Protein AF-0000000084992896 (afdb_homodimer)

Organism: Ammonifex degensii (strain DSM 10501 / KC4) (NCBI:txid429009)

Radius of gyration: 26.99 Å; Cα contacts (8 Å, |Δi|>4): 2122; chains: 2; bounding box: 61×87×61 Å

Structure (mmCIF, N/CA/C/O backbone):
data_AF-0000000084992896-model_v1
#
loop_
_entity.id
_entity.type
_entity.pdbx_description
1 polymer 'Ribulose bisphosphate carboxylase, type III'
#
loop_
_atom_site.group_PDB
_atom_site.id
_atom_site.type_symbol
_atom_site.label_atom_id
_atom_site.label_alt_id
_atom_site.label_comp_id
_atom_site.label_asym_id
_atom_site.label_entity_id
_atom_site.label_seq_id
_atom_site.pdbx_PDB_ins_code
_atom_site.Cartn_x
_atom_site.Cartn_y
_atom_site.Cartn_z
_atom_site.occupancy
_atom_site.B_iso_or_equiv
_atom_site.auth_seq_id
_atom_site.auth_comp_id
_atom_site.auth_asym_id
_atom_site.auth_atom_id
_atom_site.pdbx_PDB_model_num
ATOM 1 N N . MET A 1 1 ? -18.047 -20.438 -19.688 1 73.88 1 MET A N 1
ATOM 2 C CA . MET A 1 1 ? -18.422 -19.188 -19.047 1 73.88 1 MET A CA 1
ATOM 3 C C . MET A 1 1 ? -17.812 -18 -19.766 1 73.88 1 MET A C 1
ATOM 5 O O . MET A 1 1 ? -16.641 -18.031 -20.156 1 73.88 1 MET A O 1
ATOM 9 N N . ARG A 1 2 ? -18.766 -17.078 -20.188 1 84.38 2 ARG A N 1
ATOM 10 C CA . ARG A 1 2 ? -18.328 -15.828 -20.812 1 84.38 2 ARG A CA 1
ATOM 11 C C . ARG A 1 2 ? -18.344 -14.68 -19.797 1 84.38 2 ARG A C 1
ATOM 13 O O . ARG A 1 2 ? -19.156 -14.672 -18.891 1 84.38 2 ARG A O 1
ATOM 20 N N . TYR A 1 3 ? -17.453 -13.844 -19.953 1 90.38 3 TYR A N 1
ATOM 21 C CA . TYR A 1 3 ? -17.391 -12.703 -19.047 1 90.38 3 TYR A CA 1
ATOM 22 C C . TYR A 1 3 ? -18.719 -11.953 -19.031 1 90.38 3 TYR A C 1
ATOM 24 O O . TYR A 1 3 ? -19.156 -11.461 -17.984 1 90.38 3 TYR A O 1
ATOM 32 N N . SER A 1 4 ? -19.375 -11.891 -20.141 1 91.5 4 SER A N 1
ATOM 33 C CA . SER A 1 4 ? -20.641 -11.164 -20.25 1 91.5 4 SER A CA 1
ATOM 34 C C . SER A 1 4 ? -21.719 -11.797 -19.391 1 91.5 4 SER A C 1
ATOM 36 O O . SER A 1 4 ? -22.75 -11.18 -19.109 1 91.5 4 SER A O 1
ATOM 38 N N . ASP A 1 5 ? -21.516 -13.039 -18.984 1 93.25 5 ASP A N 1
ATOM 39 C CA . ASP A 1 5 ? -22.469 -13.719 -18.125 1 93.25 5 ASP A CA 1
ATOM 40 C C . ASP A 1 5 ? -22.531 -13.07 -16.75 1 93.25 5 ASP A C 1
ATOM 42 O O . ASP A 1 5 ? -23.484 -13.289 -15.984 1 93.25 5 ASP A O 1
ATOM 46 N N . PHE A 1 6 ? -21.594 -12.211 -16.453 1 96.94 6 PHE A N 1
ATOM 47 C CA . PHE A 1 6 ? -21.547 -11.523 -15.164 1 96.94 6 PHE A CA 1
ATOM 48 C C . PHE A 1 6 ? -22.359 -10.234 -15.211 1 96.94 6 PHE A C 1
ATOM 50 O O . PHE A 1 6 ? -22.547 -9.57 -14.188 1 96.94 6 PHE A O 1
ATOM 57 N N . VAL A 1 7 ? -22.812 -9.859 -16.391 1 98.06 7 VAL A N 1
ATOM 58 C CA . VAL A 1 7 ? -23.609 -8.648 -16.562 1 98.06 7 VAL A CA 1
ATOM 59 C C . VAL A 1 7 ? -25.094 -8.992 -16.375 1 98.06 7 VAL A C 1
ATOM 61 O O . VAL A 1 7 ? -25.656 -9.789 -17.125 1 98.06 7 VAL A O 1
ATOM 64 N N . GLU A 1 8 ? -25.641 -8.461 -15.367 1 98 8 GLU A N 1
ATOM 65 C CA . GLU A 1 8 ? -27.062 -8.617 -15.055 1 98 8 GLU A CA 1
ATOM 66 C C . GLU A 1 8 ? -27.703 -7.277 -14.695 1 98 8 GLU A C 1
ATOM 68 O O . GLU A 1 8 ? -27.938 -6.996 -13.523 1 98 8 GLU A O 1
ATOM 73 N N . LEU A 1 9 ? -28.125 -6.547 -15.688 1 97.75 9 LEU A N 1
ATOM 74 C CA . LEU A 1 9 ? -28.547 -5.16 -15.539 1 97.75 9 LEU A CA 1
ATOM 75 C C . LEU A 1 9 ? -29.906 -5.078 -14.828 1 97.75 9 LEU A C 1
ATOM 77 O O . LEU A 1 9 ? -30.297 -4.012 -14.344 1 97.75 9 LEU A O 1
ATOM 81 N N . ASN A 1 10 ? -30.625 -6.164 -14.719 1 96.88 10 ASN A N 1
ATOM 82 C CA . ASN A 1 10 ? -31.906 -6.18 -14.016 1 96.88 10 ASN A CA 1
ATOM 83 C C . ASN A 1 10 ? -31.75 -6.586 -12.555 1 96.88 10 ASN A C 1
ATOM 85 O O . ASN A 1 10 ? -32.719 -6.676 -11.82 1 96.88 10 ASN A O 1
ATOM 89 N N . TYR A 1 11 ? -30.5 -6.812 -12.172 1 97.69 11 TYR A N 1
ATOM 90 C CA . TYR A 1 11 ? -30.25 -7.18 -10.789 1 97.69 11 TYR A CA 1
ATOM 91 C C . TYR A 1 11 ? -30.438 -5.984 -9.859 1 97.69 11 TYR A C 1
ATOM 93 O O . TYR A 1 11 ? -29.922 -4.891 -10.141 1 97.69 11 TYR A O 1
ATOM 101 N N . THR A 1 12 ? -31.203 -6.168 -8.805 1 97.25 12 THR A N 1
ATOM 102 C CA . THR A 1 12 ? -31.312 -5.203 -7.715 1 97.25 12 THR A CA 1
ATOM 103 C C . THR A 1 12 ? -30.406 -5.59 -6.551 1 97.25 12 THR A C 1
ATOM 105 O O . THR A 1 12 ? -30.609 -6.621 -5.91 1 97.25 12 THR A O 1
ATOM 108 N N . PRO A 1 13 ? -29.438 -4.809 -6.273 1 96.94 13 PRO A N 1
ATOM 109 C CA . PRO A 1 13 ? -28.5 -5.164 -5.207 1 96.94 13 PRO A CA 1
ATOM 110 C C . PRO A 1 13 ? -29.188 -5.453 -3.879 1 96.94 13 PRO A C 1
ATOM 112 O O . PRO A 1 13 ? -30.125 -4.742 -3.498 1 96.94 13 PRO A O 1
ATOM 115 N N . SER A 1 14 ? -28.75 -6.461 -3.25 1 96.06 14 SER A N 1
ATOM 116 C CA . SER A 1 14 ? -29.219 -6.797 -1.906 1 96.06 14 SER A CA 1
ATOM 117 C C . SER A 1 14 ? -28.594 -5.867 -0.864 1 96.06 14 SER A C 1
ATOM 119 O O . SER A 1 14 ? -27.531 -5.305 -1.081 1 96.06 14 SER A O 1
ATOM 121 N N . PRO A 1 15 ? -29.281 -5.77 0.328 1 95.38 15 PRO A N 1
ATOM 122 C CA . PRO A 1 15 ? -28.703 -4.98 1.41 1 95.38 15 PRO A CA 1
ATOM 123 C C . PRO A 1 15 ? -27.375 -5.547 1.901 1 95.38 15 PRO A C 1
ATOM 125 O O . PRO A 1 15 ? -26.547 -4.812 2.467 1 95.38 15 PRO A O 1
ATOM 128 N N . SER A 1 16 ? -27.141 -6.77 1.593 1 96.31 16 SER A N 1
ATOM 129 C CA . SER A 1 16 ? -25.938 -7.422 2.08 1 96.31 16 SER A CA 1
ATOM 130 C C . SER A 1 16 ? -24.812 -7.359 1.044 1 96.31 16 SER A C 1
ATOM 132 O O . SER A 1 16 ? -23.688 -7.785 1.31 1 96.31 16 SER A O 1
ATOM 134 N N . ASP A 1 17 ? -25.109 -6.789 -0.1 1 98.12 17 ASP A N 1
ATOM 135 C CA . ASP A 1 17 ? -24.078 -6.684 -1.14 1 98.12 17 ASP A CA 1
ATOM 136 C C . ASP A 1 17 ? -23.109 -5.555 -0.833 1 98.12 17 ASP A C 1
ATOM 138 O O . ASP A 1 17 ? -23.5 -4.48 -0.379 1 98.12 17 ASP A O 1
ATOM 142 N N . CYS A 1 18 ? -21.844 -5.84 -0.994 1 98.56 18 CYS A N 1
ATOM 143 C CA . CYS A 1 18 ? -20.875 -4.77 -1.141 1 98.56 18 CYS A CA 1
ATOM 144 C C . CYS A 1 18 ? -20.906 -4.18 -2.545 1 98.56 18 CYS A C 1
ATOM 146 O O . CYS A 1 18 ? -20.859 -4.914 -3.533 1 98.56 18 CYS A O 1
ATOM 148 N N . LEU A 1 19 ? -21.047 -2.916 -2.664 1 98.62 19 LEU A N 1
ATOM 149 C CA . LEU A 1 19 ? -21.172 -2.293 -3.979 1 98.62 19 LEU A CA 1
ATOM 150 C C . LEU A 1 19 ? -19.906 -1.526 -4.336 1 98.62 19 LEU A C 1
ATOM 152 O O . LEU A 1 19 ? -19.297 -0.884 -3.477 1 98.62 19 LEU A O 1
ATOM 156 N N . ALA A 1 20 ? -19.484 -1.613 -5.547 1 98.75 20 ALA A N 1
ATOM 157 C CA . ALA A 1 20 ? -18.359 -0.84 -6.07 1 98.75 20 ALA A CA 1
ATOM 158 C C . ALA A 1 20 ? -18.734 -0.149 -7.379 1 98.75 20 ALA A C 1
ATOM 160 O O . ALA A 1 20 ? -19.531 -0.676 -8.164 1 98.75 20 ALA A O 1
ATOM 161 N N . CYS A 1 21 ? -18.25 1.008 -7.559 1 98.5 21 CYS A N 1
ATOM 162 C CA . CYS A 1 21 ? -18.375 1.776 -8.789 1 98.5 21 CYS A CA 1
ATOM 163 C C . CYS A 1 21 ? -17.031 1.968 -9.461 1 98.5 21 CYS A C 1
ATOM 165 O O . CYS A 1 21 ? -16.062 2.414 -8.828 1 98.5 21 CYS A O 1
ATOM 167 N N . PHE A 1 22 ? -17 1.659 -10.789 1 98.75 22 PHE A N 1
ATOM 168 C CA . PHE A 1 22 ? -15.758 1.74 -11.531 1 98.75 22 PHE A CA 1
ATOM 169 C C . PHE A 1 22 ? -15.914 2.643 -12.75 1 98.75 22 PHE A C 1
ATOM 171 O O . PHE A 1 22 ? -16.984 2.713 -13.344 1 98.75 22 PHE A O 1
ATOM 178 N N . TYR A 1 23 ? -14.836 3.391 -13.055 1 98.56 23 TYR A N 1
ATOM 179 C CA . TYR A 1 23 ? -14.609 3.836 -14.43 1 98.56 23 TYR A CA 1
ATOM 180 C C . TYR A 1 23 ? -13.898 2.76 -15.234 1 98.56 23 TYR A C 1
ATOM 182 O O . TYR A 1 23 ? -12.828 2.287 -14.852 1 98.56 23 TYR A O 1
ATOM 190 N N . VAL A 1 24 ? -14.477 2.346 -16.359 1 98.69 24 VAL A N 1
ATOM 191 C CA . VAL A 1 24 ? -13.914 1.267 -17.156 1 98.69 24 VAL A CA 1
ATOM 192 C C . VAL A 1 24 ? -13.672 1.76 -18.578 1 98.69 24 VAL A C 1
ATOM 194 O O . VAL A 1 24 ? -14.602 2.193 -19.266 1 98.69 24 VAL A O 1
ATOM 197 N N . GLU A 1 25 ? -12.43 1.74 -18.984 1 98.5 25 GLU A N 1
ATOM 198 C CA . GLU A 1 25 ? -12.047 1.921 -20.391 1 98.5 25 GLU A CA 1
ATOM 199 C C . GLU A 1 25 ? -11.617 0.6 -21.016 1 98.5 25 GLU A C 1
ATOM 201 O O . GLU A 1 25 ? -10.492 0.142 -20.797 1 98.5 25 GLU A O 1
ATOM 206 N N . PRO A 1 26 ? -12.484 0.046 -21.844 1 98.19 26 PRO A N 1
ATOM 207 C CA . PRO A 1 26 ? -12.148 -1.252 -22.422 1 98.19 26 PRO A CA 1
ATOM 208 C C . PRO A 1 26 ? -10.906 -1.194 -23.312 1 98.19 26 PRO A C 1
ATOM 210 O O . PRO A 1 26 ? -10.602 -0.143 -23.875 1 98.19 26 PRO A O 1
ATOM 213 N N . ALA A 1 27 ? -10.219 -2.299 -23.375 1 96.5 27 ALA A N 1
ATOM 214 C CA . ALA A 1 27 ? -9.133 -2.438 -24.344 1 96.5 27 ALA A CA 1
ATOM 215 C C . ALA A 1 27 ? -9.664 -2.35 -25.766 1 96.5 27 ALA A C 1
ATOM 217 O O . ALA A 1 27 ? -10.875 -2.451 -26 1 96.5 27 ALA A O 1
ATOM 218 N N . GLU A 1 28 ? -8.711 -2.098 -26.703 1 95.56 28 GLU A N 1
ATOM 219 C CA . GLU A 1 28 ? -9.109 -2.035 -28.109 1 95.56 28 GLU A CA 1
ATOM 220 C C . GLU A 1 28 ? -9.797 -3.324 -28.547 1 95.56 28 GLU A C 1
ATOM 222 O O . GLU A 1 28 ? -9.305 -4.422 -28.266 1 95.56 28 GLU A O 1
ATOM 227 N N . GLY A 1 29 ? -10.969 -3.244 -29.125 1 96 29 GLY A N 1
ATOM 228 C CA . GLY A 1 29 ? -11.688 -4.391 -29.641 1 96 29 GLY A CA 1
ATOM 229 C C . GLY A 1 29 ? -12.586 -5.055 -28.609 1 96 29 GLY A C 1
ATOM 230 O O . GLY A 1 29 ? -13.305 -6.004 -28.922 1 96 29 GLY A O 1
ATOM 231 N N . VAL A 1 30 ? -12.57 -4.594 -27.438 1 96.69 30 VAL A N 1
ATOM 232 C CA . VAL A 1 30 ? -13.383 -5.145 -26.359 1 96.69 30 VAL A CA 1
ATOM 233 C C . VAL A 1 30 ? -14.547 -4.195 -26.047 1 96.69 30 VAL A C 1
ATOM 235 O O . VAL A 1 30 ? -14.352 -2.98 -25.953 1 96.69 30 VAL A O 1
ATOM 238 N N . ASP A 1 31 ? -15.695 -4.688 -25.953 1 96.56 31 ASP A N 1
ATOM 239 C CA . ASP A 1 31 ? -16.797 -3.785 -25.641 1 96.56 31 ASP A CA 1
ATOM 240 C C . ASP A 1 31 ? -16.953 -3.627 -24.125 1 96.56 31 ASP A C 1
ATOM 242 O O . ASP A 1 31 ? -16.344 -4.375 -23.344 1 96.56 31 ASP A O 1
ATOM 246 N N . ILE A 1 32 ? -17.797 -2.711 -23.734 1 98.19 32 ILE A N 1
ATOM 247 C CA . ILE A 1 32 ? -17.922 -2.301 -22.344 1 98.19 32 ILE A CA 1
ATOM 248 C C . ILE A 1 32 ? -18.547 -3.432 -21.516 1 98.19 32 ILE A C 1
ATOM 250 O O . ILE A 1 32 ? -18.219 -3.598 -20.344 1 98.19 32 ILE A O 1
ATOM 254 N N . TYR A 1 33 ? -19.422 -4.254 -22.109 1 98 33 TYR A N 1
ATOM 255 C CA . TYR A 1 33 ? -20.078 -5.348 -21.391 1 98 33 TYR A CA 1
ATOM 256 C C . TYR A 1 33 ? -19.094 -6.465 -21.078 1 98 33 TYR A C 1
ATOM 258 O O . TYR A 1 33 ? -19.078 -6.992 -19.969 1 98 33 TYR A O 1
ATOM 266 N N . GLU A 1 34 ? -18.281 -6.723 -22 1 97.19 34 GLU A N 1
ATOM 267 C CA . GLU A 1 34 ? -17.25 -7.734 -21.812 1 97.19 34 GLU A CA 1
ATOM 268 C C . GLU A 1 34 ? -16.219 -7.281 -20.781 1 97.19 34 GLU A C 1
ATOM 270 O O . GLU A 1 34 ? -15.82 -8.062 -19.922 1 97.19 34 GLU A O 1
ATOM 275 N N . ALA A 1 35 ? -15.773 -6.055 -20.875 1 98.06 35 ALA A N 1
ATOM 276 C CA . ALA A 1 35 ? -14.789 -5.523 -19.938 1 98.06 35 ALA A CA 1
ATOM 277 C C . ALA A 1 35 ? -15.344 -5.496 -18.516 1 98.06 35 ALA A C 1
ATOM 279 O O . ALA A 1 35 ? -14.68 -5.918 -17.578 1 98.06 35 ALA A O 1
ATOM 280 N N . ALA A 1 36 ? -16.547 -5.035 -18.422 1 98.56 36 ALA A N 1
ATOM 281 C CA . ALA A 1 36 ? -17.203 -4.984 -17.125 1 98.56 36 ALA A CA 1
ATOM 282 C C . ALA A 1 36 ? -17.375 -6.383 -16.531 1 98.56 36 ALA A C 1
ATOM 284 O O . ALA A 1 36 ? -17.141 -6.594 -15.344 1 98.56 36 ALA A O 1
ATOM 285 N N . GLY A 1 37 ? -17.797 -7.27 -17.359 1 97.88 37 GLY A N 1
ATOM 286 C CA . GLY A 1 37 ? -17.922 -8.656 -16.938 1 97.88 37 GLY A CA 1
ATOM 287 C C . GLY A 1 37 ? -16.609 -9.266 -16.484 1 97.88 37 GLY A C 1
ATOM 288 O O . GLY A 1 37 ? -16.578 -10.031 -15.523 1 97.88 37 GLY A O 1
ATOM 289 N N . ALA A 1 38 ? -15.516 -8.93 -17.156 1 96.81 38 ALA A N 1
ATOM 290 C CA . ALA A 1 38 ? -14.188 -9.422 -16.797 1 96.81 38 ALA A CA 1
ATOM 291 C C . ALA A 1 38 ? -13.773 -8.898 -15.422 1 96.81 38 ALA A C 1
ATOM 293 O O . ALA A 1 38 ? -13.195 -9.633 -14.617 1 96.81 38 ALA A O 1
ATOM 294 N N . VAL A 1 39 ? -14.086 -7.625 -15.164 1 98.25 39 VAL A N 1
ATOM 295 C CA . VAL A 1 39 ? -13.773 -7.035 -13.867 1 98.25 39 VAL A CA 1
ATOM 296 C C . VAL A 1 39 ? -14.539 -7.762 -12.773 1 98.25 39 VAL A C 1
ATOM 298 O O . VAL A 1 39 ? -13.969 -8.148 -11.75 1 98.25 39 VAL A O 1
ATOM 301 N N . ALA A 1 40 ? -15.797 -8 -13.023 1 98.38 40 ALA A N 1
ATOM 302 C CA . ALA A 1 40 ? -16.641 -8.695 -12.055 1 98.38 40 ALA A CA 1
ATOM 303 C C . ALA A 1 40 ? -16.141 -10.125 -11.828 1 98.38 40 ALA A C 1
ATOM 305 O O . ALA A 1 40 ? -16.109 -10.602 -10.688 1 98.38 40 ALA A O 1
ATOM 306 N N . SER A 1 41 ? -15.789 -10.727 -12.844 1 96.5 41 SER A N 1
ATOM 307 C CA . SER A 1 41 ? -15.289 -12.094 -12.781 1 96.5 41 SER A CA 1
ATOM 308 C C . SER A 1 41 ? -14 -12.172 -11.969 1 96.5 41 SER A C 1
ATOM 310 O O . SER A 1 41 ? -13.938 -12.875 -10.961 1 96.5 41 SER A O 1
ATOM 312 N N . GLU A 1 42 ? -13.008 -11.391 -12.273 1 95.38 42 GLU A N 1
ATOM 313 C CA . GLU A 1 42 ? -11.68 -11.422 -11.656 1 95.38 42 GLU A CA 1
ATOM 314 C C . GLU A 1 42 ? -11.75 -11.016 -10.188 1 95.38 42 GLU A C 1
ATOM 316 O O . GLU A 1 42 ? -10.977 -11.516 -9.367 1 95.38 42 GLU A O 1
ATOM 321 N N . SER A 1 43 ? -12.664 -10.164 -9.797 1 97.88 43 SER A N 1
ATOM 322 C CA . SER A 1 43 ? -12.758 -9.664 -8.43 1 97.88 43 SER A CA 1
ATOM 323 C C . SER A 1 43 ? -13.703 -10.523 -7.59 1 97.88 43 SER A C 1
ATOM 325 O O . SER A 1 43 ? -14.047 -10.148 -6.465 1 97.88 43 SER A O 1
ATOM 327 N N . SER A 1 44 ? -14.18 -11.625 -8.141 1 97 44 SER A N 1
ATOM 328 C CA . SER A 1 44 ? -15.039 -12.531 -7.395 1 97 44 SER A CA 1
ATOM 329 C C . SER A 1 44 ? -14.602 -13.984 -7.574 1 97 44 SER A C 1
ATOM 331 O O . SER A 1 44 ? -13.586 -14.406 -7.012 1 97 44 SER A O 1
ATOM 333 N N . ILE A 1 45 ? -15.258 -14.766 -8.484 1 94.19 45 ILE A N 1
ATOM 334 C CA . ILE A 1 45 ? -15.047 -16.203 -8.5 1 94.19 45 ILE A CA 1
ATOM 335 C C . ILE A 1 45 ? -14.344 -16.609 -9.797 1 94.19 45 ILE A C 1
ATOM 337 O O . ILE A 1 45 ? -14.055 -17.781 -10.016 1 94.19 45 ILE A O 1
ATOM 341 N N . GLY A 1 46 ? -14.047 -15.703 -10.648 1 80.44 46 GLY A N 1
ATOM 342 C CA . GLY A 1 46 ? -13.82 -15.953 -12.062 1 80.44 46 GLY A CA 1
ATOM 343 C C . GLY A 1 46 ? -12.453 -16.547 -12.359 1 80.44 46 GLY A C 1
ATOM 344 O O . GLY A 1 46 ? -11.57 -16.531 -11.508 1 80.44 46 GLY A O 1
ATOM 345 N N . THR A 1 47 ? -12.43 -17.219 -13.508 1 75.88 47 THR A N 1
ATOM 346 C CA . THR A 1 47 ? -11.266 -17.719 -14.219 1 75.88 47 THR A CA 1
ATOM 347 C C . THR A 1 47 ? -11.398 -17.469 -15.719 1 75.88 47 THR A C 1
ATOM 349 O O . THR A 1 47 ? -12.508 -17.234 -16.219 1 75.88 47 THR A O 1
ATOM 352 N N . TRP A 1 48 ? -10.375 -17.469 -16.391 1 72.12 48 TRP A N 1
ATOM 353 C CA . TRP A 1 48 ? -10.375 -17.125 -17.812 1 72.12 48 TRP A CA 1
ATOM 354 C C . TRP A 1 48 ? -10.844 -18.297 -18.656 1 72.12 48 TRP A C 1
ATOM 356 O O . TRP A 1 48 ? -11.086 -18.141 -19.859 1 72.12 48 TRP A O 1
ATOM 366 N N . THR A 1 49 ? -10.93 -19.422 -18.031 1 76.12 49 THR A N 1
ATOM 367 C CA . THR A 1 49 ? -11.391 -20.625 -18.719 1 76.12 49 THR A CA 1
ATOM 368 C C . THR A 1 49 ? -12.344 -21.422 -17.844 1 76.12 49 THR A C 1
ATOM 370 O O . THR A 1 49 ? -12.352 -21.266 -16.625 1 76.12 49 THR A O 1
ATOM 373 N N . ASP A 1 50 ? -13.07 -22.266 -18.547 1 80.5 50 ASP A N 1
ATOM 374 C CA . ASP A 1 50 ? -13.984 -23.125 -17.797 1 80.5 50 ASP A CA 1
ATOM 375 C C . ASP A 1 50 ? -13.219 -24.141 -16.953 1 80.5 50 ASP A C 1
ATOM 377 O O . ASP A 1 50 ? -12.211 -24.688 -17.406 1 80.5 50 ASP A O 1
ATOM 381 N N . VAL A 1 51 ? -13.688 -24.297 -15.711 1 85.19 51 VAL A N 1
ATOM 382 C CA . VAL A 1 51 ? -13.055 -25.266 -14.828 1 85.19 51 VAL A CA 1
ATOM 383 C C . VAL A 1 51 ? -14.102 -26.234 -14.281 1 85.19 51 VAL A C 1
ATOM 385 O O . VAL A 1 51 ? -15.227 -25.828 -13.961 1 85.19 51 VAL A O 1
ATOM 388 N N . ALA A 1 52 ? -13.75 -27.484 -14.164 1 81.56 52 ALA A N 1
ATOM 389 C CA . ALA A 1 52 ? -14.672 -28.531 -13.734 1 81.56 52 ALA A CA 1
ATOM 390 C C . ALA A 1 52 ? -15.07 -28.344 -12.273 1 81.56 52 ALA A C 1
ATOM 392 O O . ALA A 1 52 ? -16.109 -28.844 -11.836 1 81.56 52 ALA A O 1
ATOM 393 N N . THR A 1 53 ? -14.344 -27.609 -11.578 1 86.69 53 THR A N 1
ATOM 394 C CA . THR A 1 53 ? -14.57 -27.453 -10.141 1 86.69 53 THR A CA 1
ATOM 395 C C . THR A 1 53 ? -15.578 -26.359 -9.867 1 86.69 53 THR A C 1
ATOM 397 O O . THR A 1 53 ? -16.016 -26.172 -8.734 1 86.69 53 THR A O 1
ATOM 400 N N . MET A 1 54 ? -16.031 -25.656 -10.867 1 90.12 54 MET A N 1
ATOM 401 C CA . MET A 1 54 ? -17.062 -24.641 -10.703 1 90.12 54 MET A CA 1
ATOM 402 C C . MET A 1 54 ? -18.438 -25.266 -10.508 1 90.12 54 MET A C 1
ATOM 404 O O . MET A 1 54 ? -19.016 -25.812 -11.453 1 90.12 54 MET A O 1
ATOM 408 N N . LYS A 1 55 ? -18.891 -25.172 -9.344 1 91.38 55 LYS A N 1
ATOM 409 C CA . LYS A 1 55 ? -20.203 -25.719 -9.031 1 91.38 55 LYS A CA 1
ATOM 410 C C . LYS A 1 55 ? -21.297 -24.688 -9.258 1 91.38 55 LYS A C 1
ATOM 412 O O . LYS A 1 55 ? -21.078 -23.484 -9.07 1 91.38 55 LYS A O 1
ATOM 417 N N . PRO A 1 56 ? -22.469 -25.203 -9.594 1 93 56 PRO A N 1
ATOM 418 C CA . PRO A 1 56 ? -23.578 -24.266 -9.82 1 93 56 PRO A CA 1
ATOM 419 C C . PRO A 1 56 ? -23.891 -23.406 -8.602 1 93 56 PRO A C 1
ATOM 421 O O . PRO A 1 56 ? -24.188 -22.219 -8.742 1 93 56 PRO A O 1
ATOM 424 N N . ARG A 1 57 ? -23.75 -23.953 -7.453 1 94 57 ARG A N 1
ATOM 425 C CA . ARG A 1 57 ? -24.062 -23.203 -6.242 1 94 57 ARG A CA 1
ATOM 426 C C . ARG A 1 57 ? -23.078 -22.047 -6.062 1 94 57 ARG A C 1
ATOM 428 O O . ARG A 1 57 ? -23.469 -20.969 -5.582 1 94 57 ARG A O 1
ATOM 435 N N . ILE A 1 58 ? -21.844 -22.266 -6.422 1 94.81 58 ILE A N 1
ATOM 436 C CA . ILE A 1 58 ? -20.828 -21.203 -6.32 1 94.81 58 ILE A CA 1
ATOM 437 C C . ILE A 1 58 ? -21.188 -20.062 -7.27 1 94.81 58 ILE A C 1
ATOM 439 O O . ILE A 1 58 ? -21.172 -18.891 -6.871 1 94.81 58 ILE A O 1
ATOM 443 N N . TRP A 1 59 ? -21.531 -20.406 -8.453 1 94 59 TRP A N 1
ATOM 444 C CA . TRP A 1 59 ? -21.922 -19.438 -9.469 1 94 59 TRP A CA 1
ATOM 445 C C . TRP A 1 59 ? -23.156 -18.641 -9.016 1 94 59 TRP A C 1
ATOM 447 O O . TRP A 1 59 ? -23.172 -17.406 -9.109 1 94 59 TRP A O 1
ATOM 457 N N . GLU A 1 60 ? -24.094 -19.297 -8.5 1 94.06 60 GLU A N 1
ATOM 458 C CA . GLU A 1 60 ? -25.359 -18.672 -8.148 1 94.06 60 GLU A CA 1
ATOM 459 C C . GLU A 1 60 ? -25.219 -17.797 -6.906 1 94.06 60 GLU A C 1
ATOM 461 O O . GLU A 1 60 ? -25.781 -16.703 -6.844 1 94.06 60 GLU A O 1
ATOM 466 N N . GLU A 1 61 ? -24.391 -18.203 -6.051 1 95 61 GLU A N 1
ATOM 467 C CA . GLU A 1 61 ? -24.391 -17.562 -4.738 1 95 61 GLU A CA 1
ATOM 468 C C . GLU A 1 61 ? -23.25 -16.547 -4.617 1 95 61 GLU A C 1
ATOM 470 O O . GLU A 1 61 ? -23.344 -15.594 -3.846 1 95 61 GLU A O 1
ATOM 475 N N . LEU A 1 62 ? -22.172 -16.719 -5.41 1 97 62 LEU A N 1
ATOM 476 C CA . LEU A 1 62 ? -20.969 -15.977 -5.047 1 97 62 LEU A CA 1
ATOM 477 C C . LEU A 1 62 ? -20.5 -15.109 -6.211 1 97 62 LEU A C 1
ATOM 479 O O . LEU A 1 62 ? -19.656 -14.227 -6.031 1 97 62 LEU A O 1
ATOM 483 N N . ARG A 1 63 ? -21.031 -15.281 -7.383 1 96.56 63 ARG A N 1
ATOM 484 C CA . ARG A 1 63 ? -20.562 -14.461 -8.492 1 96.56 63 ARG A CA 1
ATOM 485 C C . ARG A 1 63 ? -20.922 -12.992 -8.281 1 96.56 63 ARG A C 1
ATOM 487 O O . ARG A 1 63 ? -22 -12.68 -7.781 1 96.56 63 ARG A O 1
ATOM 494 N N . ALA A 1 64 ? -20 -12.109 -8.625 1 98.25 64 ALA A N 1
ATOM 495 C CA . ALA A 1 64 ? -20.328 -10.688 -8.688 1 98.25 64 ALA A CA 1
ATOM 496 C C . ALA A 1 64 ? -21.234 -10.391 -9.867 1 98.25 64 ALA A C 1
ATOM 498 O O . ALA A 1 64 ? -21.234 -11.117 -10.859 1 98.25 64 ALA A O 1
ATOM 499 N N . ARG A 1 65 ? -22 -9.305 -9.758 1 98.31 65 ARG A N 1
ATOM 500 C CA . ARG A 1 65 ? -22.969 -8.969 -10.797 1 98.31 65 ARG A CA 1
ATOM 501 C C . ARG A 1 65 ? -22.828 -7.504 -11.203 1 98.31 65 ARG A C 1
ATOM 503 O O . ARG A 1 65 ? -22.984 -6.605 -10.375 1 98.31 65 ARG A O 1
ATOM 510 N N . VAL A 1 66 ? -22.578 -7.301 -12.445 1 98.81 66 VAL A N 1
ATOM 511 C CA . VAL A 1 66 ? -22.656 -5.953 -12.992 1 98.81 66 VAL A CA 1
ATOM 512 C C . VAL A 1 66 ? -24.125 -5.539 -13.125 1 98.81 66 VAL A C 1
ATOM 514 O O . VAL A 1 66 ? -24.859 -6.074 -13.961 1 98.81 66 VAL A O 1
ATOM 517 N N . TYR A 1 67 ? -24.531 -4.492 -12.367 1 98.5 67 TYR A N 1
ATOM 518 C CA . TYR A 1 67 ? -25.969 -4.227 -12.344 1 98.5 67 TYR A CA 1
ATOM 519 C C . TYR A 1 67 ? -26.281 -2.879 -12.977 1 98.5 67 TYR A C 1
ATOM 521 O O . TYR A 1 67 ? -27.453 -2.508 -13.109 1 98.5 67 TYR A O 1
ATOM 529 N N . ALA A 1 68 ? -25.25 -2.117 -13.383 1 98.19 68 ALA A N 1
ATOM 530 C CA . ALA A 1 68 ? -25.469 -0.854 -14.086 1 98.19 68 ALA A CA 1
ATOM 531 C C . ALA A 1 68 ? -24.25 -0.477 -14.93 1 98.19 68 ALA A C 1
ATOM 533 O O . ALA A 1 68 ? -23.109 -0.664 -14.5 1 98.19 68 ALA A O 1
ATOM 534 N N . ILE A 1 69 ? -24.484 -0.028 -16.125 1 98.06 69 ILE A N 1
ATOM 535 C CA . ILE A 1 69 ? -23.469 0.537 -17.016 1 98.06 69 ILE A CA 1
ATOM 536 C C . ILE A 1 69 ? -23.984 1.849 -17.609 1 98.06 69 ILE A C 1
ATOM 538 O O . ILE A 1 69 ? -24.984 1.863 -18.328 1 98.06 69 ILE A O 1
ATOM 542 N N . GLU A 1 70 ? -23.422 2.902 -17.281 1 96.94 70 GLU A N 1
ATOM 543 C CA . GLU A 1 70 ? -23.688 4.23 -17.828 1 96.94 70 GLU A CA 1
ATOM 544 C C . GLU A 1 70 ? -22.422 4.84 -18.453 1 96.94 70 GLU A C 1
ATOM 546 O O . GLU A 1 70 ? -21.656 5.52 -17.766 1 96.94 70 GLU A O 1
ATOM 551 N N . GLY A 1 71 ? -22.359 4.727 -19.781 1 96.69 71 GLY A N 1
ATOM 552 C CA . GLY A 1 71 ? -21.094 5.07 -20.406 1 96.69 71 GLY A CA 1
ATOM 553 C C . GLY A 1 71 ? -19.938 4.203 -19.938 1 96.69 71 GLY A C 1
ATOM 554 O O . GLY A 1 71 ? -19.984 2.979 -20.062 1 96.69 71 GLY A O 1
ATOM 555 N N . ASN A 1 72 ? -18.938 4.891 -19.328 1 98 72 ASN A N 1
ATOM 556 C CA . ASN A 1 72 ? -17.766 4.164 -18.828 1 98 72 ASN A CA 1
ATOM 557 C C . ASN A 1 72 ? -17.891 3.887 -17.328 1 98 72 ASN A C 1
ATOM 559 O O . ASN A 1 72 ? -16.969 3.324 -16.734 1 98 72 ASN A O 1
ATOM 563 N N . VAL A 1 73 ? -18.984 4.273 -16.766 1 98.06 73 VAL A N 1
ATOM 564 C CA . VAL A 1 73 ? -19.203 4.047 -15.344 1 98.06 73 VAL A CA 1
ATOM 565 C C . VAL A 1 73 ? -19.938 2.729 -15.133 1 98.06 73 VAL A C 1
ATOM 567 O O . VAL A 1 73 ? -21.047 2.543 -15.648 1 98.06 73 VAL A O 1
ATOM 570 N N . VAL A 1 74 ? -19.359 1.833 -14.391 1 98.62 74 VAL A N 1
ATOM 571 C CA . VAL A 1 74 ? -19.859 0.481 -14.164 1 98.62 74 VAL A CA 1
ATOM 572 C C . VAL A 1 74 ? -20.078 0.243 -12.672 1 98.62 74 VAL A C 1
ATOM 574 O O . VAL A 1 74 ? -19.188 0.535 -11.867 1 98.62 74 VAL A O 1
ATOM 577 N N . LYS A 1 75 ? -21.234 -0.268 -12.32 1 98.69 75 LYS A N 1
ATOM 578 C CA . LYS A 1 75 ? -21.516 -0.625 -10.93 1 98.69 75 LYS A CA 1
ATOM 579 C C . LYS A 1 75 ? -21.594 -2.141 -10.766 1 98.69 75 LYS A C 1
ATOM 581 O O . LYS A 1 75 ? -22.25 -2.824 -11.555 1 98.69 75 LYS A O 1
ATOM 586 N N . ILE A 1 76 ? -20.906 -2.662 -9.789 1 98.81 76 ILE A N 1
ATOM 587 C CA . ILE A 1 76 ? -20.812 -4.098 -9.547 1 98.81 76 ILE A CA 1
ATOM 588 C C . ILE A 1 76 ? -21.234 -4.406 -8.109 1 98.81 76 ILE A C 1
ATOM 590 O O . ILE A 1 76 ? -20.828 -3.711 -7.18 1 98.81 76 ILE A O 1
ATOM 594 N N . ALA A 1 77 ? -22.047 -5.41 -7.941 1 98.75 77 ALA A N 1
ATOM 595 C CA . ALA A 1 77 ? -22.469 -5.914 -6.637 1 98.75 77 ALA A CA 1
ATOM 596 C C . ALA A 1 77 ? -21.75 -7.215 -6.289 1 98.75 77 ALA A C 1
ATOM 598 O O . ALA A 1 77 ? -21.672 -8.125 -7.117 1 98.75 77 ALA A O 1
ATOM 599 N N . TYR A 1 78 ? -21.234 -7.258 -5.082 1 98.75 78 TYR A N 1
ATOM 600 C CA . TYR A 1 78 ? -20.516 -8.422 -4.57 1 98.75 78 TYR A CA 1
ATOM 601 C C . TYR A 1 78 ? -21.234 -9.016 -3.363 1 98.75 78 TYR A C 1
ATOM 603 O O . TYR A 1 78 ? -21.438 -8.328 -2.355 1 98.75 78 TYR A O 1
ATOM 611 N N . PRO A 1 79 ? -21.547 -10.289 -3.373 1 98.12 79 PRO A N 1
ATOM 612 C CA . PRO A 1 79 ? -22.078 -10.906 -2.152 1 98.12 79 PRO A CA 1
ATOM 613 C C . PRO A 1 79 ? -21.109 -10.781 -0.969 1 98.12 79 PRO A C 1
ATOM 615 O O . PRO A 1 79 ? -19.906 -10.969 -1.125 1 98.12 79 PRO A O 1
ATOM 618 N N . ALA A 1 80 ? -21.641 -10.555 0.222 1 97.81 80 ALA A N 1
ATOM 619 C CA . ALA A 1 80 ? -20.828 -10.32 1.421 1 97.81 80 ALA A CA 1
ATOM 620 C C . ALA A 1 80 ? -19.969 -11.539 1.753 1 97.81 80 ALA A C 1
ATOM 622 O O . ALA A 1 80 ? -18.891 -11.398 2.316 1 97.81 80 ALA A O 1
ATOM 623 N N . ALA A 1 81 ? -20.438 -12.688 1.337 1 97.81 81 ALA A N 1
ATOM 624 C CA . ALA A 1 81 ? -19.766 -13.938 1.674 1 97.81 81 ALA A CA 1
ATOM 625 C C . ALA A 1 81 ? -18.391 -14.023 1.013 1 97.81 81 ALA A C 1
ATOM 627 O O . ALA A 1 81 ? -17.562 -14.852 1.387 1 97.81 81 ALA A O 1
ATOM 628 N N . LEU A 1 82 ? -18.125 -13.133 0.042 1 98.38 82 LEU A N 1
ATOM 629 C CA . LEU A 1 82 ? -16.844 -13.117 -0.657 1 98.38 82 LEU A CA 1
ATOM 630 C C . LEU A 1 82 ? -15.75 -12.547 0.237 1 98.38 82 LEU A C 1
ATOM 632 O O . LEU A 1 82 ? -14.57 -12.672 -0.074 1 98.38 82 LEU A O 1
ATOM 636 N N . PHE A 1 83 ? -16.172 -11.984 1.374 1 98.56 83 PHE A N 1
ATOM 637 C CA . PHE A 1 83 ? -15.219 -11.195 2.145 1 98.56 83 PHE A CA 1
ATOM 638 C C . PHE A 1 83 ? -15.078 -11.75 3.559 1 98.56 83 PHE A C 1
ATOM 640 O O . PHE A 1 83 ? -15.992 -12.391 4.07 1 98.56 83 PHE A O 1
ATOM 647 N N . GLU A 1 84 ? -13.891 -11.594 4.109 1 98.62 84 GLU A N 1
ATOM 648 C CA . GLU A 1 84 ? -13.648 -11.797 5.535 1 98.62 84 GLU A CA 1
ATOM 649 C C . GLU A 1 84 ? -13.844 -10.5 6.312 1 98.62 84 GLU A C 1
ATOM 651 O O . GLU A 1 84 ? -13.047 -9.57 6.203 1 98.62 84 GLU A O 1
ATOM 656 N N . PRO A 1 85 ? -14.906 -10.422 7.141 1 98.19 85 PRO A N 1
ATOM 657 C CA . PRO A 1 85 ? -15.195 -9.164 7.836 1 98.19 85 PRO A CA 1
ATOM 658 C C . PRO A 1 85 ? -14 -8.633 8.625 1 98.19 85 PRO A C 1
ATOM 660 O O . PRO A 1 85 ? -13.375 -9.383 9.383 1 98.19 85 PRO A O 1
ATOM 663 N N . GLY A 1 86 ? -13.672 -7.363 8.383 1 98.06 86 GLY A N 1
ATOM 664 C CA . GLY A 1 86 ? -12.609 -6.699 9.117 1 98.06 86 GLY A CA 1
ATOM 665 C C . GLY A 1 86 ? -11.25 -6.82 8.438 1 98.06 86 GLY A C 1
ATOM 666 O O . GLY A 1 86 ? -10.281 -6.18 8.859 1 98.06 86 GLY A O 1
ATOM 667 N N . ASN A 1 87 ? -11.172 -7.668 7.43 1 98.75 87 ASN A N 1
ATOM 668 C CA . ASN A 1 87 ? -9.906 -7.891 6.734 1 98.75 87 ASN A CA 1
ATOM 669 C C . ASN A 1 87 ? -9.766 -6.965 5.531 1 98.75 87 ASN A C 1
ATOM 671 O O . ASN A 1 87 ? -9.867 -7.41 4.383 1 98.75 87 ASN A O 1
ATOM 675 N N . ILE A 1 88 ? -9.359 -5.77 5.75 1 98.88 88 ILE A N 1
ATOM 676 C CA . ILE A 1 88 ? -9.297 -4.723 4.738 1 98.88 88 ILE A CA 1
ATOM 677 C C . ILE A 1 88 ? -8.305 -5.121 3.646 1 98.88 88 ILE A C 1
ATOM 679 O O . ILE A 1 88 ? -8.594 -4.965 2.457 1 98.88 88 ILE A O 1
ATOM 683 N N . PRO A 1 89 ? -7.082 -5.695 3.986 1 98.88 89 PRO A N 1
ATOM 684 C CA . PRO A 1 89 ? -6.211 -6.176 2.912 1 98.88 89 PRO A CA 1
ATOM 685 C C . PRO A 1 89 ? -6.922 -7.133 1.959 1 98.88 89 PRO A C 1
ATOM 687 O O . PRO A 1 89 ? -6.738 -7.051 0.743 1 98.88 89 PRO A O 1
ATOM 690 N N . GLN A 1 90 ? -7.75 -7.992 2.471 1 98.88 90 GLN A N 1
ATOM 691 C CA . GLN A 1 90 ? -8.445 -8.961 1.623 1 98.88 90 GLN A CA 1
ATOM 692 C C . GLN A 1 90 ? -9.516 -8.281 0.78 1 98.88 90 GLN A C 1
ATOM 694 O O . GLN A 1 90 ? -9.75 -8.672 -0.367 1 98.88 90 GLN A O 1
ATOM 699 N N . TYR A 1 91 ? -10.242 -7.246 1.345 1 98.81 91 TYR A N 1
ATOM 700 C CA . TYR A 1 91 ? -11.164 -6.473 0.519 1 98.81 91 TYR A CA 1
ATOM 701 C C . TYR A 1 91 ? -10.477 -5.969 -0.743 1 98.81 91 TYR A C 1
ATOM 703 O O . TYR A 1 91 ? -11.008 -6.109 -1.847 1 98.81 91 TYR A O 1
ATOM 711 N N . LEU A 1 92 ? -9.289 -5.465 -0.511 1 98.88 92 LEU A N 1
ATOM 712 C CA . LEU A 1 92 ? -8.523 -4.867 -1.602 1 98.88 92 LEU A CA 1
ATOM 713 C C . LEU A 1 92 ? -8.023 -5.934 -2.568 1 98.88 92 LEU A C 1
ATOM 715 O O . LEU A 1 92 ? -8.031 -5.727 -3.785 1 98.88 92 LEU A O 1
ATOM 719 N N . SER A 1 93 ? -7.598 -7.055 -2.078 1 98.56 93 SER A N 1
ATOM 720 C CA . SER A 1 93 ? -7.129 -8.133 -2.941 1 98.56 93 SER A CA 1
ATOM 721 C C . SER A 1 93 ? -8.234 -8.617 -3.877 1 98.56 93 SER A C 1
ATOM 723 O O . SER A 1 93 ? -7.953 -9.109 -4.973 1 98.56 93 SER A O 1
ATOM 725 N N . SER A 1 94 ? -9.469 -8.445 -3.414 1 98.06 94 SER A N 1
ATOM 726 C CA . SER A 1 94 ? -10.617 -8.859 -4.207 1 98.06 94 SER A CA 1
ATOM 727 C C . SER A 1 94 ? -11.086 -7.738 -5.133 1 98.06 94 SER A C 1
ATOM 729 O O . SER A 1 94 ? -10.773 -7.742 -6.324 1 98.06 94 SER A O 1
ATOM 731 N N . ILE A 1 95 ? -11.531 -6.641 -4.605 1 98.5 95 ILE A N 1
ATOM 732 C CA . ILE A 1 95 ? -12.211 -5.59 -5.355 1 98.5 95 ILE A CA 1
ATOM 733 C C . ILE A 1 95 ? -11.188 -4.766 -6.133 1 98.5 95 ILE A C 1
ATOM 735 O O . ILE A 1 95 ? -11.484 -4.262 -7.219 1 98.5 95 ILE A O 1
ATOM 739 N N . ALA A 1 96 ? -9.984 -4.688 -5.574 1 98.38 96 ALA A N 1
ATOM 740 C CA . ALA A 1 96 ? -8.953 -3.838 -6.16 1 98.38 96 ALA A CA 1
ATOM 741 C C . ALA A 1 96 ? -7.672 -4.629 -6.426 1 98.38 96 ALA A C 1
ATOM 743 O O . ALA A 1 96 ? -6.57 -4.078 -6.379 1 98.38 96 ALA A O 1
ATOM 744 N N . GLY A 1 97 ? -7.801 -5.879 -6.641 1 97.56 97 GLY A N 1
ATOM 745 C CA . GLY A 1 97 ? -6.645 -6.75 -6.793 1 97.56 97 GLY A CA 1
ATOM 746 C C . GLY A 1 97 ? -6.105 -6.781 -8.211 1 97.56 97 GLY A C 1
ATOM 747 O O . GLY A 1 97 ? -5.707 -5.746 -8.75 1 97.56 97 GLY A O 1
ATOM 748 N N . ASN A 1 98 ? -6.227 -7.883 -8.844 1 95.44 98 ASN A N 1
ATOM 749 C CA . ASN A 1 98 ? -5.605 -8.148 -10.141 1 95.44 98 ASN A CA 1
ATOM 750 C C . ASN A 1 98 ? -6.359 -7.469 -11.273 1 95.44 98 ASN A C 1
ATOM 752 O O . ASN A 1 98 ? -5.895 -7.453 -12.414 1 95.44 98 ASN A O 1
ATOM 756 N N . ILE A 1 99 ? -7.418 -6.801 -11 1 97.19 99 ILE A N 1
ATOM 757 C CA . ILE A 1 99 ? -8.312 -6.262 -12.016 1 97.19 99 ILE A CA 1
ATOM 758 C C . ILE A 1 99 ? -7.609 -5.148 -12.789 1 97.19 99 ILE A C 1
ATOM 760 O O . ILE A 1 99 ? -7.891 -4.93 -13.969 1 97.19 99 ILE A O 1
ATOM 764 N N . PHE A 1 100 ? -6.695 -4.488 -12.211 1 97.44 100 PHE A N 1
ATOM 765 C CA . PHE A 1 100 ? -6.059 -3.332 -12.828 1 97.44 100 PHE A CA 1
ATOM 766 C C . PHE A 1 100 ? -5.105 -3.766 -13.93 1 97.44 100 PHE A C 1
ATOM 768 O O . PHE A 1 100 ? -4.734 -2.959 -14.789 1 97.44 100 PHE A O 1
ATOM 775 N N . GLY A 1 101 ? -4.699 -5.008 -13.867 1 93.38 101 GLY A N 1
ATOM 776 C CA . GLY A 1 101 ? -3.73 -5.492 -14.836 1 93.38 101 GLY A CA 1
ATOM 777 C C . GLY A 1 101 ? -4.348 -6.375 -15.906 1 93.38 101 GLY A C 1
ATOM 778 O O . GLY A 1 101 ? -3.635 -6.988 -16.703 1 93.38 101 GLY A O 1
ATOM 779 N N . MET A 1 102 ? -5.621 -6.422 -16.016 1 92.56 102 MET A N 1
ATOM 780 C CA . MET A 1 102 ? -6.297 -7.32 -16.953 1 92.56 102 MET A CA 1
ATOM 781 C C . MET A 1 102 ? -6.152 -6.828 -18.391 1 92.56 102 MET A C 1
ATOM 783 O O . MET A 1 102 ? -6.18 -5.621 -18.641 1 92.56 102 MET A O 1
ATOM 787 N N . LYS A 1 103 ? -6.176 -7.738 -19.312 1 89.75 103 LYS A N 1
ATOM 788 C CA . LYS A 1 103 ? -6.062 -7.422 -20.734 1 89.75 103 LYS A CA 1
ATOM 789 C C . LYS A 1 103 ? -7.344 -6.781 -21.266 1 89.75 103 LYS A C 1
ATOM 791 O O . LYS A 1 103 ? -7.305 -5.988 -22.203 1 89.75 103 LYS A O 1
ATOM 796 N N . ALA A 1 104 ? -8.43 -7.055 -20.641 1 93.88 104 ALA A N 1
ATOM 797 C CA . ALA A 1 104 ? -9.742 -6.621 -21.109 1 93.88 104 ALA A CA 1
ATOM 798 C C . ALA A 1 104 ? -9.93 -5.117 -20.922 1 93.88 104 ALA A C 1
ATOM 800 O O . ALA A 1 104 ? -10.828 -4.52 -21.516 1 93.88 104 ALA A O 1
ATOM 801 N N . VAL A 1 105 ? -9.039 -4.504 -20.156 1 96.69 105 VAL A N 1
ATOM 802 C CA . VAL A 1 105 ? -9.219 -3.082 -19.875 1 96.69 105 VAL A CA 1
ATOM 803 C C . VAL A 1 105 ? -7.961 -2.311 -20.281 1 96.69 105 VAL A C 1
ATOM 805 O O . VAL A 1 105 ? -6.844 -2.807 -20.125 1 96.69 105 VAL A O 1
ATOM 808 N N . LYS A 1 106 ? -8.164 -1.145 -20.828 1 96.81 106 LYS A N 1
ATOM 809 C CA . LYS A 1 106 ? -7.082 -0.202 -21.078 1 96.81 106 LYS A CA 1
ATOM 810 C C . LYS A 1 106 ? -6.77 0.631 -19.844 1 96.81 106 LYS A C 1
ATOM 812 O O . LYS A 1 106 ? -5.605 0.803 -19.484 1 96.81 106 LYS A O 1
ATOM 817 N N . ASN A 1 107 ? -7.738 1.178 -19.234 1 97.94 107 ASN A N 1
ATOM 818 C CA . ASN A 1 107 ? -7.699 1.869 -17.953 1 97.94 107 ASN A CA 1
ATOM 819 C C . ASN A 1 107 ? -8.859 1.448 -17.062 1 97.94 107 ASN A C 1
ATOM 821 O O . ASN A 1 107 ? -9.914 1.048 -17.547 1 97.94 107 ASN A O 1
ATOM 825 N N . LEU A 1 108 ? -8.68 1.438 -15.859 1 98.81 108 LEU A N 1
ATOM 826 C CA . LEU A 1 108 ? -9.664 1.06 -14.852 1 98.81 108 LEU A CA 1
ATOM 827 C C . LEU A 1 108 ? -9.445 1.844 -13.562 1 98.81 108 LEU A C 1
ATOM 829 O O . LEU A 1 108 ? -8.32 1.93 -13.062 1 98.81 108 LEU A O 1
ATOM 833 N N . ARG A 1 109 ? -10.508 2.424 -13.039 1 98.69 109 ARG A N 1
ATOM 834 C CA . ARG A 1 109 ? -10.398 3.182 -11.797 1 98.69 109 ARG A CA 1
ATOM 835 C C . ARG A 1 109 ? -11.531 2.832 -10.836 1 98.69 109 ARG A C 1
ATOM 837 O O . ARG A 1 109 ? -12.703 2.857 -11.219 1 98.69 109 ARG A O 1
ATOM 844 N N . LEU A 1 110 ? -11.195 2.408 -9.641 1 98.75 110 LEU A N 1
ATOM 845 C CA . LEU A 1 110 ? -12.172 2.258 -8.57 1 98.75 110 LEU A CA 1
ATOM 846 C C . LEU A 1 110 ? -12.57 3.615 -8 1 98.75 110 LEU A C 1
ATOM 848 O O . LEU A 1 110 ? -11.766 4.273 -7.336 1 98.75 110 LEU A O 1
ATOM 852 N N . LEU A 1 111 ? -13.805 3.99 -8.227 1 97.5 111 LEU A N 1
ATOM 853 C CA . LEU A 1 111 ? -14.273 5.34 -7.91 1 97.5 111 LEU A CA 1
ATOM 854 C C . LEU A 1 111 ? -14.836 5.406 -6.496 1 97.5 111 LEU A C 1
ATOM 856 O O . LEU A 1 111 ? -14.688 6.418 -5.809 1 97.5 111 LEU A O 1
ATOM 860 N N . ASP A 1 112 ? -15.523 4.336 -6.141 1 97.12 112 ASP A N 1
ATOM 861 C CA . ASP A 1 112 ? -16.234 4.332 -4.863 1 97.12 112 ASP A CA 1
ATOM 862 C C . ASP A 1 112 ? -16.562 2.908 -4.426 1 97.12 112 ASP A C 1
ATOM 864 O O . ASP A 1 112 ? -16.547 1.983 -5.238 1 97.12 112 ASP A O 1
ATOM 868 N N . ILE A 1 113 ? -16.797 2.75 -3.121 1 98.25 113 ILE A N 1
ATOM 869 C CA . ILE A 1 113 ? -17.234 1.492 -2.533 1 98.25 113 ILE A CA 1
ATOM 870 C C . ILE A 1 113 ? -18.281 1.771 -1.452 1 98.25 113 ILE A C 1
ATOM 872 O O . ILE A 1 113 ? -18.188 2.766 -0.731 1 98.25 113 ILE A O 1
ATOM 876 N N . SER A 1 114 ? -19.25 0.943 -1.342 1 97.62 114 SER A N 1
ATOM 877 C CA . SER A 1 114 ? -20.234 0.956 -0.254 1 97.62 114 SER A CA 1
ATOM 878 C C . SER A 1 114 ? -20.281 -0.395 0.451 1 97.62 114 SER A C 1
ATOM 880 O O . SER A 1 114 ? -20.688 -1.397 -0.147 1 97.62 114 SER A O 1
ATOM 882 N N . PHE A 1 115 ? -19.953 -0.377 1.696 1 98.12 115 PHE A N 1
ATOM 883 C CA . PHE A 1 115 ? -19.859 -1.604 2.48 1 98.12 115 PHE A CA 1
ATOM 884 C C . PHE A 1 115 ? -21.188 -1.919 3.152 1 98.12 115 PHE A C 1
ATOM 886 O O . PHE A 1 115 ? -21.844 -1.023 3.684 1 98.12 115 PHE A O 1
ATOM 893 N N . PRO A 1 116 ? -21.562 -3.16 3.15 1 97.81 116 PRO A N 1
ATOM 894 C CA . PRO A 1 116 ? -22.766 -3.559 3.881 1 97.81 116 PRO A CA 1
ATOM 895 C C . PRO A 1 116 ? -22.547 -3.635 5.391 1 97.81 116 PRO A C 1
ATOM 897 O O . PRO A 1 116 ? -21.406 -3.633 5.852 1 97.81 116 PRO A O 1
ATOM 900 N N . PRO A 1 117 ? -23.594 -3.758 6.191 1 97.06 117 PRO A N 1
ATOM 901 C CA . PRO A 1 117 ? -23.484 -3.77 7.652 1 97.06 117 PRO A CA 1
ATOM 902 C C . PRO A 1 117 ? -22.578 -4.879 8.172 1 97.06 117 PRO A C 1
ATOM 904 O O . PRO A 1 117 ? -21.859 -4.684 9.156 1 97.06 117 PRO A O 1
ATOM 907 N N . GLU A 1 118 ? -22.609 -5.98 7.504 1 96.31 118 GLU A N 1
ATOM 908 C CA . GLU A 1 118 ? -21.812 -7.125 7.938 1 96.31 118 GLU A CA 1
ATOM 909 C C . GLU A 1 118 ? -20.312 -6.805 7.898 1 96.31 118 GLU A C 1
ATOM 911 O O . GLU A 1 118 ? -19.562 -7.195 8.797 1 96.31 118 GLU A O 1
ATOM 916 N N . LEU A 1 119 ? -19.891 -6.137 6.906 1 97.69 119 LEU A N 1
ATOM 917 C CA . LEU A 1 119 ? -18.484 -5.789 6.777 1 97.69 119 LEU A CA 1
ATOM 918 C C . LEU A 1 119 ? -18.125 -4.598 7.66 1 97.69 119 LEU A C 1
ATOM 920 O O . LEU A 1 119 ? -17.031 -4.527 8.203 1 97.69 119 LEU A O 1
ATOM 924 N N . VAL A 1 120 ? -19.047 -3.662 7.848 1 98.06 120 VAL A N 1
ATOM 925 C CA . VAL A 1 120 ? -18.844 -2.498 8.703 1 98.06 120 VAL A CA 1
ATOM 926 C C . VAL A 1 120 ? -18.688 -2.947 10.156 1 98.06 120 VAL A C 1
ATOM 928 O O . VAL A 1 120 ? -17.797 -2.486 10.859 1 98.06 120 VAL A O 1
ATOM 931 N N . SER A 1 121 ? -19.516 -3.934 10.586 1 96.81 121 SER A N 1
ATOM 932 C CA . SER A 1 121 ? -19.516 -4.387 11.969 1 96.81 121 SER A CA 1
ATOM 933 C C . SER A 1 121 ? -18.25 -5.188 12.281 1 96.81 121 SER A C 1
ATOM 935 O O . SER A 1 121 ? -17.891 -5.355 13.453 1 96.81 121 SER A O 1
ATOM 937 N N . GLY A 1 122 ? -17.578 -5.652 11.242 1 95.75 122 GLY A N 1
ATOM 938 C CA . GLY A 1 122 ? -16.328 -6.387 11.422 1 95.75 122 GLY A CA 1
ATOM 939 C C . GLY A 1 122 ? -15.133 -5.484 11.656 1 95.75 122 GLY A C 1
ATOM 940 O O . GLY A 1 122 ? -14.055 -5.961 12.008 1 95.75 122 GLY A O 1
ATOM 941 N N . SER A 1 123 ? -15.312 -4.18 11.562 1 97 123 SER A N 1
ATOM 942 C CA . SER A 1 123 ? -14.227 -3.211 11.688 1 97 123 SER A CA 1
ATOM 943 C C . SER A 1 123 ? -14.297 -2.471 13.016 1 97 123 SER A C 1
ATOM 945 O O . SER A 1 123 ? -15.383 -2.215 13.531 1 97 123 SER A O 1
ATOM 947 N N . LEU A 1 124 ? -13.172 -2.1 13.562 1 97.56 124 LEU A N 1
ATOM 948 C CA . LEU A 1 124 ? -13.117 -1.449 14.867 1 97.56 124 LEU A CA 1
ATOM 949 C C . LEU A 1 124 ? -13.484 0.026 14.758 1 97.56 124 LEU A C 1
ATOM 951 O O . LEU A 1 124 ? -14.125 0.579 15.648 1 97.56 124 LEU A O 1
ATOM 955 N N . GLY A 1 125 ? -13.102 0.648 13.578 1 98.62 125 GLY A N 1
ATOM 956 C CA . GLY A 1 125 ? -13.305 2.08 13.445 1 98.62 125 GLY A CA 1
ATOM 957 C C . GLY A 1 125 ? -12.453 2.9 14.391 1 98.62 125 GLY A C 1
ATOM 958 O O . GLY A 1 125 ? -11.664 2.348 15.156 1 98.62 125 GLY A O 1
ATOM 959 N N . PRO A 1 126 ? -12.602 4.219 14.383 1 98.81 126 PRO A N 1
ATOM 960 C CA . PRO A 1 126 ? -11.812 5.102 15.25 1 98.81 126 PRO A CA 1
ATOM 961 C C . PRO A 1 126 ? -12.102 4.891 16.734 1 98.81 126 PRO A C 1
ATOM 963 O O . PRO A 1 126 ? -13.258 4.688 17.109 1 98.81 126 PRO A O 1
ATOM 966 N N . ALA A 1 127 ? -11.047 4.93 17.578 1 98.75 127 ALA A N 1
ATOM 967 C CA . ALA A 1 127 ? -11.234 4.797 19.016 1 98.75 127 ALA A CA 1
ATOM 968 C C . ALA A 1 127 ? -11.781 6.086 19.625 1 98.75 127 ALA A C 1
ATOM 970 O O . ALA A 1 127 ? -12.547 6.051 20.578 1 98.75 127 ALA A O 1
ATOM 971 N N . PHE A 1 128 ? -11.438 7.27 19.047 1 98.69 128 PHE A N 1
ATOM 972 C CA . PHE A 1 128 ? -11.836 8.555 19.609 1 98.69 128 PHE A CA 1
ATOM 973 C C . PHE A 1 128 ? -12.867 9.242 18.719 1 98.69 128 PHE A C 1
ATOM 975 O O . PHE A 1 128 ? -13.898 9.711 19.203 1 98.69 128 PHE A O 1
ATOM 982 N N . GLY A 1 129 ? -12.609 9.219 17.375 1 98.25 129 GLY A N 1
ATOM 983 C CA . GLY A 1 129 ? -13.453 9.984 16.469 1 98.25 129 GLY A CA 1
ATOM 984 C C . GLY A 1 129 ? -13.375 11.477 16.703 1 98.25 129 GLY A C 1
ATOM 985 O O . GLY A 1 129 ? -12.492 11.961 17.406 1 98.25 129 GLY A O 1
ATOM 986 N N . VAL A 1 130 ? -14.297 12.156 16.125 1 98.25 130 VAL A N 1
ATOM 987 C CA . VAL A 1 130 ? -14.312 13.617 16.203 1 98.25 130 VAL A CA 1
ATOM 988 C C . VAL A 1 130 ? -14.578 14.062 17.641 1 98.25 130 VAL A C 1
ATOM 990 O O . VAL A 1 130 ? -13.828 14.875 18.188 1 98.25 130 VAL A O 1
ATOM 993 N N . GLN A 1 131 ? -15.547 13.5 18.25 1 97.94 131 GLN A N 1
ATOM 994 C CA . GLN A 1 131 ? -15.93 13.898 19.594 1 97.94 131 GLN A CA 1
ATOM 995 C C . GLN A 1 131 ? -14.82 13.578 20.594 1 97.94 131 GLN A C 1
ATOM 997 O O . GLN A 1 131 ? -14.5 14.398 21.453 1 97.94 131 GLN A O 1
ATOM 1002 N N . GLY A 1 132 ? -14.258 12.383 20.469 1 98.44 132 GLY A N 1
ATOM 1003 C CA . GLY A 1 132 ? -13.172 12.008 21.359 1 98.44 132 GLY A CA 1
ATOM 1004 C C . GLY A 1 132 ? -11.961 12.922 21.25 1 98.44 132 GLY A C 1
ATOM 1005 O O . GLY A 1 132 ? -11.328 13.234 22.25 1 98.44 132 GLY A O 1
ATOM 1006 N N . VAL A 1 133 ? -11.633 13.328 20.062 1 98.62 133 VAL A N 1
ATOM 1007 C CA . VAL A 1 133 ? -10.523 14.25 19.844 1 98.62 133 VAL A CA 1
ATOM 1008 C C . VAL A 1 133 ? -10.82 15.586 20.516 1 98.62 133 VAL A C 1
ATOM 1010 O O . VAL A 1 133 ? -9.969 16.141 21.203 1 98.62 133 VAL A O 1
ATOM 1013 N N . ARG A 1 134 ? -12.016 16.094 20.312 1 98.06 134 ARG A N 1
ATOM 1014 C CA . ARG A 1 134 ? -12.414 17.375 20.891 1 98.06 134 ARG A CA 1
ATOM 1015 C C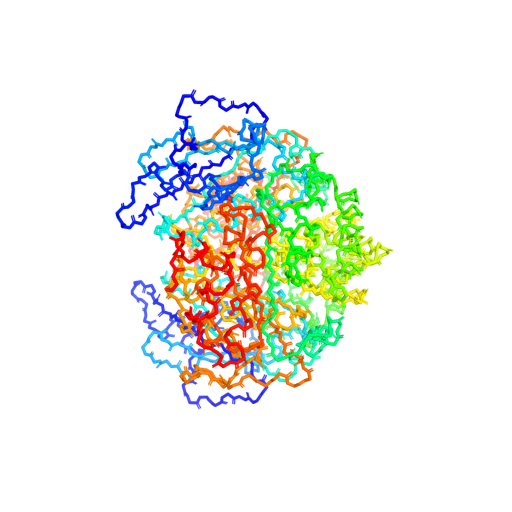 . ARG A 1 134 ? -12.383 17.312 22.422 1 98.06 134 ARG A C 1
ATOM 1017 O O . ARG A 1 134 ? -11.914 18.25 23.078 1 98.06 134 ARG A O 1
ATOM 1024 N N . GLU A 1 135 ? -12.859 16.234 22.953 1 98.25 135 GLU A N 1
ATOM 1025 C CA . GLU A 1 135 ? -12.852 16.062 24.406 1 98.25 135 GLU A CA 1
ATOM 1026 C C . GLU A 1 135 ? -11.43 15.992 24.953 1 98.25 135 GLU A C 1
ATOM 1028 O O . GLU A 1 135 ? -11.125 16.578 25.984 1 98.25 135 GLU A O 1
ATOM 1033 N N . THR A 1 136 ? -10.586 15.344 24.25 1 97.94 136 THR A N 1
ATOM 1034 C CA . THR A 1 136 ? -9.195 15.188 24.672 1 97.94 136 THR A CA 1
ATOM 1035 C C . THR A 1 136 ? -8.492 16.547 24.719 1 97.94 136 THR A C 1
ATOM 1037 O O . THR A 1 136 ? -7.695 16.797 25.625 1 97.94 136 THR A O 1
ATOM 1040 N N . LEU A 1 137 ? -8.82 17.422 23.734 1 97.94 137 LEU A N 1
ATOM 1041 C CA . LEU A 1 137 ? -8.109 18.688 23.625 1 97.94 137 LEU A CA 1
ATOM 1042 C C . LEU A 1 137 ? -8.875 19.797 24.328 1 97.94 137 LEU A C 1
ATOM 1044 O O . LEU A 1 137 ? -8.312 20.875 24.609 1 97.94 137 LEU A O 1
ATOM 1048 N N . GLY A 1 138 ? -10.18 19.578 24.562 1 97.75 138 GLY A N 1
ATOM 1049 C CA . GLY A 1 138 ? -11.008 20.609 25.156 1 97.75 138 GLY A CA 1
ATOM 1050 C C . GLY A 1 138 ? -11.258 21.781 24.234 1 97.75 138 GLY A C 1
ATOM 1051 O O . GLY A 1 138 ? -11.367 22.922 24.688 1 97.75 138 GLY A O 1
ATOM 1052 N N . ILE A 1 139 ? -11.211 21.547 23 1 97 139 ILE A N 1
ATOM 1053 C CA . ILE A 1 139 ? -11.375 22.594 22.016 1 97 139 ILE A CA 1
ATOM 1054 C C . ILE A 1 139 ? -12.656 22.375 21.219 1 97 139 ILE A C 1
ATOM 1056 O O . ILE A 1 139 ? -12.82 21.344 20.562 1 97 139 ILE A O 1
ATOM 1060 N N . TYR A 1 140 ? -13.562 23.344 21.219 1 95.38 140 TYR A N 1
ATOM 1061 C CA . TYR A 1 140 ? -14.859 23.266 20.562 1 95.38 140 TYR A CA 1
ATOM 1062 C C . TYR A 1 140 ? -15.148 24.516 19.75 1 95.38 140 TYR A C 1
ATOM 1064 O O . TYR A 1 140 ? -14.578 25.578 20.016 1 95.38 140 TYR A O 1
ATOM 1072 N N . GLY A 1 141 ? -15.875 24.438 18.672 1 93.56 141 GLY A N 1
ATOM 1073 C CA . GLY A 1 141 ? -16.438 25.578 17.969 1 93.56 141 GLY A CA 1
ATOM 1074 C C . GLY A 1 141 ? -15.453 26.203 17 1 93.56 141 GLY A C 1
ATOM 1075 O O . GLY A 1 141 ? -15.719 27.281 16.453 1 93.56 141 GLY A O 1
ATOM 1076 N N . ARG A 1 142 ? -14.344 25.641 16.781 1 96.25 142 ARG A N 1
ATOM 1077 C CA . ARG A 1 142 ? -13.383 26.094 15.789 1 96.25 142 ARG A CA 1
ATOM 1078 C C . ARG A 1 142 ? -12.555 24.938 15.258 1 96.25 142 ARG A C 1
ATOM 1080 O O . ARG A 1 142 ? -12.492 23.875 15.875 1 96.25 142 ARG A O 1
ATOM 1087 N N . PRO A 1 143 ? -11.891 25.172 14.094 1 97.56 143 PRO A N 1
ATOM 1088 C CA . PRO A 1 143 ? -10.953 24.141 13.641 1 97.56 143 PRO A CA 1
ATOM 1089 C C . PRO A 1 143 ? -9.75 23.984 14.57 1 97.56 143 PRO A C 1
ATOM 1091 O O . PRO A 1 143 ? -9.398 24.922 15.289 1 97.56 143 PRO A O 1
ATOM 1094 N N . LEU A 1 144 ? -9.242 22.812 14.602 1 98.5 144 LEU A N 1
ATOM 1095 C CA . LEU A 1 144 ? -7.91 22.656 15.18 1 98.5 144 LEU A CA 1
ATOM 1096 C C . LEU A 1 144 ? -6.836 23.172 14.227 1 98.5 144 LEU A C 1
ATOM 1098 O O . LEU A 1 144 ? -6.953 23 13.008 1 98.5 144 LEU A O 1
ATOM 1102 N N . VAL A 1 145 ? -5.855 23.812 14.734 1 98.62 145 VAL A N 1
ATOM 1103 C CA . VAL A 1 145 ? -4.805 24.344 13.875 1 98.62 145 VAL A CA 1
ATOM 1104 C C . VAL A 1 145 ? -3.447 23.812 14.32 1 98.62 145 VAL A C 1
ATOM 1106 O O . VAL A 1 145 ? -3.195 23.641 15.516 1 98.62 145 VAL A O 1
ATOM 1109 N N . GLY A 1 146 ? -2.684 23.422 13.352 1 98.31 146 GLY A N 1
ATOM 1110 C CA . GLY A 1 146 ? -1.378 22.859 13.648 1 98.31 146 GLY A CA 1
ATOM 1111 C C . GLY A 1 146 ? -0.358 23.109 12.555 1 98.31 146 GLY A C 1
ATOM 1112 O O . GLY A 1 146 ? -0.633 23.844 11.594 1 98.31 146 GLY A O 1
ATOM 1113 N N . THR A 1 147 ? 0.87 22.609 12.797 1 97.81 147 THR A N 1
ATOM 1114 C CA . THR A 1 147 ? 1.951 22.719 11.828 1 97.81 147 THR A CA 1
ATOM 1115 C C . THR A 1 147 ? 2.77 21.438 11.773 1 97.81 147 THR A C 1
ATOM 1117 O O . THR A 1 147 ? 2.525 20.5 12.539 1 97.81 147 THR A O 1
ATOM 1120 N N . ILE A 1 148 ? 3.566 21.328 10.773 1 97.12 148 ILE A N 1
ATOM 1121 C CA . ILE A 1 148 ? 4.59 20.312 10.594 1 97.12 148 ILE A CA 1
ATOM 1122 C C . ILE A 1 148 ? 5.969 20.906 10.883 1 97.12 148 ILE A C 1
ATOM 1124 O O . ILE A 1 148 ? 6.301 21.984 10.383 1 97.12 148 ILE A O 1
ATOM 1128 N N . VAL A 1 149 ? 6.711 20.25 11.648 1 96.5 149 VAL A N 1
ATOM 1129 C CA . VAL A 1 149 ? 8.062 20.734 11.906 1 96.5 149 VAL A CA 1
ATOM 1130 C C . VAL A 1 149 ? 8.82 20.875 10.586 1 96.5 149 VAL A C 1
ATOM 1132 O O . VAL A 1 149 ? 8.766 19.984 9.734 1 96.5 149 VAL A O 1
ATOM 1135 N N . LYS A 1 150 ? 9.43 22.016 10.438 1 92.88 150 LYS A N 1
ATOM 1136 C CA . LYS A 1 150 ? 10.312 22.281 9.305 1 92.88 150 LYS A CA 1
ATOM 1137 C C . LYS A 1 150 ? 11.695 22.719 9.766 1 92.88 150 LYS A C 1
ATOM 1139 O O . LYS A 1 150 ? 11.828 23.375 10.797 1 92.88 150 LYS A O 1
ATOM 1144 N N . PRO A 1 151 ? 12.781 22.484 8.953 1 92.81 151 PRO A N 1
ATOM 1145 C CA . PRO A 1 151 ? 12.727 21.672 7.73 1 92.81 151 PRO A CA 1
ATOM 1146 C C . PRO A 1 151 ? 12.25 20.25 7.988 1 92.81 151 PRO A C 1
ATOM 1148 O O . PRO A 1 151 ? 12.141 19.828 9.141 1 92.81 151 PRO A O 1
ATOM 1151 N N . LYS A 1 152 ? 11.992 19.531 6.941 1 92.62 152 LYS A N 1
ATOM 1152 C CA . LYS A 1 152 ? 11.438 18.172 7.047 1 92.62 152 LYS A CA 1
ATOM 1153 C C . LYS A 1 152 ? 12.352 17.266 7.859 1 92.62 152 LYS A C 1
ATOM 1155 O O . LYS A 1 152 ? 11.883 16.391 8.594 1 92.62 152 LYS A O 1
ATOM 1160 N N . LEU A 1 153 ? 13.617 17.406 7.578 1 96 153 LEU A N 1
ATOM 1161 C CA . LEU A 1 153 ? 14.633 16.562 8.188 1 96 153 LEU A CA 1
ATOM 1162 C C . LEU A 1 153 ? 15.867 17.375 8.57 1 96 153 LEU A C 1
ATOM 1164 O O . LEU A 1 153 ? 16.094 18.453 8.008 1 96 153 LEU A O 1
ATOM 1168 N N . GLY A 1 154 ? 16.562 16.859 9.602 1 96.31 154 GLY A N 1
ATOM 1169 C CA . GLY A 1 154 ? 17.891 17.375 9.836 1 96.31 154 GLY A CA 1
ATOM 1170 C C . GLY A 1 154 ? 18.062 18 11.203 1 96.31 154 GLY A C 1
ATOM 1171 O O . GLY A 1 154 ? 19.188 18.172 11.68 1 96.31 154 GLY A O 1
ATOM 1172 N N . LEU A 1 155 ? 16.969 18.406 11.805 1 97.56 155 LEU A N 1
ATOM 1173 C CA . LEU A 1 155 ? 17.078 18.984 13.148 1 97.56 155 LEU A CA 1
ATOM 1174 C C . LEU A 1 155 ? 17.438 17.906 14.164 1 97.56 155 LEU A C 1
ATOM 1176 O O . LEU A 1 155 ? 16.953 16.781 14.094 1 97.56 155 LEU A O 1
ATOM 1180 N N . SER A 1 156 ? 18.312 18.281 15.07 1 97.62 156 SER A N 1
ATOM 1181 C CA . SER A 1 156 ? 18.547 17.422 16.219 1 97.62 156 SER A CA 1
ATOM 1182 C C . SER A 1 156 ? 17.312 17.359 17.125 1 97.62 156 SER A C 1
ATOM 1184 O O . SER A 1 156 ? 16.422 18.188 17.016 1 97.62 156 SER A O 1
ATOM 1186 N N . PRO A 1 157 ? 17.297 16.391 18.031 1 98.56 157 PRO A N 1
ATOM 1187 C CA . PRO A 1 157 ? 16.172 16.297 18.969 1 98.56 157 PRO A CA 1
ATOM 1188 C C . PRO A 1 157 ? 15.961 17.594 19.75 1 98.56 157 PRO A C 1
ATOM 1190 O O . PRO A 1 157 ? 14.82 18.031 19.953 1 98.56 157 PRO A O 1
ATOM 1193 N N . ARG A 1 158 ? 17.031 18.234 20.172 1 98.25 158 ARG A N 1
ATOM 1194 C CA . ARG A 1 158 ? 16.953 19.484 20.922 1 98.25 158 ARG A CA 1
ATOM 1195 C C . ARG A 1 158 ? 16.375 20.609 20.047 1 98.25 158 ARG A C 1
ATOM 1197 O O . ARG A 1 158 ? 15.523 21.375 20.484 1 98.25 158 ARG A O 1
ATOM 1204 N N . GLU A 1 159 ? 16.906 20.703 18.875 1 97.75 159 GLU A N 1
ATOM 1205 C CA . GLU A 1 159 ? 16.438 21.734 17.938 1 97.75 159 GLU A CA 1
ATOM 1206 C C . GLU A 1 159 ? 14.969 21.531 17.609 1 97.75 159 GLU A C 1
ATOM 1208 O O . GLU A 1 159 ? 14.211 22.5 17.516 1 97.75 159 GLU A O 1
ATOM 1213 N N . GLN A 1 160 ? 14.555 20.344 17.391 1 97.81 160 GLN A N 1
ATOM 1214 C CA . GLN A 1 160 ? 13.156 20.047 17.094 1 97.81 160 GLN A CA 1
ATOM 1215 C C . GLN A 1 160 ? 12.25 20.438 18.25 1 97.81 160 GLN A C 1
ATOM 1217 O O . GLN A 1 160 ? 11.18 21.016 18.047 1 97.81 160 GLN A O 1
ATOM 1222 N N . ALA A 1 161 ? 12.656 20.047 19.406 1 98.69 161 ALA A N 1
ATOM 1223 C CA . ALA A 1 161 ? 11.875 20.391 20.594 1 98.69 161 ALA A CA 1
ATOM 1224 C C . ALA A 1 161 ? 11.648 21.891 20.703 1 98.69 161 ALA A C 1
ATOM 1226 O O . ALA A 1 161 ? 10.586 22.344 21.125 1 98.69 161 ALA A O 1
ATOM 1227 N N . GLU A 1 162 ? 12.648 22.656 20.297 1 98.25 162 GLU A N 1
ATOM 1228 C CA . GLU A 1 162 ? 12.516 24.109 20.297 1 98.25 162 GLU A CA 1
ATOM 1229 C C . GLU A 1 162 ? 11.453 24.578 19.312 1 98.25 162 GLU A C 1
ATOM 1231 O O . GLU A 1 162 ? 10.68 25.5 19.594 1 98.25 162 GLU A O 1
ATOM 1236 N N . VAL A 1 163 ? 11.469 24 18.141 1 98.06 163 VAL A N 1
ATOM 1237 C CA . VAL A 1 163 ? 10.477 24.344 17.141 1 98.06 163 VAL A CA 1
ATOM 1238 C C . VAL A 1 163 ? 9.078 23.984 17.641 1 98.06 163 VAL A C 1
ATOM 1240 O O . VAL A 1 163 ? 8.133 24.75 17.453 1 98.06 163 VAL A O 1
ATOM 1243 N N . VAL A 1 164 ? 8.945 22.828 18.297 1 98.75 164 VAL A N 1
ATOM 1244 C CA . VAL A 1 164 ? 7.68 22.375 18.859 1 98.75 164 VAL A CA 1
ATOM 1245 C C . VAL A 1 164 ? 7.184 23.391 19.891 1 98.75 164 VAL A C 1
ATOM 1247 O O . VAL A 1 164 ? 6.027 23.812 19.844 1 98.75 164 VAL A O 1
ATOM 1250 N N . TYR A 1 165 ? 8.07 23.797 20.75 1 98.75 165 TYR A N 1
ATOM 1251 C CA . TYR A 1 165 ? 7.723 24.75 21.797 1 98.75 165 TYR A CA 1
ATOM 1252 C C . TYR A 1 165 ? 7.246 26.062 21.203 1 98.75 165 TYR A C 1
ATOM 1254 O O . TYR A 1 165 ? 6.191 26.578 21.578 1 98.75 165 TYR A O 1
ATOM 1262 N N . GLU A 1 166 ? 8.008 26.609 20.266 1 98.44 166 GLU A N 1
ATOM 1263 C CA . GLU A 1 166 ? 7.719 27.906 19.672 1 98.44 166 GLU A CA 1
ATOM 1264 C C . GLU A 1 166 ? 6.375 27.906 18.953 1 98.44 166 GLU A C 1
ATOM 1266 O O . GLU A 1 166 ? 5.613 28.875 19.047 1 98.44 166 GLU A O 1
ATOM 1271 N N . ALA A 1 167 ? 6.059 26.844 18.25 1 98.56 167 ALA A N 1
ATOM 1272 C CA . ALA A 1 167 ? 4.805 26.75 17.516 1 98.56 167 ALA A CA 1
ATOM 1273 C C . ALA A 1 167 ? 3.613 26.672 18.469 1 98.56 167 ALA A C 1
ATOM 1275 O O . ALA A 1 167 ? 2.602 27.344 18.25 1 98.56 167 ALA A O 1
ATOM 1276 N N . LEU A 1 168 ? 3.787 25.859 19.531 1 98.81 168 LEU A N 1
ATOM 1277 C CA . LEU A 1 168 ? 2.672 25.609 20.438 1 98.81 168 LEU A CA 1
ATOM 1278 C C . LEU A 1 168 ? 2.426 26.828 21.344 1 98.81 168 LEU A C 1
ATOM 1280 O O . LEU A 1 168 ? 1.276 27.203 21.578 1 98.81 168 LEU A O 1
ATOM 1284 N N . VAL A 1 169 ? 3.506 27.453 21.812 1 98.38 169 VAL A N 1
ATOM 1285 C CA . VAL A 1 169 ? 3.332 28.609 22.672 1 98.38 169 VAL A CA 1
ATOM 1286 C C . VAL A 1 169 ? 2.801 29.781 21.859 1 98.38 169 VAL A C 1
ATOM 1288 O O . VAL A 1 169 ? 2.131 30.672 22.406 1 98.38 169 VAL A O 1
ATOM 1291 N N . GLY A 1 170 ? 3.049 29.75 20.547 1 98.06 170 GLY A N 1
ATOM 1292 C CA . GLY A 1 170 ? 2.535 30.766 19.641 1 98.06 170 GLY A CA 1
ATOM 1293 C C . GLY A 1 170 ? 1.039 30.672 19.422 1 98.06 170 GLY A C 1
ATOM 1294 O O . GLY A 1 170 ? 0.425 31.594 18.875 1 98.06 170 GLY A O 1
ATOM 1295 N N . GLY A 1 171 ? 0.476 29.547 19.75 1 98.12 171 GLY A N 1
ATOM 1296 C CA . GLY A 1 171 ? -0.978 29.5 19.734 1 98.12 171 GLY A CA 1
ATOM 1297 C C . GLY A 1 171 ? -1.529 28.281 19.016 1 98.12 171 GLY A C 1
ATOM 1298 O O . GLY A 1 171 ? -2.732 28.016 19.062 1 98.12 171 GLY A O 1
ATOM 1299 N N . LEU A 1 172 ? -0.698 27.5 18.359 1 98.75 172 LEU A N 1
ATOM 1300 C CA . LEU A 1 172 ? -1.191 26.328 17.656 1 98.75 172 LEU A CA 1
ATOM 1301 C C . LEU A 1 172 ? -1.607 25.234 18.641 1 98.75 172 LEU A C 1
ATOM 1303 O O . LEU A 1 172 ? -1.164 25.234 19.797 1 98.75 172 LEU A O 1
ATOM 1307 N N . ASP A 1 173 ? -2.482 24.359 18.188 1 98.75 173 ASP A N 1
ATOM 1308 C CA . ASP A 1 173 ? -2.975 23.266 19.016 1 98.75 173 ASP A CA 1
ATOM 1309 C C . ASP A 1 173 ? -2.078 22.031 18.875 1 98.75 173 ASP A C 1
ATOM 1311 O O . ASP A 1 173 ? -1.888 21.297 19.844 1 98.75 173 ASP A O 1
ATOM 1315 N N . LEU A 1 174 ? -1.545 21.781 17.656 1 98.5 174 LEU A N 1
ATOM 1316 C CA . LEU A 1 174 ? -0.847 20.531 17.375 1 98.5 174 LEU A CA 1
ATOM 1317 C C . LEU A 1 174 ? 0.411 20.781 16.547 1 98.5 174 LEU A C 1
ATOM 1319 O O . LEU A 1 174 ? 0.436 21.688 15.711 1 98.5 174 LEU A O 1
ATOM 1323 N N . VAL A 1 175 ? 1.432 20.016 16.797 1 98.75 175 VAL A N 1
ATOM 1324 C CA . VAL A 1 175 ? 2.633 19.953 15.977 1 98.75 175 VAL A CA 1
ATOM 1325 C C . VAL A 1 175 ? 2.938 18.484 15.625 1 98.75 175 VAL A C 1
ATOM 1327 O O . VAL A 1 175 ? 2.963 17.625 16.5 1 98.75 175 VAL A O 1
ATOM 1330 N N . LYS A 1 176 ? 3.096 18.203 14.359 1 98.5 176 LYS A N 1
ATOM 1331 C CA . LYS A 1 176 ? 3.406 16.828 13.977 1 98.5 176 LYS A CA 1
ATOM 1332 C C . LYS A 1 176 ? 4.797 16.734 13.359 1 98.5 176 LYS A C 1
ATOM 1334 O O . LYS A 1 176 ? 5.332 17.719 12.859 1 98.5 176 LYS A O 1
ATOM 1339 N N . ASP A 1 177 ? 5.402 15.531 13.406 1 98.44 177 ASP A N 1
ATOM 1340 C CA . ASP A 1 177 ? 6.574 15.203 12.602 1 98.44 177 ASP A CA 1
ATOM 1341 C C . ASP A 1 177 ? 6.254 15.273 11.109 1 98.44 177 ASP A C 1
ATOM 1343 O O . ASP A 1 177 ? 5.098 15.133 10.711 1 98.44 177 ASP A O 1
ATOM 1347 N N . ASP A 1 178 ? 7.273 15.578 10.297 1 97.38 178 ASP A N 1
ATOM 1348 C CA . ASP A 1 178 ? 7.125 15.352 8.867 1 97.38 178 ASP A CA 1
ATOM 1349 C C . ASP A 1 178 ? 7.004 13.859 8.555 1 97.38 178 ASP A C 1
ATOM 1351 O O . ASP A 1 178 ? 7.555 13.023 9.273 1 97.38 178 ASP A O 1
ATOM 1355 N N . GLU A 1 179 ? 6.281 13.484 7.508 1 97.56 179 GLU A N 1
ATOM 1356 C CA . GLU A 1 179 ? 6.035 12.086 7.172 1 97.56 179 GLU A CA 1
ATOM 1357 C C . GLU A 1 179 ? 7.336 11.367 6.816 1 97.56 179 GLU A C 1
ATOM 1359 O O . GLU A 1 179 ? 7.398 10.133 6.855 1 97.56 179 GLU A O 1
ATOM 1364 N N . ASN A 1 180 ? 8.398 12.102 6.477 1 98.12 180 ASN A N 1
ATOM 1365 C CA . ASN A 1 180 ? 9.688 11.492 6.145 1 98.12 180 ASN A CA 1
ATOM 1366 C C . ASN A 1 180 ? 10.492 11.156 7.398 1 98.12 180 ASN A C 1
ATOM 1368 O O . ASN A 1 180 ? 11.469 10.414 7.332 1 98.12 180 ASN A O 1
ATOM 1372 N N . LEU A 1 181 ? 10.125 11.719 8.555 1 98.69 181 LEU A N 1
ATOM 1373 C CA . LEU A 1 181 ? 10.93 11.609 9.766 1 98.69 181 LEU A CA 1
ATOM 1374 C C . LEU A 1 181 ? 10.461 10.438 10.625 1 98.69 181 LEU A C 1
ATOM 1376 O O . LEU A 1 181 ? 9.328 10.43 11.102 1 98.69 181 LEU A O 1
ATOM 1380 N N . THR A 1 182 ? 11.344 9.453 10.836 1 98.62 182 THR A N 1
ATOM 1381 C CA . THR A 1 182 ? 11.094 8.352 11.758 1 98.62 182 THR A CA 1
ATOM 1382 C C . THR A 1 182 ? 12.211 8.258 12.797 1 98.62 182 THR A C 1
ATOM 1384 O O . THR A 1 182 ? 12.297 9.094 13.703 1 98.62 182 THR A O 1
ATOM 1387 N N . SER A 1 183 ? 13.148 7.312 12.711 1 98.75 183 SER A N 1
ATOM 1388 C CA . SER A 1 183 ? 14.273 7.23 13.633 1 98.75 183 SER A CA 1
ATOM 1389 C C . SER A 1 183 ? 15.602 7.277 12.898 1 98.75 183 SER A C 1
ATOM 1391 O O . SER A 1 183 ? 16.359 6.309 12.914 1 98.75 183 SER A O 1
ATOM 1393 N N . GLN A 1 184 ? 15.969 8.406 12.344 1 98.06 184 GLN A N 1
ATOM 1394 C CA . GLN A 1 184 ? 17.219 8.609 11.625 1 98.06 184 GLN A CA 1
ATOM 1395 C C . GLN A 1 184 ? 18.375 8.836 12.594 1 98.06 184 GLN A C 1
ATOM 1397 O O . GLN A 1 184 ? 18.172 9.18 13.758 1 98.06 184 GLN A O 1
ATOM 1402 N N . PRO A 1 185 ? 19.578 8.695 12.078 1 96.12 185 PRO A N 1
ATOM 1403 C CA . PRO A 1 185 ? 20.75 8.836 12.953 1 96.12 185 PRO A CA 1
ATOM 1404 C C . PRO A 1 185 ? 20.844 10.227 13.586 1 96.12 185 PRO A C 1
ATOM 1406 O O . PRO A 1 185 ? 21.25 10.359 14.742 1 96.12 185 PRO A O 1
ATOM 1409 N N . PHE A 1 186 ? 20.469 11.281 12.922 1 97.19 186 PHE A N 1
ATOM 1410 C CA . PHE A 1 186 ? 20.609 12.641 13.43 1 97.19 186 PHE A CA 1
ATOM 1411 C C . PHE A 1 186 ? 19.469 12.984 14.383 1 97.19 186 PHE A C 1
ATOM 1413 O O . PHE A 1 186 ? 19.531 13.992 15.094 1 97.19 186 PHE A O 1
ATOM 1420 N N . SER A 1 187 ? 18.453 12.164 14.453 1 98.19 187 SER A N 1
ATOM 1421 C CA . SER A 1 187 ? 17.266 12.414 15.266 1 98.19 187 SER A CA 1
ATOM 1422 C C . SER A 1 187 ? 16.641 11.109 15.734 1 98.19 187 SER A C 1
ATOM 1424 O O . SER A 1 187 ? 15.523 10.758 15.328 1 98.19 187 SER A O 1
ATOM 1426 N N . PRO A 1 188 ? 17.297 10.438 16.703 1 98.62 188 PRO A N 1
ATOM 1427 C CA . PRO A 1 188 ? 16.75 9.172 17.188 1 98.62 188 PRO A CA 1
ATOM 1428 C C . PRO A 1 188 ? 15.375 9.32 17.828 1 98.62 188 PRO A C 1
ATOM 1430 O O . PRO A 1 188 ? 15.148 10.258 18.594 1 98.62 188 PRO A O 1
ATOM 1433 N N . PHE A 1 189 ? 14.516 8.406 17.594 1 98.88 189 PHE A N 1
ATOM 1434 C CA . PHE A 1 189 ? 13.102 8.5 17.922 1 98.88 189 PHE A CA 1
ATOM 1435 C C . PHE A 1 189 ? 12.914 8.727 19.422 1 98.88 189 PHE A C 1
ATOM 1437 O O . PHE A 1 189 ? 12.18 9.625 19.828 1 98.88 189 PHE A O 1
ATOM 1444 N N . GLU A 1 190 ? 13.523 7.918 20.219 1 98.81 190 GLU A N 1
ATOM 1445 C CA . GLU A 1 190 ? 13.305 7.938 21.672 1 98.81 190 GLU A CA 1
ATOM 1446 C C . GLU A 1 190 ? 13.664 9.305 22.266 1 98.81 190 GLU A C 1
ATOM 1448 O O . GLU A 1 190 ? 12.875 9.883 23.016 1 98.81 190 GLU A O 1
ATOM 1453 N N . GLU A 1 191 ? 14.805 9.805 21.891 1 98.81 191 GLU A N 1
ATOM 1454 C CA . GLU A 1 191 ? 15.242 11.094 22.406 1 98.81 191 GLU A CA 1
ATOM 1455 C C . GLU A 1 191 ? 14.383 12.227 21.875 1 98.81 191 GLU A C 1
ATOM 1457 O O . GLU A 1 191 ? 13.992 13.125 22.641 1 98.81 191 GLU A O 1
ATOM 1462 N N . ARG A 1 192 ? 14.102 12.195 20.594 1 98.81 192 ARG A N 1
ATOM 1463 C CA . ARG A 1 192 ? 13.305 13.242 19.953 1 98.81 192 ARG A CA 1
ATOM 1464 C C . ARG A 1 192 ? 11.922 13.344 20.594 1 98.81 192 ARG A C 1
ATOM 1466 O O . ARG A 1 192 ? 11.461 14.445 20.906 1 98.81 192 ARG A O 1
ATOM 1473 N N . VAL A 1 193 ? 11.289 12.219 20.812 1 98.88 193 VAL A N 1
ATOM 1474 C CA . VAL A 1 193 ? 9.93 12.188 21.328 1 98.88 193 VAL A CA 1
ATOM 1475 C C . VAL A 1 193 ? 9.922 12.688 22.781 1 98.88 193 VAL A C 1
ATOM 1477 O O . VAL A 1 193 ? 9.07 13.484 23.156 1 98.88 193 VAL A O 1
ATOM 1480 N N . LYS A 1 194 ? 10.852 12.227 23.531 1 98.81 194 LYS A N 1
ATOM 1481 C CA . LYS A 1 194 ? 10.938 12.672 24.922 1 98.81 194 LYS A CA 1
ATOM 1482 C C . LYS A 1 194 ? 11.102 14.188 25.016 1 98.81 194 LYS A C 1
ATOM 1484 O O . LYS A 1 194 ? 10.344 14.859 25.719 1 98.81 194 LYS A O 1
ATOM 1489 N N . ARG A 1 195 ? 12.031 14.766 24.266 1 98.88 195 ARG A N 1
ATOM 1490 C CA . ARG A 1 195 ? 12.312 16.203 24.312 1 98.88 195 ARG A CA 1
ATOM 1491 C C . ARG A 1 195 ? 11.141 17 23.766 1 98.88 195 ARG A C 1
ATOM 1493 O O . ARG A 1 195 ? 10.82 18.078 24.297 1 98.88 195 ARG A O 1
ATOM 1500 N N . SER A 1 196 ? 10.555 16.516 22.719 1 98.88 196 SER A N 1
ATOM 1501 C CA . SER A 1 196 ? 9.445 17.234 22.109 1 98.88 196 SER A CA 1
ATOM 1502 C C . SER A 1 196 ? 8.211 17.219 23 1 98.88 196 SER A C 1
ATOM 1504 O O . SER A 1 196 ? 7.484 18.219 23.078 1 98.88 196 SER A O 1
ATOM 1506 N N . LEU A 1 197 ? 7.953 16.094 23.688 1 98.88 197 LEU A N 1
ATOM 1507 C CA . LEU A 1 197 ? 6.812 16.031 24.594 1 98.88 197 LEU A CA 1
ATOM 1508 C C . LEU A 1 197 ? 7.043 16.891 25.828 1 98.88 197 LEU A C 1
ATOM 1510 O O . LEU A 1 197 ? 6.102 17.469 26.375 1 98.88 197 LEU A O 1
ATOM 1514 N N . GLU A 1 198 ? 8.289 16.984 26.297 1 98.75 198 GLU A N 1
ATOM 1515 C CA . GLU A 1 198 ? 8.617 17.906 27.375 1 98.75 198 GLU A CA 1
ATOM 1516 C C . GLU A 1 198 ? 8.359 19.359 26.953 1 98.75 198 GLU A C 1
ATOM 1518 O O . GLU A 1 198 ? 7.816 20.141 27.719 1 98.75 198 GLU A O 1
ATOM 1523 N N . ALA A 1 199 ? 8.781 19.703 25.75 1 98.81 199 ALA A N 1
ATOM 1524 C CA . ALA A 1 199 ? 8.523 21.031 25.203 1 98.81 199 ALA A CA 1
ATOM 1525 C C . ALA A 1 199 ? 7.027 21.297 25.094 1 98.81 199 ALA A C 1
ATOM 1527 O O . ALA A 1 199 ? 6.566 22.406 25.359 1 98.81 199 ALA A O 1
ATOM 1528 N N . CYS A 1 200 ? 6.305 20.312 24.703 1 98.62 200 CYS A N 1
ATOM 1529 C CA . CYS A 1 200 ? 4.855 20.391 24.594 1 98.62 200 CYS A CA 1
ATOM 1530 C C . CYS A 1 200 ? 4.223 20.688 25.953 1 98.62 200 CYS A C 1
ATOM 1532 O O . CYS A 1 200 ? 3.359 21.562 26.047 1 98.62 200 CYS A O 1
ATOM 1534 N N . ALA A 1 201 ? 4.645 20 26.938 1 98.5 201 ALA A N 1
ATOM 1535 C CA . ALA A 1 201 ? 4.129 20.188 28.281 1 98.5 201 ALA A CA 1
ATOM 1536 C C . ALA A 1 201 ? 4.414 21.609 28.781 1 98.5 201 ALA A C 1
ATOM 1538 O O . ALA A 1 201 ? 3.576 22.219 29.453 1 98.5 201 ALA A O 1
ATOM 1539 N N . ARG A 1 202 ? 5.602 22.094 28.516 1 98.56 202 ARG A N 1
ATOM 1540 C CA . ARG A 1 202 ? 5.957 23.453 28.891 1 98.56 202 ARG A CA 1
ATOM 1541 C C . ARG A 1 202 ? 5.051 24.469 28.203 1 98.56 202 ARG A C 1
ATOM 1543 O O . ARG A 1 202 ? 4.574 25.406 28.844 1 98.56 202 ARG A O 1
ATOM 1550 N N . ALA A 1 203 ? 4.879 24.266 26.922 1 98.75 203 ALA A N 1
ATOM 1551 C CA . ALA A 1 203 ? 4.012 25.172 26.172 1 98.75 203 ALA A CA 1
ATOM 1552 C C . ALA A 1 203 ? 2.58 25.125 26.703 1 98.75 203 ALA A C 1
ATOM 1554 O O . ALA A 1 203 ? 1.91 26.156 26.781 1 98.75 203 ALA A O 1
ATOM 1555 N N . GLU A 1 204 ? 2.088 23.938 26.984 1 98.12 204 GLU A N 1
ATOM 1556 C CA . GLU A 1 204 ? 0.75 23.766 27.547 1 98.12 204 GLU A CA 1
ATOM 1557 C C . GLU A 1 204 ? 0.59 24.516 28.859 1 98.12 204 GLU A C 1
ATOM 1559 O O . GLU A 1 204 ? -0.413 25.203 29.062 1 98.12 204 GLU A O 1
ATOM 1564 N N . ALA A 1 205 ? 1.537 24.406 29.719 1 98.19 205 ALA A N 1
ATOM 1565 C CA . ALA A 1 205 ? 1.506 25.078 31.016 1 98.19 205 ALA A CA 1
ATOM 1566 C C . ALA A 1 205 ? 1.489 26.594 30.859 1 98.19 205 ALA A C 1
ATOM 1568 O O . ALA A 1 205 ? 0.781 27.297 31.578 1 98.19 205 ALA A O 1
ATOM 1569 N N . GLU A 1 206 ? 2.254 27.062 29.984 1 98.25 206 GLU A N 1
ATOM 1570 C CA . GLU A 1 206 ? 2.373 28.5 29.766 1 98.25 206 GLU A CA 1
ATOM 1571 C C . GLU A 1 206 ? 1.123 29.062 29.094 1 98.25 206 GLU A C 1
ATOM 1573 O O . GLU A 1 206 ? 0.654 30.156 29.453 1 98.25 206 GLU A O 1
ATOM 1578 N N . ALA A 1 207 ? 0.605 28.359 28.109 1 96.88 207 ALA A N 1
ATOM 1579 C CA . ALA A 1 207 ? -0.53 28.828 27.328 1 96.88 207 ALA A CA 1
ATOM 1580 C C . ALA A 1 207 ? -1.844 28.609 28.062 1 96.88 207 ALA A C 1
ATOM 1582 O O . ALA A 1 207 ? -2.834 29.297 27.797 1 96.88 207 ALA A O 1
ATOM 1583 N N . GLY A 1 208 ? -1.9 27.578 28.938 1 96.94 208 GLY A N 1
ATOM 1584 C CA . GLY A 1 208 ? -3.119 27.234 29.656 1 96.94 208 GLY A CA 1
ATOM 1585 C C . GLY A 1 208 ? -4.121 26.5 28.797 1 96.94 208 GLY A C 1
ATOM 1586 O O . GLY A 1 208 ? -5.32 26.484 29.094 1 96.94 208 GLY A O 1
ATOM 1587 N N . GLU A 1 209 ? -3.736 26.047 27.672 1 96.75 209 GLU A N 1
ATOM 1588 C CA . GLU A 1 209 ? -4.52 25.25 26.734 1 96.75 209 GLU A CA 1
ATOM 1589 C C . GLU A 1 209 ? -3.834 23.906 26.438 1 96.75 209 GLU A C 1
ATOM 1591 O O . GLU A 1 209 ? -2.604 23.828 26.438 1 96.75 209 GLU A O 1
ATOM 1596 N N . LYS A 1 210 ? -4.609 22.891 26.188 1 97.88 210 LYS A N 1
ATOM 1597 C CA . LYS A 1 210 ? -4.023 21.609 25.812 1 97.88 210 LYS A CA 1
ATOM 1598 C C . LYS A 1 210 ? -3.256 21.719 24.5 1 97.88 210 LYS A C 1
ATOM 1600 O O . LYS A 1 210 ? -3.688 22.406 23.578 1 97.88 210 LYS A O 1
ATOM 1605 N N . LYS A 1 211 ? -2.117 21.172 24.5 1 98.62 211 LYS A N 1
ATOM 1606 C CA . LYS A 1 211 ? -1.245 21.078 23.328 1 98.62 211 LYS A CA 1
ATOM 1607 C C . LYS A 1 211 ? -0.837 19.641 23.062 1 98.62 211 LYS A C 1
ATOM 1609 O O . LYS A 1 211 ? -0.748 18.828 23.984 1 98.62 211 LYS A O 1
ATOM 1614 N N . VAL A 1 212 ? -0.602 19.328 21.734 1 98.81 212 VAL A N 1
ATOM 1615 C CA . VAL A 1 212 ? -0.241 17.938 21.453 1 98.81 212 VAL A CA 1
ATOM 1616 C C . VAL A 1 212 ? 0.862 17.891 20.406 1 98.81 212 VAL A C 1
ATOM 1618 O O . VAL A 1 212 ? 0.908 18.75 19.516 1 98.81 212 VAL A O 1
ATOM 1621 N N . TYR A 1 213 ? 1.761 16.969 20.594 1 98.81 213 TYR A N 1
ATOM 1622 C CA . TYR A 1 213 ? 2.803 16.578 19.656 1 98.81 213 TYR A CA 1
ATOM 1623 C C . TYR A 1 213 ? 2.512 15.211 19.062 1 98.81 213 TYR A C 1
ATOM 1625 O O . TYR A 1 213 ? 2.15 14.281 19.781 1 98.81 213 TYR A O 1
ATOM 1633 N N . LEU A 1 214 ? 2.562 15.125 17.656 1 98.88 214 LEU A N 1
ATOM 1634 C CA . LEU A 1 214 ? 2.227 13.906 16.938 1 98.88 214 LEU A CA 1
ATOM 1635 C C . LEU A 1 214 ? 3.477 13.258 16.344 1 98.88 214 LEU A C 1
ATOM 1637 O O . LEU A 1 214 ? 3.832 13.516 15.195 1 98.88 214 LEU A O 1
ATOM 1641 N N . PRO A 1 215 ? 4.168 12.398 17.125 1 98.94 215 PRO A N 1
ATOM 1642 C CA . PRO A 1 215 ? 5.344 11.719 16.578 1 98.94 215 PRO A CA 1
ATOM 1643 C C . PRO A 1 215 ? 4.988 10.68 15.516 1 98.94 215 PRO A C 1
ATOM 1645 O O . PRO A 1 215 ? 3.979 9.984 15.641 1 98.94 215 PRO A O 1
ATOM 1648 N N . ASN A 1 216 ? 5.797 10.562 14.461 1 98.94 216 ASN A N 1
ATOM 1649 C CA . ASN A 1 216 ? 5.641 9.555 13.414 1 98.94 216 ASN A CA 1
ATOM 1650 C C . ASN A 1 216 ? 6.184 8.203 13.859 1 98.94 216 ASN A C 1
ATOM 1652 O O . ASN A 1 216 ? 7.391 8.039 14.031 1 98.94 216 ASN A O 1
ATOM 1656 N N . VAL A 1 217 ? 5.297 7.234 13.914 1 98.94 217 VAL A N 1
ATOM 1657 C CA . VAL A 1 217 ? 5.715 5.941 14.445 1 98.94 217 VAL A CA 1
ATOM 1658 C C . VAL A 1 217 ? 5.879 4.941 13.297 1 98.94 217 VAL A C 1
ATOM 1660 O O . VAL A 1 217 ? 6.137 3.76 13.523 1 98.94 217 VAL A O 1
ATOM 1663 N N . THR A 1 218 ? 5.812 5.309 12.031 1 98.94 218 THR A N 1
ATOM 1664 C CA . THR A 1 218 ? 5.805 4.449 10.852 1 98.94 218 THR A CA 1
ATOM 1665 C C . THR A 1 218 ? 7.051 3.57 10.82 1 98.94 218 THR A C 1
ATOM 1667 O O . THR A 1 218 ? 8.172 4.074 10.867 1 98.94 218 THR A O 1
ATOM 1670 N N . ALA A 1 219 ? 6.906 2.342 10.789 1 98.88 219 ALA A N 1
ATOM 1671 C CA . ALA A 1 219 ? 7.953 1.322 10.789 1 98.88 219 ALA A CA 1
ATOM 1672 C C . ALA A 1 219 ? 7.359 -0.073 10.617 1 98.88 219 ALA A C 1
ATOM 1674 O O . ALA A 1 219 ? 6.23 -0.221 10.133 1 98.88 219 ALA A O 1
ATOM 1675 N N . GLU A 1 220 ? 8.195 -1.095 10.836 1 98.81 220 GLU A N 1
ATOM 1676 C CA . GLU A 1 220 ? 7.703 -2.451 11.07 1 98.81 220 GLU A CA 1
ATOM 1677 C C . GLU A 1 220 ? 6.66 -2.479 12.18 1 98.81 220 GLU A C 1
ATOM 1679 O O . GLU A 1 220 ? 6.75 -1.714 13.148 1 98.81 220 GLU A O 1
ATOM 1684 N N . THR A 1 221 ? 5.629 -3.381 12.094 1 98.94 221 THR A N 1
ATOM 1685 C CA . THR A 1 221 ? 4.418 -3.301 12.898 1 98.94 221 THR A CA 1
ATOM 1686 C C . THR A 1 221 ? 4.754 -3.387 14.391 1 98.94 221 THR A C 1
ATOM 1688 O O . THR A 1 221 ? 4.242 -2.602 15.188 1 98.94 221 THR A O 1
ATOM 1691 N N . GLU A 1 222 ? 5.539 -4.316 14.82 1 98.62 222 GLU A N 1
ATOM 1692 C CA . GLU A 1 222 ? 5.891 -4.43 16.234 1 98.62 222 GLU A CA 1
ATOM 1693 C C . GLU A 1 222 ? 6.652 -3.195 16.703 1 98.62 222 GLU A C 1
ATOM 1695 O O . GLU A 1 222 ? 6.477 -2.754 17.844 1 98.62 222 GLU A O 1
ATOM 1700 N N . GLU A 1 223 ? 7.469 -2.674 15.859 1 98.81 223 GLU A N 1
ATOM 1701 C CA . GLU A 1 223 ? 8.18 -1.439 16.172 1 98.81 223 GLU A CA 1
ATOM 1702 C C . GLU A 1 223 ? 7.223 -0.26 16.297 1 98.81 223 GLU A C 1
ATOM 1704 O O . GLU A 1 223 ? 7.395 0.606 17.156 1 98.81 223 GLU A O 1
ATOM 1709 N N . MET A 1 224 ? 6.219 -0.183 15.414 1 98.94 224 MET A N 1
ATOM 1710 C CA . MET A 1 224 ? 5.211 0.868 15.516 1 98.94 224 MET A CA 1
ATOM 1711 C C . MET A 1 224 ? 4.52 0.824 16.875 1 98.94 224 MET A C 1
ATOM 1713 O O . MET A 1 224 ? 4.305 1.863 17.5 1 98.94 224 MET A O 1
ATOM 1717 N N . ILE A 1 225 ? 4.172 -0.394 17.281 1 98.94 225 ILE A N 1
ATOM 1718 C CA . ILE A 1 225 ? 3.48 -0.574 18.547 1 98.94 225 ILE A CA 1
ATOM 1719 C C . ILE A 1 225 ? 4.406 -0.186 19.703 1 98.94 225 ILE A C 1
ATOM 1721 O O . ILE A 1 225 ? 3.998 0.522 20.625 1 98.94 225 ILE A O 1
ATOM 1725 N N . ARG A 1 226 ? 5.668 -0.596 19.641 1 98.88 226 ARG A N 1
ATOM 1726 C CA . ARG A 1 226 ? 6.641 -0.24 20.672 1 98.88 226 ARG A CA 1
ATOM 1727 C C . ARG A 1 226 ? 6.801 1.273 20.781 1 98.88 226 ARG A C 1
ATOM 1729 O O . ARG A 1 226 ? 6.844 1.824 21.875 1 98.88 226 ARG A O 1
ATOM 1736 N N . ARG A 1 227 ? 6.914 1.936 19.656 1 98.94 227 ARG A N 1
ATOM 1737 C CA . ARG A 1 227 ? 7.035 3.391 19.625 1 98.94 227 ARG A CA 1
ATOM 1738 C C . ARG A 1 227 ? 5.797 4.059 20.219 1 98.94 227 ARG A C 1
ATOM 1740 O O . ARG A 1 227 ? 5.91 5.027 20.969 1 98.94 227 ARG A O 1
ATOM 1747 N N . ALA A 1 228 ? 4.668 3.547 19.875 1 98.94 228 ALA A N 1
ATOM 1748 C CA . ALA A 1 228 ? 3.422 4.09 20.406 1 98.94 228 ALA A CA 1
ATOM 1749 C C . ALA A 1 228 ? 3.357 3.93 21.922 1 98.94 228 ALA A C 1
ATOM 1751 O O . ALA A 1 228 ? 2.904 4.832 22.625 1 98.94 228 ALA A O 1
ATOM 1752 N N . GLU A 1 229 ? 3.764 2.795 22.391 1 98.94 229 GLU A N 1
ATOM 1753 C CA . GLU A 1 229 ? 3.818 2.576 23.828 1 98.94 229 GLU A CA 1
ATOM 1754 C C . GLU A 1 229 ? 4.742 3.584 24.516 1 98.94 229 GLU A C 1
ATOM 1756 O O . GLU A 1 229 ? 4.445 4.074 25.594 1 98.94 229 GLU A O 1
ATOM 1761 N N . LEU A 1 230 ? 5.848 3.85 23.875 1 98.88 230 LEU A N 1
ATOM 1762 C CA . LEU A 1 230 ? 6.773 4.848 24.406 1 98.88 230 LEU A CA 1
ATOM 1763 C C . LEU A 1 230 ? 6.117 6.223 24.453 1 98.88 230 LEU A C 1
ATOM 1765 O O . LEU A 1 230 ? 6.266 6.953 25.438 1 98.88 230 LEU A O 1
ATOM 1769 N N . VAL A 1 231 ? 5.414 6.582 23.391 1 98.94 231 VAL A N 1
ATOM 1770 C CA . VAL A 1 231 ? 4.723 7.863 23.328 1 98.94 231 VAL A CA 1
ATOM 1771 C C . VAL A 1 231 ? 3.752 7.984 24.516 1 98.94 231 VAL A C 1
ATOM 1773 O O . VAL A 1 231 ? 3.705 9.016 25.188 1 98.94 231 VAL A O 1
ATOM 1776 N N . LYS A 1 232 ? 3.006 6.941 24.75 1 98.75 232 LYS A N 1
ATOM 1777 C CA . LYS A 1 232 ? 2.055 6.918 25.859 1 98.75 232 LYS A CA 1
ATOM 1778 C C . LYS A 1 232 ? 2.766 7.09 27.203 1 98.75 232 LYS A C 1
ATOM 1780 O O . LYS A 1 232 ? 2.336 7.879 28.047 1 98.75 232 LYS A O 1
ATOM 1785 N N . ARG A 1 233 ? 3.814 6.359 27.375 1 98.56 233 ARG A N 1
ATOM 1786 C CA . ARG A 1 233 ? 4.57 6.395 28.625 1 98.56 233 ARG A CA 1
ATOM 1787 C C . ARG A 1 233 ? 5.121 7.793 28.891 1 98.56 233 ARG A C 1
ATOM 1789 O O . ARG A 1 233 ? 5.195 8.227 30.047 1 98.56 233 ARG A O 1
ATOM 1796 N N . GLU A 1 234 ? 5.488 8.5 27.797 1 98.44 234 GLU A N 1
ATOM 1797 C CA . GLU A 1 234 ? 6.086 9.828 27.922 1 98.44 234 GLU A CA 1
ATOM 1798 C C . GLU A 1 234 ? 5.016 10.914 28.016 1 98.44 234 GLU A C 1
ATOM 1800 O O . GLU A 1 234 ? 5.328 12.102 28.016 1 98.44 234 GLU A O 1
ATOM 1805 N N . GLY A 1 235 ? 3.781 10.531 28 1 97.88 235 GLY A N 1
ATOM 1806 C CA . GLY A 1 235 ? 2.697 11.477 28.234 1 97.88 235 GLY A CA 1
ATOM 1807 C C . GLY A 1 235 ? 2.066 11.984 26.953 1 97.88 235 GLY A C 1
ATOM 1808 O O . GLY A 1 235 ? 1.274 12.93 26.969 1 97.88 235 GLY A O 1
ATOM 1809 N N . GLY A 1 236 ? 2.404 11.352 25.844 1 98.69 236 GLY A N 1
ATOM 1810 C CA . GLY A 1 236 ? 1.814 11.742 24.578 1 98.69 236 GLY A CA 1
ATOM 1811 C C . GLY A 1 236 ? 0.369 11.305 24.438 1 98.69 236 GLY A C 1
ATOM 1812 O O . GLY A 1 236 ? -0.093 10.414 25.141 1 98.69 236 GLY A O 1
ATOM 1813 N N . ARG A 1 237 ? -0.343 11.938 23.5 1 98.56 237 ARG A N 1
ATOM 1814 C CA . ARG A 1 237 ? -1.761 11.656 23.297 1 98.56 237 ARG A CA 1
ATOM 1815 C C . ARG A 1 237 ? -2.029 11.25 21.844 1 98.56 237 ARG A C 1
ATOM 1817 O O . ARG A 1 237 ? -3.109 10.75 21.531 1 98.56 237 ARG A O 1
ATOM 1824 N N . TYR A 1 238 ? -0.995 11.406 20.969 1 98.81 238 TYR A N 1
ATOM 1825 C CA . TYR A 1 238 ? -1.141 11.203 19.531 1 98.81 238 TYR A CA 1
ATOM 1826 C C . TYR A 1 238 ? -0.019 10.328 19 1 98.81 238 TYR A C 1
ATOM 1828 O O . TYR A 1 238 ? 1.085 10.305 19.547 1 98.81 238 TYR A O 1
ATOM 1836 N N . VAL A 1 239 ? -0.321 9.672 17.953 1 98.94 239 VAL A N 1
ATOM 1837 C CA . VAL A 1 239 ? 0.704 9.164 17.047 1 98.94 239 VAL A CA 1
ATOM 1838 C C . VAL A 1 239 ? 0.314 9.469 15.609 1 98.94 239 VAL A C 1
ATOM 1840 O O . VAL A 1 239 ? -0.869 9.633 15.297 1 98.94 239 VAL A O 1
ATOM 1843 N N . MET A 1 240 ? 1.268 9.562 14.789 1 98.88 240 MET A N 1
ATOM 1844 C CA . MET A 1 240 ? 1.06 9.711 13.352 1 98.88 240 MET A CA 1
ATOM 1845 C C . MET A 1 240 ? 1.601 8.5 12.594 1 98.88 240 MET A C 1
ATOM 1847 O O . MET A 1 240 ? 2.65 7.961 12.953 1 98.88 240 MET A O 1
ATOM 1851 N N . VAL A 1 241 ? 0.903 8.109 11.555 1 98.88 241 VAL A N 1
ATOM 1852 C CA . VAL A 1 241 ? 1.328 6.984 10.727 1 98.88 241 VAL A CA 1
ATOM 1853 C C . VAL A 1 241 ? 1.114 7.312 9.25 1 98.88 241 VAL A C 1
ATOM 1855 O O . VAL A 1 241 ? 0.099 7.91 8.883 1 98.88 241 VAL A O 1
ATOM 1858 N N . ASP A 1 242 ? 2.139 6.988 8.445 1 98.88 242 ASP A N 1
ATOM 1859 C CA . ASP A 1 242 ? 1.956 6.953 6.996 1 98.88 242 ASP A CA 1
ATOM 1860 C C . ASP A 1 242 ? 1.223 5.688 6.566 1 98.88 242 ASP A C 1
ATOM 1862 O O . ASP A 1 242 ? 1.849 4.652 6.328 1 98.88 242 ASP A O 1
ATOM 1866 N N . ILE A 1 243 ? -0.034 5.789 6.293 1 98.88 243 ILE A N 1
ATOM 1867 C CA . ILE A 1 243 ? -0.865 4.59 6.293 1 98.88 243 ILE A CA 1
ATOM 1868 C C . ILE A 1 243 ? -0.739 3.873 4.953 1 98.88 243 ILE A C 1
ATOM 1870 O O . ILE A 1 243 ? -0.925 2.656 4.871 1 98.88 243 ILE A O 1
ATOM 1874 N N . VAL A 1 244 ? -0.378 4.621 3.877 1 98.81 244 VAL A N 1
ATOM 1875 C CA . VAL A 1 244 ? -0.258 3.99 2.568 1 98.81 244 VAL A CA 1
ATOM 1876 C C . VAL A 1 244 ? 1.056 3.217 2.486 1 98.81 244 VAL A C 1
ATOM 1878 O O . VAL A 1 244 ? 1.077 2.059 2.061 1 98.81 244 VAL A O 1
ATOM 1881 N N . THR A 1 245 ? 2.148 3.787 2.994 1 98.81 245 THR A N 1
ATOM 1882 C CA . THR A 1 245 ? 3.455 3.146 2.898 1 98.81 245 THR A CA 1
ATOM 1883 C C . THR A 1 245 ? 3.6 2.049 3.949 1 98.81 245 THR A C 1
ATOM 1885 O O . THR A 1 245 ? 4.258 1.036 3.709 1 98.81 245 THR A O 1
ATOM 1888 N N . ALA A 1 246 ? 2.971 2.242 5.105 1 98.88 246 ALA A N 1
ATOM 1889 C CA . ALA A 1 246 ? 2.949 1.183 6.109 1 98.88 246 ALA A CA 1
ATOM 1890 C C . ALA A 1 246 ? 2.082 0.012 5.656 1 98.88 246 ALA A C 1
ATOM 1892 O O . ALA A 1 246 ? 2.504 -1.145 5.727 1 98.88 246 ALA A O 1
ATOM 1893 N N . GLY A 1 247 ? 0.891 0.364 5.234 1 98.81 247 GLY A N 1
ATOM 1894 C CA . GLY A 1 247 ? -0.079 -0.639 4.824 1 98.81 247 GLY A CA 1
ATOM 1895 C C . GLY A 1 247 ? -1.167 -0.874 5.852 1 98.81 247 GLY A C 1
ATOM 1896 O O . GLY A 1 247 ? -1.004 -0.531 7.023 1 98.81 247 GLY A O 1
ATOM 1897 N N . PHE A 1 248 ? -2.213 -1.537 5.43 1 98.88 248 PHE A N 1
ATOM 1898 C CA . PHE A 1 248 ? -3.404 -1.675 6.262 1 98.88 248 PHE A CA 1
ATOM 1899 C C . PHE A 1 248 ? -3.195 -2.736 7.336 1 98.88 248 PHE A C 1
ATOM 1901 O O . PHE A 1 248 ? -3.748 -2.633 8.43 1 98.88 248 PHE A O 1
ATOM 1908 N N . SER A 1 249 ? -2.389 -3.807 7.062 1 98.94 249 SER A N 1
ATOM 1909 C CA . SER A 1 249 ? -2.17 -4.824 8.086 1 98.94 249 SER A CA 1
ATOM 1910 C C . SER A 1 249 ? -1.57 -4.215 9.352 1 98.94 249 SER A C 1
ATOM 1912 O O . SER A 1 249 ? -2.045 -4.48 10.461 1 98.94 249 SER A O 1
ATOM 1914 N N . GLY A 1 250 ? -0.533 -3.371 9.133 1 98.94 250 GLY A N 1
ATOM 1915 C CA . GLY A 1 250 ? 0.089 -2.711 10.273 1 98.94 250 GLY A CA 1
ATOM 1916 C C . GLY A 1 250 ? -0.828 -1.717 10.961 1 98.94 250 GLY A C 1
ATOM 1917 O O . GLY A 1 250 ? -0.85 -1.633 12.188 1 98.94 250 GLY A O 1
ATOM 1918 N N . LEU A 1 251 ? -1.594 -0.961 10.195 1 98.94 251 LEU A N 1
ATOM 1919 C CA . LEU A 1 251 ? -2.52 0.024 10.742 1 98.94 251 LEU A CA 1
ATOM 1920 C C . LEU A 1 251 ? -3.576 -0.647 11.617 1 98.94 251 LEU A C 1
ATOM 1922 O O . LEU A 1 251 ? -3.889 -0.159 12.703 1 98.94 251 LEU A O 1
ATOM 1926 N N . LEU A 1 252 ? -4.137 -1.775 11.102 1 98.94 252 LEU A N 1
ATOM 1927 C CA . LEU A 1 252 ? -5.152 -2.508 11.852 1 98.94 252 LEU A CA 1
ATOM 1928 C C . LEU A 1 252 ? -4.598 -2.986 13.188 1 98.94 252 LEU A C 1
ATOM 1930 O O . LEU A 1 252 ? -5.289 -2.932 14.211 1 98.94 252 LEU A O 1
ATOM 1934 N N . SER A 1 253 ? -3.373 -3.406 13.211 1 98.94 253 SER A N 1
ATOM 1935 C CA . SER A 1 253 ? -2.76 -3.871 14.445 1 98.94 253 SER A CA 1
ATOM 1936 C C . SER A 1 253 ? -2.539 -2.717 15.422 1 98.94 253 SER A C 1
ATOM 1938 O O . SER A 1 253 ? -2.732 -2.871 16.625 1 98.94 253 SER A O 1
ATOM 1940 N N . LEU A 1 254 ? -2.049 -1.599 14.883 1 98.94 254 LEU A N 1
ATOM 1941 C CA . LEU A 1 254 ? -1.854 -0.429 15.734 1 98.94 254 LEU A CA 1
ATOM 1942 C C . LEU A 1 254 ? -3.168 -0.005 16.391 1 98.94 254 LEU A C 1
ATOM 1944 O O . LEU A 1 254 ? -3.209 0.279 17.578 1 98.94 254 LEU A O 1
ATOM 1948 N N . ARG A 1 255 ? -4.262 0.027 15.633 1 98.88 255 ARG A N 1
ATOM 1949 C CA . ARG A 1 255 ? -5.582 0.369 16.141 1 98.88 255 ARG A CA 1
ATOM 1950 C C . ARG A 1 255 ? -6.059 -0.666 17.156 1 98.88 255 ARG A C 1
ATOM 1952 O O . ARG A 1 255 ? -6.672 -0.316 18.172 1 98.88 255 ARG A O 1
ATOM 1959 N N . LYS A 1 256 ? -5.855 -1.896 16.875 1 98.69 256 LYS A N 1
ATOM 1960 C CA . LYS A 1 256 ? -6.281 -2.996 17.734 1 98.69 256 LYS A CA 1
ATOM 1961 C C . LYS A 1 256 ? -5.574 -2.945 19.078 1 98.69 256 LYS A C 1
ATOM 1963 O O . LYS A 1 256 ? -6.16 -3.295 20.109 1 98.69 256 LYS A O 1
ATOM 1968 N N . ALA A 1 257 ? -4.312 -2.477 19.062 1 98.56 257 ALA A N 1
ATOM 1969 C CA . ALA A 1 257 ? -3.561 -2.373 20.312 1 98.56 257 ALA A CA 1
ATOM 1970 C C . ALA A 1 257 ? -4.258 -1.44 21.297 1 98.56 257 ALA A C 1
ATOM 1972 O O . ALA A 1 257 ? -4.074 -1.563 22.516 1 98.56 257 ALA A O 1
ATOM 1973 N N . ASN A 1 258 ? -5.059 -0.462 20.828 1 98.12 258 ASN A N 1
ATOM 1974 C CA . ASN A 1 258 ? -5.918 0.411 21.625 1 98.12 258 ASN A CA 1
ATOM 1975 C C . ASN A 1 258 ? -5.16 1.006 22.812 1 98.12 258 ASN A C 1
ATOM 1977 O O . ASN A 1 258 ? -5.586 0.857 23.969 1 98.12 258 ASN A O 1
ATOM 1981 N N . LEU A 1 259 ? -4.102 1.75 22.531 1 98.5 259 LEU A N 1
ATOM 1982 C CA . LEU A 1 259 ? -3.164 2.232 23.531 1 98.5 259 LEU A CA 1
ATOM 1983 C C . LEU A 1 259 ? -3.629 3.562 24.125 1 98.5 259 LEU A C 1
ATOM 1985 O O . LEU A 1 259 ? -2.896 4.207 24.875 1 98.5 259 LEU A O 1
ATOM 1989 N N . GLY A 1 260 ? -4.855 3.967 23.75 1 98.5 260 GLY A N 1
ATOM 1990 C CA . GLY A 1 260 ? -5.367 5.234 24.234 1 98.5 260 GLY A CA 1
ATOM 1991 C C . GLY A 1 260 ? -4.723 6.438 23.578 1 98.5 260 GLY A C 1
ATOM 1992 O O . GLY A 1 260 ? -4.527 7.473 24.219 1 98.5 260 GLY A O 1
ATOM 1993 N N . LEU A 1 261 ? -4.281 6.27 22.391 1 98.88 261 LEU A N 1
ATOM 1994 C CA . LEU A 1 261 ? -3.668 7.332 21.609 1 98.88 261 LEU A CA 1
ATOM 1995 C C . LEU A 1 261 ? -4.508 7.648 20.375 1 98.88 261 LEU A C 1
ATOM 1997 O O . LEU A 1 261 ? -5.055 6.738 19.75 1 98.88 261 LEU A O 1
ATOM 2001 N N . ILE A 1 262 ? -4.676 8.898 20.062 1 98.94 262 ILE A N 1
ATOM 2002 C CA . ILE A 1 262 ? -5.328 9.328 18.828 1 98.94 262 ILE A CA 1
ATOM 2003 C C . ILE A 1 262 ? -4.43 9.023 17.641 1 98.94 262 ILE A C 1
ATOM 2005 O O . ILE A 1 262 ? -3.232 9.312 17.656 1 98.94 262 ILE A O 1
ATOM 2009 N N . ILE A 1 263 ? -4.977 8.445 16.547 1 98.94 263 ILE A N 1
ATOM 2010 C CA . ILE A 1 263 ? -4.188 8.078 15.383 1 98.94 263 ILE A CA 1
ATOM 2011 C C . ILE A 1 263 ? -4.395 9.102 14.273 1 98.94 263 ILE A C 1
ATOM 2013 O O . ILE A 1 263 ? -5.496 9.227 13.734 1 98.94 263 ILE A O 1
ATOM 2017 N N . HIS A 1 264 ? -3.363 9.844 13.938 1 98.94 264 HIS A N 1
ATOM 2018 C CA . HIS A 1 264 ? -3.312 10.773 12.812 1 98.94 264 HIS A CA 1
ATOM 2019 C C . HIS A 1 264 ? -2.729 10.102 11.57 1 98.94 264 HIS A C 1
ATOM 2021 O O . HIS A 1 264 ? -1.577 9.664 11.586 1 98.94 264 HIS A O 1
ATOM 2027 N N . ALA A 1 265 ? -3.49 10.086 10.492 1 98.88 265 ALA A N 1
ATOM 2028 C CA . ALA A 1 265 ? -3.086 9.344 9.297 1 98.88 265 ALA A CA 1
ATOM 2029 C C . ALA A 1 265 ? -2.59 10.289 8.211 1 98.88 265 ALA A C 1
ATOM 2031 O O . ALA A 1 265 ? -3.311 11.203 7.797 1 98.88 265 ALA A O 1
ATOM 2032 N N . HIS A 1 266 ? -1.382 10.055 7.82 1 98.5 266 HIS A N 1
ATOM 2033 C CA . HIS A 1 266 ? -0.833 10.695 6.629 1 98.5 266 HIS A CA 1
ATOM 2034 C C . HIS A 1 266 ? -0.877 9.75 5.43 1 98.5 266 HIS A C 1
ATOM 2036 O O . HIS A 1 266 ? -0.726 8.539 5.586 1 98.5 266 HIS A O 1
ATOM 2042 N N . ARG A 1 267 ? -1.054 10.32 4.23 1 98 267 ARG A N 1
ATOM 2043 C CA . ARG A 1 267 ? -1.302 9.484 3.064 1 98 267 ARG A CA 1
ATOM 2044 C C . ARG A 1 267 ? -0.142 9.555 2.076 1 98 267 ARG A C 1
ATOM 2046 O O . ARG A 1 267 ? -0.351 9.531 0.862 1 98 267 ARG A O 1
ATOM 2053 N N . ALA A 1 268 ? 1.081 9.727 2.559 1 97.38 268 ALA A N 1
ATOM 2054 C CA . ALA A 1 268 ? 2.236 9.727 1.666 1 97.38 268 ALA A CA 1
ATOM 2055 C C . ALA A 1 268 ? 2.164 8.57 0.673 1 97.38 268 ALA A C 1
ATOM 2057 O O . ALA A 1 268 ? 1.848 7.441 1.05 1 97.38 268 ALA A O 1
ATOM 2058 N N . MET A 1 269 ? 2.426 8.883 -0.678 1 98.5 269 MET A N 1
ATOM 2059 C CA . MET A 1 269 ? 2.531 7.902 -1.758 1 98.5 269 MET A CA 1
ATOM 2060 C C . MET A 1 269 ? 1.179 7.684 -2.428 1 98.5 269 MET A C 1
ATOM 2062 O O . MET A 1 269 ? 1.1 7.055 -3.484 1 98.5 269 MET A O 1
ATOM 2066 N N . TYR A 1 270 ? 0.027 8.203 -1.89 1 97.75 270 TYR A N 1
ATOM 2067 C CA . TYR A 1 270 ? -1.3 7.871 -2.398 1 97.75 270 TYR A CA 1
ATOM 2068 C C . TYR A 1 270 ? -1.46 8.328 -3.844 1 97.75 270 TYR A C 1
ATOM 2070 O O . TYR A 1 270 ? -2.145 7.68 -4.637 1 97.75 270 TYR A O 1
ATOM 2078 N N . ALA A 1 271 ? -0.795 9.453 -4.199 1 97.25 271 ALA A N 1
ATOM 2079 C CA . ALA A 1 271 ? -0.989 10.039 -5.523 1 97.25 271 ALA A CA 1
ATOM 2080 C C . ALA A 1 271 ? -0.358 9.172 -6.605 1 97.25 271 ALA A C 1
ATOM 2082 O O . ALA A 1 271 ? -0.606 9.375 -7.797 1 97.25 271 ALA A O 1
ATOM 2083 N N . SER A 1 272 ? 0.432 8.195 -6.211 1 98.38 272 SER A N 1
ATOM 2084 C CA . SER A 1 272 ? 0.976 7.254 -7.184 1 98.38 272 SER A CA 1
ATOM 2085 C C . SER A 1 272 ? -0.135 6.477 -7.883 1 98.38 272 SER A C 1
ATOM 2087 O O . SER A 1 272 ? 0.013 6.074 -9.039 1 98.38 272 SER A O 1
ATOM 2089 N N . PHE A 1 273 ? -1.265 6.285 -7.141 1 98.19 273 PHE A N 1
ATOM 2090 C CA . PHE A 1 273 ? -2.338 5.516 -7.758 1 98.19 273 PHE A CA 1
ATOM 2091 C C . PHE A 1 273 ? -3.607 6.355 -7.871 1 98.19 273 PHE A C 1
ATOM 2093 O O . PHE A 1 273 ? -4.586 5.926 -8.484 1 98.19 273 PHE A O 1
ATOM 2100 N N . ALA A 1 274 ? -3.578 7.566 -7.387 1 96.25 274 ALA A N 1
ATOM 2101 C CA . ALA A 1 274 ? -4.844 8.281 -7.27 1 96.25 274 ALA A CA 1
ATOM 2102 C C . ALA A 1 274 ? -4.859 9.516 -8.172 1 96.25 274 ALA A C 1
ATOM 2104 O O . ALA A 1 274 ? -5.918 10.102 -8.414 1 96.25 274 ALA A O 1
ATOM 2105 N N . ARG A 1 275 ? -3.73 9.914 -8.68 1 93.75 275 ARG A N 1
ATOM 2106 C CA . ARG A 1 275 ? -3.662 11.156 -9.43 1 93.75 275 ARG A CA 1
ATOM 2107 C C . ARG A 1 275 ? -4.336 11.008 -10.789 1 93.75 275 ARG A C 1
ATOM 2109 O O . ARG A 1 275 ? -5.047 11.914 -11.242 1 93.75 275 ARG A O 1
ATOM 2116 N N . ASN A 1 276 ? -4.066 9.906 -11.492 1 94.31 276 ASN A N 1
ATOM 2117 C CA . ASN A 1 276 ? -4.664 9.648 -12.805 1 94.31 276 ASN A CA 1
ATOM 2118 C C . ASN A 1 276 ? -6.168 9.43 -12.695 1 94.31 276 ASN A C 1
ATOM 2120 O O . ASN A 1 276 ? -6.617 8.484 -12.039 1 94.31 276 ASN A O 1
ATOM 2124 N N . ARG A 1 277 ? -6.914 10.203 -13.336 1 93.56 277 ARG A N 1
ATOM 2125 C CA . ARG A 1 277 ? -8.367 10.164 -13.203 1 93.56 277 ARG A CA 1
ATOM 2126 C C . ARG A 1 277 ? -8.953 8.984 -13.977 1 93.56 277 ARG A C 1
ATOM 2128 O O . ARG A 1 277 ? -10.133 8.656 -13.812 1 93.56 277 ARG A O 1
ATOM 2135 N N . ARG A 1 278 ? -8.18 8.328 -14.711 1 96.88 278 ARG A N 1
ATOM 2136 C CA . ARG A 1 278 ? -8.695 7.242 -15.539 1 96.88 278 ARG A CA 1
ATOM 2137 C C . ARG A 1 278 ? -8.227 5.891 -15.016 1 96.88 278 ARG A C 1
ATOM 2139 O O . ARG A 1 278 ? -8.688 4.844 -15.477 1 96.88 278 ARG A O 1
ATOM 2146 N N . HIS A 1 279 ? -7.336 5.914 -14.078 1 98.19 279 HIS A N 1
ATOM 2147 C CA . HIS A 1 279 ? -6.766 4.648 -13.641 1 98.19 279 HIS A CA 1
ATOM 2148 C C . HIS A 1 279 ? -6.379 4.703 -12.164 1 98.19 279 HIS A C 1
ATOM 2150 O O . HIS A 1 279 ? -5.949 5.746 -11.672 1 98.19 279 HIS A O 1
ATOM 2156 N N . GLY A 1 280 ? -6.52 3.594 -11.531 1 98.44 280 GLY A N 1
ATOM 2157 C CA . GLY A 1 280 ? -6.102 3.49 -10.141 1 98.44 280 GLY A CA 1
ATOM 2158 C C . GLY A 1 280 ? -7.266 3.492 -9.164 1 98.44 280 GLY A C 1
ATOM 2159 O O . GLY A 1 280 ? -8.289 2.855 -9.414 1 98.44 280 GLY A O 1
ATOM 2160 N N . ILE A 1 281 ? -7.074 4.078 -7.98 1 98.62 281 ILE A N 1
ATOM 2161 C CA . ILE A 1 281 ? -8.039 4.07 -6.891 1 98.62 281 ILE A CA 1
ATOM 2162 C C . ILE A 1 281 ? -8.273 5.496 -6.395 1 98.62 281 ILE A C 1
ATOM 2164 O O . ILE A 1 281 ? -7.324 6.23 -6.121 1 98.62 281 ILE A O 1
ATOM 2168 N N . SER A 1 282 ? -9.484 5.871 -6.242 1 96.94 282 SER A N 1
ATOM 2169 C CA . SER A 1 282 ? -9.805 7.234 -5.82 1 96.94 282 SER A CA 1
ATOM 2170 C C . SER A 1 282 ? -9.453 7.453 -4.352 1 96.94 282 SER A C 1
ATOM 2172 O O . SER A 1 282 ? -9.453 6.512 -3.561 1 96.94 282 SER A O 1
ATOM 2174 N N . MET A 1 283 ? -9.195 8.688 -3.994 1 96.5 283 MET A N 1
ATOM 2175 C CA . MET A 1 283 ? -8.961 9.055 -2.602 1 96.5 283 MET A CA 1
ATOM 2176 C C . MET A 1 283 ? -10.195 8.773 -1.749 1 96.5 283 MET A C 1
ATOM 2178 O O . MET A 1 283 ? -10.078 8.477 -0.558 1 96.5 283 MET A O 1
ATOM 2182 N N . LEU A 1 284 ? -11.383 8.836 -2.303 1 96.12 284 LEU A N 1
ATOM 2183 C CA . LEU A 1 284 ? -12.617 8.555 -1.588 1 96.12 284 LEU A CA 1
ATOM 2184 C C . LEU A 1 284 ? -12.609 7.133 -1.034 1 96.12 284 LEU A C 1
ATOM 2186 O O . LEU A 1 284 ? -12.984 6.906 0.119 1 96.12 284 LEU A O 1
ATOM 2190 N N . VAL A 1 285 ? -12.188 6.207 -1.847 1 98 285 VAL A N 1
ATOM 2191 C CA . VAL A 1 285 ? -12.102 4.816 -1.419 1 98 285 VAL A CA 1
ATOM 2192 C C . VAL A 1 285 ? -11.102 4.688 -0.266 1 98 285 VAL A C 1
ATOM 2194 O O . VAL A 1 285 ? -11.391 4.035 0.74 1 98 285 VAL A O 1
ATOM 2197 N N . LEU A 1 286 ? -9.969 5.324 -0.415 1 98.38 286 LEU A N 1
ATOM 2198 C CA . LEU A 1 286 ? -8.961 5.297 0.644 1 98.38 286 LEU A CA 1
ATOM 2199 C C . LEU A 1 286 ? -9.516 5.891 1.934 1 98.38 286 LEU A C 1
ATOM 2201 O O . LEU A 1 286 ? -9.258 5.375 3.023 1 98.38 286 LEU A O 1
ATOM 2205 N N . ALA A 1 287 ? -10.25 6.973 1.816 1 98.19 287 ALA A N 1
ATOM 2206 C CA . ALA A 1 287 ? -10.828 7.625 2.988 1 98.19 287 ALA A CA 1
ATOM 2207 C C . ALA A 1 287 ? -11.781 6.688 3.729 1 98.19 287 ALA A C 1
ATOM 2209 O O . ALA A 1 287 ? -11.727 6.582 4.957 1 98.19 287 ALA A O 1
ATOM 2210 N N . LYS A 1 288 ? -12.602 6.016 3.004 1 98.31 288 LYS A N 1
ATOM 2211 C CA . LYS A 1 288 ? -13.562 5.102 3.621 1 98.31 288 LYS A CA 1
ATOM 2212 C C . LYS A 1 288 ? -12.844 3.928 4.285 1 98.31 288 LYS A C 1
ATOM 2214 O O . LYS A 1 288 ? -13.219 3.508 5.383 1 98.31 288 LYS A O 1
ATOM 2219 N N . LEU A 1 289 ? -11.844 3.402 3.645 1 98.88 289 LEU A N 1
ATOM 2220 C CA . LEU A 1 289 ? -11.086 2.291 4.207 1 98.88 289 LEU A CA 1
ATOM 2221 C C . LEU A 1 289 ? -10.344 2.721 5.469 1 98.88 289 LEU A C 1
ATOM 2223 O O . LEU A 1 289 ? -10.281 1.969 6.441 1 98.88 289 LEU A O 1
ATOM 2227 N N . ALA A 1 290 ? -9.773 3.922 5.434 1 98.88 290 ALA A N 1
ATOM 2228 C CA . ALA A 1 290 ? -9.062 4.445 6.602 1 98.88 290 ALA A CA 1
ATOM 2229 C C . ALA A 1 290 ? -10.016 4.613 7.785 1 98.88 290 ALA A C 1
ATOM 2231 O O . ALA A 1 290 ? -9.648 4.336 8.93 1 98.88 290 ALA A O 1
ATOM 2232 N N . ARG A 1 291 ? -11.203 5.094 7.535 1 98.88 291 ARG A N 1
ATOM 2233 C CA . ARG A 1 291 ? -12.203 5.223 8.586 1 98.88 291 ARG A CA 1
ATOM 2234 C C . ARG A 1 291 ? -12.57 3.863 9.164 1 98.88 291 ARG A C 1
ATOM 2236 O O . ARG A 1 291 ? -12.617 3.693 10.383 1 98.88 291 ARG A O 1
ATOM 2243 N N . LEU A 1 292 ? -12.766 2.844 8.312 1 98.81 292 LEU A N 1
ATOM 2244 C CA . LEU A 1 292 ? -13.039 1.49 8.781 1 98.81 292 LEU A CA 1
ATOM 2245 C C . LEU A 1 292 ? -11.883 0.957 9.617 1 98.81 292 LEU A C 1
ATOM 2247 O O . LEU A 1 292 ? -12.102 0.29 10.633 1 98.81 292 LEU A O 1
ATOM 2251 N N . ALA A 1 293 ? -10.664 1.258 9.164 1 98.81 293 ALA A N 1
ATOM 2252 C CA . ALA A 1 293 ? -9.469 0.754 9.836 1 98.81 293 ALA A CA 1
ATOM 2253 C C . ALA A 1 293 ? -9.336 1.347 11.234 1 98.81 293 ALA A C 1
ATOM 2255 O O . ALA A 1 293 ? -8.766 0.72 12.133 1 98.81 293 ALA A O 1
ATOM 2256 N N . GLY A 1 294 ? -9.766 2.668 11.344 1 98.88 294 GLY A N 1
ATOM 2257 C CA . GLY A 1 294 ? -9.883 3.186 12.703 1 98.88 294 GLY A CA 1
ATOM 2258 C C . GLY A 1 294 ? -8.953 4.355 12.977 1 98.88 294 GLY A C 1
ATOM 2259 O O . GLY A 1 294 ? -8.508 4.543 14.109 1 98.88 294 GLY A O 1
ATOM 2260 N N . VAL A 1 295 ? -8.57 5.156 11.992 1 98.94 295 VAL A N 1
ATOM 2261 C CA . VAL A 1 295 ? -7.824 6.383 12.242 1 98.94 295 VAL A CA 1
ATOM 2262 C C . VAL A 1 295 ? -8.766 7.453 12.797 1 98.94 295 VAL A C 1
ATOM 2264 O O . VAL A 1 295 ? -9.977 7.398 12.578 1 98.94 295 VAL A O 1
ATOM 2267 N N . ASP A 1 296 ? -8.234 8.438 13.469 1 98.88 296 ASP A N 1
ATOM 2268 C CA . ASP A 1 296 ? -9.039 9.5 14.062 1 98.88 296 ASP A CA 1
ATOM 2269 C C . ASP A 1 296 ? -8.953 10.781 13.234 1 98.88 296 ASP A C 1
ATOM 2271 O O . ASP A 1 296 ? -9.844 11.625 13.297 1 98.88 296 ASP A O 1
ATOM 2275 N N . GLN A 1 297 ? -7.883 10.922 12.547 1 98.88 297 GLN A N 1
ATOM 2276 C CA . GLN A 1 297 ? -7.629 12.039 11.641 1 98.88 297 GLN A CA 1
ATOM 2277 C C . GLN A 1 297 ? -7.031 11.562 10.328 1 98.88 297 GLN A C 1
ATOM 2279 O O . GLN A 1 297 ? -6.211 10.641 10.305 1 98.88 297 GLN A O 1
ATOM 2284 N N . LEU A 1 298 ? -7.5 12.164 9.234 1 98.69 298 LEU A N 1
ATOM 2285 C CA . LEU A 1 298 ? -6.984 11.766 7.93 1 98.69 298 LEU A CA 1
ATOM 2286 C C . LEU A 1 298 ? -6.746 12.984 7.039 1 98.69 298 LEU A C 1
ATOM 2288 O O . LEU A 1 298 ? -7.648 13.805 6.852 1 98.69 298 LEU A O 1
ATOM 2292 N N . HIS A 1 299 ? -5.523 13.062 6.523 1 97.25 299 HIS A N 1
ATOM 2293 C CA . HIS A 1 299 ? -5.215 14.07 5.516 1 97.25 299 HIS A CA 1
ATOM 2294 C C . HIS A 1 299 ? -5.961 13.797 4.215 1 97.25 299 HIS A C 1
ATOM 2296 O O . HIS A 1 299 ? -5.746 12.766 3.576 1 97.25 299 HIS A O 1
ATOM 2302 N N . ILE A 1 300 ? -6.805 14.758 3.771 1 95.25 300 ILE A N 1
ATOM 2303 C CA . ILE A 1 300 ? -7.609 14.484 2.588 1 95.25 300 ILE A CA 1
ATOM 2304 C C . ILE A 1 300 ? -7.316 15.523 1.509 1 95.25 300 ILE A C 1
ATOM 2306 O O . ILE A 1 300 ? -8 15.57 0.482 1 95.25 300 ILE A O 1
ATOM 2310 N N . GLY A 1 301 ? -6.359 16.344 1.737 1 89.81 301 GLY A N 1
ATOM 2311 C CA . GLY A 1 301 ? -5.996 17.359 0.763 1 89.81 301 GLY A CA 1
ATOM 2312 C C . GLY A 1 301 ? -6.5 18.734 1.125 1 89.81 301 GLY A C 1
ATOM 2313 O O . GLY A 1 301 ? -6.84 19 2.281 1 89.81 301 GLY A O 1
ATOM 2314 N N . THR A 1 302 ? -6.305 19.641 0.136 1 81.81 302 THR A N 1
ATOM 2315 C CA . THR A 1 302 ? -6.773 21.016 0.331 1 81.81 302 THR A CA 1
ATOM 2316 C C . THR A 1 302 ? -7.457 21.531 -0.93 1 81.81 302 THR A C 1
ATOM 2318 O O . THR A 1 302 ? -7.422 20.891 -1.977 1 81.81 302 THR A O 1
ATOM 2321 N N . VAL A 1 303 ? -8.273 22.562 -0.773 1 79.5 303 VAL A N 1
ATOM 2322 C CA . VAL A 1 303 ? -9.055 23.125 -1.873 1 79.5 303 VAL A CA 1
ATOM 2323 C C . VAL A 1 303 ? -8.484 24.484 -2.271 1 79.5 303 VAL A C 1
ATOM 2325 O O . VAL A 1 303 ? -8.836 25.016 -3.324 1 79.5 303 VAL A O 1
ATOM 2328 N N . VAL A 1 304 ? -7.695 24.969 -1.44 1 74.12 304 VAL A N 1
ATOM 2329 C CA . VAL A 1 304 ? -7.129 26.281 -1.722 1 74.12 304 VAL A CA 1
ATOM 2330 C C . VAL A 1 304 ? -5.605 26.172 -1.798 1 74.12 304 VAL A C 1
ATOM 2332 O O . VAL A 1 304 ? -5.027 25.141 -1.447 1 74.12 304 VAL A O 1
ATOM 2335 N N . GLY A 1 305 ? -5.078 26.984 -2.445 1 59.84 305 GLY A N 1
ATOM 2336 C CA . GLY A 1 305 ? -3.623 27 -2.477 1 59.84 305 GLY A CA 1
ATOM 2337 C C . GLY A 1 305 ? -3.047 26.203 -3.629 1 59.84 305 GLY A C 1
ATOM 2338 O O . GLY A 1 305 ? -3.629 26.156 -4.715 1 59.84 305 GLY A O 1
ATOM 2339 N N . LYS A 1 306 ? -1.953 25.625 -3.414 1 51.16 306 LYS A N 1
ATOM 2340 C CA . LYS A 1 306 ? -1.14 24.922 -4.41 1 51.16 306 LYS A CA 1
ATOM 2341 C C . LYS A 1 306 ? -1.896 23.734 -5.008 1 51.16 306 LYS A C 1
ATOM 2343 O O . LYS A 1 306 ? -1.632 23.344 -6.145 1 51.16 306 LYS A O 1
ATOM 2348 N N . MET A 1 307 ? -2.936 23.219 -4.289 1 48.56 307 MET A N 1
ATOM 2349 C CA . MET A 1 307 ? -3.457 21.922 -4.719 1 48.56 307 MET A CA 1
ATOM 2350 C C . MET A 1 307 ? -4.926 22.031 -5.113 1 48.56 307 MET A C 1
ATOM 2352 O O . MET A 1 307 ? -5.73 21.156 -4.785 1 48.56 307 MET A O 1
ATOM 2356 N N . GLU A 1 308 ? -5.441 23.141 -5.914 1 47.56 308 GLU A N 1
ATOM 2357 C CA . GLU A 1 308 ? -6.844 23.438 -6.184 1 47.56 308 GLU A CA 1
ATOM 2358 C C . GLU A 1 308 ? -7.543 22.25 -6.855 1 47.56 308 GLU A C 1
ATOM 2360 O O . GLU A 1 308 ? -8.773 22.188 -6.891 1 47.56 308 GLU A O 1
ATOM 2365 N N . GLY A 1 309 ? -6.938 21.344 -7.59 1 51.69 309 GLY A N 1
ATOM 2366 C CA . GLY A 1 309 ? -7.617 20.609 -8.641 1 51.69 309 GLY A CA 1
ATOM 2367 C C . GLY A 1 309 ? -8.695 19.672 -8.109 1 51.69 309 GLY A C 1
ATOM 2368 O O . GLY A 1 309 ? -9.445 19.078 -8.891 1 51.69 309 GLY A O 1
ATOM 2369 N N . ASP A 1 310 ? -9.086 19.594 -6.773 1 76.06 310 ASP A N 1
ATOM 2370 C CA . ASP A 1 310 ? -10.023 18.484 -6.566 1 76.06 310 ASP A CA 1
ATOM 2371 C C . ASP A 1 310 ? -10.984 18.781 -5.418 1 76.06 310 ASP A C 1
ATOM 2373 O O . ASP A 1 310 ? -11.273 17.906 -4.598 1 76.06 310 ASP A O 1
ATOM 2377 N N . LYS A 1 311 ? -11.617 20.094 -5.578 1 83.56 311 LYS A N 1
ATOM 2378 C CA . LYS A 1 311 ? -12.516 20.484 -4.496 1 83.56 311 LYS A CA 1
ATOM 2379 C C . LYS A 1 311 ? -13.609 19.453 -4.273 1 83.56 311 LYS A C 1
ATOM 2381 O O . LYS A 1 311 ? -13.867 19.047 -3.137 1 83.56 311 LYS A O 1
ATOM 2386 N N . GLU A 1 312 ? -14.211 19.062 -5.352 1 86.19 312 GLU A N 1
ATOM 2387 C CA . GLU A 1 312 ? -15.289 18.078 -5.242 1 86.19 312 GLU A CA 1
ATOM 2388 C C . GLU A 1 312 ? -14.805 16.781 -4.598 1 86.19 312 GLU A C 1
ATOM 2390 O O . GLU A 1 312 ? -15.492 16.219 -3.748 1 86.19 312 GLU A O 1
ATOM 2395 N N . ASP A 1 313 ? -13.672 16.375 -4.984 1 89.5 313 ASP A N 1
ATOM 2396 C CA . ASP A 1 313 ? -13.109 15.141 -4.426 1 89.5 313 ASP A CA 1
ATOM 2397 C C . ASP A 1 313 ? -12.836 15.297 -2.93 1 89.5 313 ASP A C 1
ATOM 2399 O O . ASP A 1 313 ? -13.117 14.383 -2.146 1 89.5 313 ASP A O 1
ATOM 2403 N N . VAL A 1 314 ? -12.297 16.422 -2.598 1 92.5 314 VAL A N 1
ATOM 2404 C CA . VAL A 1 314 ? -11.977 16.688 -1.199 1 92.5 314 VAL A CA 1
ATOM 2405 C C . VAL A 1 314 ? -13.258 16.734 -0.373 1 92.5 314 VAL A C 1
ATOM 2407 O O . VAL A 1 314 ? -13.32 16.172 0.725 1 92.5 314 VAL A O 1
ATOM 2410 N N . LEU A 1 315 ? -14.273 17.344 -0.899 1 91.75 315 LEU A N 1
ATOM 2411 C CA . LEU A 1 315 ? -15.531 17.484 -0.174 1 91.75 315 LEU A CA 1
ATOM 2412 C C . LEU A 1 315 ? -16.219 16.125 -0.043 1 91.75 315 LEU A C 1
ATOM 2414 O O . LEU A 1 315 ? -16.891 15.859 0.961 1 91.75 315 LEU A O 1
ATOM 2418 N N . ARG A 1 316 ? -16.109 15.305 -1.051 1 93.12 316 ARG A N 1
ATOM 2419 C CA . ARG A 1 316 ? -16.656 13.961 -0.959 1 93.12 316 ARG A CA 1
ATOM 2420 C C . ARG A 1 316 ? -15.969 13.164 0.146 1 93.12 316 ARG A C 1
ATOM 2422 O O . ARG A 1 316 ? -16.625 12.422 0.881 1 93.12 316 ARG A O 1
ATOM 2429 N N . CYS A 1 317 ? -14.68 13.312 0.214 1 95.75 317 CYS A N 1
ATOM 2430 C CA . CYS A 1 317 ? -13.945 12.664 1.291 1 95.75 317 CYS A CA 1
ATOM 2431 C C . CYS A 1 317 ? -14.367 13.211 2.648 1 95.75 317 CYS A C 1
ATOM 2433 O O . CYS A 1 317 ? -14.555 12.445 3.6 1 95.75 317 CYS A O 1
ATOM 2435 N N . HIS A 1 318 ? -14.508 14.531 2.686 1 96.12 318 HIS A N 1
ATOM 2436 C CA . HIS A 1 318 ? -14.93 15.203 3.908 1 96.12 318 HIS A CA 1
ATOM 2437 C C . HIS A 1 318 ? -16.266 14.656 4.402 1 96.12 318 HIS A C 1
ATOM 2439 O O . HIS A 1 318 ? -16.438 14.398 5.598 1 96.12 318 HIS A O 1
ATOM 2445 N N . ALA A 1 319 ? -17.188 14.484 3.516 1 95.19 319 ALA A N 1
ATOM 2446 C CA . ALA A 1 319 ? -18.5 13.938 3.842 1 95.19 319 ALA A CA 1
ATOM 2447 C C . ALA A 1 319 ? -18.391 12.469 4.246 1 95.19 319 ALA A C 1
ATOM 2449 O O . ALA A 1 319 ? -19.047 12.031 5.199 1 95.19 319 ALA A O 1
ATOM 2450 N N . ALA A 1 320 ? -17.578 11.719 3.553 1 95.88 320 ALA A N 1
ATOM 2451 C CA . ALA A 1 320 ? -17.422 10.297 3.826 1 95.88 320 ALA A CA 1
ATOM 2452 C C . ALA A 1 320 ? -16.828 10.07 5.215 1 95.88 320 ALA A C 1
ATOM 2454 O O . ALA A 1 320 ? -17.109 9.047 5.852 1 95.88 320 ALA A O 1
ATOM 2455 N N . LEU A 1 321 ? -16.062 11.008 5.703 1 97.94 321 LEU A N 1
ATOM 2456 C CA . LEU A 1 321 ? -15.445 10.914 7.02 1 97.94 321 LEU A CA 1
ATOM 2457 C C . LEU A 1 321 ? -16.422 11.352 8.109 1 97.94 321 LEU A C 1
ATOM 2459 O O . LEU A 1 321 ? -16.094 11.273 9.297 1 97.94 321 LEU A O 1
ATOM 2463 N N . GLY A 1 322 ? -17.609 11.867 7.738 1 96.12 322 GLY A N 1
ATOM 2464 C CA . GLY A 1 322 ? -18.688 12.141 8.672 1 96.12 322 GLY A CA 1
ATOM 2465 C C . GLY A 1 322 ? -18.734 13.586 9.125 1 96.12 322 GLY A C 1
ATOM 2466 O O . GLY A 1 322 ? -19.375 13.914 10.133 1 96.12 322 GLY A O 1
ATOM 2467 N N . ASN A 1 323 ? -18.094 14.453 8.328 1 94 323 ASN A N 1
ATOM 2468 C CA . ASN A 1 323 ? -17.984 15.836 8.789 1 94 323 ASN A CA 1
ATOM 2469 C C . ASN A 1 323 ? -18.922 16.766 8.016 1 94 323 ASN A C 1
ATOM 2471 O O . ASN A 1 323 ? -18.969 17.969 8.273 1 94 323 ASN A O 1
ATOM 2475 N N . ALA A 1 324 ? -19.609 16.234 7.07 1 89.5 324 ALA A N 1
ATOM 2476 C CA . ALA A 1 324 ? -20.562 16.984 6.266 1 89.5 324 ALA A CA 1
ATOM 2477 C C . ALA A 1 324 ? -21.641 16.062 5.688 1 89.5 324 ALA A C 1
ATOM 2479 O O . ALA A 1 324 ? -21.516 14.836 5.762 1 89.5 324 ALA A O 1
ATOM 2480 N N . SER A 1 325 ? -22.641 16.719 5.199 1 84.94 325 SER A N 1
ATOM 2481 C CA . SER A 1 325 ? -23.656 15.953 4.484 1 84.94 325 SER A CA 1
ATOM 2482 C C . SER A 1 325 ? -23.109 15.406 3.166 1 84.94 325 SER A C 1
ATOM 2484 O O . SER A 1 325 ? -22.203 15.992 2.576 1 84.94 325 SER A O 1
ATOM 2486 N N . PRO A 1 326 ? -23.703 14.234 2.838 1 80.44 326 PRO A N 1
ATOM 2487 C CA . PRO A 1 326 ? -23.266 13.68 1.555 1 80.44 326 PRO A CA 1
ATOM 2488 C C . PRO A 1 326 ? -23.438 14.656 0.398 1 80.44 326 PRO A C 1
ATOM 2490 O O . PRO A 1 326 ? -24.406 15.438 0.383 1 80.44 326 PRO A O 1
ATOM 2493 N N . VAL A 1 327 ? -22.438 14.625 -0.454 1 75.75 327 VAL A N 1
ATOM 2494 C CA . VAL A 1 327 ? -22.469 15.516 -1.614 1 75.75 327 VAL A CA 1
ATOM 2495 C C . VAL A 1 327 ? -23.406 14.945 -2.676 1 75.75 327 VAL A C 1
ATOM 2497 O O . VAL A 1 327 ? -23.594 13.734 -2.764 1 75.75 327 VAL A O 1
ATOM 2500 N N . SER A 1 328 ? -24.016 15.758 -3.404 1 69.62 328 SER A N 1
ATO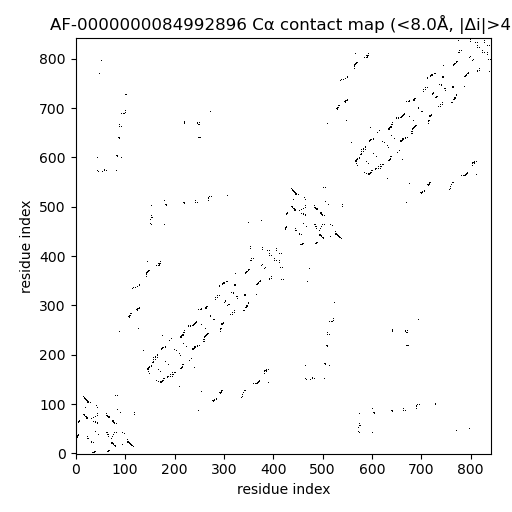M 2501 C CA . SER A 1 328 ? -24.922 15.352 -4.48 1 69.62 328 SER A CA 1
ATOM 2502 C C . SER A 1 328 ? -24.188 14.555 -5.551 1 69.62 328 SER A C 1
ATOM 2504 O O . SER A 1 328 ? -23 14.789 -5.797 1 69.62 328 SER A O 1
ATOM 2506 N N . GLY A 1 329 ? -24.781 13.477 -6.059 1 69.31 329 GLY A N 1
ATOM 2507 C CA . GLY A 1 329 ? -24.203 12.727 -7.164 1 69.31 329 GLY A CA 1
ATOM 2508 C C . GLY A 1 329 ? -23.469 11.477 -6.711 1 69.31 329 GLY A C 1
ATOM 2509 O O . GLY A 1 329 ? -22.531 11.031 -7.375 1 69.31 329 GLY A O 1
ATOM 2510 N N . ASP A 1 330 ? -23.969 11.023 -5.68 1 71.5 330 ASP A N 1
ATOM 2511 C CA . ASP A 1 330 ? -23.344 9.797 -5.191 1 71.5 330 ASP A CA 1
ATOM 2512 C C . ASP A 1 330 ? -23.578 8.641 -6.16 1 71.5 330 ASP A C 1
ATOM 2514 O O . ASP A 1 330 ? -24.688 8.461 -6.664 1 71.5 330 ASP A O 1
ATOM 2518 N N . LEU A 1 331 ? -22.531 8.07 -6.371 1 75.31 331 LEU A N 1
ATOM 2519 C CA . LEU A 1 331 ? -22.516 7.023 -7.383 1 75.31 331 LEU A CA 1
ATOM 2520 C C . LEU A 1 331 ? -23.172 5.746 -6.859 1 75.31 331 LEU A C 1
ATOM 2522 O O . LEU A 1 331 ? -23.719 4.961 -7.633 1 75.31 331 LEU A O 1
ATOM 2526 N N . LEU A 1 332 ? -23.078 5.645 -5.523 1 87.94 332 LEU A N 1
ATOM 2527 C CA . LEU A 1 332 ? -23.594 4.43 -4.891 1 87.94 332 LEU A CA 1
ATOM 2528 C C . LEU A 1 332 ? -24.578 4.77 -3.781 1 87.94 332 LEU A C 1
ATOM 2530 O O . LEU A 1 332 ? -24.797 5.941 -3.471 1 87.94 332 LEU A O 1
ATOM 2534 N N . ARG A 1 333 ? -25.219 3.688 -3.316 1 86.38 333 ARG A N 1
ATOM 2535 C CA . ARG A 1 333 ? -26.016 3.895 -2.111 1 86.38 333 ARG A CA 1
ATOM 2536 C C . ARG A 1 333 ? -25.172 4.516 -1 1 86.38 333 ARG A C 1
ATOM 2538 O O . ARG A 1 333 ? -23.984 4.207 -0.866 1 86.38 333 ARG A O 1
ATOM 2545 N N . PRO A 1 334 ? -25.812 5.375 -0.259 1 88.12 334 PRO A N 1
ATOM 2546 C CA . PRO A 1 334 ? -25.062 6.012 0.826 1 88.12 334 PRO A CA 1
ATOM 2547 C C . PRO A 1 334 ? -24.516 5.004 1.832 1 88.12 334 PRO A C 1
ATOM 2549 O O . PRO A 1 334 ? -25.188 4.02 2.154 1 88.12 334 PRO A O 1
ATOM 2552 N N . GLN A 1 335 ? -23.375 5.203 2.285 1 94.81 335 GLN A N 1
ATOM 2553 C CA . GLN A 1 335 ? -22.719 4.34 3.26 1 94.81 335 GLN A CA 1
ATOM 2554 C C . GLN A 1 335 ? -23.375 4.457 4.633 1 94.81 335 GLN A C 1
ATOM 2556 O O . GLN A 1 335 ? -23.516 5.559 5.172 1 94.81 335 GLN A O 1
ATOM 2561 N N . ASP A 1 336 ? -23.828 3.371 5.109 1 94.69 336 ASP A N 1
ATOM 2562 C CA . ASP A 1 336 ? -24.281 3.293 6.5 1 94.69 336 ASP A CA 1
ATOM 2563 C C . ASP A 1 336 ? -23.125 2.863 7.414 1 94.69 336 ASP A C 1
ATOM 2565 O O . ASP A 1 336 ? -22.703 1.71 7.375 1 94.69 336 ASP A O 1
ATOM 2569 N N . TRP A 1 337 ? -22.672 3.713 8.281 1 97.19 337 TRP A N 1
ATOM 2570 C CA . TRP A 1 337 ? -21.469 3.494 9.086 1 97.19 337 TRP A CA 1
ATOM 2571 C C . TRP A 1 337 ? -21.828 2.799 10.406 1 97.19 337 TRP A C 1
ATOM 2573 O O . TRP A 1 337 ? -20.922 2.393 11.148 1 97.19 337 TRP A O 1
ATOM 2583 N N . GLY A 1 338 ? -23.078 2.625 10.664 1 96.75 338 GLY A N 1
ATOM 2584 C CA . GLY A 1 338 ? -23.453 2.035 11.938 1 96.75 338 GLY A CA 1
ATOM 2585 C C . GLY A 1 338 ? -22.844 2.746 13.125 1 96.75 338 GLY A C 1
ATOM 2586 O O . GLY A 1 338 ? -22.984 3.963 13.266 1 96.75 338 GLY A O 1
ATOM 2587 N N . GLU A 1 339 ? -22.047 2.016 13.906 1 96.94 339 GLU A N 1
ATOM 2588 C CA . GLU A 1 339 ? -21.484 2.564 15.133 1 96.94 339 GLU A CA 1
ATOM 2589 C C . GLU A 1 339 ? -20.094 3.156 14.891 1 96.94 339 GLU A C 1
ATOM 2591 O O . GLU A 1 339 ? -19.453 3.648 15.82 1 96.94 339 GLU A O 1
ATOM 2596 N N . ILE A 1 340 ? -19.594 3.088 13.727 1 98.5 340 ILE A N 1
ATOM 2597 C CA . ILE A 1 340 ? -18.281 3.613 13.398 1 98.5 340 ILE A CA 1
ATOM 2598 C C . ILE A 1 340 ? -18.281 5.137 13.523 1 98.5 340 ILE A C 1
ATOM 2600 O O . ILE A 1 340 ? -19.094 5.816 12.891 1 98.5 340 ILE A O 1
ATOM 2604 N N . LYS A 1 341 ? -17.406 5.676 14.273 1 98.56 341 LYS A N 1
ATOM 2605 C CA . LYS A 1 341 ? -17.328 7.105 14.555 1 98.56 341 LYS A CA 1
ATOM 2606 C C . LYS A 1 341 ? -16.797 7.879 13.352 1 98.56 341 LYS A C 1
ATOM 2608 O O . LYS A 1 341 ? -16.094 7.312 12.508 1 98.56 341 LYS A O 1
ATOM 2613 N N . PRO A 1 342 ? -17.125 9.156 13.266 1 98.38 342 PRO A N 1
ATOM 2614 C CA . PRO A 1 342 ? -16.531 10 12.219 1 98.38 342 PRO A CA 1
ATOM 2615 C C . PRO A 1 342 ? -15.055 10.273 12.453 1 98.38 342 PRO A C 1
ATOM 2617 O O . PRO A 1 342 ? -14.547 10.062 13.562 1 98.38 342 PRO A O 1
ATOM 2620 N N . VAL A 1 343 ? -14.359 10.664 11.43 1 98.81 343 VAL A N 1
ATOM 2621 C CA . VAL A 1 343 ? -12.93 10.961 11.406 1 98.81 343 VAL A CA 1
ATOM 2622 C C . VAL A 1 343 ? -12.711 12.438 11.078 1 98.81 343 VAL A C 1
ATOM 2624 O O . VAL A 1 343 ? -13.328 12.969 10.156 1 98.81 343 VAL A O 1
ATOM 2627 N N . LEU A 1 344 ? -11.875 13.094 11.773 1 98.56 344 LEU A N 1
ATOM 2628 C CA . LEU A 1 344 ? -11.602 14.5 11.5 1 98.56 344 LEU A CA 1
ATOM 2629 C C . LEU A 1 344 ? -10.789 14.664 10.219 1 98.56 344 LEU A C 1
ATOM 2631 O O . LEU A 1 344 ? -9.734 14.039 10.07 1 98.56 344 LEU A O 1
ATOM 2635 N N . SER A 1 345 ? -11.281 15.539 9.336 1 97.5 345 SER A N 1
ATOM 2636 C CA . SER A 1 345 ? -10.555 15.852 8.109 1 97.5 345 SER A CA 1
ATOM 2637 C C . SER A 1 345 ? -9.359 16.75 8.383 1 97.5 345 SER A C 1
ATOM 2639 O O . SER A 1 345 ? -9.445 17.688 9.18 1 97.5 345 SER A O 1
ATOM 2641 N N . VAL A 1 346 ? -8.289 16.422 7.727 1 97.69 346 VAL A N 1
ATOM 2642 C CA . VAL A 1 346 ? -7.094 17.25 7.832 1 97.69 346 VAL A CA 1
ATOM 2643 C C . VAL A 1 346 ? -6.781 17.891 6.477 1 97.69 346 VAL A C 1
ATOM 2645 O O . VAL A 1 346 ? -6.668 17.188 5.469 1 97.69 346 VAL A O 1
ATOM 2648 N N . ALA A 1 347 ? -6.707 19.172 6.465 1 94.88 347 ALA A N 1
ATOM 2649 C CA . ALA A 1 347 ? -6.285 19.922 5.285 1 94.88 347 ALA A CA 1
ATOM 2650 C C . ALA A 1 347 ? -4.867 20.469 5.461 1 94.88 347 ALA A C 1
ATOM 2652 O O . ALA A 1 347 ? -4.551 21.062 6.484 1 94.88 347 ALA A O 1
ATOM 2653 N N . SER A 1 348 ? -4.078 20.188 4.5 1 92.06 348 SER A N 1
ATOM 2654 C CA . SER A 1 348 ? -2.689 20.625 4.512 1 92.06 348 SER A CA 1
ATOM 2655 C C . SER A 1 348 ? -2.148 20.797 3.096 1 92.06 348 SER A C 1
ATOM 2657 O O . SER A 1 348 ? -2.768 20.344 2.133 1 92.06 348 SER A O 1
ATOM 2659 N N . GLY A 1 349 ? -1.02 21.562 3.033 1 86.44 349 GLY A N 1
ATOM 2660 C CA . GLY A 1 349 ? -0.33 21.75 1.768 1 86.44 349 GLY A CA 1
ATOM 2661 C C . GLY A 1 349 ? -0.422 23.172 1.244 1 86.44 349 GLY A C 1
ATOM 2662 O O . GLY A 1 349 ? -1.488 23.609 0.809 1 86.44 349 GLY A O 1
ATOM 2663 N N . GLY A 1 350 ? 0.604 23.859 1.3 1 85.56 350 GLY A N 1
ATOM 2664 C CA . GLY A 1 350 ? 0.714 25.188 0.72 1 85.56 350 GLY A CA 1
ATOM 2665 C C . GLY A 1 350 ? -0.196 26.203 1.383 1 85.56 350 GLY A C 1
ATOM 2666 O O . GLY A 1 350 ? -0.598 27.188 0.755 1 85.56 350 GLY A O 1
ATOM 2667 N N . LEU A 1 351 ? -0.556 26 2.545 1 91.38 351 LEU A N 1
ATOM 2668 C CA . LEU A 1 351 ? -1.509 26.859 3.238 1 91.38 351 LEU A CA 1
ATOM 2669 C C . LEU A 1 351 ? -0.786 27.953 4.016 1 91.38 351 LEU A C 1
ATOM 2671 O O . LEU A 1 351 ? 0.34 27.766 4.477 1 91.38 351 LEU A O 1
ATOM 2675 N N . HIS A 1 352 ? -1.404 29.094 4.113 1 93.38 352 HIS A N 1
ATOM 2676 C CA . HIS A 1 352 ? -0.986 30.203 4.961 1 93.38 352 HIS A CA 1
ATOM 2677 C C . HIS A 1 352 ? -2.184 30.875 5.633 1 93.38 352 HIS A C 1
ATOM 2679 O O . HIS A 1 352 ? -3.332 30.578 5.289 1 93.38 352 HIS A O 1
ATOM 2685 N N . PRO A 1 353 ? -1.982 31.75 6.57 1 95.38 353 PRO A N 1
ATOM 2686 C CA . PRO A 1 353 ? -3.078 32.281 7.379 1 95.38 353 PRO A CA 1
ATOM 2687 C C . PRO A 1 353 ? -4.156 32.969 6.539 1 95.38 353 PRO A C 1
ATOM 2689 O O . PRO A 1 353 ? -5.336 32.938 6.887 1 95.38 353 PRO A O 1
ATOM 2692 N N . GLY A 1 354 ? -3.785 33.531 5.473 1 93.62 354 GLY A N 1
ATOM 2693 C CA . GLY A 1 354 ? -4.73 34.219 4.613 1 93.62 354 GLY A CA 1
ATOM 2694 C C . GLY A 1 354 ? -5.777 33.312 4.012 1 93.62 354 GLY A C 1
ATOM 2695 O O . GLY A 1 354 ? -6.82 33.781 3.545 1 93.62 354 GLY A O 1
ATOM 2696 N N . HIS A 1 355 ? -5.625 32 4.059 1 93.56 355 HIS A N 1
ATOM 2697 C CA . HIS A 1 355 ? -6.535 31.047 3.461 1 93.56 355 HIS A CA 1
ATOM 2698 C C . HIS A 1 355 ? -7.625 30.625 4.445 1 93.56 355 HIS A C 1
ATOM 2700 O O . HIS A 1 355 ? -8.609 30 4.059 1 93.56 355 HIS A O 1
ATOM 2706 N N . ILE A 1 356 ? -7.547 31.016 5.676 1 94.69 356 ILE A N 1
ATOM 2707 C CA . ILE A 1 356 ? -8.32 30.406 6.758 1 94.69 356 ILE A CA 1
ATOM 2708 C C . ILE A 1 356 ? -9.797 30.734 6.582 1 94.69 356 ILE A C 1
ATOM 2710 O O . ILE A 1 356 ? -10.656 29.859 6.727 1 94.69 356 ILE A O 1
ATOM 2714 N N . PRO A 1 357 ? -10.172 32 6.211 1 92.5 357 PRO A N 1
ATOM 2715 C CA . PRO A 1 357 ? -11.602 32.25 6.012 1 92.5 357 PRO A CA 1
ATOM 2716 C C . PRO A 1 357 ? -12.211 31.328 4.953 1 92.5 357 PRO A C 1
ATOM 2718 O O . PRO A 1 357 ? -13.289 30.781 5.164 1 92.5 357 PRO A O 1
ATOM 2721 N N . ASP A 1 358 ? -11.508 31.125 3.9 1 91.56 358 ASP A N 1
ATOM 2722 C CA . ASP A 1 358 ? -11.992 30.266 2.832 1 91.56 358 ASP A CA 1
ATOM 2723 C C . ASP A 1 358 ? -12.047 28.812 3.295 1 91.56 358 ASP A C 1
ATOM 2725 O O . ASP A 1 358 ? -12.992 28.078 2.971 1 91.56 358 ASP A O 1
ATOM 2729 N N . LEU A 1 359 ? -11.055 28.359 3.98 1 93.56 359 LEU A N 1
ATOM 2730 C CA . LEU A 1 359 ? -10.992 26.984 4.461 1 93.56 359 LEU A CA 1
ATOM 2731 C C . LEU A 1 359 ? -12.148 26.688 5.402 1 93.56 359 LEU A C 1
ATOM 2733 O O . LEU A 1 359 ? -12.766 25.625 5.32 1 93.56 359 LEU A O 1
ATOM 2737 N N . ILE A 1 360 ? -12.438 27.594 6.281 1 93.38 360 ILE A N 1
ATOM 2738 C CA . ILE A 1 360 ? -13.523 27.406 7.234 1 93.38 360 ILE A CA 1
ATOM 2739 C C . ILE A 1 360 ? -14.859 27.406 6.496 1 93.38 360 ILE A C 1
ATOM 2741 O O . ILE A 1 360 ? -15.773 26.656 6.848 1 93.38 360 ILE A O 1
ATOM 2745 N N . SER A 1 361 ? -14.922 28.234 5.496 1 90.81 361 SER A N 1
ATOM 2746 C CA . SER A 1 361 ? -16.141 28.25 4.684 1 90.81 361 SER A CA 1
ATOM 2747 C C . SER A 1 361 ? -16.359 26.906 3.99 1 90.81 361 SER A C 1
ATOM 2749 O O . SER A 1 361 ? -17.5 26.484 3.814 1 90.81 361 SER A O 1
ATOM 2751 N N . ILE A 1 362 ? -15.352 26.281 3.645 1 90.19 362 ILE A N 1
ATOM 2752 C CA . ILE A 1 362 ? -15.414 25.062 2.852 1 90.19 362 ILE A CA 1
ATOM 2753 C C . ILE A 1 362 ? -15.586 23.859 3.775 1 90.19 362 ILE A C 1
ATOM 2755 O O . ILE A 1 362 ? -16.453 23 3.545 1 90.19 362 ILE A O 1
ATOM 2759 N N . PHE A 1 363 ? -14.789 23.75 4.867 1 93.31 363 PHE A N 1
ATOM 2760 C CA . PHE A 1 363 ? -14.711 22.547 5.676 1 93.31 363 PHE A CA 1
ATOM 2761 C C . PHE A 1 363 ? -15.578 22.656 6.922 1 93.31 363 PHE A C 1
ATOM 2763 O O . PHE A 1 363 ? -15.883 21.656 7.57 1 93.31 363 PHE A O 1
ATOM 2770 N N . GLY A 1 364 ? -15.984 23.844 7.258 1 92.44 364 GLY A N 1
ATOM 2771 C CA . GLY A 1 364 ? -16.562 24.031 8.578 1 92.44 364 GLY A CA 1
ATOM 2772 C C . GLY A 1 364 ? -15.539 23.984 9.695 1 92.44 364 GLY A C 1
ATOM 2773 O O . GLY A 1 364 ? -14.367 24.297 9.484 1 92.44 364 GLY A O 1
ATOM 2774 N N . VAL A 1 365 ? -16 23.672 10.875 1 92.94 365 VAL A N 1
ATOM 2775 C CA . VAL A 1 365 ? -15.094 23.75 12.016 1 92.94 365 VAL A CA 1
ATOM 2776 C C . VAL A 1 365 ? -14.578 22.359 12.375 1 92.94 365 VAL A C 1
ATOM 2778 O O . VAL A 1 365 ? -13.609 22.234 13.125 1 92.94 365 VAL A O 1
ATOM 2781 N N . ASP A 1 366 ? -15.203 21.266 11.883 1 93.19 366 ASP A N 1
ATOM 2782 C CA . ASP A 1 366 ? -14.766 19.906 12.195 1 93.19 366 ASP A CA 1
ATOM 2783 C C . ASP A 1 366 ? -13.656 19.453 11.242 1 93.19 366 ASP A C 1
ATOM 2785 O O . ASP A 1 366 ? -13.836 18.5 10.484 1 93.19 366 ASP A O 1
ATOM 2789 N N . CYS A 1 367 ? -12.516 20.125 11.406 1 96.44 367 CYS A N 1
ATOM 2790 C CA . CYS A 1 367 ? -11.336 19.828 10.602 1 96.44 367 CYS A CA 1
ATOM 2791 C C . CYS A 1 367 ? -10.07 20.281 11.312 1 96.44 367 CYS A C 1
ATOM 2793 O O . CYS A 1 367 ? -10.133 20.984 12.328 1 96.44 367 CYS A O 1
ATOM 2795 N N . VAL A 1 368 ? -9.031 19.766 10.852 1 98.12 368 VAL A N 1
ATOM 2796 C CA . VAL A 1 368 ? -7.691 20.203 11.234 1 98.12 368 VAL A CA 1
ATOM 2797 C C . VAL A 1 368 ? -7.043 20.969 10.078 1 98.12 368 VAL A C 1
ATOM 2799 O O . VAL A 1 368 ? -7.008 20.469 8.953 1 98.12 368 VAL A O 1
ATOM 2802 N N . LEU A 1 369 ? -6.594 22.141 10.344 1 97.25 369 LEU A N 1
ATOM 2803 C CA . LEU A 1 369 ? -5.84 22.922 9.359 1 97.25 369 LEU A CA 1
ATOM 2804 C C . LEU A 1 369 ? -4.359 22.969 9.727 1 97.25 369 LEU A C 1
ATOM 2806 O O . LEU A 1 369 ? -3.988 23.5 10.773 1 97.25 369 LEU A O 1
ATOM 2810 N N . GLN A 1 370 ? -3.537 22.406 8.852 1 96.38 370 GLN A N 1
ATOM 2811 C CA . GLN A 1 370 ? -2.107 22.328 9.133 1 96.38 370 GLN A CA 1
ATOM 2812 C C . GLN A 1 370 ? -1.31 23.219 8.172 1 96.38 370 GLN A C 1
ATOM 2814 O O . GLN A 1 370 ? -1.447 23.094 6.953 1 96.38 370 GLN A O 1
ATOM 2819 N N . PHE A 1 371 ? -0.462 24.047 8.789 1 94.38 371 PHE A N 1
ATOM 2820 C CA . PHE A 1 371 ? 0.341 25 8.039 1 94.38 371 PHE A CA 1
ATOM 2821 C C . PHE A 1 371 ? 1.828 24.719 8.227 1 94.38 371 PHE A C 1
ATOM 2823 O O . PHE A 1 371 ? 2.355 24.844 9.328 1 94.38 371 PHE A O 1
ATOM 2830 N N . GLY A 1 372 ? 2.5 24.297 7.18 1 92.38 372 GLY A N 1
ATOM 2831 C CA . GLY A 1 372 ? 3.947 24.188 7.25 1 92.38 372 GLY A CA 1
ATOM 2832 C C . GLY A 1 372 ? 4.664 25.5 6.977 1 92.38 372 GLY A C 1
ATOM 2833 O O . GLY A 1 372 ? 4.793 26.344 7.867 1 92.38 372 GLY A O 1
ATOM 2834 N N . GLY A 1 373 ? 4.914 25.703 5.691 1 88.12 373 GLY A N 1
ATOM 2835 C CA . GLY A 1 373 ? 5.531 26.953 5.281 1 88.12 373 GLY A CA 1
ATOM 2836 C C . GLY A 1 373 ? 4.758 28.188 5.738 1 88.12 373 GLY A C 1
ATOM 2837 O O . GLY A 1 373 ? 5.352 29.234 6.012 1 88.12 373 GLY A O 1
ATOM 2838 N N . GLY A 1 374 ? 3.512 28.109 5.91 1 92.12 374 GLY A N 1
ATOM 2839 C CA . GLY A 1 374 ? 2.662 29.234 6.301 1 92.12 374 GLY A CA 1
ATOM 2840 C C . GLY A 1 374 ? 2.828 29.625 7.754 1 92.12 374 GLY A C 1
ATOM 2841 O O . GLY A 1 374 ? 2.287 30.641 8.188 1 92.12 374 GLY A O 1
ATOM 2842 N N . VAL A 1 375 ? 3.557 28.859 8.469 1 95.94 375 VAL A N 1
ATOM 2843 C CA . VAL A 1 375 ? 3.9 29.188 9.852 1 95.94 375 VAL A CA 1
ATOM 2844 C C . VAL A 1 375 ? 5.391 29.516 9.945 1 95.94 375 VAL A C 1
ATOM 2846 O O . VAL A 1 375 ? 5.762 30.609 10.344 1 95.94 375 VAL A O 1
ATOM 2849 N N . HIS A 1 376 ? 6.195 28.609 9.445 1 95.12 376 HIS A N 1
ATOM 2850 C CA . HIS A 1 376 ? 7.637 28.703 9.656 1 95.12 376 HIS A CA 1
ATOM 2851 C C . HIS A 1 376 ? 8.258 29.75 8.734 1 95.12 376 HIS A C 1
ATOM 2853 O O . HIS A 1 376 ? 9.383 30.188 8.961 1 95.12 376 HIS A O 1
ATOM 2859 N N . GLY A 1 377 ? 7.578 30.094 7.73 1 92.25 377 GLY A N 1
ATOM 2860 C CA . GLY A 1 377 ? 8.07 31.078 6.773 1 92.25 377 GLY A CA 1
ATOM 2861 C C . GLY A 1 377 ? 7.719 32.5 7.145 1 92.25 377 GLY A C 1
ATOM 2862 O O . GLY A 1 377 ? 8.086 33.438 6.441 1 92.25 377 GLY A O 1
ATOM 2863 N N . HIS A 1 378 ? 7.031 32.719 8.242 1 95.69 378 HIS A N 1
ATOM 2864 C CA . HIS A 1 378 ? 6.723 34.062 8.695 1 95.69 378 HIS A CA 1
ATOM 2865 C C . HIS A 1 378 ? 7.992 34.906 8.883 1 95.69 378 HIS A C 1
ATOM 2867 O O . HIS A 1 378 ? 8.992 34.406 9.406 1 95.69 378 HIS A O 1
ATOM 2873 N N . PRO A 1 379 ? 7.918 36.125 8.484 1 94 379 PRO A N 1
ATOM 2874 C CA . PRO A 1 379 ? 9.125 36.938 8.555 1 94 379 PRO A CA 1
ATOM 2875 C C . PRO A 1 379 ? 9.695 37.031 9.969 1 94 379 PRO A C 1
ATOM 2877 O O . PRO A 1 379 ? 10.898 37.219 10.148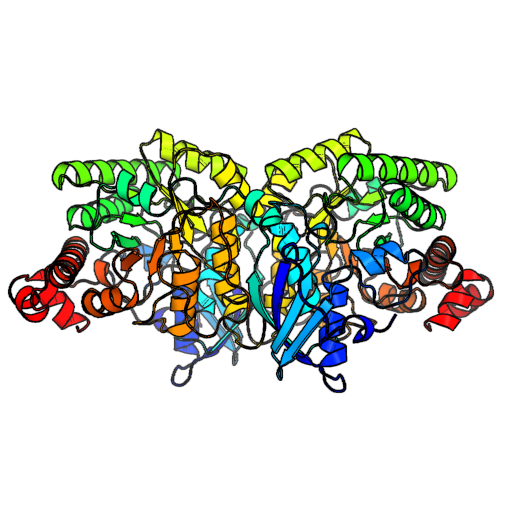 1 94 379 PRO A O 1
ATOM 2880 N N . ARG A 1 380 ? 8.859 36.875 10.922 1 95.62 380 ARG A N 1
ATOM 2881 C CA . ARG A 1 380 ? 9.32 37.031 12.305 1 95.62 380 ARG A CA 1
ATOM 2882 C C . ARG A 1 380 ? 9.492 35.656 12.961 1 95.62 380 ARG A C 1
ATOM 2884 O O . ARG A 1 380 ? 9.664 35.562 14.172 1 95.62 380 ARG A O 1
ATOM 2891 N N . GLY A 1 381 ? 9.289 34.625 12.18 1 94.75 381 GLY A N 1
ATOM 2892 C CA . GLY A 1 381 ? 9.625 33.281 12.672 1 94.75 381 GLY A CA 1
ATOM 2893 C C . GLY A 1 381 ? 8.406 32.469 13.047 1 94.75 381 GLY A C 1
ATOM 2894 O O . GLY A 1 381 ? 7.27 32.906 12.828 1 94.75 381 GLY A O 1
ATOM 2895 N N . THR A 1 382 ? 8.695 31.328 13.664 1 96.88 382 THR A N 1
ATOM 2896 C CA . THR A 1 382 ? 7.715 30.281 13.922 1 96.88 382 THR A CA 1
ATOM 2897 C C . THR A 1 382 ? 6.633 30.781 14.875 1 96.88 382 THR A C 1
ATOM 2899 O O . THR A 1 382 ? 5.441 30.609 14.617 1 96.88 382 THR A O 1
ATOM 2902 N N . ARG A 1 383 ? 7.012 31.406 15.977 1 97.75 383 ARG A N 1
ATOM 2903 C CA . ARG A 1 383 ? 6.043 31.844 16.969 1 97.75 383 ARG A CA 1
ATOM 2904 C C . ARG A 1 383 ? 5.078 32.875 16.391 1 97.75 383 ARG A C 1
ATOM 2906 O O . ARG A 1 383 ? 3.875 32.812 16.641 1 97.75 383 ARG A O 1
ATOM 2913 N N . ALA A 1 384 ? 5.66 33.75 15.609 1 97.5 384 ALA A N 1
ATOM 2914 C CA . ALA A 1 384 ? 4.84 34.781 14.969 1 97.5 384 ALA A CA 1
ATOM 2915 C C . ALA A 1 384 ? 3.881 34.156 13.953 1 97.5 384 ALA A C 1
ATOM 2917 O O . ALA A 1 384 ? 2.723 34.594 13.852 1 97.5 384 ALA A O 1
ATOM 2918 N N . GLY A 1 385 ? 4.371 33.25 13.156 1 97.5 385 GLY A N 1
ATOM 2919 C CA . GLY A 1 385 ? 3.506 32.562 12.219 1 97.5 385 GLY A CA 1
ATOM 2920 C C . GLY A 1 385 ? 2.363 31.812 12.898 1 97.5 385 GLY A C 1
ATOM 2921 O O . GLY A 1 385 ? 1.228 31.844 12.422 1 97.5 385 GLY A O 1
ATOM 2922 N N . ALA A 1 386 ? 2.688 31.156 14 1 98.38 386 ALA A N 1
ATOM 2923 C CA . ALA A 1 386 ? 1.676 30.469 14.789 1 98.38 386 ALA A CA 1
ATOM 2924 C C . ALA A 1 386 ? 0.621 31.438 15.312 1 98.38 386 ALA A C 1
ATOM 2926 O O . ALA A 1 386 ? -0.578 31.156 15.25 1 98.38 386 ALA A O 1
ATOM 2927 N N . SER A 1 387 ? 1.101 32.531 15.797 1 98.06 387 SER A N 1
ATOM 2928 C CA . SER A 1 387 ? 0.201 33.562 16.312 1 98.06 387 SER A CA 1
ATOM 2929 C C . SER A 1 387 ? -0.71 34.094 15.203 1 98.06 387 SER A C 1
ATOM 2931 O O . SER A 1 387 ? -1.874 34.438 15.461 1 98.06 387 SER A O 1
ATOM 2933 N N . ALA A 1 388 ? -0.138 34.25 14.047 1 97.94 388 ALA A N 1
ATOM 2934 C CA . ALA A 1 388 ? -0.912 34.719 12.906 1 97.94 388 ALA A CA 1
ATOM 2935 C C . ALA A 1 388 ? -2.043 33.781 12.562 1 97.94 388 ALA A C 1
ATOM 2937 O O . ALA A 1 388 ? -3.162 34.188 12.266 1 97.94 388 ALA A O 1
ATOM 2938 N N . VAL A 1 389 ? -1.775 32.5 12.594 1 98.06 389 VAL A N 1
ATOM 2939 C CA . VAL A 1 389 ? -2.773 31.469 12.312 1 98.06 389 VAL A CA 1
ATOM 2940 C C . VAL A 1 389 ? -3.898 31.547 13.336 1 98.06 389 VAL A C 1
ATOM 2942 O O . VAL A 1 389 ? -5.078 31.547 12.977 1 98.06 389 VAL A O 1
ATOM 2945 N N . ARG A 1 390 ? -3.551 31.625 14.594 1 96.94 390 ARG A N 1
ATOM 2946 C CA . ARG A 1 390 ? -4.539 31.688 15.664 1 96.94 390 ARG A CA 1
ATOM 2947 C C . ARG A 1 390 ? -5.414 32.938 15.523 1 96.94 390 ARG A C 1
ATOM 2949 O O . ARG A 1 390 ? -6.633 32.844 15.695 1 96.94 390 ARG A O 1
ATOM 2956 N N . ALA A 1 391 ? -4.809 34.031 15.203 1 95.94 391 ALA A N 1
ATOM 2957 C CA . ALA A 1 391 ? -5.547 35.281 15.016 1 95.94 391 ALA A CA 1
ATOM 2958 C C . ALA A 1 391 ? -6.535 35.156 13.859 1 95.94 391 ALA A C 1
ATOM 2960 O O . ALA A 1 391 ? -7.66 35.656 13.945 1 95.94 391 ALA A O 1
ATOM 2961 N N . ALA A 1 392 ? -6.066 34.562 12.828 1 96.19 392 ALA A N 1
ATOM 2962 C CA . ALA A 1 392 ? -6.918 34.375 11.656 1 96.19 392 ALA A CA 1
ATOM 2963 C C . ALA A 1 392 ? -8.133 33.531 11.977 1 96.19 392 ALA A C 1
ATOM 2965 O O . ALA A 1 392 ? -9.234 33.781 11.5 1 96.19 392 ALA A O 1
ATOM 2966 N N . VAL A 1 393 ? -7.93 32.469 12.75 1 95.81 393 VAL A N 1
ATOM 2967 C CA . VAL A 1 393 ? -9.016 31.578 13.133 1 95.81 393 VAL A CA 1
ATOM 2968 C C . VAL A 1 393 ? -10.023 32.312 14.008 1 95.81 393 VAL A C 1
ATOM 2970 O O . VAL A 1 393 ? -11.234 32.188 13.828 1 95.81 393 VAL A O 1
ATOM 2973 N N . GLU A 1 394 ? -9.523 33.062 14.922 1 91.25 394 GLU A N 1
ATOM 2974 C CA . GLU A 1 394 ? -10.398 33.844 15.797 1 91.25 394 GLU A CA 1
ATOM 2975 C C . GLU A 1 394 ? -11.227 34.844 15 1 91.25 394 GLU A C 1
ATOM 2977 O O . GLU A 1 394 ? -12.414 35 15.266 1 91.25 394 GLU A O 1
ATOM 2982 N N . ALA A 1 395 ? -10.578 35.438 14.086 1 92.44 395 ALA A N 1
ATOM 2983 C CA . ALA A 1 395 ? -11.289 36.375 13.234 1 92.44 395 ALA A CA 1
ATOM 2984 C C . ALA A 1 395 ? -12.414 35.688 12.461 1 92.44 395 ALA A C 1
ATOM 2986 O O . ALA A 1 395 ? -13.523 36.219 12.367 1 92.44 395 ALA A O 1
ATOM 2987 N N . ALA A 1 396 ? -12.117 34.594 11.961 1 92.06 396 ALA A N 1
ATOM 2988 C CA . ALA A 1 396 ? -13.055 33.875 11.086 1 92.06 396 ALA A CA 1
ATOM 2989 C C . ALA A 1 396 ? -14.203 33.281 11.891 1 92.06 396 ALA A C 1
ATOM 2991 O O . ALA A 1 396 ? -15.312 33.125 11.375 1 92.06 396 ALA A O 1
ATOM 2992 N N . THR A 1 397 ? -14.023 32.969 13.141 1 91.56 397 THR A N 1
ATOM 2993 C CA . THR A 1 397 ? -15.039 32.25 13.922 1 91.56 397 THR A CA 1
ATOM 2994 C C . THR A 1 397 ? -15.828 33.25 14.781 1 91.56 397 THR A C 1
ATOM 2996 O O . THR A 1 397 ? -16.922 32.938 15.258 1 91.56 397 THR A O 1
ATOM 2999 N N . SER A 1 398 ? -15.312 34.406 15.062 1 87.62 398 SER A N 1
ATOM 3000 C CA . SER A 1 398 ? -15.992 35.375 15.898 1 87.62 398 SER A CA 1
ATOM 3001 C C . SER A 1 398 ? -16.891 36.281 15.07 1 87.62 398 SER A C 1
ATOM 3003 O O . SER A 1 398 ? -17.594 37.125 15.617 1 87.62 398 SER A O 1
ATOM 3005 N N . GLY A 1 399 ? -16.953 36.156 13.836 1 81.19 399 GLY A N 1
ATOM 3006 C CA . GLY A 1 399 ? -17.781 37 12.992 1 81.19 399 GLY A CA 1
ATOM 3007 C C . GLY A 1 399 ? -17.188 38.375 12.727 1 81.19 399 GLY A C 1
ATOM 3008 O O . GLY A 1 399 ? -17.828 39.219 12.102 1 81.19 399 GLY A O 1
ATOM 3009 N N . GLN A 1 400 ? -16.016 38.594 13.242 1 85.5 400 GLN A N 1
ATOM 3010 C CA . GLN A 1 400 ? -15.336 39.875 12.961 1 85.5 400 GLN A CA 1
ATOM 3011 C C . GLN A 1 400 ? -14.812 39.906 11.531 1 85.5 400 GLN A C 1
ATOM 3013 O O . GLN A 1 400 ? -14.594 38.844 10.914 1 85.5 400 GLN A O 1
ATOM 3018 N N . SER A 1 401 ? -14.648 41.156 11.102 1 87.06 401 SER A N 1
ATOM 3019 C CA . SER A 1 401 ? -14.055 41.312 9.781 1 87.06 401 SER A CA 1
ATOM 3020 C C . SER A 1 401 ? -12.594 40.875 9.773 1 87.06 401 SER A C 1
ATOM 3022 O O . SER A 1 401 ? -11.805 41.312 10.609 1 87.06 401 SER A O 1
ATOM 3024 N N . PHE A 1 402 ? -12.258 40 8.906 1 87.88 402 PHE A N 1
ATOM 3025 C CA . PHE A 1 402 ? -10.898 39.5 8.758 1 87.88 402 PHE A CA 1
ATOM 3026 C C . PHE A 1 402 ? -9.906 40.625 8.562 1 87.88 402 PHE A C 1
ATOM 3028 O O . PHE A 1 402 ? -8.82 40.625 9.148 1 87.88 402 PHE A O 1
ATOM 3035 N N . GLN A 1 403 ? -10.336 41.625 7.887 1 86.38 403 GLN A N 1
ATOM 3036 C CA . GLN A 1 403 ? -9.484 42.75 7.594 1 86.38 403 GLN A CA 1
ATOM 3037 C C . GLN A 1 403 ? -9.25 43.594 8.844 1 86.38 403 GLN A C 1
ATOM 3039 O O . GLN A 1 403 ? -8.148 44.125 9.055 1 86.38 403 GLN A O 1
ATOM 3044 N N . GLU A 1 404 ? -10.25 43.719 9.609 1 88.94 404 GLU A N 1
ATOM 3045 C CA . GLU A 1 404 ? -10.125 44.531 10.828 1 88.94 404 GLU A CA 1
ATOM 3046 C C . GLU A 1 404 ? -9.195 43.844 11.828 1 88.94 404 GLU A C 1
ATOM 3048 O O . GLU A 1 404 ? -8.375 44.5 12.461 1 88.94 404 GLU A O 1
ATOM 3053 N N . VAL A 1 405 ? -9.367 42.562 11.891 1 90.56 405 VAL A N 1
ATOM 3054 C CA . VAL A 1 405 ? -8.508 41.844 12.812 1 90.56 405 VAL A CA 1
ATOM 3055 C C . VAL A 1 405 ? -7.062 41.875 12.32 1 90.56 405 VAL A C 1
ATOM 3057 O O . VAL A 1 405 ? -6.133 42.031 13.117 1 90.56 405 VAL A O 1
ATOM 3060 N N . ALA A 1 406 ? -6.867 41.75 11.07 1 89.31 406 ALA A N 1
ATOM 3061 C CA . ALA A 1 406 ? -5.535 41.781 10.469 1 89.31 406 ALA A CA 1
ATOM 3062 C C . ALA A 1 406 ? -4.836 43.125 10.758 1 89.31 406 ALA A C 1
ATOM 3064 O O . ALA A 1 406 ? -3.613 43.156 10.914 1 89.31 406 ALA A O 1
ATOM 3065 N N . ARG A 1 407 ? -5.629 44.125 10.906 1 88.75 407 ARG A N 1
ATOM 3066 C CA . ARG A 1 407 ? -5.055 45.438 11.172 1 88.75 407 ARG A CA 1
ATOM 3067 C C . ARG A 1 407 ? -4.637 45.562 12.633 1 88.75 407 ARG A C 1
ATOM 3069 O O . ARG A 1 407 ? -3.676 46.281 12.953 1 88.75 407 ARG A O 1
ATOM 3076 N N . ARG A 1 408 ? -5.293 44.875 13.43 1 91.81 408 ARG A N 1
ATOM 3077 C CA . ARG A 1 408 ? -5.035 44.969 14.859 1 91.81 408 ARG A CA 1
ATOM 3078 C C . ARG A 1 408 ? -3.979 43.969 15.305 1 91.81 408 ARG A C 1
ATOM 3080 O O . ARG A 1 408 ? -3.273 44.188 16.281 1 91.81 408 ARG A O 1
ATOM 3087 N N . GLU A 1 409 ? -3.922 42.875 14.641 1 94.38 409 GLU A N 1
ATOM 3088 C CA . GLU A 1 409 ? -2.969 41.812 14.977 1 94.38 409 GLU A CA 1
ATOM 3089 C C . GLU A 1 409 ? -1.736 41.875 14.078 1 94.38 409 GLU A C 1
ATOM 3091 O O . GLU A 1 409 ? -1.748 41.344 12.969 1 94.38 409 GLU A O 1
ATOM 3096 N N . LYS A 1 410 ? -0.64 42.312 14.602 1 94.88 410 LYS A N 1
ATOM 3097 C CA . LYS A 1 410 ? 0.556 42.625 13.828 1 94.88 410 LYS A CA 1
ATOM 3098 C C . LYS A 1 410 ? 1.074 41.375 13.094 1 94.88 410 LYS A C 1
ATOM 3100 O O . LYS A 1 410 ? 1.481 41.469 11.938 1 94.88 410 LYS A O 1
ATOM 3105 N N . THR A 1 411 ? 1.088 40.281 13.766 1 96.44 411 THR A N 1
ATOM 3106 C CA . THR A 1 411 ? 1.609 39.062 13.148 1 96.44 411 THR A CA 1
ATOM 3107 C C . THR A 1 411 ? 0.748 38.656 11.961 1 96.44 411 THR A C 1
ATOM 3109 O O . THR A 1 411 ? 1.269 38.219 10.938 1 96.44 411 THR A O 1
ATOM 3112 N N . LEU A 1 412 ? -0.525 38.781 12.039 1 96.81 412 LEU A N 1
ATOM 3113 C CA . LEU A 1 412 ? -1.43 38.469 10.938 1 96.81 412 LEU A CA 1
ATOM 3114 C C . LEU A 1 412 ? -1.271 39.469 9.789 1 96.81 412 LEU A C 1
ATOM 3116 O O . LEU A 1 412 ? -1.278 39.062 8.625 1 96.81 412 LEU A O 1
ATOM 3120 N N . GLU A 1 413 ? -1.131 40.719 10.148 1 95.88 413 GLU A N 1
ATOM 3121 C CA . GLU A 1 413 ? -0.892 41.75 9.133 1 95.88 413 GLU A CA 1
ATOM 3122 C C . GLU A 1 413 ? 0.344 41.406 8.297 1 95.88 413 GLU A C 1
ATOM 3124 O O . GLU A 1 413 ? 0.305 41.469 7.07 1 95.88 413 GLU A O 1
ATOM 3129 N N . GLU A 1 414 ? 1.35 41.062 8.961 1 96.06 414 GLU A N 1
ATOM 3130 C CA . GLU A 1 414 ? 2.609 40.75 8.297 1 96.06 414 GLU A CA 1
ATOM 3131 C C . GLU A 1 414 ? 2.475 39.5 7.426 1 96.06 414 GLU A C 1
ATOM 3133 O O . GLU A 1 414 ? 3.053 39.406 6.34 1 96.06 414 GLU A O 1
ATOM 3138 N N . ALA A 1 415 ? 1.762 38.5 7.941 1 95.38 415 ALA A N 1
ATOM 3139 C CA . ALA A 1 415 ? 1.524 37.281 7.172 1 95.38 415 ALA A CA 1
ATOM 3140 C C . ALA A 1 415 ? 0.756 37.594 5.887 1 95.38 415 ALA A C 1
ATOM 3142 O O . ALA A 1 415 ? 1.097 37.094 4.816 1 95.38 415 ALA A O 1
ATOM 3143 N N . ILE A 1 416 ? -0.225 38.469 5.984 1 94.5 416 ILE A N 1
ATOM 3144 C CA . ILE A 1 416 ? -1.06 38.812 4.844 1 94.5 416 ILE A CA 1
ATOM 3145 C C . ILE A 1 416 ? -0.237 39.625 3.836 1 94.5 416 ILE A C 1
ATOM 3147 O O . ILE A 1 416 ? -0.378 39.438 2.625 1 94.5 416 ILE A O 1
ATOM 3151 N N . MET A 1 417 ? 0.537 40.469 4.328 1 93.25 417 MET A N 1
ATOM 3152 C CA . MET A 1 417 ? 1.41 41.25 3.445 1 93.25 417 MET A CA 1
ATOM 3153 C C . MET A 1 417 ? 2.377 40.344 2.701 1 93.25 417 MET A C 1
ATOM 3155 O O . MET A 1 417 ? 2.695 40.562 1.535 1 93.25 417 MET A O 1
ATOM 3159 N N . HIS A 1 418 ? 2.811 39.281 3.369 1 92.44 418 HIS A N 1
ATOM 3160 C CA . HIS A 1 418 ? 3.84 38.406 2.842 1 92.44 418 HIS A CA 1
ATOM 3161 C C . HIS A 1 418 ? 3.25 37.406 1.86 1 92.44 418 HIS A C 1
ATOM 3163 O O . HIS A 1 418 ? 3.85 37.094 0.823 1 92.44 418 HIS A O 1
ATOM 3169 N N . TRP A 1 419 ? 2.043 36.75 2.184 1 91.06 419 TRP A N 1
ATOM 3170 C CA . TRP A 1 419 ? 1.527 35.625 1.389 1 91.06 419 TRP A CA 1
ATOM 3171 C C . TRP A 1 419 ? 0.213 36 0.714 1 91.06 419 TRP A C 1
ATOM 3173 O O . TRP A 1 419 ? -0.251 35.312 -0.189 1 91.06 419 TRP A O 1
ATOM 3183 N N . GLY A 1 420 ? -0.413 37.031 1.187 1 86.44 420 GLY A N 1
ATOM 3184 C CA . GLY A 1 420 ? -1.733 37.406 0.704 1 86.44 420 GLY A CA 1
ATOM 3185 C C . GLY A 1 420 ? -2.855 36.906 1.596 1 86.44 420 GLY A C 1
ATOM 3186 O O . GLY A 1 420 ? -2.629 36.094 2.496 1 86.44 420 GLY A O 1
ATOM 3187 N N . GLY A 1 421 ? -4.035 37.469 1.416 1 82 421 GLY A N 1
ATOM 3188 C CA . GLY A 1 421 ? -5.227 37.062 2.148 1 82 421 GLY A CA 1
ATOM 3189 C C . GLY A 1 421 ? -6.445 37.906 1.805 1 82 421 GLY A C 1
ATOM 3190 O O . GLY A 1 421 ? -6.324 38.938 1.176 1 82 421 GLY A O 1
ATOM 3191 N N . MET B 1 1 ? 15.461 29.75 -1.165 1 73.25 1 MET B N 1
ATOM 3192 C CA . MET B 1 1 ? 15.82 28.484 -1.804 1 73.25 1 MET B CA 1
ATOM 3193 C C . MET B 1 1 ? 14.922 28.203 -3.002 1 73.25 1 MET B C 1
ATOM 3195 O O . MET B 1 1 ? 13.711 28.406 -2.932 1 73.25 1 MET B O 1
ATOM 3199 N N . ARG B 1 2 ? 15.641 28.047 -4.18 1 84.25 2 ARG B N 1
ATOM 3200 C CA . ARG B 1 2 ? 14.93 27.656 -5.395 1 84.25 2 ARG B CA 1
ATOM 3201 C C . ARG B 1 2 ? 15.055 26.156 -5.645 1 84.25 2 ARG B C 1
ATOM 3203 O O . ARG B 1 2 ? 16.062 25.547 -5.281 1 84.25 2 ARG B O 1
ATOM 3210 N N . TYR B 1 3 ? 14.07 25.609 -6.16 1 90.56 3 TYR B N 1
ATOM 3211 C CA . TYR B 1 3 ? 14.102 24.188 -6.453 1 90.56 3 TYR B CA 1
ATOM 3212 C C . TYR B 1 3 ? 15.297 23.828 -7.324 1 90.56 3 TYR B C 1
ATOM 3214 O O . TYR B 1 3 ? 15.906 22.781 -7.156 1 90.56 3 TYR B O 1
ATOM 3222 N N . SER B 1 4 ? 15.664 24.703 -8.203 1 91.56 4 SER B N 1
ATOM 3223 C CA . SER B 1 4 ? 16.766 24.469 -9.117 1 91.56 4 SER B CA 1
ATOM 3224 C C . SER B 1 4 ? 18.094 24.344 -8.359 1 91.56 4 SER B C 1
ATOM 3226 O O . SER B 1 4 ? 19.078 23.844 -8.906 1 91.56 4 SER B O 1
ATOM 3228 N N . ASP B 1 5 ? 18.125 24.812 -7.141 1 93.31 5 ASP B N 1
ATOM 3229 C CA . ASP B 1 5 ? 19.328 24.719 -6.332 1 93.31 5 ASP B CA 1
ATOM 3230 C C . ASP B 1 5 ? 19.641 23.25 -5.988 1 93.31 5 ASP B C 1
ATOM 3232 O O . ASP B 1 5 ? 20.766 22.938 -5.578 1 93.31 5 ASP B O 1
ATOM 3236 N N . PHE B 1 6 ? 18.703 22.375 -6.227 1 97 6 PHE B N 1
ATOM 3237 C CA . PHE B 1 6 ? 18.891 20.953 -5.949 1 97 6 PHE B CA 1
ATOM 3238 C C . PHE B 1 6 ? 19.516 20.25 -7.145 1 97 6 PHE B C 1
ATOM 3240 O O . PHE B 1 6 ? 19.875 19.062 -7.062 1 97 6 PHE B O 1
ATOM 3247 N N . VAL B 1 7 ? 19.625 20.938 -8.25 1 98.06 7 VAL B N 1
ATOM 3248 C CA . VAL B 1 7 ? 20.234 20.375 -9.453 1 98.06 7 VAL B CA 1
ATOM 3249 C C . VAL B 1 7 ? 21.734 20.625 -9.445 1 98.06 7 VAL B C 1
ATOM 3251 O O . VAL B 1 7 ? 22.188 21.766 -9.438 1 98.06 7 VAL B O 1
ATOM 3254 N N . GLU B 1 8 ? 22.438 19.578 -9.352 1 98 8 GLU B N 1
ATOM 3255 C CA . GLU B 1 8 ? 23.906 19.609 -9.375 1 98 8 GLU B CA 1
ATOM 3256 C C . GLU B 1 8 ? 24.453 18.531 -10.312 1 98 8 GLU B C 1
ATOM 3258 O O . GLU B 1 8 ? 24.938 17.5 -9.867 1 98 8 GLU B O 1
ATOM 3263 N N . LEU B 1 9 ? 24.547 18.844 -11.586 1 97.69 9 LEU B N 1
ATOM 3264 C CA . LEU B 1 9 ? 24.828 17.875 -12.633 1 97.69 9 LEU B CA 1
ATOM 3265 C C . LEU B 1 9 ? 26.297 17.438 -12.586 1 97.69 9 LEU B C 1
ATOM 3267 O O . LEU B 1 9 ? 26.672 16.422 -13.18 1 97.69 9 LEU B O 1
ATOM 3271 N N . ASN B 1 10 ? 27.141 18.156 -11.867 1 96.88 10 ASN B N 1
ATOM 3272 C CA . ASN B 1 10 ? 28.547 17.781 -11.734 1 96.88 10 ASN B CA 1
ATOM 3273 C C . ASN B 1 10 ? 28.781 16.922 -10.492 1 96.88 10 ASN B C 1
ATOM 3275 O O . ASN B 1 10 ? 29.922 16.531 -10.211 1 96.88 10 ASN B O 1
ATOM 3279 N N . TYR B 1 11 ? 27.688 16.625 -9.797 1 97.69 11 TYR B N 1
ATOM 3280 C CA . TYR B 1 11 ? 27.828 15.797 -8.602 1 97.69 11 TYR B CA 1
ATOM 3281 C C . TYR B 1 11 ? 28.094 14.344 -8.984 1 97.69 11 TYR B C 1
ATOM 3283 O O . TYR B 1 11 ? 27.422 13.789 -9.859 1 97.69 11 TYR B O 1
ATOM 3291 N N . THR B 1 12 ? 29.109 13.758 -8.375 1 97.25 12 THR B N 1
ATOM 3292 C CA . THR B 1 12 ? 29.359 12.32 -8.461 1 97.25 12 THR B CA 1
ATOM 3293 C C . THR B 1 12 ? 28.812 11.594 -7.242 1 97.25 12 THR B C 1
ATOM 3295 O O . THR B 1 12 ? 29.281 11.805 -6.121 1 97.25 12 THR B O 1
ATOM 3298 N N . PRO B 1 13 ? 27.844 10.773 -7.43 1 97 13 PRO B N 1
ATOM 3299 C CA . PRO B 1 13 ? 27.234 10.102 -6.289 1 97 13 PRO B CA 1
ATOM 3300 C C . PRO B 1 13 ? 28.25 9.367 -5.418 1 97 13 PRO B C 1
ATOM 3302 O O . PRO B 1 13 ? 29.156 8.711 -5.945 1 97 13 PRO B O 1
ATOM 3305 N N . SER B 1 14 ? 28.094 9.492 -4.164 1 96.06 14 SER B N 1
ATOM 3306 C CA . SER B 1 14 ? 28.891 8.758 -3.197 1 96.06 14 SER B CA 1
ATOM 3307 C C . SER B 1 14 ? 28.438 7.297 -3.109 1 96.06 14 SER B C 1
ATOM 3309 O O . SER B 1 14 ? 27.297 6.977 -3.408 1 96.06 14 SER B O 1
ATOM 3311 N N . PRO B 1 15 ? 29.375 6.406 -2.621 1 95.38 15 PRO B N 1
ATOM 3312 C CA . PRO B 1 15 ? 28.984 5.012 -2.41 1 95.38 15 PRO B CA 1
ATOM 3313 C C . PRO B 1 15 ? 27.875 4.867 -1.365 1 95.38 15 PRO B C 1
ATOM 3315 O O . PRO B 1 15 ? 27.141 3.877 -1.375 1 95.38 15 PRO B O 1
ATOM 3318 N N . SER B 1 16 ? 27.719 5.875 -0.574 1 96.38 16 SER B N 1
ATOM 3319 C CA . SER B 1 16 ? 26.734 5.801 0.504 1 96.38 16 SER B CA 1
ATOM 3320 C C . SER B 1 16 ? 25.406 6.414 0.086 1 96.38 16 SER B C 1
ATOM 3322 O O . SER B 1 16 ? 24.438 6.363 0.836 1 96.38 16 SER B O 1
ATOM 3324 N N . ASP B 1 17 ? 25.359 6.934 -1.112 1 98.19 17 ASP B N 1
ATOM 3325 C CA . ASP B 1 17 ? 24.109 7.535 -1.587 1 98.19 17 ASP B CA 1
ATOM 3326 C C . ASP B 1 17 ? 23.109 6.465 -2.014 1 98.19 17 ASP B C 1
ATOM 3328 O O . ASP B 1 17 ? 23.484 5.469 -2.637 1 98.19 17 ASP B O 1
ATOM 3332 N N . CYS B 1 18 ? 21.891 6.637 -1.606 1 98.56 18 CYS B N 1
ATOM 3333 C CA . CYS B 1 18 ? 20.797 5.941 -2.27 1 98.56 18 CYS B CA 1
ATOM 3334 C C . CYS B 1 18 ? 20.438 6.621 -3.586 1 98.56 18 CYS B C 1
ATOM 3336 O O . CYS B 1 18 ? 20.234 7.836 -3.625 1 98.56 18 CYS B O 1
ATOM 3338 N N . LEU B 1 19 ? 20.406 5.914 -4.648 1 98.62 19 LEU B N 1
ATOM 3339 C CA . LEU B 1 19 ? 20.141 6.512 -5.953 1 98.62 19 LEU B CA 1
ATOM 3340 C C . LEU B 1 19 ? 18.75 6.145 -6.449 1 98.62 19 LEU B C 1
ATOM 3342 O O . LEU B 1 19 ? 18.297 5.012 -6.262 1 98.62 19 LEU B O 1
ATOM 3346 N N . ALA B 1 20 ? 18.062 7.066 -7.031 1 98.75 20 ALA B N 1
ATOM 3347 C CA . ALA B 1 20 ? 16.766 6.836 -7.664 1 98.75 20 ALA B CA 1
ATOM 3348 C C . ALA B 1 20 ? 16.734 7.418 -9.078 1 98.75 20 ALA B C 1
ATOM 3350 O O . ALA B 1 20 ? 17.359 8.438 -9.352 1 98.75 20 ALA B O 1
ATOM 3351 N N . CYS B 1 21 ? 16.094 6.75 -9.945 1 98.5 21 CYS B N 1
ATOM 3352 C CA . CYS B 1 21 ? 15.852 7.195 -11.312 1 98.5 21 CYS B CA 1
ATOM 3353 C C . CYS B 1 21 ? 14.359 7.434 -11.547 1 98.5 21 CYS B C 1
ATOM 3355 O O . CYS B 1 21 ? 13.539 6.559 -11.258 1 98.5 21 CYS B O 1
ATOM 3357 N N . PHE B 1 22 ? 14.07 8.617 -12.117 1 98.75 22 PHE B N 1
ATOM 3358 C CA . PHE B 1 22 ? 12.68 8.992 -12.344 1 98.75 22 PHE B CA 1
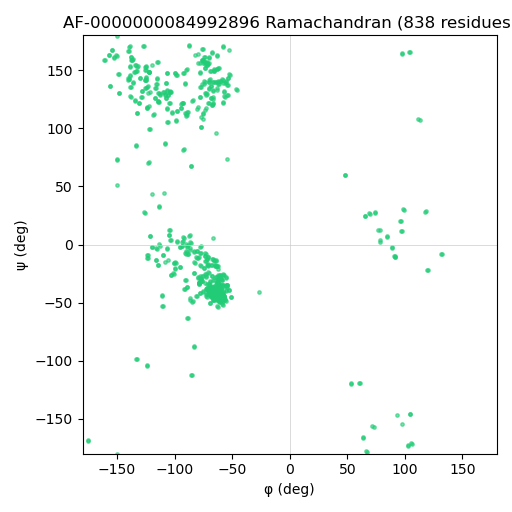ATOM 3359 C C . PHE B 1 22 ? 12.438 9.336 -13.805 1 98.75 22 PHE B C 1
ATOM 3361 O O . PHE B 1 22 ? 13.336 9.859 -14.477 1 98.75 22 PHE B O 1
ATOM 3368 N N . TYR B 1 23 ? 11.242 8.977 -14.305 1 98.5 23 TYR B N 1
ATOM 3369 C CA . TYR B 1 23 ? 10.648 9.703 -15.422 1 98.5 23 TYR B CA 1
ATOM 3370 C C . TYR B 1 23 ? 9.891 10.93 -14.938 1 98.5 23 TYR B C 1
ATOM 3372 O O . TYR B 1 23 ? 9 10.828 -14.086 1 98.5 23 TYR B O 1
ATOM 3380 N N . VAL B 1 24 ? 10.242 12.102 -15.445 1 98.69 24 VAL B N 1
ATOM 3381 C CA . VAL B 1 24 ? 9.625 13.344 -15 1 98.69 24 VAL B CA 1
ATOM 3382 C C . VAL B 1 24 ? 9 14.07 -16.188 1 98.69 24 VAL B C 1
ATOM 3384 O O . VAL B 1 24 ? 9.688 14.406 -17.156 1 98.69 24 VAL B O 1
ATOM 3387 N N . GLU B 1 25 ? 7.707 14.258 -16.125 1 98.5 25 GLU B N 1
ATOM 3388 C CA . GLU B 1 25 ? 6.988 15.156 -17.031 1 98.5 25 GLU B CA 1
ATOM 3389 C C . GLU B 1 25 ? 6.57 16.438 -16.312 1 98.5 25 GLU B C 1
ATOM 3391 O O . GLU B 1 25 ? 5.582 16.453 -15.57 1 98.5 25 GLU B O 1
ATOM 3396 N N . PRO B 1 26 ? 7.277 17.516 -16.609 1 98.19 26 PRO B N 1
ATOM 3397 C CA . PRO B 1 26 ? 6.957 18.75 -15.906 1 98.19 26 PRO B CA 1
ATOM 3398 C C . PRO B 1 26 ? 5.543 19.25 -16.203 1 98.19 26 PRO B C 1
ATOM 3400 O O . PRO B 1 26 ? 4.992 18.969 -17.266 1 98.19 26 PRO B O 1
ATOM 3403 N N . ALA B 1 27 ? 4.988 19.938 -15.234 1 96.5 27 ALA B N 1
ATOM 3404 C CA . ALA B 1 27 ? 3.729 20.641 -15.469 1 96.5 27 ALA B CA 1
ATOM 3405 C C . ALA B 1 27 ? 3.889 21.719 -16.531 1 96.5 27 ALA B C 1
ATOM 3407 O O . ALA B 1 27 ? 5.012 22.078 -16.891 1 96.5 27 ALA B O 1
ATOM 3408 N N . GLU B 1 28 ? 2.729 22.141 -17.062 1 95.75 28 GLU B N 1
ATOM 3409 C CA . GLU B 1 28 ? 2.77 23.203 -18.062 1 95.75 28 GLU B CA 1
ATOM 3410 C C . GLU B 1 28 ? 3.475 24.453 -17.531 1 95.75 28 GLU B C 1
ATOM 3412 O O . GLU B 1 28 ? 3.188 24.891 -16.422 1 95.75 28 GLU B O 1
ATOM 3417 N N . GLY B 1 29 ? 4.453 24.953 -18.219 1 96.12 29 GLY B N 1
ATOM 3418 C CA . GLY B 1 29 ? 5.156 26.172 -17.844 1 96.12 29 GLY B CA 1
ATOM 3419 C C . GLY B 1 29 ? 6.336 25.922 -16.922 1 96.12 29 GLY B C 1
ATOM 3420 O O . GLY B 1 29 ? 7.066 26.844 -16.578 1 96.12 29 GLY B O 1
ATOM 3421 N N . VAL B 1 30 ? 6.555 24.734 -16.547 1 96.69 30 VAL B N 1
ATOM 3422 C CA . VAL B 1 30 ? 7.66 24.375 -15.664 1 96.69 30 VAL B CA 1
ATOM 3423 C C . VAL B 1 30 ? 8.742 23.656 -16.469 1 96.69 30 VAL B C 1
ATOM 3425 O O . VAL B 1 30 ? 8.438 22.766 -17.281 1 96.69 30 VAL B O 1
ATOM 3428 N N . ASP B 1 31 ? 9.922 24.016 -16.312 1 96.5 31 ASP B N 1
ATOM 3429 C CA . ASP B 1 31 ? 10.961 23.312 -17.047 1 96.5 31 ASP B CA 1
ATOM 3430 C C . ASP B 1 31 ? 11.445 22.094 -16.281 1 96.5 31 ASP B C 1
ATOM 3432 O O . ASP B 1 31 ? 11.125 21.922 -15.102 1 96.5 31 ASP B O 1
ATOM 3436 N N . ILE B 1 32 ? 12.258 21.281 -16.938 1 98.25 32 ILE B N 1
ATOM 3437 C CA . ILE B 1 32 ? 12.656 19.984 -16.422 1 98.25 32 ILE B CA 1
ATOM 3438 C C . ILE B 1 32 ? 13.57 20.172 -15.219 1 98.25 32 ILE B C 1
ATOM 3440 O O . ILE B 1 32 ? 13.562 19.344 -14.297 1 98.25 32 ILE B O 1
ATOM 3444 N N . TYR B 1 33 ? 14.383 21.234 -15.164 1 97.94 33 TYR B N 1
ATOM 3445 C CA . TYR B 1 33 ? 15.305 21.484 -14.062 1 97.94 33 TYR B CA 1
ATOM 3446 C C . TYR B 1 33 ? 14.547 21.859 -12.797 1 97.94 33 TYR B C 1
ATOM 3448 O O . TYR B 1 33 ? 14.859 21.359 -11.711 1 97.94 33 TYR B O 1
ATOM 3456 N N . GLU B 1 34 ? 13.578 22.641 -12.969 1 97.19 34 GLU B N 1
ATOM 3457 C CA . GLU B 1 34 ? 12.727 23.047 -11.852 1 97.19 34 GLU B CA 1
ATOM 3458 C C . GLU B 1 34 ? 11.93 21.859 -11.312 1 97.19 34 GLU B C 1
ATOM 3460 O O . GLU B 1 34 ? 11.844 21.656 -10.102 1 97.19 34 GLU B O 1
ATOM 3465 N N . ALA B 1 35 ? 11.344 21.078 -12.188 1 98.06 35 ALA B N 1
ATOM 3466 C CA . ALA B 1 35 ? 10.555 19.922 -11.773 1 98.06 35 ALA B CA 1
ATOM 3467 C C . ALA B 1 35 ? 11.43 18.891 -11.062 1 98.06 35 ALA B C 1
ATOM 3469 O O . ALA B 1 35 ? 11.055 18.375 -10.008 1 98.06 35 ALA B O 1
ATOM 3470 N N . ALA B 1 36 ? 12.562 18.656 -11.648 1 98.56 36 ALA B N 1
ATOM 3471 C CA . ALA B 1 36 ? 13.5 17.719 -11.039 1 98.56 36 ALA B CA 1
ATOM 3472 C C . ALA B 1 36 ? 13.953 18.203 -9.664 1 98.56 36 ALA B C 1
ATOM 3474 O O . ALA B 1 36 ? 14.031 17.406 -8.719 1 98.56 36 ALA B O 1
ATOM 3475 N N . GLY B 1 37 ? 14.273 19.438 -9.602 1 97.94 37 GLY B N 1
ATOM 3476 C CA . GLY B 1 37 ? 14.648 20.031 -8.328 1 97.94 37 GLY B CA 1
ATOM 3477 C C . GLY B 1 37 ? 13.555 19.938 -7.285 1 97.94 37 GLY B C 1
ATOM 3478 O O . GLY B 1 37 ? 13.836 19.703 -6.105 1 97.94 37 GLY B O 1
ATOM 3479 N N . ALA B 1 38 ? 12.297 20.109 -7.688 1 96.88 38 ALA B N 1
ATOM 3480 C CA . ALA B 1 38 ? 11.164 20 -6.781 1 96.88 38 ALA B CA 1
ATOM 3481 C C . ALA B 1 38 ? 11.023 18.594 -6.23 1 96.88 38 ALA B C 1
ATOM 3483 O O . ALA B 1 38 ? 10.742 18.406 -5.047 1 96.88 38 ALA B O 1
ATOM 3484 N N . VAL B 1 39 ? 11.25 17.609 -7.113 1 98.31 39 VAL B N 1
ATOM 3485 C CA . VAL B 1 39 ? 11.188 16.219 -6.688 1 98.31 39 VAL B CA 1
ATOM 3486 C C . VAL B 1 39 ? 12.266 15.945 -5.645 1 98.31 39 VAL B C 1
ATOM 3488 O O . VAL B 1 39 ? 12 15.359 -4.598 1 98.31 39 VAL B O 1
ATOM 3491 N N . ALA B 1 40 ? 13.453 16.422 -5.926 1 98.38 40 ALA B N 1
ATOM 3492 C CA . ALA B 1 40 ? 14.57 16.234 -5.008 1 98.38 40 ALA B CA 1
ATOM 3493 C C . ALA B 1 40 ? 14.297 16.922 -3.674 1 98.38 40 ALA B C 1
ATOM 3495 O O . ALA B 1 40 ? 14.594 16.375 -2.609 1 98.38 40 ALA B O 1
ATOM 3496 N N . SER B 1 41 ? 13.781 18.062 -3.75 1 96.56 41 SER B N 1
ATOM 3497 C CA . SER B 1 41 ? 13.461 18.844 -2.559 1 96.56 41 SER B CA 1
ATOM 3498 C C . SER B 1 41 ? 12.422 18.125 -1.699 1 96.56 41 SER B C 1
ATOM 3500 O O . SER B 1 41 ? 12.68 17.828 -0.533 1 96.56 41 SER B O 1
ATOM 3502 N N . GLU B 1 42 ? 11.305 17.734 -2.236 1 95.38 42 GLU B N 1
ATOM 3503 C CA . GLU B 1 42 ? 10.18 17.156 -1.522 1 95.38 42 GLU B CA 1
ATOM 3504 C C . GLU B 1 42 ? 10.539 15.789 -0.94 1 95.38 42 GLU B C 1
ATOM 3506 O O . GLU B 1 42 ? 10.047 15.414 0.124 1 95.38 42 GLU B O 1
ATOM 3511 N N . SER B 1 43 ? 11.414 15.039 -1.562 1 97.88 43 SER B N 1
ATOM 3512 C CA . SER B 1 43 ? 11.773 13.695 -1.119 1 97.88 43 SER B CA 1
ATOM 3513 C C . SER B 1 43 ? 12.977 13.727 -0.181 1 97.88 43 SER B C 1
ATOM 3515 O O . SER B 1 43 ? 13.531 12.68 0.156 1 97.88 43 SER B O 1
ATOM 3517 N N . SER B 1 44 ? 13.438 14.922 0.191 1 97.06 44 SER B N 1
ATOM 3518 C CA . SER B 1 44 ? 14.547 15.039 1.131 1 97.06 44 SER B CA 1
ATOM 3519 C C . SER B 1 44 ? 14.242 16.062 2.217 1 97.06 44 SER B C 1
ATOM 3521 O O . SER B 1 44 ? 13.445 15.805 3.121 1 97.06 44 SER B O 1
ATOM 3523 N N . ILE B 1 45 ? 14.758 17.328 2.086 1 94.19 45 ILE B N 1
ATOM 3524 C CA . ILE B 1 45 ? 14.711 18.25 3.213 1 94.19 45 ILE B CA 1
ATOM 3525 C C . ILE B 1 45 ? 13.758 19.406 2.893 1 94.19 45 ILE B C 1
ATOM 3527 O O . ILE B 1 45 ? 13.555 20.297 3.721 1 94.19 45 ILE B O 1
ATOM 3531 N N . GLY B 1 46 ? 13.18 19.438 1.754 1 80.25 46 GLY B N 1
ATOM 3532 C CA . GLY B 1 46 ? 12.664 20.656 1.137 1 80.25 46 GLY B CA 1
ATOM 3533 C C . GLY B 1 46 ? 11.32 21.078 1.693 1 80.25 46 GLY B C 1
ATOM 3534 O O . GLY B 1 46 ? 10.656 20.312 2.385 1 80.25 46 GLY B O 1
ATOM 3535 N N . THR B 1 47 ? 11.102 22.375 1.522 1 75.69 47 THR B N 1
ATOM 3536 C CA . THR B 1 47 ? 9.844 23.109 1.722 1 75.69 47 THR B CA 1
ATOM 3537 C C . THR B 1 47 ? 9.609 24.109 0.596 1 75.69 47 THR B C 1
ATOM 3539 O O . THR B 1 47 ? 10.539 24.453 -0.136 1 75.69 47 THR B O 1
ATOM 3542 N N . TRP B 1 48 ? 8.469 24.484 0.414 1 72.06 48 TRP B N 1
ATOM 3543 C CA . TRP B 1 48 ? 8.102 25.328 -0.719 1 72.06 48 TRP B CA 1
ATOM 3544 C C . TRP B 1 48 ? 8.484 26.781 -0.461 1 72.06 48 TRP B C 1
ATOM 3546 O O . TRP B 1 48 ? 8.43 27.625 -1.367 1 72.06 48 TRP B O 1
ATOM 3556 N N . THR B 1 49 ? 8.844 27.062 0.751 1 76.06 49 THR B N 1
ATOM 3557 C CA . THR B 1 49 ? 9.25 28.406 1.115 1 76.06 49 THR B CA 1
ATOM 3558 C C . THR B 1 49 ? 10.469 28.375 2.031 1 76.06 49 THR B C 1
ATOM 3560 O O . THR B 1 49 ? 10.758 27.359 2.65 1 76.06 49 THR B O 1
ATOM 3563 N N . ASP B 1 50 ? 11.094 29.531 2.068 1 80.44 50 ASP B N 1
ATOM 3564 C CA . ASP B 1 50 ? 12.242 29.625 2.961 1 80.44 50 ASP B CA 1
ATOM 3565 C C . ASP B 1 50 ? 11.812 29.562 4.422 1 80.44 50 ASP B C 1
ATOM 3567 O O . ASP B 1 50 ? 10.789 30.141 4.797 1 80.44 50 ASP B O 1
ATOM 3571 N N . VAL B 1 51 ? 12.578 28.781 5.184 1 85.38 51 VAL B N 1
ATOM 3572 C CA . VAL B 1 51 ? 12.281 28.672 6.609 1 85.38 51 VAL B CA 1
ATOM 3573 C C . VAL B 1 51 ? 13.531 29.016 7.422 1 85.38 51 VAL B C 1
ATOM 3575 O O . VAL B 1 51 ? 14.641 28.609 7.055 1 85.38 51 VAL B O 1
ATOM 3578 N N . ALA B 1 52 ? 13.352 29.703 8.516 1 81.75 52 ALA B N 1
ATOM 3579 C CA . ALA B 1 52 ? 14.461 30.156 9.344 1 81.75 52 ALA B CA 1
ATOM 3580 C C . ALA B 1 52 ? 15.164 28.984 10.016 1 81.75 52 ALA B C 1
ATOM 3582 O O . ALA B 1 52 ? 16.328 29.094 10.406 1 81.75 52 ALA B O 1
ATOM 3583 N N . THR B 1 53 ? 14.555 27.906 10.07 1 86.81 53 THR B N 1
ATOM 3584 C CA . THR B 1 53 ? 15.086 26.75 10.781 1 86.81 53 THR B CA 1
ATOM 3585 C C . THR B 1 53 ? 16 25.938 9.875 1 86.81 53 THR B C 1
ATOM 3587 O O . THR B 1 53 ? 16.672 25.016 10.336 1 86.81 53 THR B O 1
ATOM 3590 N N . MET B 1 54 ? 16.141 26.297 8.648 1 90.25 54 MET B N 1
ATOM 3591 C CA . MET B 1 54 ? 17.047 25.609 7.734 1 90.25 54 MET B CA 1
ATOM 3592 C C . MET B 1 54 ? 18.5 26.031 8.008 1 90.25 54 MET B C 1
ATOM 3594 O O . MET B 1 54 ? 18.891 27.156 7.707 1 90.25 54 MET B O 1
ATOM 3598 N N . LYS B 1 55 ? 19.188 25.141 8.523 1 91.44 55 LYS B N 1
ATOM 3599 C CA . LYS B 1 55 ? 20.594 25.406 8.82 1 91.44 55 LYS B CA 1
ATOM 3600 C C . LYS B 1 55 ? 21.484 25.031 7.641 1 91.44 55 LYS B C 1
ATOM 3602 O O . LYS B 1 55 ? 21.188 24.094 6.906 1 91.44 55 LYS B O 1
ATOM 3607 N N . PRO B 1 56 ? 22.594 25.75 7.543 1 93.06 56 PRO B N 1
ATOM 3608 C CA . PRO B 1 56 ? 23.516 25.438 6.445 1 93.06 56 PRO B CA 1
ATOM 3609 C C . PRO B 1 56 ? 24 23.984 6.473 1 93.06 56 PRO B C 1
ATOM 3611 O O . PRO B 1 56 ? 24.125 23.359 5.422 1 93.06 56 PRO B O 1
ATOM 3614 N N . ARG B 1 57 ? 24.203 23.469 7.633 1 94.06 57 ARG B N 1
ATOM 3615 C CA . ARG B 1 57 ? 24.703 22.094 7.738 1 94.06 57 ARG B CA 1
ATOM 3616 C C . ARG B 1 57 ? 23.672 21.109 7.203 1 94.06 57 ARG B C 1
ATOM 3618 O O . ARG B 1 57 ? 24.047 20.094 6.605 1 94.06 57 ARG B O 1
ATOM 3625 N N . ILE B 1 58 ? 22.422 21.375 7.434 1 94.94 58 ILE B N 1
ATOM 3626 C CA . ILE B 1 58 ? 21.359 20.5 6.941 1 94.94 58 ILE B CA 1
ATOM 3627 C C . ILE B 1 58 ? 21.344 20.516 5.418 1 94.94 58 ILE B C 1
ATOM 3629 O O . ILE B 1 58 ? 21.297 19.453 4.781 1 94.94 58 ILE B O 1
ATOM 3633 N N . TRP B 1 59 ? 21.438 21.672 4.871 1 94.06 59 TRP B N 1
ATOM 3634 C CA . TRP B 1 59 ? 21.469 21.844 3.422 1 94.06 59 TRP B CA 1
ATOM 3635 C C . TRP B 1 59 ? 22.672 21.125 2.811 1 94.06 59 TRP B C 1
ATOM 3637 O O . TRP B 1 59 ? 22.531 20.406 1.822 1 94.06 59 TRP B O 1
ATOM 3647 N N . GLU B 1 60 ? 23.766 21.281 3.393 1 94.12 60 GLU B N 1
ATOM 3648 C CA . GLU B 1 60 ? 25.016 20.734 2.838 1 94.12 60 GLU B CA 1
ATOM 3649 C C . GLU B 1 60 ? 25.062 19.219 2.971 1 94.12 60 GLU B C 1
ATOM 3651 O O . GLU B 1 60 ? 25.516 18.531 2.053 1 94.12 60 GLU B O 1
ATOM 3656 N N . GLU B 1 61 ? 24.516 18.75 4.004 1 95 61 GLU B N 1
ATOM 3657 C CA . GLU B 1 61 ? 24.75 17.344 4.328 1 95 61 GLU B CA 1
ATOM 3658 C C . GLU B 1 61 ? 23.578 16.469 3.908 1 95 61 GLU B C 1
ATOM 3660 O O . GLU B 1 61 ? 23.75 15.281 3.635 1 95 61 GLU B O 1
ATOM 3665 N N . LEU B 1 62 ? 22.359 17.047 3.809 1 97 62 LEU B N 1
ATOM 3666 C CA . LEU B 1 62 ? 21.203 16.156 3.752 1 97 62 LEU B CA 1
ATOM 3667 C C . LEU B 1 62 ? 20.391 16.422 2.494 1 97 62 LEU B C 1
ATOM 3669 O O . LEU B 1 62 ? 19.516 15.617 2.141 1 97 62 LEU B O 1
ATOM 3673 N N . ARG B 1 63 ? 20.641 17.469 1.783 1 96.56 63 ARG B N 1
ATOM 3674 C CA . ARG B 1 63 ? 19.828 17.719 0.595 1 96.56 63 ARG B CA 1
ATOM 3675 C C . ARG B 1 63 ? 20.062 16.656 -0.463 1 96.56 63 ARG B C 1
ATOM 3677 O O . ARG B 1 63 ? 21.188 16.188 -0.651 1 96.56 63 ARG B O 1
ATOM 3684 N N . ALA B 1 64 ? 18.984 16.234 -1.118 1 98.25 64 ALA B N 1
ATOM 3685 C CA . ALA B 1 64 ? 19.141 15.398 -2.305 1 98.25 64 ALA B CA 1
ATOM 3686 C C . ALA B 1 64 ? 19.719 16.203 -3.471 1 98.25 64 ALA B C 1
ATOM 3688 O O . ALA B 1 64 ? 19.562 17.422 -3.529 1 98.25 64 ALA B O 1
ATOM 3689 N N . ARG B 1 65 ? 20.359 15.492 -4.406 1 98.31 65 ARG B N 1
ATOM 3690 C CA . ARG B 1 65 ? 21 16.156 -5.531 1 98.31 65 ARG B CA 1
ATOM 3691 C C . ARG B 1 65 ? 20.609 15.508 -6.852 1 98.31 65 ARG B C 1
ATOM 3693 O O . ARG B 1 65 ? 20.859 14.312 -7.055 1 98.31 65 ARG B O 1
ATOM 3700 N N . VAL B 1 66 ? 20.047 16.281 -7.703 1 98.75 66 VAL B N 1
ATOM 3701 C CA . VAL B 1 66 ? 19.859 15.828 -9.078 1 98.75 66 VAL B CA 1
ATOM 3702 C C . VAL B 1 66 ? 21.188 15.82 -9.812 1 98.75 66 VAL B C 1
ATOM 3704 O O . VAL B 1 66 ? 21.766 16.875 -10.094 1 98.75 66 VAL B O 1
ATOM 3707 N N . TYR B 1 67 ? 21.625 14.625 -10.242 1 98.56 67 TYR B N 1
ATOM 3708 C CA . TYR B 1 67 ? 23 14.594 -10.766 1 98.56 67 TYR B CA 1
ATOM 3709 C C . TYR B 1 67 ? 23 14.227 -12.242 1 98.56 67 TYR B C 1
ATOM 3711 O O . TYR B 1 67 ? 24.062 14.203 -12.883 1 98.56 67 TYR B O 1
ATOM 3719 N N . ALA B 1 68 ? 21.812 13.93 -12.82 1 98.19 68 ALA B N 1
ATOM 3720 C CA . ALA B 1 68 ? 21.719 13.656 -14.25 1 98.19 68 ALA B CA 1
ATOM 3721 C C . ALA B 1 68 ? 20.297 13.922 -14.766 1 98.19 68 ALA B C 1
ATOM 3723 O O . ALA B 1 68 ? 19.328 13.594 -14.094 1 98.19 68 ALA B O 1
ATOM 3724 N N . ILE B 1 69 ? 20.188 14.547 -15.891 1 98.06 69 ILE B N 1
ATOM 3725 C CA . ILE B 1 69 ? 18.953 14.75 -16.625 1 98.06 69 ILE B CA 1
ATOM 3726 C C . ILE B 1 69 ? 19.156 14.398 -18.094 1 98.06 69 ILE B C 1
ATOM 3728 O O . ILE B 1 69 ? 19.953 15.039 -18.781 1 98.06 69 ILE B O 1
ATOM 3732 N N . GLU B 1 70 ? 18.562 13.422 -18.562 1 96.94 70 GLU B N 1
ATOM 3733 C CA . GLU B 1 70 ? 18.547 13 -19.953 1 96.94 70 GLU B CA 1
ATOM 3734 C C . GLU B 1 70 ? 17.109 12.93 -20.5 1 96.94 70 GLU B C 1
ATOM 3736 O O . GLU B 1 70 ? 16.469 11.891 -20.406 1 96.94 70 GLU B O 1
ATOM 3741 N N . GLY B 1 71 ? 16.75 14.008 -21.219 1 96.69 71 GLY B N 1
ATOM 3742 C CA . GLY B 1 71 ? 15.336 14.117 -21.547 1 96.69 71 GLY B CA 1
ATOM 3743 C C . GLY B 1 71 ? 14.438 14.195 -20.344 1 96.69 71 GLY B C 1
ATOM 3744 O O . GLY B 1 71 ? 14.594 15.078 -19.484 1 96.69 71 GLY B O 1
ATOM 3745 N N . ASN B 1 72 ? 13.539 13.188 -20.25 1 98 72 ASN B N 1
ATOM 3746 C CA . ASN B 1 72 ? 12.625 13.148 -19.109 1 98 72 ASN B CA 1
ATOM 3747 C C . ASN B 1 72 ? 13.117 12.211 -18.016 1 98 72 ASN B C 1
ATOM 3749 O O . ASN B 1 72 ? 12.445 12.023 -17 1 98 72 ASN B O 1
ATOM 3753 N N . VAL B 1 73 ? 14.266 11.656 -18.219 1 98.12 73 VAL B N 1
ATOM 3754 C CA . VAL B 1 73 ? 14.836 10.75 -17.234 1 98.12 73 VAL B CA 1
ATOM 3755 C C . VAL B 1 73 ? 15.75 11.523 -16.281 1 98.12 73 VAL B C 1
ATOM 3757 O O . VAL B 1 73 ? 16.719 12.156 -16.734 1 98.12 73 VAL B O 1
ATOM 3760 N N . VAL B 1 74 ? 15.477 11.477 -15.023 1 98.62 74 VAL B N 1
ATOM 3761 C CA . VAL B 1 74 ? 16.156 12.242 -13.992 1 98.62 74 VAL B CA 1
ATOM 3762 C C . VAL B 1 74 ? 16.734 11.297 -12.938 1 98.62 74 VAL B C 1
ATOM 3764 O O . VAL B 1 74 ? 16.047 10.398 -12.453 1 98.62 74 VAL B O 1
ATOM 3767 N N . LYS B 1 75 ? 18 11.492 -12.617 1 98.69 75 LYS B N 1
ATOM 3768 C CA . LYS B 1 75 ? 18.641 10.711 -11.555 1 98.69 75 LYS B CA 1
ATOM 3769 C C . LYS B 1 75 ? 18.922 11.57 -10.328 1 98.69 75 LYS B C 1
ATOM 3771 O O . LYS B 1 75 ? 19.438 12.688 -10.461 1 98.69 75 LYS B O 1
ATOM 3776 N N . ILE B 1 76 ? 18.547 11.102 -9.172 1 98.81 76 ILE B N 1
ATOM 3777 C CA . ILE B 1 76 ? 18.688 11.844 -7.922 1 98.81 76 ILE B CA 1
ATOM 3778 C C . ILE B 1 76 ? 19.453 11 -6.906 1 98.81 76 ILE B C 1
ATOM 3780 O O . ILE B 1 76 ? 19.203 9.805 -6.758 1 98.81 76 ILE B O 1
ATOM 3784 N N . ALA B 1 77 ? 20.391 11.609 -6.242 1 98.75 77 ALA B N 1
ATOM 3785 C CA . ALA B 1 77 ? 21.172 11 -5.164 1 98.75 77 ALA B CA 1
ATOM 3786 C C . ALA B 1 77 ? 20.703 11.5 -3.801 1 98.75 77 ALA B C 1
ATOM 3788 O O . ALA B 1 77 ? 20.516 12.703 -3.602 1 98.75 77 ALA B O 1
ATOM 3789 N N . TYR B 1 78 ? 20.484 10.562 -2.9 1 98.75 78 TYR B N 1
ATOM 3790 C CA . TYR B 1 78 ? 20.047 10.852 -1.54 1 98.75 78 TYR B CA 1
ATOM 3791 C C . TYR B 1 78 ? 21.094 10.406 -0.523 1 98.75 78 TYR B C 1
ATOM 3793 O O . TYR B 1 78 ? 21.453 9.227 -0.473 1 98.75 78 TYR B O 1
ATOM 3801 N N . PRO B 1 79 ? 21.531 11.289 0.358 1 98.12 79 PRO B N 1
ATOM 3802 C CA . PRO B 1 79 ? 22.391 10.82 1.444 1 98.12 79 PRO B CA 1
ATOM 3803 C C . PRO B 1 79 ? 21.734 9.742 2.303 1 98.12 79 PRO B C 1
ATOM 3805 O O . PRO B 1 79 ? 20.547 9.844 2.633 1 98.12 79 PRO B O 1
ATOM 3808 N N . ALA B 1 80 ? 22.484 8.75 2.742 1 97.75 80 ALA B N 1
ATOM 3809 C CA . ALA B 1 80 ? 21.969 7.605 3.49 1 97.75 80 ALA B CA 1
ATOM 3810 C C . ALA B 1 80 ? 21.359 8.047 4.812 1 97.75 80 ALA B C 1
ATOM 3812 O O . ALA B 1 80 ? 20.422 7.418 5.316 1 97.75 80 ALA B O 1
ATOM 3813 N N . ALA B 1 81 ? 21.844 9.164 5.32 1 97.81 81 ALA B N 1
ATOM 3814 C CA . ALA B 1 81 ? 21.422 9.648 6.629 1 97.81 81 ALA B CA 1
ATOM 3815 C C . ALA B 1 81 ? 19.938 10.047 6.609 1 97.81 81 ALA B C 1
ATOM 3817 O O . ALA B 1 81 ? 19.328 10.211 7.664 1 97.81 81 ALA B O 1
ATOM 3818 N N . LEU B 1 82 ? 19.359 10.172 5.41 1 98.38 82 LEU B N 1
ATOM 3819 C CA . LEU B 1 82 ? 17.953 10.539 5.27 1 98.38 82 LEU B CA 1
ATOM 3820 C C . LEU B 1 82 ? 17.047 9.375 5.648 1 98.38 82 LEU B C 1
ATOM 3822 O O . LEU B 1 82 ? 15.836 9.555 5.836 1 98.38 82 LEU B O 1
ATOM 3826 N N . PHE B 1 83 ? 17.656 8.195 5.824 1 98.56 83 PHE B N 1
ATOM 3827 C CA . PHE B 1 83 ? 16.828 7 5.934 1 98.56 83 PHE B CA 1
ATOM 3828 C C . PHE B 1 83 ? 17.094 6.273 7.246 1 98.56 83 PHE B C 1
ATOM 3830 O O . PHE B 1 83 ? 18.172 6.402 7.824 1 98.56 83 PHE B O 1
ATOM 3837 N N . GLU B 1 84 ? 16.062 5.641 7.746 1 98.62 84 GLU B N 1
ATOM 3838 C CA . GLU B 1 84 ? 16.188 4.668 8.828 1 98.62 84 GLU B CA 1
ATOM 3839 C C . GLU B 1 84 ? 16.422 3.262 8.281 1 98.62 84 GLU B C 1
ATOM 3841 O O . GLU B 1 84 ? 15.508 2.654 7.711 1 98.62 84 GLU B O 1
ATOM 3846 N N . PRO B 1 85 ? 17.625 2.703 8.484 1 98.25 85 PRO B N 1
ATOM 3847 C CA . PRO B 1 85 ? 17.922 1.396 7.898 1 98.25 85 PRO B CA 1
ATOM 3848 C C . PRO B 1 85 ? 16.906 0.329 8.273 1 98.25 85 PRO B C 1
ATOM 3850 O O . PRO B 1 85 ? 16.562 0.177 9.445 1 98.25 85 PRO B O 1
ATOM 3853 N N . GLY B 1 86 ? 16.391 -0.351 7.234 1 98.06 86 GLY B N 1
ATOM 3854 C CA . GLY B 1 86 ? 15.461 -1.451 7.441 1 98.06 86 GLY B CA 1
ATOM 3855 C C . GLY B 1 86 ? 14.008 -1.014 7.441 1 98.06 86 GLY B C 1
ATOM 3856 O O . GLY B 1 86 ? 13.102 -1.85 7.449 1 98.06 86 GLY B O 1
ATOM 3857 N N . ASN B 1 87 ? 13.781 0.29 7.473 1 98.75 87 ASN B N 1
ATOM 3858 C CA . ASN B 1 87 ? 12.422 0.82 7.516 1 98.75 87 ASN B CA 1
ATOM 3859 C C . ASN B 1 87 ? 11.891 1.113 6.113 1 98.75 87 ASN B C 1
ATOM 3861 O O . ASN B 1 87 ? 11.766 2.275 5.723 1 98.75 87 ASN B O 1
ATOM 3865 N N . ILE B 1 88 ? 11.422 0.134 5.449 1 98.88 88 ILE B N 1
ATOM 3866 C CA . ILE B 1 88 ? 11 0.208 4.055 1 98.88 88 ILE B CA 1
ATOM 3867 C C . ILE B 1 88 ? 9.836 1.183 3.918 1 98.88 88 ILE B C 1
ATOM 3869 O O . ILE B 1 88 ? 9.812 2.01 3.004 1 98.88 88 ILE B O 1
ATOM 3873 N N . PRO B 1 89 ? 8.789 1.162 4.844 1 98.88 89 PRO B N 1
ATOM 3874 C CA . PRO B 1 89 ? 7.746 2.188 4.758 1 98.88 89 PRO B CA 1
ATOM 3875 C C . PRO B 1 89 ? 8.312 3.605 4.727 1 98.88 89 PRO B C 1
ATOM 3877 O O . PRO B 1 89 ? 7.84 4.449 3.963 1 98.88 89 PRO B O 1
ATOM 3880 N N . GLN B 1 90 ? 9.336 3.863 5.492 1 98.88 90 GLN B N 1
ATOM 3881 C CA . GLN B 1 90 ? 9.914 5.203 5.535 1 98.88 90 GLN B CA 1
ATOM 3882 C C . GLN B 1 90 ? 10.672 5.52 4.254 1 98.88 90 GLN B C 1
ATOM 3884 O O . GLN B 1 90 ? 10.672 6.66 3.789 1 98.88 90 GLN B O 1
ATOM 3889 N N . TYR B 1 91 ? 11.398 4.508 3.643 1 98.81 91 TYR B N 1
ATOM 3890 C CA . TYR B 1 91 ? 12.008 4.73 2.336 1 98.81 91 TYR B CA 1
ATOM 3891 C C . TYR B 1 91 ? 10.984 5.277 1.346 1 98.81 91 TYR B C 1
ATOM 3893 O O . TYR B 1 91 ? 11.25 6.262 0.649 1 98.81 91 TYR B O 1
ATOM 3901 N N . LEU B 1 92 ? 9.836 4.645 1.395 1 98.88 92 LEU B N 1
ATOM 3902 C CA . LEU B 1 92 ? 8.773 4.996 0.453 1 98.88 92 LEU B CA 1
ATOM 3903 C C . LEU B 1 92 ? 8.18 6.359 0.783 1 98.88 92 LEU B C 1
ATOM 3905 O O . LEU B 1 92 ? 7.883 7.145 -0.119 1 98.88 92 LEU B O 1
ATOM 3909 N N . SER B 1 93 ? 8.008 6.672 2.031 1 98.56 93 SER B N 1
ATOM 3910 C CA . SER B 1 93 ? 7.473 7.969 2.426 1 98.56 93 SER B CA 1
ATOM 3911 C C . SER B 1 93 ? 8.375 9.109 1.952 1 98.56 93 SER B C 1
ATOM 3913 O O . SER B 1 93 ? 7.898 10.219 1.713 1 98.56 93 SER B O 1
ATOM 3915 N N . SER B 1 94 ? 9.656 8.797 1.82 1 98.12 94 SER B N 1
ATOM 3916 C CA . SER B 1 94 ? 10.625 9.781 1.369 1 98.12 94 SER B CA 1
ATOM 3917 C C . SER B 1 94 ? 10.734 9.805 -0.152 1 98.12 94 SER B C 1
ATOM 3919 O O . SER B 1 94 ? 10.148 10.664 -0.811 1 98.12 94 SER B O 1
ATOM 3921 N N . ILE B 1 95 ? 11.164 8.742 -0.768 1 98.56 95 ILE B N 1
ATOM 3922 C CA . ILE B 1 95 ? 11.523 8.695 -2.18 1 98.56 95 ILE B CA 1
ATOM 3923 C C . ILE B 1 95 ? 10.266 8.633 -3.035 1 98.56 95 ILE B C 1
ATOM 3925 O O . ILE B 1 95 ? 10.234 9.156 -4.152 1 98.56 95 ILE B O 1
ATOM 3929 N N . ALA B 1 96 ? 9.227 8.031 -2.463 1 98.44 96 ALA B N 1
ATOM 3930 C CA . ALA B 1 96 ? 7.992 7.805 -3.213 1 98.44 96 ALA B CA 1
ATOM 3931 C C . ALA B 1 96 ? 6.785 8.367 -2.471 1 98.44 96 ALA B C 1
ATOM 3933 O O . ALA B 1 96 ? 5.676 7.84 -2.582 1 98.44 96 ALA B O 1
ATOM 3934 N N . GLY B 1 97 ? 6.996 9.367 -1.698 1 97.56 97 GLY B N 1
ATOM 3935 C CA . GLY B 1 97 ? 5.941 9.914 -0.864 1 97.56 97 GLY B CA 1
ATOM 3936 C C . GLY B 1 97 ? 5.086 10.938 -1.585 1 97.56 97 GLY B C 1
ATOM 3937 O O . GLY B 1 97 ? 4.457 10.633 -2.6 1 97.56 97 GLY B O 1
ATOM 3938 N N . ASN B 1 98 ? 5.184 12.148 -1.17 1 95.44 98 ASN B N 1
ATOM 3939 C CA . ASN B 1 98 ? 4.301 13.227 -1.615 1 95.44 98 ASN B CA 1
ATOM 3940 C C . ASN B 1 98 ? 4.688 13.727 -3.004 1 95.44 98 ASN B C 1
ATOM 3942 O O . ASN B 1 98 ? 3.963 14.523 -3.604 1 95.44 98 ASN B O 1
ATOM 3946 N N . ILE B 1 99 ? 5.703 13.211 -3.59 1 97.19 99 ILE B N 1
ATOM 3947 C CA . ILE B 1 99 ? 6.266 13.727 -4.832 1 97.19 99 ILE B CA 1
ATOM 3948 C C . ILE B 1 99 ? 5.277 13.516 -5.977 1 97.19 99 ILE B C 1
ATOM 3950 O O . ILE B 1 99 ? 5.246 14.289 -6.938 1 97.19 99 ILE B O 1
ATOM 3954 N N . PHE B 1 100 ? 4.449 12.547 -5.898 1 97.38 100 PHE B N 1
ATOM 3955 C CA . PHE B 1 100 ? 3.557 12.188 -6.996 1 97.38 100 PHE B CA 1
ATOM 3956 C C . PHE B 1 100 ? 2.42 13.195 -7.121 1 97.38 100 PHE B C 1
ATOM 3958 O O . PHE B 1 100 ? 1.764 13.273 -8.156 1 97.38 100 PHE B O 1
ATOM 3965 N N . GLY B 1 101 ? 2.195 13.914 -6.043 1 93.31 101 GLY B N 1
ATOM 3966 C CA . GLY B 1 101 ? 1.085 14.852 -6.047 1 93.31 101 GLY B CA 1
ATOM 3967 C C . GLY B 1 101 ? 1.527 16.297 -6.184 1 93.31 101 GLY B C 1
ATOM 3968 O O . GLY B 1 101 ? 0.716 17.219 -6.043 1 93.31 101 GLY B O 1
ATOM 3969 N N . MET B 1 102 ? 2.74 16.547 -6.52 1 92.56 102 MET B N 1
ATOM 3970 C CA . MET B 1 102 ? 3.271 17.906 -6.578 1 92.56 102 MET B CA 1
ATOM 3971 C C . MET B 1 102 ? 2.734 18.656 -7.797 1 92.56 102 MET B C 1
ATOM 3973 O O . MET B 1 102 ? 2.562 18.062 -8.867 1 92.56 102 MET B O 1
ATOM 3977 N N . LYS B 1 103 ? 2.641 19.953 -7.684 1 89.5 103 LYS B N 1
ATOM 3978 C CA . LYS B 1 103 ? 2.16 20.797 -8.766 1 89.5 103 LYS B CA 1
ATOM 3979 C C . LYS B 1 103 ? 3.203 20.922 -9.875 1 89.5 103 LYS B C 1
ATOM 3981 O O . LYS B 1 103 ? 2.857 21.109 -11.047 1 89.5 103 LYS B O 1
ATOM 3986 N N . ALA B 1 104 ? 4.434 20.75 -9.547 1 93.69 104 ALA B N 1
ATOM 3987 C CA . ALA B 1 104 ? 5.539 20.969 -10.477 1 93.69 104 ALA B CA 1
ATOM 3988 C C . ALA B 1 104 ? 5.598 19.875 -11.539 1 93.69 104 ALA B C 1
ATOM 3990 O O . ALA B 1 104 ? 6.266 20.031 -12.562 1 93.69 104 ALA B O 1
ATOM 3991 N N . VAL B 1 105 ? 4.848 18.812 -11.32 1 96.69 105 VAL B N 1
ATOM 3992 C CA . VAL B 1 105 ? 4.93 17.688 -12.258 1 96.69 105 VAL B CA 1
ATOM 3993 C C . VAL B 1 105 ? 3.539 17.359 -12.797 1 96.69 105 VAL B C 1
ATOM 3995 O O . VAL B 1 105 ? 2.549 17.453 -12.062 1 96.69 105 VAL B O 1
ATOM 3998 N N . LYS B 1 106 ? 3.486 17.031 -14.055 1 96.81 106 LYS B N 1
ATOM 3999 C CA . LYS B 1 106 ? 2.275 16.5 -14.672 1 96.81 106 LYS B CA 1
ATOM 4000 C C . LYS B 1 106 ? 2.172 14.992 -14.469 1 96.81 106 LYS B C 1
ATOM 4002 O O . LYS B 1 106 ? 1.108 14.484 -14.109 1 96.81 106 LYS B O 1
ATOM 4007 N N . ASN B 1 107 ? 3.184 14.289 -14.742 1 97.94 107 ASN B N 1
ATOM 4008 C CA . ASN B 1 107 ? 3.371 12.867 -14.461 1 97.94 107 ASN B CA 1
ATOM 4009 C C . ASN B 1 107 ? 4.746 12.586 -13.867 1 97.94 107 ASN B C 1
ATOM 4011 O O . ASN B 1 107 ? 5.699 13.328 -14.117 1 97.94 107 ASN B O 1
ATOM 4015 N N . LEU B 1 108 ? 4.852 11.672 -13.078 1 98.81 108 LEU B N 1
ATOM 4016 C CA . LEU B 1 108 ? 6.082 11.266 -12.414 1 98.81 108 LEU B CA 1
ATOM 4017 C C . LEU B 1 108 ? 6.094 9.766 -12.156 1 98.81 108 LEU B C 1
ATOM 4019 O O . LEU B 1 108 ? 5.117 9.211 -11.648 1 98.81 108 LEU B O 1
ATOM 4023 N N . ARG B 1 109 ? 7.176 9.109 -12.523 1 98.69 109 ARG B N 1
ATOM 4024 C CA . ARG B 1 109 ? 7.281 7.668 -12.305 1 98.69 109 ARG B CA 1
ATOM 4025 C C . ARG B 1 109 ? 8.641 7.297 -11.727 1 98.69 109 ARG B C 1
ATOM 4027 O O . ARG B 1 109 ? 9.68 7.699 -12.258 1 98.69 109 ARG B O 1
ATOM 4034 N N . LEU B 1 110 ? 8.648 6.629 -10.594 1 98.75 110 LEU B N 1
ATOM 4035 C CA . LEU B 1 110 ? 9.867 6.027 -10.055 1 98.75 110 LEU B CA 1
ATOM 4036 C C . LEU B 1 110 ? 10.227 4.762 -10.82 1 98.75 110 LEU B C 1
ATOM 4038 O O . LEU B 1 110 ? 9.531 3.75 -10.727 1 98.75 110 LEU B O 1
ATOM 4042 N N . LEU B 1 111 ? 11.336 4.824 -11.523 1 97.56 111 LEU B N 1
ATOM 4043 C CA . LEU B 1 111 ? 11.703 3.766 -12.461 1 97.56 111 LEU B CA 1
ATOM 4044 C C . LEU B 1 111 ? 12.578 2.717 -11.773 1 97.56 111 LEU B C 1
ATOM 4046 O O . LEU B 1 111 ? 12.477 1.526 -12.078 1 97.56 111 LEU B O 1
ATOM 4050 N N . ASP B 1 112 ? 13.438 3.219 -10.93 1 97.12 112 ASP B N 1
ATOM 4051 C CA . ASP B 1 112 ? 14.422 2.338 -10.305 1 97.12 112 ASP B CA 1
ATOM 4052 C C . ASP B 1 112 ? 15.008 2.969 -9.039 1 97.12 112 ASP B C 1
ATOM 4054 O O . ASP B 1 112 ? 14.906 4.184 -8.844 1 97.12 112 ASP B O 1
ATOM 4058 N N . ILE B 1 113 ? 15.547 2.119 -8.172 1 98.25 113 ILE B N 1
ATOM 4059 C CA . ILE B 1 113 ? 16.25 2.539 -6.969 1 98.25 113 ILE B CA 1
ATOM 4060 C C . ILE B 1 113 ? 17.484 1.66 -6.766 1 98.25 113 ILE B C 1
ATOM 4062 O O . ILE B 1 113 ? 17.453 0.46 -7.047 1 98.25 113 ILE B O 1
ATOM 4066 N N . SER B 1 114 ? 18.547 2.223 -6.312 1 97.62 114 SER B N 1
ATOM 4067 C CA . SER B 1 114 ? 19.75 1.503 -5.887 1 97.62 114 SER B CA 1
ATOM 4068 C C . SER B 1 114 ? 20.125 1.853 -4.449 1 97.62 114 SER B C 1
ATOM 4070 O O . SER B 1 114 ? 20.469 2.996 -4.156 1 97.62 114 SER B O 1
ATOM 4072 N N . PHE B 1 115 ? 20.094 0.861 -3.617 1 98.12 115 PHE B N 1
ATOM 4073 C CA . PHE B 1 115 ? 20.312 1.057 -2.191 1 98.12 115 PHE B CA 1
ATOM 4074 C C . PHE B 1 115 ? 21.797 0.9 -1.855 1 98.12 115 PHE B C 1
ATOM 4076 O O . PHE B 1 115 ? 22.469 -0.007 -2.359 1 98.12 115 PHE B O 1
ATOM 4083 N N . PRO B 1 116 ? 22.297 1.751 -1.017 1 97.81 116 PRO B N 1
ATOM 4084 C CA . PRO B 1 116 ? 23.672 1.593 -0.553 1 97.81 116 PRO B CA 1
ATOM 4085 C C . PRO B 1 116 ? 23.828 0.48 0.48 1 97.81 116 PRO B C 1
ATOM 4087 O O . PRO B 1 116 ? 22.828 0.005 1.032 1 97.81 116 PRO B O 1
ATOM 4090 N N . PRO B 1 117 ? 25.031 0.06 0.825 1 97.06 117 PRO B N 1
ATOM 4091 C CA . PRO B 1 117 ? 25.281 -1.047 1.753 1 97.06 117 PRO B CA 1
ATOM 4092 C C . PRO B 1 117 ? 24.656 -0.819 3.123 1 97.06 117 PRO B C 1
ATOM 4094 O O . PRO B 1 117 ? 24.156 -1.766 3.748 1 97.06 117 PRO B O 1
ATOM 4097 N N . GLU B 1 118 ? 24.641 0.401 3.539 1 96.31 118 GLU B N 1
ATOM 4098 C CA . GLU B 1 118 ? 24.094 0.722 4.859 1 96.31 118 GLU B CA 1
ATOM 4099 C C . GLU B 1 118 ? 22.609 0.383 4.941 1 96.31 118 GLU B C 1
ATOM 4101 O O . GLU B 1 118 ? 22.141 -0.129 5.961 1 96.31 118 GLU B O 1
ATOM 4106 N N . LEU B 1 119 ? 21.906 0.656 3.926 1 97.69 119 LEU B N 1
ATOM 4107 C CA . LEU B 1 119 ? 20.469 0.375 3.916 1 97.69 119 LEU B CA 1
ATOM 4108 C C . LEU B 1 119 ? 20.203 -1.103 3.643 1 97.69 119 LEU B C 1
ATOM 4110 O O . LEU B 1 119 ? 19.266 -1.68 4.18 1 97.69 119 LEU B O 1
ATOM 4114 N N . VAL B 1 120 ? 21.031 -1.743 2.842 1 98.06 120 VAL B N 1
ATOM 4115 C CA . VAL B 1 120 ? 20.906 -3.166 2.539 1 98.06 120 VAL B CA 1
ATOM 4116 C C . VAL B 1 120 ? 21.156 -3.986 3.805 1 98.06 120 VAL B C 1
ATOM 4118 O O . VAL B 1 120 ? 20.406 -4.914 4.105 1 98.06 120 VAL B O 1
ATOM 4121 N N . SER B 1 121 ? 22.172 -3.582 4.609 1 96.81 121 SER B N 1
ATOM 4122 C CA . SER B 1 121 ? 22.547 -4.336 5.805 1 96.81 121 SER B CA 1
ATOM 4123 C C . SER B 1 121 ? 21.484 -4.191 6.895 1 96.81 121 SER B C 1
ATOM 4125 O O . SER B 1 121 ? 21.438 -5 7.82 1 96.81 121 SER B O 1
ATOM 4127 N N . GLY B 1 122 ? 20.641 -3.176 6.773 1 95.75 122 GLY B N 1
ATOM 4128 C CA . GLY B 1 122 ? 19.562 -2.973 7.73 1 95.75 122 GLY B CA 1
ATOM 4129 C C . GLY B 1 122 ? 18.359 -3.863 7.477 1 95.75 122 GLY B C 1
ATOM 4130 O O . GLY B 1 122 ? 17.453 -3.936 8.305 1 95.75 122 GLY B O 1
ATOM 4131 N N . SER B 1 123 ? 18.359 -4.617 6.398 1 97 123 SER B N 1
ATOM 4132 C CA . SER B 1 123 ? 17.234 -5.457 5.996 1 97 123 SER B CA 1
ATOM 4133 C C . SER B 1 123 ? 17.531 -6.934 6.238 1 97 123 SER B C 1
ATOM 4135 O O . SER B 1 123 ? 18.688 -7.367 6.113 1 97 123 SER B O 1
ATOM 4137 N N . LEU B 1 124 ? 16.531 -7.707 6.551 1 97.56 124 LEU B N 1
ATOM 4138 C CA . LEU B 1 124 ? 16.719 -9.117 6.879 1 97.56 124 LEU B CA 1
ATOM 4139 C C . LEU B 1 124 ? 16.891 -9.953 5.613 1 97.56 124 LEU B C 1
ATOM 4141 O O . LEU B 1 124 ? 17.656 -10.914 5.598 1 97.56 124 LEU B O 1
ATOM 4145 N N . GLY B 1 125 ? 16.172 -9.508 4.52 1 98.62 125 GLY B N 1
ATOM 4146 C CA . GLY B 1 125 ? 16.188 -10.312 3.309 1 98.62 125 GLY B CA 1
ATOM 4147 C C . GLY B 1 125 ? 15.492 -11.656 3.48 1 98.62 125 GLY B C 1
ATOM 4148 O O . GLY B 1 125 ? 14.977 -11.961 4.559 1 98.62 125 GLY B O 1
ATOM 4149 N N . PRO B 1 126 ? 15.484 -12.484 2.441 1 98.81 126 PRO B N 1
ATOM 4150 C CA . PRO B 1 126 ? 14.836 -13.797 2.498 1 98.81 126 PRO B CA 1
ATOM 4151 C C . PRO B 1 126 ? 15.492 -14.742 3.5 1 98.81 126 PRO B C 1
ATOM 4153 O O . PRO B 1 126 ? 16.719 -14.766 3.615 1 98.81 126 PRO B O 1
ATOM 4156 N N . ALA B 1 127 ? 14.672 -15.516 4.242 1 98.75 127 ALA B N 1
ATOM 4157 C CA . ALA B 1 127 ? 15.211 -16.5 5.18 1 98.75 127 ALA B CA 1
ATOM 4158 C C . ALA B 1 127 ? 15.734 -17.734 4.449 1 98.75 127 ALA B C 1
ATOM 4160 O O . ALA B 1 127 ? 16.703 -18.344 4.887 1 98.75 127 ALA B O 1
ATOM 4161 N N . PHE B 1 128 ? 15.133 -18.109 3.287 1 98.69 128 PHE B N 1
ATOM 4162 C CA . PHE B 1 128 ? 15.508 -19.312 2.568 1 98.69 128 PHE B CA 1
ATOM 4163 C C . PHE B 1 128 ? 16.203 -18.984 1.26 1 98.69 128 PHE B C 1
ATOM 4165 O O . PHE B 1 128 ? 17.266 -19.531 0.952 1 98.69 128 PHE B O 1
ATOM 4172 N N . GLY B 1 129 ? 15.641 -17.984 0.52 1 98.25 129 GLY B N 1
ATOM 4173 C CA . GLY B 1 129 ? 16.156 -17.688 -0.81 1 98.25 129 GLY B CA 1
ATOM 4174 C C . GLY B 1 129 ? 15.977 -18.844 -1.78 1 98.25 129 GLY B C 1
ATOM 4175 O O . GLY B 1 129 ? 15.234 -19.797 -1.499 1 98.25 129 GLY B O 1
ATOM 4176 N N . VAL B 1 130 ? 16.656 -18.75 -2.867 1 98.25 130 VAL B N 1
ATOM 4177 C CA . VAL B 1 130 ? 16.531 -19.75 -3.926 1 98.25 130 VAL B CA 1
ATOM 4178 C C . VAL B 1 130 ? 17.078 -21.078 -3.438 1 98.25 130 VAL B C 1
ATOM 4180 O O . VAL B 1 130 ? 16.391 -22.109 -3.535 1 98.25 130 VAL B O 1
ATOM 4183 N N . GLN B 1 131 ? 18.219 -21.062 -2.865 1 97.94 131 GLN B N 1
ATOM 4184 C CA . GLN B 1 131 ? 18.859 -22.297 -2.426 1 97.94 131 GLN B CA 1
ATOM 4185 C C . GLN B 1 131 ? 18.062 -22.969 -1.312 1 97.94 131 GLN B C 1
ATOM 4187 O O . GLN B 1 131 ? 17.875 -24.188 -1.322 1 97.94 131 GLN B O 1
ATOM 4192 N N . GLY B 1 132 ? 17.625 -22.156 -0.362 1 98.44 132 GLY B N 1
ATOM 4193 C CA . GLY B 1 132 ? 16.828 -22.703 0.728 1 98.44 132 GLY B CA 1
ATOM 4194 C C . GLY B 1 132 ? 15.539 -23.359 0.261 1 98.44 132 GLY B C 1
ATOM 4195 O O . GLY B 1 132 ? 15.125 -24.391 0.787 1 98.44 132 GLY B O 1
ATOM 4196 N N . VAL B 1 133 ? 14.883 -22.766 -0.702 1 98.62 133 VAL B N 1
ATOM 4197 C CA . VAL B 1 133 ? 13.664 -23.328 -1.266 1 98.62 133 VAL B CA 1
ATOM 4198 C C . VAL B 1 133 ? 13.969 -24.656 -1.936 1 98.62 133 VAL B C 1
ATOM 4200 O O . VAL B 1 133 ? 13.25 -25.641 -1.725 1 98.62 133 VAL B O 1
ATOM 4203 N N . ARG B 1 134 ? 15.023 -24.703 -2.721 1 98 134 ARG B N 1
ATOM 4204 C CA . ARG B 1 134 ? 15.414 -25.922 -3.42 1 98 134 ARG B CA 1
ATOM 4205 C C . ARG B 1 134 ? 15.75 -27.047 -2.432 1 98 134 ARG B C 1
ATOM 4207 O O . ARG B 1 134 ? 15.344 -28.188 -2.623 1 98 134 ARG B O 1
ATOM 4214 N N . GLU B 1 135 ? 16.453 -26.688 -1.403 1 98.19 135 GLU B N 1
ATOM 4215 C CA . GLU B 1 135 ? 16.812 -27.672 -0.381 1 98.19 135 GLU B CA 1
ATOM 4216 C C . GLU B 1 135 ? 15.578 -28.188 0.34 1 98.19 135 GLU B C 1
ATOM 4218 O O . GLU B 1 135 ? 15.477 -29.391 0.604 1 98.19 135 GLU B O 1
ATOM 4223 N N . THR B 1 136 ? 14.664 -27.344 0.604 1 97.88 136 THR B N 1
ATOM 4224 C CA . THR B 1 136 ? 13.445 -27.719 1.305 1 97.88 136 THR B CA 1
ATOM 4225 C C . THR B 1 136 ? 12.625 -28.703 0.483 1 97.88 136 THR B C 1
ATOM 4227 O O . THR B 1 136 ? 12.047 -29.656 1.032 1 97.88 136 THR B O 1
ATOM 4230 N N . LEU B 1 137 ? 12.609 -28.5 -0.862 1 97.88 137 LEU B N 1
ATOM 4231 C CA . LEU B 1 137 ? 11.758 -29.312 -1.724 1 97.88 137 LEU B CA 1
ATOM 4232 C C . LEU B 1 137 ? 12.539 -30.484 -2.311 1 97.88 137 LEU B C 1
ATOM 4234 O O . LEU B 1 137 ? 11.953 -31.453 -2.809 1 97.88 137 LEU B O 1
ATOM 4238 N N . GLY B 1 138 ? 13.898 -30.375 -2.311 1 97.69 138 GLY B N 1
ATOM 4239 C CA . GLY B 1 138 ? 14.727 -31.391 -2.918 1 97.69 138 GLY B CA 1
ATOM 4240 C C . GLY B 1 138 ? 14.617 -31.438 -4.43 1 97.69 138 GLY B C 1
ATOM 4241 O O . GLY B 1 138 ? 14.711 -32.5 -5.035 1 97.69 138 GLY B O 1
ATOM 4242 N N . ILE B 1 139 ? 14.297 -30.359 -4.996 1 96.94 139 ILE B N 1
ATOM 4243 C CA . ILE B 1 139 ? 14.102 -30.281 -6.441 1 96.94 139 ILE B CA 1
ATOM 4244 C C . ILE B 1 139 ? 15.18 -29.391 -7.062 1 96.94 139 ILE B C 1
ATOM 4246 O O . ILE B 1 139 ? 15.297 -28.219 -6.723 1 96.94 139 ILE B O 1
ATOM 4250 N N . TYR B 1 140 ? 15.938 -29.922 -8.008 1 95.38 140 TYR B N 1
ATOM 4251 C CA . TYR B 1 140 ? 17.047 -29.219 -8.656 1 95.38 140 TYR B CA 1
ATOM 4252 C C . TYR B 1 140 ? 16.984 -29.406 -10.164 1 95.38 140 TYR B C 1
ATOM 4254 O O . TYR B 1 140 ? 16.391 -30.359 -10.664 1 95.38 140 TYR B O 1
ATOM 4262 N N . GLY B 1 141 ? 17.438 -28.453 -10.938 1 93.56 141 GLY B N 1
ATOM 4263 C CA . GLY B 1 141 ? 17.688 -28.594 -12.367 1 93.56 141 GLY B CA 1
ATOM 4264 C C . GLY B 1 141 ? 16.438 -28.375 -13.203 1 93.56 141 GLY B C 1
ATOM 4265 O O . GLY B 1 141 ? 16.453 -28.625 -14.414 1 93.56 141 GLY B O 1
ATOM 4266 N N . ARG B 1 142 ? 15.375 -27.984 -12.633 1 96.25 142 ARG B N 1
ATOM 4267 C CA . ARG B 1 142 ? 14.156 -27.641 -13.359 1 96.25 142 ARG B CA 1
ATOM 4268 C C . ARG B 1 142 ? 13.352 -26.578 -12.617 1 96.25 142 ARG B C 1
ATOM 4270 O O . ARG B 1 142 ? 13.562 -26.359 -11.422 1 96.25 142 ARG B O 1
ATOM 4277 N N . PRO B 1 143 ? 12.422 -25.922 -13.352 1 97.56 143 PRO B N 1
ATOM 4278 C CA . PRO B 1 143 ? 11.523 -25.016 -12.633 1 97.56 143 PRO B CA 1
ATOM 4279 C C . PRO B 1 143 ? 10.594 -25.75 -11.664 1 97.56 143 PRO B C 1
ATOM 4281 O O . PRO B 1 143 ? 10.312 -26.938 -11.852 1 97.56 143 PRO B O 1
ATOM 4284 N N . LEU B 1 144 ? 10.242 -25.078 -10.625 1 98.44 144 LEU B N 1
ATOM 4285 C CA . LEU B 1 144 ? 9.117 -25.547 -9.836 1 98.44 144 LEU B CA 1
ATOM 4286 C C . LEU B 1 144 ? 7.797 -25.281 -10.555 1 98.44 144 LEU B C 1
ATOM 4288 O O . LEU B 1 144 ? 7.633 -24.25 -11.195 1 98.44 144 LEU B O 1
ATOM 4292 N N . VAL B 1 145 ? 6.906 -26.203 -10.492 1 98.62 145 VAL B N 1
ATOM 4293 C CA . VAL B 1 145 ? 5.629 -26.016 -11.18 1 98.62 145 VAL B CA 1
ATOM 4294 C C . VAL B 1 145 ? 4.484 -26.156 -10.172 1 98.62 145 VAL B C 1
ATOM 4296 O O . VAL B 1 145 ? 4.543 -26.984 -9.258 1 98.62 145 VAL B O 1
ATOM 4299 N N . GLY B 1 146 ? 3.561 -25.266 -10.297 1 98.31 146 GLY B N 1
ATOM 4300 C CA . GLY B 1 146 ? 2.432 -25.266 -9.383 1 98.31 146 GLY B CA 1
ATOM 4301 C C . GLY B 1 146 ? 1.159 -24.719 -10 1 98.31 146 GLY B C 1
ATOM 4302 O O . GLY B 1 146 ? 1.115 -24.453 -11.203 1 98.31 146 GLY B O 1
ATOM 4303 N N . THR B 1 147 ? 0.091 -24.703 -9.172 1 97.75 147 THR B N 1
ATOM 4304 C CA . THR B 1 147 ? -1.196 -24.172 -9.602 1 97.75 147 THR B CA 1
ATOM 4305 C C . THR B 1 147 ? -1.853 -23.375 -8.469 1 97.75 147 THR B C 1
ATOM 4307 O O . THR B 1 147 ? -1.328 -23.328 -7.359 1 97.75 147 THR B O 1
ATOM 4310 N N . ILE B 1 148 ? -2.838 -22.656 -8.812 1 97.06 148 ILE B N 1
ATOM 4311 C CA . ILE B 1 148 ? -3.756 -21.969 -7.91 1 97.06 148 ILE B CA 1
ATOM 4312 C C . ILE B 1 148 ? -5.082 -22.719 -7.855 1 97.06 148 ILE B C 1
ATOM 4314 O O . ILE B 1 148 ? -5.645 -23.078 -8.891 1 97.06 148 ILE B O 1
ATOM 4318 N N . VAL B 1 149 ? -5.555 -22.953 -6.719 1 96.5 149 VAL B N 1
ATOM 4319 C CA . VAL B 1 149 ? -6.852 -23.609 -6.613 1 96.5 149 VAL B CA 1
ATOM 4320 C C . VAL B 1 149 ? -7.91 -22.797 -7.355 1 96.5 149 VAL B C 1
ATOM 4322 O O . VAL B 1 149 ? -7.965 -21.578 -7.223 1 96.5 149 VAL B O 1
ATOM 4325 N N . LYS B 1 150 ? -8.656 -23.484 -8.148 1 92.81 150 LYS B N 1
ATOM 4326 C CA . LYS B 1 150 ? -9.805 -22.906 -8.836 1 92.81 150 LYS B CA 1
ATOM 4327 C C . LYS B 1 150 ? -11.078 -23.688 -8.555 1 92.81 150 LYS B C 1
ATOM 4329 O O . LYS B 1 150 ? -11.031 -24.906 -8.391 1 92.81 150 LYS B O 1
ATOM 4334 N N . PRO B 1 151 ? -12.297 -23.062 -8.617 1 92.75 151 PRO B N 1
ATOM 4335 C CA . PRO B 1 151 ? -12.453 -21.609 -8.766 1 92.75 151 PRO B CA 1
ATOM 4336 C C . PRO B 1 151 ? -11.773 -20.828 -7.645 1 92.75 151 PRO B C 1
ATOM 4338 O O . PRO B 1 151 ? -11.352 -21.406 -6.645 1 92.75 151 PRO B O 1
ATOM 4341 N N . LYS B 1 152 ? -11.68 -19.547 -7.805 1 92.62 152 LYS B N 1
ATOM 4342 C CA . LYS B 1 152 ? -10.969 -18.688 -6.855 1 92.62 152 LYS B CA 1
ATOM 4343 C C . LYS B 1 152 ? -11.57 -18.812 -5.457 1 92.62 152 LYS B C 1
ATOM 4345 O O . LYS B 1 152 ? -10.844 -18.75 -4.461 1 92.62 152 LYS B O 1
ATOM 4350 N N . LEU B 1 153 ? -12.859 -18.828 -5.438 1 96 153 LEU B N 1
ATOM 4351 C CA . LEU B 1 153 ? -13.609 -18.844 -4.184 1 96 153 LEU B CA 1
ATOM 4352 C C . LEU B 1 153 ? -14.797 -19.797 -4.277 1 96 153 LEU B C 1
ATOM 4354 O O . LEU B 1 153 ? -15.273 -20.094 -5.375 1 96 153 LEU B O 1
ATOM 4358 N N . GLY B 1 154 ? -15.172 -20.297 -3.078 1 96.38 154 GLY B N 1
ATOM 4359 C CA . GLY B 1 154 ? -16.469 -20.969 -3.014 1 96.38 154 GLY B CA 1
ATOM 4360 C C . GLY B 1 154 ? -16.375 -22.422 -2.604 1 96.38 154 GLY B C 1
ATOM 4361 O O . GLY B 1 154 ? -17.359 -23.016 -2.178 1 96.38 154 GLY B O 1
ATOM 4362 N N . LEU B 1 155 ? -15.227 -23.016 -2.793 1 97.56 155 LEU B N 1
ATOM 4363 C CA . LEU B 1 155 ? -15.07 -24.406 -2.379 1 97.56 155 LEU B CA 1
ATOM 4364 C C . LEU B 1 155 ? -15.062 -24.516 -0.858 1 97.56 155 LEU B C 1
ATOM 4366 O O . LEU B 1 155 ? -14.484 -23.688 -0.169 1 97.56 155 LEU B O 1
ATOM 4370 N N . SER B 1 156 ? -15.719 -25.547 -0.371 1 97.62 156 SER B N 1
ATOM 4371 C CA . SER B 1 156 ? -15.578 -25.891 1.041 1 97.62 156 SER B CA 1
ATOM 4372 C C . SER B 1 156 ? -14.18 -26.391 1.352 1 97.62 156 SER B C 1
ATOM 4374 O O . SER B 1 156 ? -13.422 -26.75 0.442 1 97.62 156 SER B O 1
ATOM 4376 N N . PRO B 1 157 ? -13.828 -26.438 2.635 1 98.56 157 PRO B N 1
ATOM 4377 C CA . PRO B 1 157 ? -12.516 -26.953 2.998 1 98.56 157 PRO B CA 1
ATOM 4378 C C . PRO B 1 157 ? -12.266 -28.359 2.461 1 98.56 157 PRO B C 1
ATOM 4380 O O . PRO B 1 157 ? -11.172 -28.672 1.987 1 98.56 157 PRO B O 1
ATOM 4383 N N . ARG B 1 158 ? -13.273 -29.219 2.484 1 98.25 158 ARG B N 1
ATOM 4384 C CA . ARG B 1 158 ? -13.156 -30.578 1.979 1 98.25 158 ARG B CA 1
ATOM 4385 C C . ARG B 1 158 ? -12.938 -30.578 0.469 1 98.25 158 ARG B C 1
ATOM 4387 O O . ARG B 1 158 ? -12.086 -31.312 -0.039 1 98.25 158 ARG B O 1
ATOM 4394 N N . GLU B 1 159 ? -13.727 -29.812 -0.2 1 97.75 159 GLU B N 1
ATOM 4395 C CA . GLU B 1 159 ? -13.609 -29.734 -1.652 1 97.75 159 GLU B CA 1
ATOM 4396 C C . GLU B 1 159 ? -12.25 -29.172 -2.062 1 97.75 159 GLU B C 1
ATOM 4398 O O . GLU B 1 159 ? -11.641 -29.656 -3.025 1 97.75 159 GLU B O 1
ATOM 4403 N N . GLN B 1 160 ? -11.773 -28.203 -1.397 1 97.81 160 GLN B N 1
ATOM 4404 C CA . GLN B 1 160 ? -10.469 -27.625 -1.686 1 97.81 160 GLN B CA 1
ATOM 4405 C C . GLN B 1 160 ? -9.352 -28.656 -1.483 1 97.81 160 GLN B C 1
ATOM 4407 O O . GLN B 1 160 ? -8.43 -28.75 -2.297 1 97.81 160 GLN B O 1
ATOM 4412 N N . ALA B 1 161 ? -9.422 -29.328 -0.389 1 98.69 161 ALA B N 1
ATOM 4413 C CA . ALA B 1 161 ? -8.43 -30.359 -0.101 1 98.69 161 ALA B CA 1
ATOM 4414 C C . ALA B 1 161 ? -8.352 -31.375 -1.23 1 98.69 161 ALA B C 1
ATOM 4416 O O . ALA B 1 161 ? -7.27 -31.875 -1.555 1 98.69 161 ALA B O 1
ATOM 4417 N N . GLU B 1 162 ? -9.492 -31.672 -1.819 1 98.25 162 GLU B N 1
ATOM 4418 C CA . GLU B 1 162 ? -9.523 -32.594 -2.939 1 98.25 162 GLU B CA 1
ATOM 4419 C C . GLU B 1 162 ? -8.789 -32.031 -4.152 1 98.25 162 GLU B C 1
ATOM 4421 O O . GLU B 1 162 ? -8.078 -32.781 -4.844 1 98.25 162 GLU B O 1
ATOM 4426 N N . VAL B 1 163 ? -9.016 -30.797 -4.422 1 98.06 163 VAL B N 1
ATOM 4427 C CA . VAL B 1 163 ? -8.336 -30.156 -5.539 1 98.06 163 VAL B CA 1
ATOM 4428 C C . VAL B 1 163 ? -6.828 -30.141 -5.289 1 98.06 163 VAL B C 1
ATOM 4430 O O . VAL B 1 163 ? -6.043 -30.406 -6.203 1 98.06 163 VAL B O 1
ATOM 4433 N N . VAL B 1 164 ? -6.418 -29.875 -4.055 1 98.75 164 VAL B N 1
ATOM 4434 C CA . VAL B 1 164 ? -5.012 -29.859 -3.668 1 98.75 164 VAL B CA 1
ATOM 4435 C C . VAL B 1 164 ? -4.398 -31.25 -3.906 1 98.75 164 VAL B C 1
ATOM 4437 O O . VAL B 1 164 ? -3.338 -31.359 -4.527 1 98.75 164 VAL B O 1
ATOM 4440 N N . TYR B 1 165 ? -5.098 -32.25 -3.482 1 98.75 165 TYR B N 1
ATOM 4441 C CA . TYR B 1 165 ? -4.621 -33.625 -3.635 1 98.75 165 TYR B CA 1
ATOM 4442 C C . TYR B 1 165 ? -4.449 -33.969 -5.105 1 98.75 165 TYR B C 1
ATOM 4444 O O . TYR B 1 165 ? -3.396 -34.469 -5.512 1 98.75 165 TYR B O 1
ATOM 4452 N N . GLU B 1 166 ? -5.465 -33.688 -5.906 1 98.44 166 GLU B N 1
ATOM 4453 C CA . GLU B 1 166 ? -5.465 -34.094 -7.316 1 98.44 166 GLU B CA 1
ATOM 4454 C C . GLU B 1 166 ? -4.34 -33.375 -8.078 1 98.44 166 GLU B C 1
ATOM 4456 O O . GLU B 1 166 ? -3.689 -34 -8.93 1 98.44 166 GLU B O 1
ATOM 4461 N N . ALA B 1 167 ? -4.09 -32.125 -7.789 1 98.56 167 ALA B N 1
ATOM 4462 C CA . ALA B 1 167 ? -3.043 -31.375 -8.461 1 98.56 167 ALA B CA 1
ATOM 4463 C C . ALA B 1 167 ? -1.658 -31.906 -8.109 1 98.56 167 ALA B C 1
ATOM 4465 O O . ALA B 1 167 ? -0.807 -32.062 -8.984 1 98.56 167 ALA B O 1
ATOM 4466 N N . LEU B 1 168 ? -1.478 -32.219 -6.801 1 98.81 168 LEU B N 1
ATOM 4467 C CA . LEU B 1 168 ? -0.158 -32.625 -6.324 1 98.81 168 LEU B CA 1
ATOM 4468 C C . LEU B 1 168 ? 0.157 -34.031 -6.742 1 98.81 168 LEU B C 1
ATOM 4470 O O . LEU B 1 168 ? 1.283 -34.344 -7.141 1 98.81 168 LEU B O 1
ATOM 4474 N N . VAL B 1 169 ? -0.837 -34.938 -6.672 1 98.38 169 VAL B N 1
ATOM 4475 C CA . VAL B 1 169 ? -0.595 -36.312 -7.059 1 98.38 169 VAL B CA 1
ATOM 4476 C C . VAL B 1 169 ? -0.405 -36.406 -8.57 1 98.38 169 VAL B C 1
ATOM 4478 O O . VAL B 1 169 ? 0.272 -37.312 -9.07 1 98.38 169 VAL B O 1
ATOM 4481 N N . GLY B 1 170 ? -0.96 -35.438 -9.297 1 98.06 170 GLY B N 1
ATOM 4482 C CA . GLY B 1 170 ? -0.792 -35.344 -10.742 1 98.06 170 GLY B CA 1
ATOM 4483 C C . GLY B 1 170 ? 0.611 -34.938 -11.156 1 98.06 170 GLY B C 1
ATOM 4484 O O . GLY B 1 170 ? 0.973 -35.062 -12.328 1 98.06 170 GLY B O 1
ATOM 4485 N N . GLY B 1 171 ? 1.354 -34.406 -10.227 1 98.12 171 GLY B N 1
ATOM 4486 C CA . GLY B 1 171 ? 2.76 -34.188 -10.547 1 98.12 171 GLY B CA 1
ATOM 4487 C C . GLY B 1 171 ? 3.254 -32.812 -10.211 1 98.12 171 GLY B C 1
ATOM 4488 O O . GLY B 1 171 ? 4.457 -32.531 -10.258 1 98.12 171 GLY B O 1
ATOM 4489 N N . LEU B 1 172 ? 2.385 -31.891 -9.82 1 98.75 172 LEU B N 1
ATOM 4490 C CA . LEU B 1 172 ? 2.824 -30.547 -9.484 1 98.75 172 LEU B CA 1
ATOM 4491 C C . LEU B 1 172 ? 3.582 -30.531 -8.156 1 98.75 172 LEU B C 1
ATOM 4493 O O . LEU B 1 172 ? 3.434 -31.453 -7.348 1 98.75 172 LEU B O 1
ATOM 4497 N N . ASP B 1 173 ? 4.41 -29.516 -7.984 1 98.75 173 ASP B N 1
ATOM 4498 C CA . ASP B 1 173 ? 5.203 -29.375 -6.77 1 98.75 173 ASP B CA 1
ATOM 4499 C C . ASP B 1 173 ? 4.441 -28.578 -5.711 1 98.75 173 ASP B C 1
ATOM 4501 O O . ASP B 1 173 ? 4.57 -28.844 -4.512 1 98.75 173 ASP B O 1
ATOM 4505 N N . LEU B 1 174 ? 3.662 -27.562 -6.141 1 98.5 174 LEU B N 1
ATOM 4506 C CA . LEU B 1 174 ? 3.057 -26.625 -5.207 1 98.5 174 LEU B CA 1
ATOM 4507 C C . LEU B 1 174 ? 1.623 -26.297 -5.609 1 98.5 174 LEU B C 1
ATOM 4509 O O . LEU B 1 174 ? 1.305 -26.25 -6.801 1 98.5 174 LEU B O 1
ATOM 4513 N N . VAL B 1 175 ? 0.78 -26.094 -4.637 1 98.75 175 VAL B N 1
ATOM 4514 C CA . VAL B 1 175 ? -0.569 -25.562 -4.809 1 98.75 175 VAL B CA 1
ATOM 4515 C C . VAL B 1 175 ? -0.788 -24.391 -3.855 1 98.75 175 VAL B C 1
ATOM 4517 O O . VAL B 1 175 ? -0.506 -24.5 -2.658 1 98.75 175 VAL B O 1
ATOM 4520 N N . LYS B 1 176 ? -1.21 -23.281 -4.379 1 98.5 176 LYS B N 1
ATOM 4521 C CA . LYS B 1 176 ? -1.446 -22.141 -3.498 1 98.5 176 LYS B CA 1
ATOM 4522 C C . LYS B 1 176 ? -2.924 -21.75 -3.471 1 98.5 176 LYS B C 1
ATOM 4524 O O . LYS B 1 176 ? -3.67 -22.078 -4.398 1 98.5 176 LYS B O 1
ATOM 4529 N N . ASP B 1 177 ? -3.363 -21.078 -2.393 1 98.44 177 ASP B N 1
ATOM 4530 C CA . ASP B 1 177 ? -4.645 -20.391 -2.357 1 98.44 177 ASP B CA 1
ATOM 4531 C C . ASP B 1 177 ? -4.699 -19.281 -3.404 1 98.44 177 ASP B C 1
ATOM 4533 O O . ASP B 1 177 ? -3.66 -18.75 -3.816 1 98.44 177 ASP B O 1
ATOM 4537 N N . ASP B 1 178 ? -5.906 -18.969 -3.889 1 97.31 178 ASP B N 1
ATOM 4538 C CA . ASP B 1 178 ? -6.074 -17.719 -4.633 1 97.31 178 ASP B CA 1
ATOM 4539 C C . ASP B 1 178 ? -5.863 -16.516 -3.729 1 97.31 178 ASP B C 1
ATOM 4541 O O . ASP B 1 178 ? -6.125 -16.578 -2.525 1 97.31 178 ASP B O 1
ATOM 4545 N N . GLU B 1 179 ? -5.375 -15.398 -4.273 1 97.5 179 GLU B N 1
ATOM 4546 C CA . GLU B 1 179 ? -5.062 -14.211 -3.482 1 97.5 179 GLU B CA 1
ATOM 4547 C C . GLU B 1 179 ? -6.32 -13.625 -2.85 1 97.5 179 GLU B C 1
ATOM 4549 O O . GLU B 1 179 ? -6.238 -12.859 -1.888 1 97.5 179 GLU B O 1
ATOM 4554 N N . ASN B 1 180 ? -7.516 -13.977 -3.354 1 98.12 180 ASN B N 1
ATOM 4555 C CA . ASN B 1 180 ? -8.766 -13.469 -2.797 1 98.12 180 ASN B CA 1
ATOM 4556 C C . ASN B 1 180 ? -9.211 -14.289 -1.59 1 98.12 180 ASN B C 1
ATOM 4558 O O . ASN B 1 180 ? -10.094 -13.867 -0.84 1 98.12 180 ASN B O 1
ATOM 4562 N N . LEU B 1 181 ? -8.648 -15.469 -1.384 1 98.69 181 LEU B N 1
ATOM 4563 C CA . LEU B 1 181 ? -9.125 -16.406 -0.366 1 98.69 181 LEU B CA 1
ATOM 4564 C C . LEU B 1 181 ? -8.344 -16.234 0.932 1 98.69 181 LEU B C 1
ATOM 4566 O O . LEU B 1 181 ? -7.133 -16.469 0.962 1 98.69 181 LEU B O 1
ATOM 4570 N N . THR B 1 182 ? -9.023 -15.859 2.008 1 98.62 182 THR B N 1
ATOM 4571 C CA . THR B 1 182 ? -8.453 -15.82 3.348 1 98.62 182 THR B CA 1
ATOM 4572 C C . THR B 1 182 ? -9.273 -16.656 4.316 1 98.62 182 THR B C 1
ATOM 4574 O O . THR B 1 182 ? -9.234 -17.891 4.266 1 98.62 182 THR B O 1
ATOM 4577 N N . SER B 1 183 ? -10.094 -16.078 5.203 1 98.75 183 SER B N 1
ATOM 4578 C CA . SER B 1 183 ? -10.953 -16.844 6.098 1 98.75 183 SER B CA 1
ATOM 4579 C C . SER B 1 183 ? -12.422 -16.469 5.922 1 98.75 183 SER B C 1
ATOM 4581 O O . SER B 1 183 ? -13.039 -15.93 6.84 1 98.75 183 SER B O 1
ATOM 4583 N N . GLN B 1 184 ? -13.031 -16.844 4.828 1 98.12 184 GLN B N 1
ATOM 4584 C CA . GLN B 1 184 ? -14.43 -16.562 4.531 1 98.12 184 GLN B CA 1
ATOM 4585 C C . GLN B 1 184 ? -15.344 -17.578 5.219 1 98.12 184 GLN B C 1
ATOM 4587 O O . GLN B 1 184 ? -14.898 -18.641 5.629 1 98.12 184 GLN B O 1
ATOM 4592 N N . PRO B 1 185 ? -16.609 -17.219 5.301 1 96.19 185 PRO B N 1
ATOM 4593 C CA . PRO B 1 185 ? -17.531 -18.109 6.004 1 96.19 185 PRO B CA 1
ATOM 4594 C C . PRO B 1 185 ? -17.641 -19.484 5.367 1 96.19 185 PRO B C 1
ATOM 4596 O O . PRO B 1 185 ? -17.766 -20.484 6.07 1 96.19 185 PRO B O 1
ATOM 4599 N N . PHE B 1 186 ? -17.562 -19.641 4.078 1 97.19 186 PHE B N 1
ATOM 4600 C CA . PHE B 1 186 ? -17.719 -20.922 3.396 1 97.19 186 PHE B CA 1
ATOM 4601 C C . PHE B 1 186 ? -16.422 -21.734 3.459 1 97.19 186 PHE B C 1
ATOM 4603 O O . PHE B 1 186 ? -16.422 -22.922 3.152 1 97.19 186 PHE B O 1
ATOM 4610 N N . SER B 1 187 ? -15.336 -21.141 3.871 1 98.19 187 SER B N 1
ATOM 4611 C CA . SER B 1 187 ? -14.023 -21.781 3.904 1 98.19 187 SER B CA 1
ATOM 4612 C C . SER B 1 187 ? -13.164 -21.219 5.027 1 98.19 187 SER B C 1
ATOM 4614 O O . SER B 1 187 ? -12.148 -20.562 4.773 1 98.19 187 SER B O 1
ATOM 4616 N N . PRO B 1 188 ? -13.484 -21.578 6.273 1 98.62 188 PRO B N 1
ATOM 4617 C CA . PRO B 1 188 ? -12.719 -21.062 7.406 1 98.62 188 PRO B CA 1
ATOM 4618 C C . PRO B 1 188 ? -11.25 -21.484 7.363 1 98.62 188 PRO B C 1
ATOM 4620 O O . PRO B 1 188 ? -10.945 -22.641 7.07 1 98.62 188 PRO B O 1
ATOM 4623 N N . PHE B 1 189 ? -10.383 -20.625 7.695 1 98.88 189 PHE B N 1
ATOM 4624 C CA . PHE B 1 189 ? -8.945 -20.781 7.5 1 98.88 189 PHE B CA 1
ATOM 4625 C C . PHE B 1 189 ? -8.438 -22.031 8.203 1 98.88 189 PHE B C 1
ATOM 4627 O O . PHE B 1 189 ? -7.734 -22.844 7.605 1 98.88 189 PHE B O 1
ATOM 4634 N N . GLU B 1 190 ? -8.742 -22.172 9.453 1 98.81 190 GLU B N 1
ATOM 4635 C CA . GLU B 1 190 ? -8.188 -23.234 10.273 1 98.81 190 GLU B CA 1
ATOM 4636 C C . GLU B 1 190 ? -8.539 -24.609 9.695 1 98.81 190 GLU B C 1
ATOM 4638 O O . GLU B 1 190 ? -7.668 -25.469 9.531 1 98.81 190 GLU B O 1
ATOM 4643 N N . GLU B 1 191 ? -9.789 -24.781 9.352 1 98.81 191 GLU B N 1
ATOM 4644 C CA . GLU B 1 191 ? -10.227 -26.062 8.812 1 98.81 191 GLU B CA 1
ATOM 4645 C C . GLU B 1 191 ? -9.648 -26.312 7.426 1 98.81 191 GLU B C 1
ATOM 4647 O O . GLU B 1 191 ? -9.188 -27.422 7.121 1 98.81 191 GLU B O 1
ATOM 4652 N N . ARG B 1 192 ? -9.672 -25.297 6.59 1 98.81 192 ARG B N 1
ATOM 4653 C CA . ARG B 1 192 ? -9.172 -25.406 5.223 1 98.81 192 ARG B CA 1
ATOM 4654 C C . ARG B 1 192 ? -7.699 -25.797 5.211 1 98.81 192 ARG B C 1
ATOM 4656 O O . ARG B 1 192 ? -7.297 -26.688 4.469 1 98.81 192 ARG B O 1
ATOM 4663 N N . VAL B 1 193 ? -6.922 -25.156 6.039 1 98.88 193 VAL B N 1
ATOM 4664 C CA . VAL B 1 193 ? -5.48 -25.375 6.062 1 98.88 193 VAL B CA 1
ATOM 4665 C C . VAL B 1 193 ? -5.184 -26.797 6.57 1 98.88 193 VAL B C 1
ATOM 4667 O O . VAL B 1 193 ? -4.355 -27.5 5.996 1 98.88 193 VAL B O 1
ATOM 4670 N N . LYS B 1 194 ? -5.852 -27.172 7.605 1 98.81 194 LYS B N 1
ATOM 4671 C CA . LYS B 1 194 ? -5.652 -28.516 8.141 1 98.81 194 LYS B CA 1
ATOM 4672 C C . LYS B 1 194 ? -5.953 -29.578 7.094 1 98.81 194 LYS B C 1
ATOM 4674 O O . LYS B 1 194 ? -5.129 -30.453 6.84 1 98.81 194 LYS B O 1
ATOM 4679 N N . ARG B 1 195 ? -7.094 -29.484 6.418 1 98.88 195 ARG B N 1
ATOM 4680 C CA . ARG B 1 195 ? -7.512 -30.484 5.438 1 98.88 195 ARG B CA 1
ATOM 4681 C C . ARG B 1 195 ? -6.594 -30.469 4.219 1 98.88 195 ARG B C 1
ATOM 4683 O O . ARG B 1 195 ? -6.277 -31.531 3.664 1 98.88 195 ARG B O 1
ATOM 4690 N N . SER B 1 196 ? -6.23 -29.297 3.801 1 98.88 196 SER B N 1
ATOM 4691 C CA . SER B 1 196 ? -5.383 -29.188 2.619 1 98.88 196 SER B CA 1
ATOM 4692 C C . SER B 1 196 ? -3.98 -29.719 2.887 1 98.88 196 SER B C 1
ATOM 4694 O O . SER B 1 196 ? -3.365 -30.328 2.014 1 98.88 196 SER B O 1
ATOM 4696 N N . LEU B 1 197 ? -3.434 -29.469 4.098 1 98.88 197 LEU B N 1
ATOM 4697 C CA . LEU B 1 197 ? -2.111 -29.984 4.438 1 98.88 197 LEU B CA 1
ATOM 4698 C C . LEU B 1 197 ? -2.137 -31.5 4.602 1 98.88 197 LEU B C 1
ATOM 4700 O O . LEU B 1 197 ? -1.161 -32.188 4.281 1 98.88 197 LEU B O 1
ATOM 4704 N N . GLU B 1 198 ? -3.24 -32.031 5.109 1 98.75 198 GLU B N 1
ATOM 4705 C CA . GLU B 1 198 ? -3.406 -33.5 5.148 1 98.75 198 GLU B CA 1
ATOM 4706 C C . GLU B 1 198 ? -3.416 -34.094 3.74 1 98.75 198 GLU B C 1
ATOM 4708 O O . GLU B 1 198 ? -2.797 -35.125 3.492 1 98.75 198 GLU B O 1
ATOM 4713 N N . ALA B 1 199 ? -4.137 -33.438 2.842 1 98.81 199 ALA B N 1
ATOM 4714 C CA . ALA B 1 199 ? -4.168 -33.875 1.444 1 98.81 199 ALA B CA 1
ATOM 4715 C C . ALA B 1 199 ? -2.779 -33.812 0.817 1 98.81 199 ALA B C 1
ATOM 4717 O O . ALA B 1 199 ? -2.396 -34.656 0.034 1 98.81 199 ALA B O 1
ATOM 4718 N N . CYS B 1 200 ? -2.068 -32.781 1.152 1 98.62 200 CYS B N 1
ATOM 4719 C CA . CYS B 1 200 ? -0.702 -32.594 0.676 1 98.62 200 CYS B CA 1
ATOM 4720 C C . CYS B 1 200 ? 0.195 -33.75 1.132 1 98.62 200 CYS B C 1
ATOM 4722 O O . CYS B 1 200 ? 0.957 -34.281 0.337 1 98.62 200 CYS B O 1
ATOM 4724 N N . ALA B 1 201 ? 0.101 -34.094 2.365 1 98.5 201 ALA B N 1
ATOM 4725 C CA . ALA B 1 201 ? 0.897 -35.156 2.926 1 98.5 201 ALA B CA 1
ATOM 4726 C C . ALA B 1 201 ? 0.583 -36.5 2.232 1 98.5 201 ALA B C 1
ATOM 4728 O O . ALA B 1 201 ? 1.483 -37.281 1.98 1 98.5 201 ALA B O 1
ATOM 4729 N N . ARG B 1 202 ? -0.678 -36.719 1.977 1 98.56 202 ARG B N 1
ATOM 4730 C CA . ARG B 1 202 ? -1.082 -37.938 1.271 1 98.56 202 ARG B CA 1
ATOM 4731 C C . ARG B 1 202 ? -0.481 -38 -0.13 1 98.56 202 ARG B C 1
ATOM 4733 O O . ARG B 1 202 ? 0.024 -39.031 -0.563 1 98.56 202 ARG B O 1
ATOM 4740 N N . ALA B 1 203 ? -0.597 -36.875 -0.812 1 98.69 203 ALA B N 1
ATOM 4741 C CA . ALA B 1 203 ? -0.038 -36.781 -2.158 1 98.69 203 ALA B CA 1
ATOM 4742 C C . ALA B 1 203 ? 1.473 -37 -2.141 1 98.69 203 ALA B C 1
ATOM 4744 O O . ALA B 1 203 ? 2.023 -37.656 -3.029 1 98.69 203 ALA B O 1
ATOM 4745 N N . GLU B 1 204 ? 2.148 -36.406 -1.192 1 98.12 204 GLU B N 1
ATOM 4746 C CA . GLU B 1 204 ? 3.592 -36.531 -1.034 1 98.12 204 GLU B CA 1
ATOM 4747 C C . GLU B 1 204 ? 3.973 -38 -0.841 1 98.12 204 GLU B C 1
ATOM 4749 O O . GLU B 1 204 ? 4.91 -38.5 -1.474 1 98.12 204 GLU B O 1
ATOM 4754 N N . ALA B 1 205 ? 3.279 -38.688 0.006 1 98.19 205 ALA B N 1
ATOM 4755 C CA . ALA B 1 205 ? 3.543 -40.094 0.29 1 98.19 205 ALA B CA 1
ATOM 4756 C C . ALA B 1 205 ? 3.352 -40.969 -0.958 1 98.19 205 ALA B C 1
ATOM 4758 O O . ALA B 1 205 ? 4.129 -41.875 -1.21 1 98.19 205 ALA B O 1
ATOM 4759 N N . GLU B 1 206 ? 2.352 -40.688 -1.675 1 98.25 206 GLU B N 1
ATOM 4760 C CA . GLU B 1 206 ? 2.025 -41.469 -2.863 1 98.25 206 GLU B CA 1
ATOM 4761 C C . GLU B 1 206 ? 3.008 -41.188 -3.994 1 98.25 206 GLU B C 1
ATOM 4763 O O . GLU B 1 206 ? 3.426 -42.125 -4.703 1 98.25 206 GLU B O 1
ATOM 4768 N N . ALA B 1 207 ? 3.359 -39.938 -4.188 1 96.81 207 ALA B N 1
ATOM 4769 C CA . ALA B 1 207 ? 4.211 -39.531 -5.301 1 96.81 207 ALA B CA 1
ATOM 4770 C C . ALA B 1 207 ? 5.68 -39.812 -4.992 1 96.81 207 ALA B C 1
ATOM 4772 O O . ALA B 1 207 ? 6.496 -39.938 -5.91 1 96.81 207 ALA B O 1
ATOM 4773 N N . GLY B 1 208 ? 6.066 -39.781 -3.688 1 96.88 208 GLY B N 1
ATOM 4774 C CA . GLY B 1 208 ? 7.453 -39.969 -3.281 1 96.88 208 GLY B CA 1
ATOM 4775 C C . GLY B 1 208 ? 8.297 -38.719 -3.484 1 96.88 208 GLY B C 1
ATOM 4776 O O . GLY B 1 208 ? 9.523 -38.812 -3.598 1 96.88 208 GLY B O 1
ATOM 4777 N N . GLU B 1 209 ? 7.695 -37.625 -3.74 1 96.62 209 GLU B N 1
ATOM 4778 C CA . GLU B 1 209 ? 8.32 -36.312 -3.896 1 96.62 209 GLU B CA 1
ATOM 4779 C C . GLU B 1 209 ? 7.734 -35.312 -2.912 1 96.62 209 GLU B C 1
ATOM 4781 O O . GLU B 1 209 ? 6.559 -35.406 -2.553 1 96.62 209 GLU B O 1
ATOM 4786 N N . LYS B 1 210 ? 8.531 -34.375 -2.49 1 97.88 210 LYS B N 1
ATOM 4787 C CA . LYS B 1 210 ? 8.023 -33.312 -1.614 1 97.88 210 LYS B CA 1
ATOM 4788 C C . LYS B 1 210 ? 6.953 -32.469 -2.318 1 97.88 210 LYS B C 1
ATOM 4790 O O . LYS B 1 210 ? 7.074 -32.188 -3.51 1 97.88 210 LYS B O 1
ATOM 4795 N N . LYS B 1 211 ? 5.914 -32.25 -1.631 1 98.56 211 LYS B N 1
ATOM 4796 C CA . LYS B 1 211 ? 4.805 -31.422 -2.074 1 98.56 211 LYS B CA 1
ATOM 4797 C C . LYS B 1 211 ? 4.508 -30.312 -1.057 1 98.56 211 LYS B C 1
ATOM 4799 O O . LYS B 1 211 ? 4.73 -30.5 0.142 1 98.56 211 LYS B O 1
ATOM 4804 N N . VAL B 1 212 ? 3.998 -29.156 -1.567 1 98.81 212 VAL B N 1
ATOM 4805 C CA . VAL B 1 212 ? 3.734 -28.078 -0.61 1 98.81 212 VAL B CA 1
ATOM 4806 C C . VAL B 1 212 ? 2.424 -27.375 -0.964 1 98.81 212 VAL B C 1
ATOM 4808 O O . VAL B 1 212 ? 2.07 -27.266 -2.141 1 98.81 212 VAL B O 1
ATOM 4811 N N . TYR B 1 213 ? 1.709 -27.031 0.057 1 98.81 213 TYR B N 1
ATOM 4812 C CA . TYR B 1 213 ? 0.522 -26.188 0.018 1 98.81 213 TYR B CA 1
ATOM 4813 C C . TYR B 1 213 ? 0.811 -24.812 0.616 1 98.81 213 TYR B C 1
ATOM 4815 O O . TYR B 1 213 ? 1.434 -24.703 1.676 1 98.81 213 TYR B O 1
ATOM 4823 N N . LEU B 1 214 ? 0.435 -23.703 -0.151 1 98.88 214 LEU B N 1
ATOM 4824 C CA . LEU B 1 214 ? 0.72 -22.328 0.238 1 98.88 214 LEU B CA 1
ATOM 4825 C C . LEU B 1 214 ? -0.557 -21.609 0.662 1 98.88 214 LEU B C 1
ATOM 4827 O O . LEU B 1 214 ? -1.203 -20.953 -0.155 1 98.88 214 LEU B O 1
ATOM 4831 N N . PRO B 1 215 ? -0.947 -21.719 1.952 1 98.94 215 PRO B N 1
ATOM 4832 C CA . PRO B 1 215 ? -2.137 -21 2.404 1 98.94 215 PRO B CA 1
ATOM 4833 C C . PRO B 1 215 ? -1.928 -19.484 2.451 1 98.94 215 PRO B C 1
ATOM 4835 O O . PRO B 1 215 ? -0.844 -19.016 2.814 1 98.94 215 PRO B O 1
ATOM 4838 N N . ASN B 1 216 ? -2.947 -18.703 2.094 1 98.94 216 ASN B N 1
ATOM 4839 C CA . ASN B 1 216 ? -2.934 -17.25 2.17 1 98.94 216 ASN B CA 1
ATOM 4840 C C . ASN B 1 216 ? -3.209 -16.75 3.588 1 98.94 216 ASN B C 1
ATOM 4842 O O . ASN B 1 216 ? -4.32 -16.906 4.098 1 98.94 216 ASN B O 1
ATOM 4846 N N . VAL B 1 217 ? -2.232 -16.078 4.148 1 98.94 217 VAL B N 1
ATOM 4847 C CA . VAL B 1 217 ? -2.373 -15.688 5.547 1 98.94 217 VAL B CA 1
ATOM 4848 C C . VAL B 1 217 ? -2.693 -14.195 5.633 1 98.94 217 VAL B C 1
ATOM 4850 O O . VAL B 1 217 ? -2.756 -13.633 6.727 1 98.94 217 VAL B O 1
ATOM 4853 N N . THR B 1 218 ? -2.971 -13.477 4.562 1 98.94 218 THR B N 1
ATOM 4854 C CA . THR B 1 218 ? -3.148 -12.031 4.484 1 98.94 218 THR B CA 1
ATOM 4855 C C . THR B 1 218 ? -4.262 -11.57 5.422 1 98.94 218 THR B C 1
ATOM 4857 O O . THR B 1 218 ? -5.395 -12.055 5.336 1 98.94 218 THR B O 1
ATOM 4860 N N . ALA B 1 219 ? -3.986 -10.727 6.293 1 98.88 219 ALA B N 1
ATOM 4861 C CA . ALA B 1 219 ? -4.883 -10.18 7.305 1 98.88 219 ALA B CA 1
ATOM 4862 C C . ALA B 1 219 ? -4.195 -9.078 8.109 1 98.88 219 ALA B C 1
ATOM 4864 O O . ALA B 1 219 ? -3.217 -8.484 7.648 1 98.88 219 ALA B O 1
ATOM 4865 N N . GLU B 1 220 ? -4.832 -8.68 9.211 1 98.81 220 GLU B N 1
ATOM 4866 C CA . GLU B 1 220 ? -4.156 -7.922 10.258 1 98.81 220 GLU B CA 1
ATOM 4867 C C . GLU B 1 220 ? -2.879 -8.625 10.711 1 98.81 220 GLU B C 1
ATOM 4869 O O . GLU B 1 220 ? -2.822 -9.859 10.75 1 98.81 220 GLU B O 1
ATOM 4874 N N . THR B 1 221 ? -1.81 -7.855 11.102 1 98.94 221 THR B N 1
ATOM 4875 C CA . THR B 1 221 ? -0.456 -8.383 11.242 1 98.94 221 THR B CA 1
ATOM 4876 C C . THR B 1 221 ? -0.416 -9.484 12.297 1 98.94 221 THR B C 1
ATOM 4878 O O . THR B 1 221 ? 0.18 -10.539 12.078 1 98.94 221 THR B O 1
ATOM 4881 N N . GLU B 1 222 ? -0.973 -9.289 13.453 1 98.69 222 GLU B N 1
ATOM 4882 C CA . GLU B 1 222 ? -0.965 -10.32 14.484 1 98.69 222 GLU B CA 1
ATOM 4883 C C . GLU B 1 222 ? -1.723 -11.562 14.031 1 98.69 222 GLU B C 1
ATOM 4885 O O . GLU B 1 222 ? -1.331 -12.688 14.352 1 98.69 222 GLU B O 1
ATOM 4890 N N . GLU B 1 223 ? -2.768 -11.352 13.305 1 98.81 223 GLU B N 1
ATOM 4891 C CA . GLU B 1 223 ? -3.518 -12.469 12.742 1 98.81 223 GLU B CA 1
ATOM 4892 C C . GLU B 1 223 ? -2.695 -13.219 11.695 1 98.81 223 GLU B C 1
ATOM 4894 O O . GLU B 1 223 ? -2.756 -14.445 11.609 1 98.81 223 GLU B O 1
ATOM 4899 N N . MET B 1 224 ? -1.945 -12.484 10.859 1 98.94 224 MET B N 1
ATOM 4900 C CA . MET B 1 224 ? -1.064 -13.133 9.891 1 98.94 224 MET B CA 1
ATOM 4901 C C . MET B 1 224 ? -0.068 -14.055 10.594 1 98.94 224 MET B C 1
ATOM 4903 O O . MET B 1 224 ? 0.172 -15.172 10.141 1 98.94 224 MET B O 1
ATOM 4907 N N . ILE B 1 225 ? 0.5 -13.531 11.68 1 98.94 225 ILE B N 1
ATOM 4908 C CA . ILE B 1 225 ? 1.489 -14.297 12.43 1 98.94 225 ILE B CA 1
ATOM 4909 C C . ILE B 1 225 ? 0.825 -15.516 13.062 1 98.94 225 ILE B C 1
ATOM 4911 O O . ILE B 1 225 ? 1.359 -16.625 12.992 1 98.94 225 ILE B O 1
ATOM 4915 N N . ARG B 1 226 ? -0.36 -15.344 13.633 1 98.88 226 ARG B N 1
ATOM 4916 C CA . ARG B 1 226 ? -1.095 -16.453 14.227 1 98.88 226 ARG B CA 1
ATOM 4917 C C . ARG B 1 226 ? -1.392 -17.531 13.188 1 98.88 226 ARG B C 1
ATOM 4919 O O . ARG B 1 226 ? -1.231 -18.734 13.461 1 98.88 226 ARG B O 1
ATOM 4926 N N . ARG B 1 227 ? -1.843 -17.141 12.031 1 98.94 227 ARG B N 1
ATOM 4927 C CA . ARG B 1 227 ? -2.131 -18.062 10.945 1 98.94 227 ARG B CA 1
ATOM 4928 C C . ARG B 1 227 ? -0.87 -18.812 10.508 1 98.94 227 ARG B C 1
ATOM 4930 O O . ARG B 1 227 ? -0.907 -20.016 10.266 1 98.94 227 ARG B O 1
ATOM 4937 N N . ALA B 1 228 ? 0.195 -18.094 10.414 1 98.94 228 ALA B N 1
ATOM 4938 C CA . ALA B 1 228 ? 1.465 -18.703 10.039 1 98.94 228 ALA B CA 1
ATOM 4939 C C . ALA B 1 228 ? 1.905 -19.734 11.07 1 98.94 228 ALA B C 1
ATOM 4941 O O . ALA B 1 228 ? 2.408 -20.812 10.711 1 98.94 228 ALA B O 1
ATOM 4942 N N . GLU B 1 229 ? 1.747 -19.406 12.312 1 98.94 229 GLU B N 1
ATOM 4943 C CA . GLU B 1 229 ? 2.062 -20.359 13.375 1 98.94 229 GLU B CA 1
ATOM 4944 C C . GLU B 1 229 ? 1.219 -21.625 13.25 1 98.94 229 GLU B C 1
ATOM 4946 O O . GLU B 1 229 ? 1.713 -22.734 13.477 1 98.94 229 GLU B O 1
ATOM 4951 N N . LEU B 1 230 ? -0.024 -21.438 12.93 1 98.88 230 LEU B N 1
ATOM 4952 C CA . LEU B 1 230 ? -0.903 -22.578 12.719 1 98.88 230 LEU B CA 1
ATOM 4953 C C . LEU B 1 230 ? -0.412 -23.438 11.555 1 98.88 230 LEU B C 1
ATOM 4955 O O . LEU B 1 230 ? -0.404 -24.672 11.641 1 98.88 230 LEU B O 1
ATOM 4959 N N . VAL B 1 231 ? -0.023 -22.797 10.461 1 98.94 231 VAL B N 1
ATOM 4960 C CA . VAL B 1 231 ? 0.489 -23.516 9.297 1 98.94 231 VAL B CA 1
ATOM 4961 C C . VAL B 1 231 ? 1.69 -24.359 9.695 1 98.94 231 VAL B C 1
ATOM 4963 O O . VAL B 1 231 ? 1.78 -25.531 9.32 1 98.94 231 VAL B O 1
ATOM 4966 N N . LYS B 1 232 ? 2.594 -23.781 10.461 1 98.75 232 LYS B N 1
ATOM 4967 C CA . LYS B 1 232 ? 3.777 -24.5 10.93 1 98.75 232 LYS B CA 1
ATOM 4968 C C . LYS B 1 232 ? 3.389 -25.703 11.789 1 98.75 232 LYS B C 1
ATOM 4970 O O . LYS B 1 232 ? 3.914 -26.797 11.609 1 98.75 232 LYS B O 1
ATOM 4975 N N . ARG B 1 233 ? 2.494 -25.469 12.688 1 98.56 233 ARG B N 1
ATOM 4976 C CA . ARG B 1 233 ? 2.062 -26.516 13.609 1 98.56 233 ARG B CA 1
ATOM 4977 C C . ARG B 1 233 ? 1.438 -27.688 12.859 1 98.56 233 ARG B C 1
ATOM 4979 O O . ARG B 1 233 ? 1.59 -28.844 13.258 1 98.56 233 ARG B O 1
ATOM 4986 N N . GLU B 1 234 ? 0.75 -27.375 11.742 1 98.44 234 GLU B N 1
ATOM 4987 C CA . GLU B 1 234 ? 0.055 -28.391 10.961 1 98.44 234 GLU B CA 1
ATOM 4988 C C . GLU B 1 234 ? 0.986 -29.047 9.938 1 98.44 234 GLU B C 1
ATOM 4990 O O . GLU B 1 234 ? 0.549 -29.844 9.117 1 98.44 234 GLU B O 1
ATOM 4995 N N . GLY B 1 235 ? 2.221 -28.656 9.93 1 97.88 235 GLY B N 1
ATOM 4996 C CA . GLY B 1 235 ? 3.217 -29.312 9.102 1 97.88 235 GLY B CA 1
ATOM 4997 C C . GLY B 1 235 ? 3.467 -28.609 7.785 1 97.88 235 GLY B C 1
ATOM 4998 O O . GLY B 1 235 ? 4.137 -29.141 6.898 1 97.88 235 GLY B O 1
ATOM 4999 N N . GLY B 1 236 ? 2.949 -27.406 7.668 1 98.69 236 GLY B N 1
ATOM 5000 C CA . GLY B 1 236 ? 3.174 -26.641 6.453 1 98.69 236 GLY B CA 1
ATOM 5001 C C . GLY B 1 236 ? 4.582 -26.078 6.352 1 98.69 236 GLY B C 1
ATOM 5002 O O . GLY B 1 236 ? 5.297 -26 7.355 1 98.69 236 GLY B O 1
ATOM 5003 N N . ARG B 1 237 ? 4.984 -25.719 5.145 1 98.56 237 ARG B N 1
ATOM 5004 C CA . ARG B 1 237 ? 6.332 -25.219 4.891 1 98.56 237 ARG B CA 1
ATOM 5005 C C . ARG B 1 237 ? 6.289 -23.844 4.242 1 98.56 237 ARG B C 1
ATOM 5007 O O . ARG B 1 237 ? 7.312 -23.156 4.164 1 98.56 237 ARG B O 1
ATOM 5014 N N . TYR B 1 238 ? 5.059 -23.391 3.84 1 98.81 238 TYR B N 1
ATOM 5015 C CA . TYR B 1 238 ? 4.879 -22.172 3.076 1 98.81 238 TYR B CA 1
ATOM 5016 C C . TYR B 1 238 ? 3.764 -21.312 3.67 1 98.81 238 TYR B C 1
ATOM 5018 O O . TYR B 1 238 ? 2.834 -21.844 4.285 1 98.81 238 TYR B O 1
ATOM 5026 N N . VAL B 1 239 ? 3.887 -20.078 3.459 1 98.94 239 VAL B N 1
ATOM 5027 C CA . VAL B 1 239 ? 2.74 -19.188 3.529 1 98.94 239 VAL B CA 1
ATOM 5028 C C . VAL B 1 239 ? 2.738 -18.25 2.318 1 98.94 239 VAL B C 1
ATOM 5030 O O . VAL B 1 239 ? 3.787 -17.984 1.726 1 98.94 239 VAL B O 1
ATOM 5033 N N . MET B 1 240 ? 1.614 -17.797 1.975 1 98.88 240 MET B N 1
ATOM 5034 C CA . MET B 1 240 ? 1.455 -16.797 0.933 1 98.88 240 MET B CA 1
ATOM 5035 C C . MET B 1 240 ? 0.889 -15.5 1.51 1 98.88 240 MET B C 1
ATOM 5037 O O . MET B 1 240 ? 0.025 -15.531 2.389 1 98.88 240 MET B O 1
ATOM 5041 N N . VAL B 1 241 ? 1.354 -14.383 0.993 1 98.88 241 VAL B N 1
ATOM 5042 C CA . VAL B 1 241 ? 0.873 -13.078 1.436 1 98.88 241 VAL B CA 1
ATOM 5043 C C . VAL B 1 241 ? 0.693 -12.156 0.231 1 98.88 241 VAL B C 1
ATOM 5045 O O . VAL B 1 241 ? 1.519 -12.156 -0.685 1 98.88 241 VAL B O 1
ATOM 5048 N N . ASP B 1 242 ? -0.446 -11.445 0.214 1 98.88 242 ASP B N 1
ATOM 5049 C CA . ASP B 1 242 ? -0.608 -10.312 -0.689 1 98.88 242 ASP B CA 1
ATOM 5050 C C . ASP B 1 242 ? 0.14 -9.086 -0.171 1 98.88 242 ASP B C 1
ATOM 5052 O O . ASP B 1 242 ? -0.401 -8.312 0.621 1 98.88 242 ASP B O 1
ATOM 5056 N N . ILE B 1 243 ? 1.275 -8.805 -0.713 1 98.88 243 ILE B N 1
ATOM 5057 C CA . ILE B 1 243 ? 2.211 -7.938 -0.007 1 98.88 243 ILE B CA 1
ATOM 5058 C C . ILE B 1 243 ? 1.851 -6.473 -0.26 1 98.88 243 ILE B C 1
ATOM 5060 O O . ILE B 1 243 ? 2.152 -5.602 0.558 1 98.88 243 ILE B O 1
ATOM 5064 N N . VAL B 1 244 ? 1.154 -6.188 -1.399 1 98.81 244 VAL B N 1
ATOM 5065 C CA . VAL B 1 244 ? 0.796 -4.805 -1.698 1 98.81 244 VAL B CA 1
ATOM 5066 C C . VAL B 1 244 ? -0.406 -4.391 -0.855 1 98.81 244 VAL B C 1
ATOM 5068 O O . VAL B 1 244 ? -0.4 -3.322 -0.238 1 98.81 244 VAL B O 1
ATOM 5071 N N . THR B 1 245 ? -1.397 -5.262 -0.713 1 98.81 245 THR B N 1
ATOM 5072 C CA . THR B 1 245 ? -2.611 -4.922 0.02 1 98.81 245 THR B CA 1
ATOM 5073 C C . THR B 1 245 ? -2.379 -5.016 1.525 1 98.81 245 THR B C 1
ATOM 5075 O O . THR B 1 245 ? -2.955 -4.246 2.297 1 98.81 245 THR B O 1
ATOM 5078 N N . ALA B 1 246 ? -1.525 -5.945 1.943 1 98.88 246 ALA B N 1
ATOM 5079 C CA . ALA B 1 246 ? -1.149 -6.016 3.354 1 98.88 246 ALA B CA 1
ATOM 5080 C C . ALA B 1 246 ? -0.29 -4.816 3.748 1 98.88 246 ALA B C 1
ATOM 5082 O O . ALA B 1 246 ? -0.553 -4.164 4.762 1 98.88 246 ALA B O 1
ATOM 5083 N N . GLY B 1 247 ? 0.731 -4.602 2.943 1 98.81 247 GLY B N 1
ATOM 5084 C CA . GLY B 1 247 ? 1.679 -3.531 3.217 1 98.81 247 GLY B CA 1
ATOM 5085 C C . GLY B 1 247 ? 3 -4.031 3.77 1 98.81 247 GLY B C 1
ATOM 5086 O O . GLY B 1 247 ? 3.082 -5.156 4.27 1 98.81 247 GLY B O 1
ATOM 5087 N N . PHE B 1 248 ? 3.98 -3.17 3.76 1 98.88 248 PHE B N 1
ATOM 5088 C CA . PHE B 1 248 ? 5.344 -3.572 4.09 1 98.88 248 PHE B CA 1
ATOM 5089 C C . PHE B 1 248 ? 5.516 -3.717 5.598 1 98.88 248 PHE B C 1
ATOM 5091 O O . PHE B 1 248 ? 6.293 -4.551 6.062 1 98.88 248 PHE B O 1
ATOM 5098 N N . SER B 1 249 ? 4.789 -2.904 6.438 1 98.94 249 SER B N 1
ATOM 5099 C CA . SER B 1 249 ? 4.934 -3.041 7.883 1 98.94 249 SER B CA 1
ATOM 5100 C C . SER B 1 249 ? 4.586 -4.453 8.344 1 98.94 249 SER B C 1
ATOM 5102 O O . SER B 1 249 ? 5.332 -5.062 9.109 1 98.94 249 SER B O 1
ATOM 5104 N N . GLY B 1 250 ? 3.438 -4.949 7.809 1 98.94 250 GLY B N 1
ATOM 5105 C CA . GLY B 1 250 ? 3.031 -6.301 8.156 1 98.94 250 GLY B CA 1
ATOM 5106 C C . GLY B 1 250 ? 3.969 -7.363 7.613 1 98.94 250 GLY B C 1
ATOM 5107 O O . GLY B 1 250 ? 4.273 -8.336 8.305 1 98.94 250 GLY B O 1
ATOM 5108 N N . LEU B 1 251 ? 4.445 -7.191 6.398 1 98.94 251 LEU B N 1
ATOM 5109 C CA . LEU B 1 251 ? 5.359 -8.141 5.773 1 98.94 251 LEU B CA 1
ATOM 5110 C C . LEU B 1 251 ? 6.66 -8.242 6.562 1 98.94 251 LEU B C 1
ATOM 5112 O O . LEU B 1 251 ? 7.164 -9.344 6.789 1 98.94 251 LEU B O 1
ATOM 5116 N N . LEU B 1 252 ? 7.203 -7.07 6.961 1 98.94 252 LEU B N 1
ATOM 5117 C CA . LEU B 1 252 ? 8.438 -7.047 7.73 1 98.94 252 LEU B CA 1
ATOM 5118 C C . LEU B 1 252 ? 8.273 -7.805 9.047 1 98.94 252 LEU B C 1
ATOM 5120 O O . LEU B 1 252 ? 9.18 -8.531 9.469 1 98.94 252 LEU B O 1
ATOM 5124 N N . SER B 1 253 ? 7.145 -7.676 9.664 1 98.94 253 SER B N 1
ATOM 5125 C CA . SER B 1 253 ? 6.902 -8.375 10.922 1 98.94 253 SER B CA 1
ATOM 5126 C C . SER B 1 253 ? 6.789 -9.883 10.703 1 98.94 253 SER B C 1
ATOM 5128 O O . SER B 1 253 ? 7.277 -10.672 11.516 1 98.94 253 SER B O 1
ATOM 5130 N N . LEU B 1 254 ? 6.066 -10.258 9.648 1 98.94 254 LEU B N 1
ATOM 5131 C CA . LEU B 1 254 ? 5.949 -11.68 9.336 1 98.94 254 LEU B CA 1
ATOM 5132 C C . LEU B 1 254 ? 7.324 -12.297 9.102 1 98.94 254 LEU B C 1
ATOM 5134 O O . LEU B 1 254 ? 7.617 -13.383 9.617 1 98.94 254 LEU B O 1
ATOM 5138 N N . ARG B 1 255 ? 8.203 -11.633 8.359 1 98.88 255 ARG B N 1
ATOM 5139 C CA . ARG B 1 255 ? 9.562 -12.094 8.109 1 98.88 255 ARG B CA 1
ATOM 5140 C C . ARG B 1 255 ? 10.375 -12.133 9.398 1 98.88 255 ARG B C 1
ATOM 5142 O O . ARG B 1 255 ? 11.164 -13.055 9.609 1 98.88 255 ARG B O 1
ATOM 5149 N N . LYS B 1 256 ? 10.242 -11.133 10.188 1 98.75 256 LYS B N 1
ATOM 5150 C CA . LYS B 1 256 ? 10.984 -11.023 11.438 1 98.75 256 LYS B CA 1
ATOM 5151 C C . LYS B 1 256 ? 10.617 -12.148 12.398 1 98.75 256 LYS B C 1
ATOM 5153 O O . LYS B 1 256 ? 11.461 -12.633 13.156 1 98.75 256 LYS B O 1
ATOM 5158 N N . ALA B 1 257 ? 9.336 -12.594 12.336 1 98.56 257 ALA B N 1
ATOM 5159 C CA . ALA B 1 257 ? 8.891 -13.68 13.203 1 98.56 257 ALA B CA 1
ATOM 5160 C C . ALA B 1 257 ? 9.695 -14.953 12.938 1 98.56 257 ALA B C 1
ATOM 5162 O O . ALA B 1 257 ? 9.82 -15.812 13.82 1 98.56 257 ALA B O 1
ATOM 5163 N N . ASN B 1 258 ? 10.25 -15.148 11.727 1 98.12 258 ASN B N 1
ATOM 5164 C CA . ASN B 1 258 ? 11.172 -16.219 11.352 1 98.12 258 ASN B CA 1
ATOM 5165 C C . ASN B 1 258 ? 10.664 -17.578 11.805 1 98.12 258 ASN B C 1
ATOM 5167 O O . ASN B 1 258 ? 11.359 -18.297 12.523 1 98.12 258 ASN B O 1
ATOM 5171 N N . LEU B 1 259 ? 9.484 -17.953 11.32 1 98.5 259 LEU B N 1
ATOM 5172 C CA . LEU B 1 259 ? 8.766 -19.125 11.797 1 98.5 259 LEU B CA 1
ATOM 5173 C C . LEU B 1 259 ? 9.211 -20.375 11.047 1 98.5 259 LEU B C 1
ATOM 5175 O O . LEU B 1 259 ? 8.609 -21.453 11.203 1 98.5 259 LEU B O 1
ATOM 5179 N N . GLY B 1 260 ? 10.266 -20.219 10.227 1 98.5 260 GLY B N 1
ATOM 5180 C CA . GLY B 1 260 ? 10.734 -21.359 9.453 1 98.5 260 GLY B CA 1
ATOM 5181 C C . GLY B 1 260 ? 9.828 -21.719 8.289 1 98.5 260 GLY B C 1
ATOM 5182 O O . GLY B 1 260 ? 9.672 -22.891 7.949 1 98.5 260 GLY B O 1
ATOM 5183 N N . LEU B 1 261 ? 9.141 -20.766 7.789 1 98.88 261 LEU B N 1
ATOM 5184 C CA . LEU B 1 261 ? 8.242 -20.938 6.652 1 98.88 261 LEU B CA 1
ATOM 5185 C C . LEU B 1 261 ? 8.727 -20.109 5.457 1 98.88 261 LEU B C 1
ATOM 5187 O O . LEU B 1 261 ? 9.203 -18.984 5.625 1 98.88 261 LEU B O 1
ATOM 5191 N N . ILE B 1 262 ? 8.672 -20.672 4.289 1 98.94 262 ILE B N 1
ATOM 5192 C CA . ILE B 1 262 ? 8.961 -19.953 3.055 1 98.94 262 ILE B CA 1
ATOM 5193 C C . ILE B 1 262 ? 7.844 -18.953 2.77 1 98.94 262 ILE B C 1
ATOM 5195 O O . ILE B 1 262 ? 6.66 -19.281 2.855 1 98.94 262 ILE B O 1
ATOM 5199 N N . ILE B 1 263 ? 8.18 -17.703 2.404 1 98.94 263 ILE B N 1
ATOM 5200 C CA . ILE B 1 263 ? 7.18 -16.672 2.158 1 98.94 263 ILE B CA 1
ATOM 5201 C C . ILE B 1 263 ? 7 -16.484 0.654 1 98.94 263 ILE B C 1
ATOM 5203 O O . ILE B 1 263 ? 7.922 -16.031 -0.034 1 98.94 263 ILE B O 1
ATOM 5207 N N . HIS B 1 264 ? 5.84 -16.812 0.13 1 98.94 264 HIS B N 1
ATOM 5208 C CA . HIS B 1 264 ? 5.422 -16.578 -1.246 1 98.94 264 HIS B CA 1
ATOM 5209 C C . HIS B 1 264 ? 4.641 -15.273 -1.364 1 98.94 264 HIS B C 1
ATOM 5211 O O . HIS B 1 264 ? 3.576 -15.125 -0.757 1 98.94 264 HIS B O 1
ATOM 5217 N N . ALA B 1 265 ? 5.125 -14.367 -2.182 1 98.88 265 ALA B N 1
ATOM 5218 C CA . ALA B 1 265 ? 4.531 -13.031 -2.262 1 98.88 265 ALA B CA 1
ATOM 5219 C C . ALA B 1 265 ? 3.693 -12.875 -3.527 1 98.88 265 ALA B C 1
ATOM 5221 O O . ALA B 1 265 ? 4.188 -13.086 -4.637 1 98.88 265 ALA B O 1
ATOM 5222 N N . HIS B 1 266 ? 2.469 -12.57 -3.303 1 98.44 266 HIS B N 1
ATOM 5223 C CA . HIS B 1 266 ? 1.586 -12.148 -4.387 1 98.44 266 HIS B CA 1
ATOM 5224 C C . HIS B 1 266 ? 1.445 -10.633 -4.422 1 98.44 266 HIS B C 1
ATOM 5226 O O . HIS B 1 266 ? 1.472 -9.977 -3.377 1 98.44 266 HIS B O 1
ATOM 5232 N N . ARG B 1 267 ? 1.267 -10.078 -5.637 1 98.06 267 ARG B N 1
ATOM 5233 C CA . ARG B 1 267 ? 1.322 -8.625 -5.777 1 98.06 267 ARG B CA 1
ATOM 5234 C C . ARG B 1 267 ? -0.04 -8.062 -6.168 1 98.06 267 ARG B C 1
ATOM 5236 O O . ARG B 1 267 ? -0.122 -7.105 -6.941 1 98.06 267 ARG B O 1
ATOM 5243 N N . ALA B 1 268 ? -1.123 -8.656 -5.711 1 97.38 268 ALA B N 1
ATOM 5244 C CA . ALA B 1 268 ? -2.451 -8.117 -5.988 1 97.38 268 ALA B CA 1
ATOM 5245 C C . ALA B 1 268 ? -2.49 -6.609 -5.742 1 97.38 268 ALA B C 1
ATOM 5247 O O . ALA B 1 268 ? -1.968 -6.125 -4.734 1 97.38 268 ALA B O 1
ATOM 5248 N N . MET B 1 269 ? -3.102 -5.828 -6.742 1 98.5 269 MET B N 1
ATOM 5249 C CA . MET B 1 269 ? -3.352 -4.391 -6.645 1 98.5 269 MET B CA 1
ATOM 5250 C C . MET B 1 269 ? -2.178 -3.596 -7.207 1 98.5 269 MET B C 1
ATOM 5252 O O . MET B 1 269 ? -2.279 -2.381 -7.391 1 98.5 269 MET B O 1
ATOM 5256 N N . TYR B 1 270 ? -0.996 -4.207 -7.535 1 97.81 270 TYR B N 1
ATOM 5257 C CA . TYR B 1 270 ? 0.201 -3.463 -7.914 1 97.81 270 TYR B CA 1
ATOM 5258 C C . TYR B 1 270 ? -0.037 -2.656 -9.188 1 97.81 270 TYR B C 1
ATOM 5260 O O . TYR B 1 270 ? 0.511 -1.563 -9.344 1 97.81 270 TYR B O 1
ATOM 5268 N N . ALA B 1 271 ? -0.893 -3.191 -10.094 1 97.31 271 ALA B N 1
ATOM 5269 C CA . ALA B 1 271 ? -1.083 -2.555 -11.391 1 97.31 271 ALA B CA 1
ATOM 5270 C C . ALA B 1 271 ? -1.853 -1.244 -11.25 1 97.31 271 ALA B C 1
ATOM 5272 O O . ALA B 1 271 ? -1.919 -0.454 -12.195 1 97.31 271 ALA B O 1
ATOM 5273 N N . SER B 1 272 ? -2.408 -0.995 -10.078 1 98.44 272 SER B N 1
ATOM 5274 C CA . SER B 1 272 ? -3.061 0.288 -9.836 1 98.44 272 SER B CA 1
ATOM 5275 C C . SER B 1 272 ? -2.066 1.44 -9.945 1 98.44 272 SER B C 1
ATOM 5277 O O . SER B 1 272 ? -2.439 2.557 -10.312 1 98.44 272 SER B O 1
ATOM 5279 N N . PHE B 1 273 ? -0.78 1.134 -9.617 1 98.31 273 PHE B N 1
ATOM 5280 C CA . PHE B 1 273 ? 0.195 2.217 -9.664 1 98.31 273 PHE B CA 1
ATOM 5281 C C . PHE B 1 273 ? 1.303 1.9 -10.664 1 98.31 273 PHE B C 1
ATOM 5283 O O . PHE B 1 273 ? 2.152 2.748 -10.945 1 98.31 273 PHE B O 1
ATOM 5290 N N . ALA B 1 274 ? 1.257 0.752 -11.281 1 96.5 274 ALA B N 1
ATOM 5291 C CA . ALA B 1 274 ? 2.43 0.338 -12.055 1 96.5 274 ALA B CA 1
ATOM 5292 C C . ALA B 1 274 ? 2.098 0.215 -13.539 1 96.5 274 ALA B C 1
ATOM 5294 O O . ALA B 1 274 ? 2.998 0.137 -14.375 1 96.5 274 ALA B O 1
ATOM 5295 N N . ARG B 1 275 ? 0.848 0.218 -13.875 1 93.88 275 ARG B N 1
ATOM 5296 C CA . ARG B 1 275 ? 0.468 -0.03 -15.266 1 93.88 275 ARG B CA 1
ATOM 5297 C C . ARG B 1 275 ? 0.811 1.165 -16.156 1 93.88 275 ARG B C 1
ATOM 5299 O O . ARG B 1 275 ? 1.294 0.997 -17.266 1 93.88 275 ARG B O 1
ATOM 5306 N N . ASN B 1 276 ? 0.511 2.377 -15.688 1 94.44 276 ASN B N 1
ATOM 5307 C CA . ASN B 1 276 ? 0.802 3.596 -16.438 1 94.44 276 ASN B CA 1
ATOM 5308 C C . ASN B 1 276 ? 2.305 3.828 -16.562 1 94.44 276 ASN B C 1
ATOM 5310 O O . ASN B 1 276 ? 3 3.992 -15.555 1 94.44 276 ASN B O 1
ATOM 5314 N N . ARG B 1 277 ? 2.791 3.906 -17.719 1 93.69 277 ARG B N 1
ATOM 5315 C CA . ARG B 1 277 ? 4.227 3.992 -17.953 1 93.69 277 ARG B CA 1
ATOM 5316 C C . ARG B 1 277 ? 4.746 5.402 -17.688 1 93.69 277 ARG B C 1
ATOM 5318 O O . ARG B 1 277 ? 5.957 5.621 -17.609 1 93.69 277 ARG B O 1
ATOM 5325 N N . ARG B 1 278 ? 3.891 6.289 -17.453 1 96.81 278 ARG B N 1
ATOM 5326 C CA . ARG B 1 278 ? 4.32 7.672 -17.25 1 96.81 278 ARG B CA 1
ATOM 5327 C C . ARG B 1 278 ? 4.133 8.102 -15.805 1 96.81 278 ARG B C 1
ATOM 5329 O O . ARG B 1 278 ? 4.586 9.18 -15.406 1 96.81 278 ARG B O 1
ATOM 5336 N N . HIS B 1 279 ? 3.484 7.285 -15.039 1 98.19 279 HIS B N 1
ATOM 5337 C CA . HIS B 1 279 ? 3.178 7.707 -13.68 1 98.19 279 HIS B CA 1
ATOM 5338 C C . HIS B 1 279 ? 3.15 6.516 -12.727 1 98.19 279 HIS B C 1
ATOM 5340 O O . HIS B 1 279 ? 2.748 5.418 -13.109 1 98.19 279 HIS B O 1
ATOM 5346 N N . GLY B 1 280 ? 3.553 6.773 -11.523 1 98.44 280 GLY B N 1
ATOM 5347 C CA . GLY B 1 280 ? 3.49 5.746 -10.5 1 98.44 280 GLY B CA 1
ATOM 5348 C C . GLY B 1 280 ? 4.844 5.141 -10.172 1 98.44 280 GLY B C 1
ATOM 5349 O O . GLY B 1 280 ? 5.844 5.855 -10.086 1 98.44 280 GLY B O 1
ATOM 5350 N N . ILE B 1 281 ? 4.875 3.846 -9.844 1 98.69 281 ILE B N 1
ATOM 5351 C CA . ILE B 1 281 ? 6.066 3.133 -9.398 1 98.69 281 ILE B CA 1
ATOM 5352 C C . ILE B 1 281 ? 6.254 1.864 -10.227 1 98.69 281 ILE B C 1
ATOM 5354 O O . ILE B 1 281 ? 5.316 1.077 -10.391 1 98.69 281 ILE B O 1
ATOM 5358 N N . SER B 1 282 ? 7.418 1.638 -10.703 1 97.06 282 SER B N 1
ATOM 5359 C CA . SER B 1 282 ? 7.676 0.474 -11.547 1 97.06 282 SER B CA 1
ATOM 5360 C C . SER B 1 282 ? 7.66 -0.813 -10.727 1 97.06 282 SER B C 1
ATOM 5362 O O . SER B 1 282 ? 7.953 -0.799 -9.531 1 97.06 282 SER B O 1
ATOM 5364 N N . MET B 1 283 ? 7.355 -1.919 -11.383 1 96.81 283 MET B N 1
ATOM 5365 C CA . MET B 1 283 ? 7.414 -3.232 -10.75 1 96.81 283 MET B CA 1
ATOM 5366 C C . MET B 1 283 ? 8.836 -3.557 -10.305 1 96.81 283 MET B C 1
ATOM 5368 O O . MET B 1 283 ? 9.039 -4.27 -9.32 1 96.81 283 MET B O 1
ATOM 5372 N N . LEU B 1 284 ? 9.852 -3.043 -10.977 1 96.31 284 LEU B N 1
ATOM 5373 C CA . LEU B 1 284 ? 11.242 -3.26 -10.617 1 96.31 284 LEU B CA 1
ATOM 5374 C C . LEU B 1 284 ? 11.523 -2.756 -9.203 1 96.31 284 LEU B C 1
ATOM 5376 O O . LEU B 1 284 ? 12.18 -3.441 -8.414 1 96.31 284 LEU B O 1
ATOM 5380 N N . VAL B 1 285 ? 11.016 -1.597 -8.906 1 98.12 285 VAL B N 1
ATOM 5381 C CA . VAL B 1 285 ? 11.188 -1.024 -7.574 1 98.12 285 VAL B CA 1
ATOM 5382 C C . VAL B 1 285 ? 10.523 -1.922 -6.535 1 98.12 285 VAL B C 1
ATOM 5384 O O . VAL B 1 285 ? 11.109 -2.223 -5.492 1 98.12 285 VAL B O 1
ATOM 5387 N N . LEU B 1 286 ? 9.32 -2.354 -6.832 1 98.5 286 LEU B N 1
ATOM 5388 C CA . LEU B 1 286 ? 8.602 -3.242 -5.922 1 98.5 286 LEU B CA 1
ATOM 5389 C C . LEU B 1 286 ? 9.383 -4.539 -5.711 1 98.5 286 LEU B C 1
ATOM 5391 O O . LEU B 1 286 ? 9.445 -5.051 -4.59 1 98.5 286 LEU B O 1
ATOM 5395 N N . ALA B 1 287 ? 9.938 -5.066 -6.77 1 98.38 287 ALA B N 1
ATOM 5396 C CA . ALA B 1 287 ? 10.703 -6.309 -6.68 1 98.38 287 ALA B CA 1
ATOM 5397 C C . ALA B 1 287 ? 11.898 -6.152 -5.746 1 98.38 287 ALA B C 1
ATOM 5399 O O . ALA B 1 287 ? 12.148 -7.016 -4.898 1 98.38 287 ALA B O 1
ATOM 5400 N N . LYS B 1 288 ? 12.594 -5.082 -5.883 1 98.31 288 LYS B N 1
ATOM 5401 C CA . LYS B 1 288 ? 13.766 -4.848 -5.047 1 98.31 288 LYS B CA 1
ATOM 5402 C C . LYS B 1 288 ? 13.367 -4.664 -3.584 1 98.31 288 LYS B C 1
ATOM 5404 O O . LYS B 1 288 ? 14.039 -5.18 -2.684 1 98.31 288 LYS B O 1
ATOM 5409 N N . LEU B 1 289 ? 12.305 -3.953 -3.344 1 98.88 289 LEU B N 1
ATOM 5410 C CA . LEU B 1 289 ? 11.836 -3.74 -1.981 1 98.88 289 LEU B CA 1
ATOM 5411 C C . LEU B 1 289 ? 11.367 -5.051 -1.355 1 98.88 289 LEU B C 1
ATOM 5413 O O . LEU B 1 289 ? 11.625 -5.305 -0.175 1 98.88 289 LEU B O 1
ATOM 5417 N N . ALA B 1 290 ? 10.672 -5.871 -2.143 1 98.88 290 ALA B N 1
ATOM 5418 C CA . ALA B 1 290 ? 10.211 -7.168 -1.651 1 98.88 290 ALA B CA 1
ATOM 5419 C C . ALA B 1 290 ? 11.391 -8.062 -1.279 1 98.88 290 ALA B C 1
ATOM 5421 O O . ALA B 1 290 ? 11.336 -8.781 -0.279 1 98.88 290 ALA B O 1
ATOM 5422 N N . ARG B 1 291 ? 12.422 -8.047 -2.076 1 98.88 291 ARG B N 1
ATOM 5423 C CA . ARG B 1 291 ? 13.625 -8.812 -1.771 1 98.88 291 ARG B CA 1
ATOM 5424 C C . ARG B 1 291 ? 14.273 -8.328 -0.477 1 98.88 291 ARG B C 1
ATOM 5426 O O . ARG B 1 291 ? 14.617 -9.133 0.389 1 98.88 291 ARG B O 1
ATOM 5433 N N . LEU B 1 292 ? 14.375 -7.004 -0.278 1 98.81 292 LEU B N 1
ATOM 5434 C 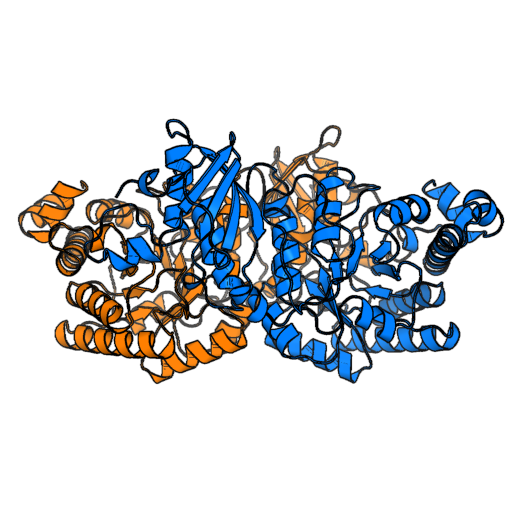CA . LEU B 1 292 ? 14.898 -6.449 0.964 1 98.81 292 LEU B CA 1
ATOM 5435 C C . LEU B 1 292 ? 14.039 -6.863 2.154 1 98.81 292 LEU B C 1
ATOM 5437 O O . LEU B 1 292 ? 14.562 -7.172 3.227 1 98.81 292 LEU B O 1
ATOM 5441 N N . ALA B 1 293 ? 12.719 -6.848 1.935 1 98.81 293 ALA B N 1
ATOM 5442 C CA . ALA B 1 293 ? 11.781 -7.168 3.014 1 98.81 293 ALA B CA 1
ATOM 5443 C C . ALA B 1 293 ? 11.93 -8.617 3.457 1 98.81 293 ALA B C 1
ATOM 5445 O O . ALA B 1 293 ? 11.68 -8.953 4.617 1 98.81 293 ALA B O 1
ATOM 5446 N N . GLY B 1 294 ? 12.211 -9.508 2.434 1 98.88 294 GLY B N 1
ATOM 5447 C CA . GLY B 1 294 ? 12.594 -10.852 2.842 1 98.88 294 GLY B CA 1
ATOM 5448 C C . GLY B 1 294 ? 11.633 -11.914 2.355 1 98.88 294 GLY B C 1
ATOM 5449 O O . GLY B 1 294 ? 11.438 -12.938 3.021 1 98.88 294 GLY B O 1
ATOM 5450 N N . VAL B 1 295 ? 10.938 -11.742 1.233 1 98.94 295 VAL B N 1
ATOM 5451 C CA . VAL B 1 295 ? 10.133 -12.812 0.645 1 98.94 295 VAL B CA 1
ATOM 5452 C C . VAL B 1 295 ? 11.047 -13.812 -0.05 1 98.94 295 VAL B C 1
ATOM 5454 O O . VAL B 1 295 ? 12.172 -13.484 -0.434 1 98.94 295 VAL B O 1
ATOM 5457 N N . ASP B 1 296 ? 10.586 -15.016 -0.249 1 98.88 296 ASP B N 1
ATOM 5458 C CA . ASP B 1 296 ? 11.391 -16.062 -0.876 1 98.88 296 ASP B CA 1
ATOM 5459 C C . ASP B 1 296 ? 10.969 -16.281 -2.328 1 98.88 296 ASP B C 1
ATOM 5461 O O . ASP B 1 296 ? 11.75 -16.781 -3.141 1 98.88 296 ASP B O 1
ATOM 5465 N N . GLN B 1 297 ? 9.758 -15.969 -2.607 1 98.88 297 GLN B N 1
ATOM 5466 C CA . GLN B 1 297 ? 9.18 -16.031 -3.945 1 98.88 297 GLN B CA 1
ATOM 5467 C C . GLN B 1 297 ? 8.344 -14.797 -4.246 1 98.88 297 GLN B C 1
ATOM 5469 O O . GLN B 1 297 ? 7.648 -14.281 -3.367 1 98.88 297 GLN B O 1
ATOM 5474 N N . LEU B 1 298 ? 8.477 -14.32 -5.484 1 98.75 298 LEU B N 1
ATOM 5475 C CA . LEU B 1 298 ? 7.707 -13.141 -5.859 1 98.75 298 LEU B CA 1
ATOM 5476 C C . LEU B 1 298 ? 7.137 -13.289 -7.266 1 98.75 298 LEU B C 1
ATOM 5478 O O . LEU B 1 298 ? 7.871 -13.578 -8.211 1 98.75 298 LEU B O 1
ATOM 5482 N N . HIS B 1 299 ? 5.82 -13.078 -7.355 1 97.31 299 HIS B N 1
ATOM 5483 C CA . HIS B 1 299 ? 5.172 -13.008 -8.664 1 97.31 299 HIS B CA 1
ATOM 5484 C C . HIS B 1 299 ? 5.613 -11.766 -9.43 1 97.31 299 HIS B C 1
ATOM 5486 O O . HIS B 1 299 ? 5.367 -10.641 -8.992 1 97.31 299 HIS B O 1
ATOM 5492 N N . ILE B 1 300 ? 6.219 -11.961 -10.617 1 95.62 300 ILE B N 1
ATOM 5493 C CA . ILE B 1 300 ? 6.75 -10.797 -11.328 1 95.62 300 ILE B CA 1
ATOM 5494 C C . ILE B 1 300 ? 6.098 -10.695 -12.703 1 95.62 300 ILE B C 1
ATOM 5496 O O . ILE B 1 300 ? 6.512 -9.875 -13.531 1 95.62 300 ILE B O 1
ATOM 5500 N N . GLY B 1 301 ? 5.141 -11.5 -12.945 1 90 301 GLY B N 1
ATOM 5501 C CA . GLY B 1 301 ? 4.453 -11.461 -14.227 1 90 301 GLY B CA 1
ATOM 5502 C C . GLY B 1 301 ? 4.875 -12.578 -15.164 1 90 301 GLY B C 1
ATOM 5503 O O . GLY B 1 301 ? 5.457 -13.578 -14.727 1 90 301 GLY B O 1
ATOM 5504 N N . THR B 1 302 ? 4.344 -12.445 -16.391 1 82.06 302 THR B N 1
ATOM 5505 C CA . THR B 1 302 ? 4.695 -13.43 -17.422 1 82.06 302 THR B CA 1
ATOM 5506 C C . THR B 1 302 ? 4.98 -12.742 -18.75 1 82.06 302 THR B C 1
ATOM 5508 O O . THR B 1 302 ? 4.734 -11.539 -18.906 1 82.06 302 THR B O 1
ATOM 5511 N N . VAL B 1 303 ? 5.699 -13.406 -19.625 1 79.75 303 VAL B N 1
ATOM 5512 C CA . VAL B 1 303 ? 6.105 -12.859 -20.906 1 79.75 303 VAL B CA 1
ATOM 5513 C C . VAL B 1 303 ? 5.273 -13.492 -22.031 1 79.75 303 VAL B C 1
ATOM 5515 O O . VAL B 1 303 ? 5.266 -13 -23.156 1 79.75 303 VAL B O 1
ATOM 5518 N N . VAL B 1 304 ? 4.629 -14.508 -21.672 1 75.06 304 VAL B N 1
ATOM 5519 C CA . VAL B 1 304 ? 3.805 -15.195 -22.656 1 75.06 304 VAL B CA 1
ATOM 5520 C C . VAL B 1 304 ? 2.373 -15.312 -22.141 1 75.06 304 VAL B C 1
ATOM 5522 O O . VAL B 1 304 ? 2.105 -15.047 -20.969 1 75.06 304 VAL B O 1
ATOM 5525 N N . GLY B 1 305 ? 1.478 -15.375 -22.891 1 61.12 305 GLY B N 1
ATOM 5526 C CA . GLY B 1 305 ? 0.115 -15.594 -22.438 1 61.12 305 GLY B CA 1
ATOM 5527 C C . GLY B 1 305 ? -0.693 -14.32 -22.312 1 61.12 305 GLY B C 1
ATOM 5528 O O . GLY B 1 305 ? -0.425 -13.344 -23.016 1 61.12 305 GLY B O 1
ATOM 5529 N N . LYS B 1 306 ? -1.712 -14.336 -21.453 1 51.25 306 LYS B N 1
ATOM 5530 C CA . LYS B 1 306 ? -2.736 -13.312 -21.297 1 51.25 306 LYS B CA 1
ATOM 5531 C C . LYS B 1 306 ? -2.125 -11.992 -20.828 1 51.25 306 LYS B C 1
ATOM 5533 O O . LYS B 1 306 ? -2.646 -10.922 -21.125 1 51.25 306 LYS B O 1
ATOM 5538 N N . MET B 1 307 ? -1.077 -12.156 -20.047 1 48.5 307 MET B N 1
ATOM 5539 C CA . MET B 1 307 ? -0.582 -10.945 -19.391 1 48.5 307 MET B CA 1
ATOM 5540 C C . MET B 1 307 ? 0.75 -10.508 -19.984 1 48.5 307 MET B C 1
ATOM 5542 O O . MET B 1 307 ? 1.686 -10.18 -19.25 1 48.5 307 MET B O 1
ATOM 5546 N N . GLU B 1 308 ? 0.84 -10.539 -21.406 1 49.28 308 GLU B N 1
ATOM 5547 C CA . GLU B 1 308 ? 2.141 -10.195 -21.969 1 49.28 308 GLU B CA 1
ATOM 5548 C C . GLU B 1 308 ? 2.623 -8.844 -21.469 1 49.28 308 GLU B C 1
ATOM 5550 O O . GLU B 1 308 ? 1.943 -7.828 -21.641 1 49.28 308 GLU B O 1
ATOM 5555 N N . GLY B 1 309 ? 3.064 -8.75 -20.188 1 57.31 309 GLY B N 1
ATOM 5556 C CA . GLY B 1 309 ? 3.861 -7.594 -19.797 1 57.31 309 GLY B CA 1
ATOM 5557 C C . GLY B 1 309 ? 5.059 -7.363 -20.703 1 57.31 309 GLY B C 1
ATOM 5558 O O . GLY B 1 309 ? 5.324 -8.164 -21.594 1 57.31 309 GLY B O 1
ATOM 5559 N N . ASP B 1 310 ? 5.547 -6.23 -20.484 1 75.06 310 ASP B N 1
ATOM 5560 C CA . ASP B 1 310 ? 6.734 -5.883 -21.266 1 75.06 310 ASP B CA 1
ATOM 5561 C C . ASP B 1 310 ? 7.902 -6.801 -20.922 1 75.06 310 ASP B C 1
ATOM 5563 O O . ASP B 1 310 ? 8.336 -6.867 -19.766 1 75.06 310 ASP B O 1
ATOM 5567 N N . LYS B 1 311 ? 8.133 -7.887 -21.719 1 83.81 311 LYS B N 1
ATOM 5568 C CA . LYS B 1 311 ? 9.234 -8.836 -21.594 1 83.81 311 LYS B CA 1
ATOM 5569 C C . LYS B 1 311 ? 10.453 -8.195 -20.938 1 83.81 311 LYS B C 1
ATOM 5571 O O . LYS B 1 311 ? 11.047 -8.781 -20.031 1 83.81 311 LYS B O 1
ATOM 5576 N N . GLU B 1 312 ? 10.703 -7.051 -21.297 1 86.44 312 GLU B N 1
ATOM 5577 C CA . GLU B 1 312 ? 11.883 -6.371 -20.75 1 86.44 312 GLU B CA 1
ATOM 5578 C C . GLU B 1 312 ? 11.711 -6.074 -19.266 1 86.44 312 GLU B C 1
ATOM 5580 O O . GLU B 1 312 ? 12.641 -6.262 -18.484 1 86.44 312 GLU B O 1
ATOM 5585 N N . ASP B 1 313 ? 10.562 -5.652 -18.875 1 89.75 313 ASP B N 1
ATOM 5586 C CA . ASP B 1 313 ? 10.297 -5.34 -17.469 1 89.75 313 ASP B CA 1
ATOM 5587 C C . ASP B 1 313 ? 10.375 -6.594 -16.609 1 89.75 313 ASP B C 1
ATOM 5589 O O . ASP B 1 313 ? 10.938 -6.562 -15.508 1 89.75 313 ASP B O 1
ATOM 5593 N N . VAL B 1 314 ? 9.812 -7.645 -17.125 1 92.81 314 VAL B N 1
ATOM 5594 C CA . VAL B 1 314 ? 9.805 -8.906 -16.375 1 92.81 314 VAL B CA 1
ATOM 5595 C C . VAL B 1 314 ? 11.234 -9.414 -16.219 1 92.81 314 VAL B C 1
ATOM 5597 O O . VAL B 1 314 ? 11.617 -9.875 -15.133 1 92.81 314 VAL B O 1
ATOM 5600 N N . LEU B 1 315 ? 12.031 -9.289 -17.234 1 91.88 315 LEU B N 1
ATOM 5601 C CA . LEU B 1 315 ? 13.406 -9.781 -17.188 1 91.88 315 LEU B CA 1
ATOM 5602 C C . LEU B 1 315 ? 14.25 -8.922 -16.25 1 91.88 315 LEU B C 1
ATOM 5604 O O . LEU B 1 315 ? 15.164 -9.438 -15.594 1 91.88 315 LEU B O 1
ATOM 5608 N N . ARG B 1 316 ? 13.992 -7.656 -16.219 1 93.19 316 ARG B N 1
ATOM 5609 C CA . ARG B 1 316 ? 14.688 -6.789 -15.273 1 93.19 316 ARG B CA 1
ATOM 5610 C C . ARG B 1 316 ? 14.375 -7.184 -13.836 1 93.19 316 ARG B C 1
ATOM 5612 O O . ARG B 1 316 ? 15.266 -7.184 -12.977 1 93.19 316 ARG B O 1
ATOM 5619 N N . CYS B 1 317 ? 13.125 -7.48 -13.594 1 96.06 317 CYS B N 1
ATOM 5620 C CA . CYS B 1 317 ? 12.742 -7.953 -12.273 1 96.06 317 CYS B CA 1
ATOM 5621 C C . CYS B 1 317 ? 13.414 -9.289 -11.953 1 96.06 317 CYS B C 1
ATOM 5623 O O . CYS B 1 317 ? 13.898 -9.484 -10.836 1 96.06 317 CYS B O 1
ATOM 5625 N N . HIS B 1 318 ? 13.422 -10.148 -12.953 1 96.31 318 HIS B N 1
ATOM 5626 C CA . HIS B 1 318 ? 14.047 -11.453 -12.805 1 96.31 318 HIS B CA 1
ATOM 5627 C C . HIS B 1 318 ? 15.516 -11.328 -12.414 1 96.31 318 HIS B C 1
ATOM 5629 O O . HIS B 1 318 ? 15.984 -12.039 -11.523 1 96.31 318 HIS B O 1
ATOM 5635 N N . ALA B 1 319 ? 16.203 -10.438 -13.047 1 95.31 319 ALA B N 1
ATOM 5636 C CA . ALA B 1 319 ? 17.609 -10.188 -12.742 1 95.31 319 ALA B CA 1
ATOM 5637 C C . ALA B 1 319 ? 17.766 -9.555 -11.367 1 95.31 319 ALA B C 1
ATOM 5639 O O . ALA B 1 319 ? 18.672 -9.914 -10.609 1 95.31 319 ALA B O 1
ATOM 5640 N N . ALA B 1 320 ? 16.906 -8.641 -11.039 1 96.06 320 ALA B N 1
ATOM 5641 C CA . ALA B 1 320 ? 16.969 -7.941 -9.758 1 96.06 320 ALA B CA 1
ATOM 5642 C C . ALA B 1 320 ? 16.75 -8.906 -8.594 1 96.06 320 ALA B C 1
ATOM 5644 O O . ALA B 1 320 ? 17.281 -8.695 -7.496 1 96.06 320 ALA B O 1
ATOM 5645 N N . LEU B 1 321 ? 16.016 -9.969 -8.82 1 98.06 321 LEU B N 1
ATOM 5646 C CA . LEU B 1 321 ? 15.742 -10.969 -7.797 1 98.06 321 LEU B CA 1
ATOM 5647 C C . LEU B 1 321 ? 16.891 -11.969 -7.691 1 98.06 321 LEU B C 1
ATOM 5649 O O . LEU B 1 321 ? 16.875 -12.844 -6.828 1 98.06 321 LEU B O 1
ATOM 5653 N N . GLY B 1 322 ? 17.906 -11.875 -8.586 1 96.19 322 GLY B N 1
ATOM 5654 C CA . GLY B 1 322 ? 19.141 -12.641 -8.469 1 96.19 322 GLY B CA 1
ATOM 5655 C C . GLY B 1 322 ? 19.125 -13.914 -9.297 1 96.19 322 GLY B C 1
ATOM 5656 O O . GLY B 1 322 ? 19.938 -14.812 -9.078 1 96.19 322 GLY B O 1
ATOM 5657 N N . ASN B 1 323 ? 18.219 -13.945 -10.297 1 94.38 323 ASN B N 1
ATOM 5658 C CA . ASN B 1 323 ? 18.062 -15.203 -11.031 1 94.38 323 ASN B CA 1
ATOM 5659 C C . ASN B 1 323 ? 18.688 -15.109 -12.422 1 94.38 323 ASN B C 1
ATOM 5661 O O . ASN B 1 323 ? 18.641 -16.078 -13.188 1 94.38 323 ASN B O 1
ATOM 5665 N N . ALA B 1 324 ? 19.172 -13.969 -12.766 1 89.81 324 ALA B N 1
ATOM 5666 C CA . ALA B 1 324 ? 19.828 -13.75 -14.055 1 89.81 324 ALA B CA 1
ATOM 5667 C C . ALA B 1 324 ? 20.828 -12.594 -13.977 1 89.81 324 ALA B C 1
ATOM 5669 O O . ALA B 1 324 ? 20.859 -11.867 -12.977 1 89.81 324 ALA B O 1
ATOM 5670 N N . SER B 1 325 ? 21.609 -12.539 -14.992 1 85.25 325 SER B N 1
ATOM 5671 C CA . SER B 1 325 ? 22.516 -11.398 -15.094 1 85.25 325 SER B CA 1
ATOM 5672 C C . SER B 1 325 ? 21.734 -10.109 -15.359 1 85.25 325 SER B C 1
ATOM 5674 O O . SER B 1 325 ? 20.656 -10.141 -15.938 1 85.25 325 SER B O 1
ATOM 5676 N N . PRO B 1 326 ? 22.375 -9.039 -14.82 1 80.75 326 PRO B N 1
ATOM 5677 C CA . PRO B 1 326 ? 21.703 -7.766 -15.086 1 80.75 326 PRO B CA 1
ATOM 5678 C C . PRO B 1 326 ? 21.484 -7.512 -16.578 1 80.75 326 PRO B C 1
ATOM 5680 O O . PRO B 1 326 ? 22.312 -7.902 -17.406 1 80.75 326 PRO B O 1
ATOM 5683 N N . VAL B 1 327 ? 20.328 -6.957 -16.844 1 75.88 327 VAL B N 1
ATOM 5684 C CA . VAL B 1 327 ? 19.969 -6.652 -18.219 1 75.88 327 VAL B CA 1
ATOM 5685 C C . VAL B 1 327 ? 20.688 -5.383 -18.672 1 75.88 327 VAL B C 1
ATOM 5687 O O . VAL B 1 327 ? 20.984 -4.512 -17.844 1 75.88 327 VAL B O 1
ATOM 5690 N N . SER B 1 328 ? 21.016 -5.297 -19.875 1 69.69 328 SER B N 1
ATOM 5691 C CA . SER B 1 328 ? 21.672 -4.125 -20.453 1 69.69 328 SER B CA 1
ATOM 5692 C C . SER B 1 328 ? 20.797 -2.887 -20.328 1 69.69 328 SER B C 1
ATOM 5694 O O . SER B 1 328 ? 19.578 -2.982 -20.375 1 69.69 328 SER B O 1
ATOM 5696 N N . GLY B 1 329 ? 21.375 -1.736 -19.984 1 69.5 329 GLY B N 1
ATOM 5697 C CA . GLY B 1 329 ? 20.641 -0.484 -19.953 1 69.5 329 GLY B CA 1
ATOM 5698 C C . GLY B 1 329 ? 20.172 -0.093 -18.562 1 69.5 329 GLY B C 1
ATOM 5699 O O . GLY B 1 329 ? 19.156 0.58 -18.406 1 69.5 329 GLY B O 1
ATOM 5700 N N . ASP B 1 330 ? 20.953 -0.512 -17.703 1 71.62 330 ASP B N 1
ATOM 5701 C CA . ASP B 1 330 ? 20.594 -0.163 -16.328 1 71.62 330 ASP B CA 1
ATOM 5702 C C . ASP B 1 330 ? 20.703 1.344 -16.109 1 71.62 330 ASP B C 1
ATOM 5704 O O . ASP B 1 330 ? 21.656 1.981 -16.547 1 71.62 330 ASP B O 1
ATOM 5708 N N . LEU B 1 331 ? 19.719 1.738 -15.555 1 75.69 331 LEU B N 1
ATOM 5709 C CA . LEU B 1 331 ? 19.562 3.176 -15.367 1 75.69 331 LEU B CA 1
ATOM 5710 C C . LEU B 1 331 ? 20.453 3.686 -14.242 1 75.69 331 LEU B C 1
ATOM 5712 O O . LEU B 1 331 ? 20.875 4.844 -14.258 1 75.69 331 LEU B O 1
ATOM 5716 N N . LEU B 1 332 ? 20.719 2.734 -13.328 1 88.19 332 LEU B N 1
ATOM 5717 C CA . LEU B 1 332 ? 21.5 3.105 -12.156 1 88.19 332 LEU B CA 1
ATOM 5718 C C . LEU B 1 332 ? 22.688 2.16 -11.969 1 88.19 332 LEU B C 1
ATOM 5720 O O . LEU B 1 332 ? 22.844 1.192 -12.711 1 88.19 332 LEU B O 1
ATOM 5724 N N . ARG B 1 333 ? 23.531 2.594 -11.016 1 86.56 333 ARG B N 1
ATOM 5725 C CA . ARG B 1 333 ? 24.562 1.638 -10.617 1 86.56 333 ARG B CA 1
ATOM 5726 C C . ARG B 1 333 ? 23.938 0.308 -10.203 1 86.56 333 ARG B C 1
ATOM 5728 O O . ARG B 1 333 ? 22.859 0.281 -9.602 1 86.56 333 ARG B O 1
ATOM 5735 N N . PRO B 1 334 ? 24.641 -0.742 -1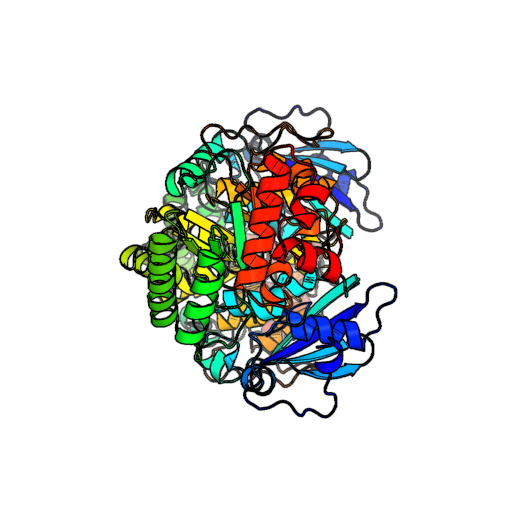0.547 1 88.12 334 PRO B N 1
ATOM 5736 C CA . PRO B 1 334 ? 24.094 -2.053 -10.18 1 88.12 334 PRO B CA 1
ATOM 5737 C C . PRO B 1 334 ? 23.922 -2.217 -8.672 1 88.12 334 PRO B C 1
ATOM 5739 O O . PRO B 1 334 ? 24.75 -1.748 -7.895 1 88.12 334 PRO B O 1
ATOM 5742 N N . GLN B 1 335 ? 22.906 -2.814 -8.273 1 94.81 335 GLN B N 1
ATOM 5743 C CA . GLN B 1 335 ? 22.609 -3.062 -6.867 1 94.81 335 GLN B CA 1
ATOM 5744 C C . GLN B 1 335 ? 23.547 -4.102 -6.273 1 94.81 335 GLN B C 1
ATOM 5746 O O . GLN B 1 335 ? 23.672 -5.203 -6.805 1 94.81 335 GLN B O 1
ATOM 5751 N N . ASP B 1 336 ? 24.234 -3.709 -5.27 1 94.69 336 ASP B N 1
ATOM 5752 C CA . ASP B 1 336 ? 24.984 -4.656 -4.465 1 94.69 336 ASP B CA 1
ATOM 5753 C C . ASP B 1 336 ? 24.156 -5.195 -3.309 1 94.69 336 ASP B C 1
ATOM 5755 O O . ASP B 1 336 ? 23.859 -4.465 -2.359 1 94.69 336 ASP B O 1
ATOM 5759 N N . TRP B 1 337 ? 23.812 -6.449 -3.309 1 97.25 337 TRP B N 1
ATOM 5760 C CA . TRP B 1 337 ? 22.875 -7.047 -2.363 1 97.25 337 TRP B CA 1
ATOM 5761 C C . TRP B 1 337 ? 23.594 -7.547 -1.119 1 97.25 337 TRP B C 1
ATOM 5763 O O . TRP B 1 337 ? 22.953 -7.949 -0.142 1 97.25 337 TRP B O 1
ATOM 5773 N N . GLY B 1 338 ? 24.891 -7.492 -1.129 1 96.75 338 GLY B N 1
ATOM 5774 C CA . GLY B 1 338 ? 25.625 -8.023 0.006 1 96.75 338 GLY B CA 1
ATOM 5775 C C . GLY B 1 338 ? 25.234 -9.453 0.352 1 96.75 338 GLY B C 1
ATOM 5776 O O . GLY B 1 338 ? 25.25 -10.336 -0.508 1 96.75 338 GLY B O 1
ATOM 5777 N N . GLU B 1 339 ? 24.734 -9.648 1.563 1 96.94 339 GLU B N 1
ATOM 5778 C CA . GLU B 1 339 ? 24.422 -10.992 2.043 1 96.94 339 GLU B CA 1
ATOM 5779 C C . GLU B 1 339 ? 22.953 -11.344 1.774 1 96.94 339 GLU B C 1
ATOM 5781 O O . GLU B 1 339 ? 22.5 -12.43 2.127 1 96.94 339 GLU B O 1
ATOM 5786 N N . ILE B 1 340 ? 22.219 -10.477 1.231 1 98.5 340 ILE B N 1
ATOM 5787 C CA . ILE B 1 340 ? 20.797 -10.719 0.95 1 98.5 340 ILE B CA 1
ATOM 5788 C C . ILE B 1 340 ? 20.672 -11.805 -0.12 1 98.5 340 ILE B C 1
ATOM 5790 O O . ILE B 1 340 ? 21.219 -11.672 -1.214 1 98.5 340 ILE B O 1
ATOM 5794 N N . LYS B 1 341 ? 19.938 -12.805 0.138 1 98.56 341 LYS B N 1
ATOM 5795 C CA . LYS B 1 341 ? 19.781 -13.953 -0.752 1 98.56 341 LYS B CA 1
ATOM 5796 C C . LYS B 1 341 ? 18.891 -13.609 -1.942 1 98.56 341 LYS B C 1
ATOM 5798 O O . LYS B 1 341 ? 18.078 -12.68 -1.869 1 98.56 341 LYS B O 1
ATOM 5803 N N . PRO B 1 342 ? 19.047 -14.336 -3.035 1 98.38 342 PRO B N 1
ATOM 5804 C CA . PRO B 1 342 ? 18.125 -14.164 -4.168 1 98.38 342 PRO B CA 1
ATOM 5805 C C . PRO B 1 342 ? 16.734 -14.688 -3.881 1 98.38 342 PRO B C 1
ATOM 5807 O O . PRO B 1 342 ? 16.531 -15.445 -2.928 1 98.38 342 PRO B O 1
ATOM 5810 N N . VAL B 1 343 ? 15.773 -14.25 -4.645 1 98.81 343 VAL B N 1
ATOM 5811 C CA . VAL B 1 343 ? 14.352 -14.578 -4.539 1 98.81 343 VAL B CA 1
ATOM 5812 C C . VAL B 1 343 ? 13.898 -15.312 -5.801 1 98.81 343 VAL B C 1
ATOM 5814 O O . VAL B 1 343 ? 14.219 -14.891 -6.914 1 98.81 343 VAL B O 1
ATOM 5817 N N . LEU B 1 344 ? 13.188 -16.344 -5.672 1 98.56 344 LEU B N 1
ATOM 5818 C CA . LEU B 1 344 ? 12.703 -17.094 -6.832 1 98.56 344 LEU B CA 1
ATOM 5819 C C . LEU B 1 344 ? 11.602 -16.312 -7.543 1 98.56 344 LEU B C 1
ATOM 5821 O O . LEU B 1 344 ? 10.617 -15.914 -6.918 1 98.56 344 LEU B O 1
ATOM 5825 N N . SER B 1 345 ? 11.758 -16.172 -8.867 1 97.75 345 SER B N 1
ATOM 5826 C CA . SER B 1 345 ? 10.734 -15.523 -9.688 1 97.75 345 SER B CA 1
ATOM 5827 C C . SER B 1 345 ? 9.547 -16.453 -9.914 1 97.75 345 SER B C 1
ATOM 5829 O O . SER B 1 345 ? 9.719 -17.656 -10.141 1 97.75 345 SER B O 1
ATOM 5831 N N . VAL B 1 346 ? 8.391 -15.867 -9.812 1 97.81 346 VAL B N 1
ATOM 5832 C CA . VAL B 1 346 ? 7.172 -16.609 -10.086 1 97.81 346 VAL B CA 1
ATOM 5833 C C . VAL B 1 346 ? 6.48 -16.047 -11.32 1 97.81 346 VAL B C 1
ATOM 5835 O O . VAL B 1 346 ? 6.207 -14.844 -11.391 1 97.81 346 VAL B O 1
ATOM 5838 N N . ALA B 1 347 ? 6.262 -16.875 -12.273 1 95.06 347 ALA B N 1
ATOM 5839 C CA . ALA B 1 347 ? 5.492 -16.516 -13.469 1 95.06 347 ALA B CA 1
ATOM 5840 C C . ALA B 1 347 ? 4.109 -17.156 -13.43 1 95.06 347 ALA B C 1
ATOM 5842 O O . ALA B 1 347 ? 3.979 -18.359 -13.195 1 95.06 347 ALA B O 1
ATOM 5843 N N . SER B 1 348 ? 3.162 -16.359 -13.617 1 92 348 SER B N 1
ATOM 5844 C CA . SER B 1 348 ? 1.774 -16.797 -13.617 1 92 348 SER B CA 1
ATOM 5845 C C . SER B 1 348 ? 0.897 -15.898 -14.477 1 92 348 SER B C 1
ATOM 5847 O O . SER B 1 348 ? 1.309 -14.797 -14.844 1 92 348 SER B O 1
ATOM 5849 N N . GLY B 1 349 ? -0.28 -16.469 -14.844 1 86.75 349 GLY B N 1
ATOM 5850 C CA . GLY B 1 349 ? -1.266 -15.711 -15.594 1 86.75 349 GLY B CA 1
ATOM 5851 C C . GLY B 1 349 ? -1.468 -16.219 -17 1 86.75 349 GLY B C 1
ATOM 5852 O O . GLY B 1 349 ? -0.613 -16.031 -17.875 1 86.75 349 GLY B O 1
ATOM 5853 N N . GLY B 1 350 ? -2.516 -16.828 -17.234 1 85.81 350 GLY B N 1
ATOM 5854 C CA . GLY B 1 350 ? -2.914 -17.266 -18.562 1 85.81 350 GLY B CA 1
ATOM 5855 C C . GLY B 1 350 ? -1.989 -18.328 -19.141 1 85.81 350 GLY B C 1
ATOM 5856 O O . GLY B 1 350 ? -1.866 -18.453 -20.359 1 85.81 350 GLY B O 1
ATOM 5857 N N . LEU B 1 351 ? -1.33 -19.031 -18.359 1 91.5 351 LEU B N 1
ATOM 5858 C CA . LEU B 1 351 ? -0.341 -20 -18.812 1 91.5 351 LEU B CA 1
ATOM 5859 C C . LEU B 1 351 ? -0.973 -21.375 -18.984 1 91.5 351 LEU B C 1
ATOM 5861 O O . LEU B 1 351 ? -1.922 -21.719 -18.281 1 91.5 351 LEU B O 1
ATOM 5865 N N . HIS B 1 352 ? -0.485 -22.125 -19.922 1 93.5 352 HIS B N 1
ATOM 5866 C CA . HIS B 1 352 ? -0.808 -23.531 -20.141 1 93.5 352 HIS B CA 1
ATOM 5867 C C . HIS B 1 352 ? 0.437 -24.328 -20.5 1 93.5 352 HIS B C 1
ATOM 5869 O O . HIS B 1 352 ? 1.494 -23.75 -20.766 1 93.5 352 HIS B O 1
ATOM 5875 N N . PRO B 1 353 ? 0.364 -25.641 -20.547 1 95.44 353 PRO B N 1
ATOM 5876 C CA . PRO B 1 353 ? 1.556 -26.469 -20.719 1 95.44 353 PRO B CA 1
ATOM 5877 C C . PRO B 1 353 ? 2.318 -26.156 -22 1 95.44 353 PRO B C 1
ATOM 5879 O O . PRO B 1 353 ? 3.549 -26.266 -22.031 1 95.44 353 PRO B O 1
ATOM 5882 N N . GLY B 1 354 ? 1.657 -25.75 -23 1 93.69 354 GLY B N 1
ATOM 5883 C CA . GLY B 1 354 ? 2.287 -25.453 -24.281 1 93.69 354 GLY B CA 1
ATOM 5884 C C . GLY B 1 354 ? 3.254 -24.297 -24.203 1 93.69 354 GLY B C 1
ATOM 5885 O O . GLY B 1 354 ? 4.098 -24.125 -25.094 1 93.69 354 GLY B O 1
ATOM 5886 N N . HIS B 1 355 ? 3.264 -23.5 -23.156 1 93.62 355 HIS B N 1
ATOM 5887 C CA . HIS B 1 355 ? 4.109 -22.312 -23.016 1 93.62 355 HIS B CA 1
ATOM 5888 C C . HIS B 1 355 ? 5.438 -22.672 -22.359 1 93.62 355 HIS B C 1
ATOM 5890 O O . HIS B 1 355 ? 6.367 -21.859 -22.359 1 93.62 355 HIS B O 1
ATOM 5896 N N . ILE B 1 356 ? 5.605 -23.844 -21.875 1 94.69 356 ILE B N 1
ATOM 5897 C CA . ILE B 1 356 ? 6.676 -24.188 -20.938 1 94.69 356 ILE B CA 1
ATOM 5898 C C . ILE B 1 356 ? 8.023 -24.094 -21.656 1 94.69 356 ILE B C 1
ATOM 5900 O O . ILE B 1 356 ? 8.984 -23.547 -21.109 1 94.69 356 ILE B O 1
ATOM 5904 N N . PRO B 1 357 ? 8.148 -24.609 -22.922 1 92.38 357 PRO B N 1
ATOM 5905 C CA . PRO B 1 357 ? 9.461 -24.453 -23.562 1 92.38 357 PRO B CA 1
ATOM 5906 C C . PRO B 1 357 ? 9.898 -22.984 -23.672 1 92.38 357 PRO B C 1
ATOM 5908 O O . PRO B 1 357 ? 11.047 -22.656 -23.375 1 92.38 357 PRO B O 1
ATOM 5911 N N . ASP B 1 358 ? 9 -22.141 -24 1 91.5 358 ASP B N 1
ATOM 5912 C CA . ASP B 1 358 ? 9.305 -20.719 -24.109 1 91.5 358 ASP B CA 1
ATOM 5913 C C . ASP B 1 358 ? 9.633 -20.109 -22.734 1 91.5 358 ASP B C 1
ATOM 5915 O O . ASP B 1 358 ? 10.547 -19.297 -22.625 1 91.5 358 ASP B O 1
ATOM 5919 N N . LEU B 1 359 ? 8.875 -20.469 -21.75 1 93.69 359 LEU B N 1
ATOM 5920 C CA . LEU B 1 359 ? 9.078 -19.953 -20.406 1 93.69 359 LEU B CA 1
ATOM 5921 C C . LEU B 1 359 ? 10.453 -20.328 -19.875 1 93.69 359 LEU B C 1
ATOM 5923 O O . LEU B 1 359 ? 11.148 -19.516 -19.266 1 93.69 359 LEU B O 1
ATOM 5927 N N . ILE B 1 360 ? 10.844 -21.547 -20.094 1 93.31 360 ILE B N 1
ATOM 5928 C CA . ILE B 1 360 ? 12.148 -22.031 -19.625 1 93.31 360 ILE B CA 1
ATOM 5929 C C . ILE B 1 360 ? 13.258 -21.328 -20.406 1 93.31 360 ILE B C 1
ATOM 5931 O O . ILE B 1 360 ? 14.305 -21 -19.844 1 93.31 360 ILE B O 1
ATOM 5935 N N . SER B 1 361 ? 12.992 -21.078 -21.656 1 90.62 361 SER B N 1
ATOM 5936 C CA . SER B 1 361 ? 13.969 -20.344 -22.453 1 90.62 361 SER B CA 1
ATOM 5937 C C . SER B 1 361 ? 14.164 -18.938 -21.922 1 90.62 361 SER B C 1
ATOM 5939 O O . SER B 1 361 ? 15.266 -18.391 -21.969 1 90.62 361 SER B O 1
ATOM 5941 N N . ILE B 1 362 ? 13.172 -18.375 -21.422 1 90.12 362 ILE B N 1
ATOM 5942 C CA . ILE B 1 362 ? 13.18 -16.984 -21 1 90.12 362 ILE B CA 1
ATOM 5943 C C . ILE B 1 362 ? 13.695 -16.875 -19.562 1 90.12 362 ILE B C 1
ATOM 5945 O O . ILE B 1 362 ? 14.57 -16.047 -19.281 1 90.12 362 ILE B O 1
ATOM 5949 N N . PHE B 1 363 ? 13.203 -17.734 -18.641 1 93.38 363 PHE B N 1
ATOM 5950 C CA . PHE B 1 363 ? 13.445 -17.562 -17.203 1 93.38 363 PHE B CA 1
ATOM 5951 C C . PHE B 1 363 ? 14.57 -18.484 -16.734 1 93.38 363 PHE B C 1
ATOM 5953 O O . PHE B 1 363 ? 15.125 -18.297 -15.656 1 93.38 363 PHE B O 1
ATOM 5960 N N . GLY B 1 364 ? 14.914 -19.438 -17.516 1 92.38 364 GLY B N 1
ATOM 5961 C CA . GLY B 1 364 ? 15.758 -20.5 -16.984 1 92.38 364 GLY B CA 1
ATOM 5962 C C . GLY B 1 364 ? 15.039 -21.422 -16.016 1 92.38 364 GLY B C 1
ATOM 5963 O O . GLY B 1 364 ? 13.82 -21.594 -16.109 1 92.38 364 GLY B O 1
ATOM 5964 N N . VAL B 1 365 ? 15.789 -22.062 -15.156 1 92.88 365 VAL B N 1
ATOM 5965 C CA . VAL B 1 365 ? 15.18 -23.078 -14.312 1 92.88 365 VAL B CA 1
ATOM 5966 C C . VAL B 1 365 ? 14.914 -22.516 -12.922 1 92.88 365 VAL B C 1
ATOM 5968 O O . VAL B 1 365 ? 14.172 -23.094 -12.125 1 92.88 365 VAL B O 1
ATOM 5971 N N . ASP B 1 366 ? 15.523 -21.359 -12.539 1 93.06 366 ASP B N 1
ATOM 5972 C CA . ASP B 1 366 ? 15.328 -20.766 -11.227 1 93.06 366 ASP B CA 1
ATOM 5973 C C . ASP B 1 366 ? 14.078 -19.875 -11.203 1 93.06 366 ASP B C 1
ATOM 5975 O O . ASP B 1 366 ? 14.18 -18.656 -10.992 1 93.06 366 ASP B O 1
ATOM 5979 N N . CYS B 1 367 ? 12.953 -20.562 -11.344 1 96.44 367 CYS B N 1
ATOM 5980 C CA . CYS B 1 367 ? 11.656 -19.891 -11.336 1 96.44 367 CYS B CA 1
ATOM 5981 C C . CYS B 1 367 ? 10.547 -20.859 -10.938 1 96.44 367 CYS B C 1
ATOM 5983 O O . CYS B 1 367 ? 10.766 -22.062 -10.867 1 96.44 367 CYS B O 1
ATOM 5985 N N . VAL B 1 368 ? 9.484 -20.297 -10.586 1 98.12 368 VAL B N 1
ATOM 5986 C CA . VAL B 1 368 ? 8.234 -21.016 -10.367 1 98.12 368 VAL B CA 1
ATOM 5987 C C . VAL B 1 368 ? 7.254 -20.719 -11.492 1 98.12 368 VAL B C 1
ATOM 5989 O O . VAL B 1 368 ? 7.008 -19.547 -11.805 1 98.12 368 VAL B O 1
ATOM 5992 N N . LEU B 1 369 ? 6.758 -21.719 -12.109 1 97.31 369 LEU B N 1
ATOM 5993 C CA . LEU B 1 369 ? 5.711 -21.578 -13.117 1 97.31 369 LEU B CA 1
ATOM 5994 C C . LEU B 1 369 ? 4.367 -22.047 -12.578 1 97.31 369 LEU B C 1
ATOM 5996 O O . LEU B 1 369 ? 4.199 -23.234 -12.258 1 97.31 369 LEU B O 1
ATOM 6000 N N . GLN B 1 370 ? 3.43 -21.125 -12.5 1 96.38 370 GLN B N 1
ATOM 6001 C CA . GLN B 1 370 ? 2.125 -21.453 -11.93 1 96.38 370 GLN B CA 1
ATOM 6002 C C . GLN B 1 370 ? 1.03 -21.391 -12.992 1 96.38 370 GLN B C 1
ATOM 6004 O O . GLN B 1 370 ? 0.889 -20.375 -13.688 1 96.38 370 GLN B O 1
ATOM 6009 N N . PHE B 1 371 ? 0.267 -22.469 -13.031 1 94.38 371 PHE B N 1
ATOM 6010 C CA . PHE B 1 371 ? -0.79 -22.625 -14.023 1 94.38 371 PHE B CA 1
ATOM 6011 C C . PHE B 1 371 ? -2.15 -22.75 -13.352 1 94.38 371 PHE B C 1
ATOM 6013 O O . PHE B 1 371 ? -2.414 -23.734 -12.664 1 94.38 371 PHE B O 1
ATOM 6020 N N . GLY B 1 372 ? -2.998 -21.766 -13.508 1 92.38 372 GLY B N 1
ATOM 6021 C CA . GLY B 1 372 ? -4.367 -21.922 -13.039 1 92.38 372 GLY B CA 1
ATOM 6022 C C . GLY B 1 372 ? -5.266 -22.641 -14.023 1 92.38 372 GLY B C 1
ATOM 6023 O O . GLY B 1 372 ? -5.273 -23.859 -14.086 1 92.38 372 GLY B O 1
ATOM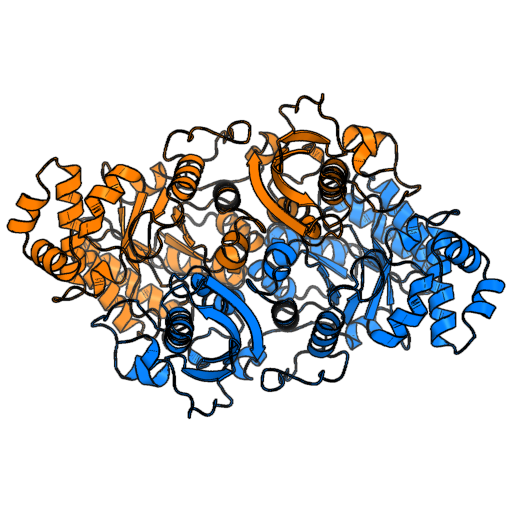 6024 N N . GLY B 1 373 ? -5.828 -21.828 -14.914 1 88.12 373 GLY B N 1
ATOM 6025 C CA . GLY B 1 373 ? -6.66 -22.391 -15.969 1 88.12 373 GLY B CA 1
ATOM 6026 C C . GLY B 1 373 ? -5.941 -23.438 -16.781 1 88.12 373 GLY B C 1
ATOM 6027 O O . GLY B 1 373 ? -6.562 -24.391 -17.266 1 88.12 373 GLY B O 1
ATOM 6028 N N . GLY B 1 374 ? -4.684 -23.391 -16.922 1 92.25 374 GLY B N 1
ATOM 6029 C CA . GLY B 1 374 ? -3.895 -24.312 -17.719 1 92.25 374 GLY B CA 1
ATOM 6030 C C . GLY B 1 374 ? -3.758 -25.688 -17.094 1 92.25 374 GLY B C 1
ATOM 6031 O O . GLY B 1 374 ? -3.25 -26.625 -17.719 1 92.25 374 GLY B O 1
ATOM 6032 N N . VAL B 1 375 ? -4.207 -25.812 -15.891 1 96 375 VAL B N 1
ATOM 6033 C CA . VAL B 1 375 ? -4.254 -27.094 -15.203 1 96 375 VAL B CA 1
ATOM 6034 C C . VAL B 1 375 ? -5.703 -27.547 -15.039 1 96 375 VAL B C 1
ATOM 6036 O O . VAL B 1 375 ? -6.09 -28.609 -15.539 1 96 375 VAL B O 1
ATOM 6039 N N . HIS B 1 376 ? -6.508 -26.672 -14.477 1 95.12 376 HIS B N 1
ATOM 6040 C CA . HIS B 1 376 ? -7.859 -27.047 -14.086 1 95.12 376 HIS B CA 1
ATOM 6041 C C . HIS B 1 376 ? -8.789 -27.094 -15.289 1 95.12 376 HIS B C 1
ATOM 6043 O O . HIS B 1 376 ? -9.875 -27.688 -15.219 1 95.12 376 HIS B O 1
ATOM 6049 N N . GLY B 1 377 ? -8.406 -26.5 -16.328 1 92.31 377 GLY B N 1
ATOM 6050 C CA . GLY B 1 377 ? -9.219 -26.469 -17.531 1 92.31 377 GLY B CA 1
ATOM 6051 C C . GLY B 1 377 ? -8.945 -27.625 -18.469 1 92.31 377 GLY B C 1
ATOM 6052 O O . GLY B 1 377 ? -9.57 -27.75 -19.531 1 92.31 377 GLY B O 1
ATOM 6053 N N . HIS B 1 378 ? -8.047 -28.531 -18.125 1 95.75 378 HIS B N 1
ATOM 6054 C CA . HIS B 1 378 ? -7.785 -29.703 -18.938 1 95.75 378 HIS B CA 1
ATOM 6055 C C . HIS B 1 378 ? -9.055 -30.531 -19.141 1 95.75 378 HIS B C 1
ATOM 6057 O O . HIS B 1 378 ? -9.836 -30.703 -18.203 1 95.75 378 HIS B O 1
ATOM 6063 N N . PRO B 1 379 ? -9.211 -31 -20.328 1 94.06 379 PRO B N 1
ATOM 6064 C CA . PRO B 1 379 ? -10.461 -31.719 -20.625 1 94.06 379 PRO B CA 1
ATOM 6065 C C . PRO B 1 379 ? -10.68 -32.906 -19.703 1 94.06 379 PRO B C 1
ATOM 6067 O O . PRO B 1 379 ? -11.82 -33.312 -19.453 1 94.06 379 PRO B O 1
ATOM 6070 N N . ARG B 1 380 ? -9.633 -33.438 -19.172 1 95.69 380 ARG B N 1
ATOM 6071 C CA . ARG B 1 380 ? -9.766 -34.625 -18.328 1 95.69 380 ARG B CA 1
ATOM 6072 C C . ARG B 1 380 ? -9.625 -34.25 -16.859 1 95.69 380 ARG B C 1
ATOM 6074 O O . ARG B 1 380 ? -9.492 -35.125 -15.992 1 95.69 380 ARG B O 1
ATOM 6081 N N . GLY B 1 381 ? -9.5 -32.969 -16.594 1 94.81 381 GLY B N 1
ATOM 6082 C CA . GLY B 1 381 ? -9.562 -32.531 -15.219 1 94.81 381 GLY B CA 1
ATOM 6083 C C . GLY B 1 381 ? -8.211 -32.125 -14.656 1 94.81 381 GLY B C 1
ATOM 6084 O O . GLY B 1 381 ? -7.211 -32.125 -15.383 1 94.81 381 GLY B O 1
ATOM 6085 N N . THR B 1 382 ? -8.219 -31.891 -13.344 1 96.88 382 THR B N 1
ATOM 6086 C CA . THR B 1 382 ? -7.09 -31.281 -12.641 1 96.88 382 THR B CA 1
ATOM 6087 C C . THR B 1 382 ? -5.871 -32.219 -12.68 1 96.88 382 THR B C 1
ATOM 6089 O O . THR B 1 382 ? -4.766 -31.766 -13 1 96.88 382 THR B O 1
ATOM 6092 N N . ARG B 1 383 ? -6.035 -33.5 -12.383 1 97.75 383 ARG B N 1
ATOM 6093 C CA . ARG B 1 383 ? -4.914 -34.406 -12.336 1 97.75 383 ARG B CA 1
ATOM 6094 C C . ARG B 1 383 ? -4.238 -34.531 -13.703 1 97.75 383 ARG B C 1
ATOM 6096 O O . ARG B 1 383 ? -3.008 -34.562 -13.789 1 97.75 383 ARG B O 1
ATOM 6103 N N . ALA B 1 384 ? -5.078 -34.594 -14.719 1 97.5 384 ALA B N 1
ATOM 6104 C CA . ALA B 1 384 ? -4.551 -34.688 -16.078 1 97.5 384 ALA B CA 1
ATOM 6105 C C . ALA B 1 384 ? -3.801 -33.406 -16.453 1 97.5 384 ALA B C 1
ATOM 6107 O O . ALA B 1 384 ? -2.752 -33.469 -17.109 1 97.5 384 ALA B O 1
ATOM 6108 N N . GLY B 1 385 ? -4.363 -32.281 -16.141 1 97.56 385 GLY B N 1
ATOM 6109 C CA . GLY B 1 385 ? -3.678 -31.016 -16.391 1 97.56 385 GLY B CA 1
ATOM 6110 C C . GLY B 1 385 ? -2.332 -30.922 -15.695 1 97.56 385 GLY B C 1
ATOM 6111 O O . GLY B 1 385 ? -1.354 -30.453 -16.281 1 97.56 385 GLY B O 1
ATOM 6112 N N . ALA B 1 386 ? -2.312 -31.359 -14.445 1 98.38 386 ALA B N 1
ATOM 6113 C CA . ALA B 1 386 ? -1.07 -31.391 -13.68 1 98.38 386 ALA B CA 1
ATOM 6114 C C . ALA B 1 386 ? -0.035 -32.281 -14.336 1 98.38 386 ALA B C 1
ATOM 6116 O O . ALA B 1 386 ? 1.137 -31.922 -14.453 1 98.38 386 ALA B O 1
ATOM 6117 N N . SER B 1 387 ? -0.501 -33.438 -14.766 1 98.06 387 SER B N 1
ATOM 6118 C CA . SER B 1 387 ? 0.375 -34.375 -15.438 1 98.06 387 SER B CA 1
ATOM 6119 C C . SER B 1 387 ? 0.934 -33.812 -16.734 1 98.06 387 SER B C 1
ATOM 6121 O O . SER B 1 387 ? 2.082 -34.062 -17.094 1 98.06 387 SER B O 1
ATOM 6123 N N . ALA B 1 388 ? 0.095 -33.094 -17.422 1 97.94 388 ALA B N 1
ATOM 6124 C CA . ALA B 1 388 ? 0.518 -32.438 -18.656 1 97.94 388 ALA B CA 1
ATOM 6125 C C . ALA B 1 388 ? 1.633 -31.438 -18.406 1 97.94 388 ALA B C 1
ATOM 6127 O O . ALA B 1 388 ? 2.598 -31.359 -19.172 1 97.94 388 ALA B O 1
ATOM 6128 N N . VAL B 1 389 ? 1.519 -30.672 -17.375 1 98.06 389 VAL B N 1
ATOM 6129 C CA . VAL B 1 389 ? 2.529 -29.688 -17.016 1 98.06 389 VAL B CA 1
ATOM 6130 C C . VAL B 1 389 ? 3.852 -30.375 -16.703 1 98.06 389 VAL B C 1
ATOM 6132 O O . VAL B 1 389 ? 4.902 -29.969 -17.203 1 98.06 389 VAL B O 1
ATOM 6135 N N . ARG B 1 390 ? 3.799 -31.406 -15.914 1 96.94 390 ARG B N 1
ATOM 6136 C CA . ARG B 1 390 ? 5.004 -32.156 -15.539 1 96.94 390 ARG B CA 1
ATOM 6137 C C . ARG B 1 390 ? 5.676 -32.75 -16.766 1 96.94 390 ARG B C 1
ATOM 6139 O O . ARG B 1 390 ? 6.902 -32.688 -16.891 1 96.94 390 ARG B O 1
ATOM 6146 N N . ALA B 1 391 ? 4.895 -33.281 -17.656 1 95.94 391 ALA B N 1
ATOM 6147 C CA . ALA B 1 391 ? 5.43 -33.875 -18.891 1 95.94 391 ALA B CA 1
ATOM 6148 C C . ALA B 1 391 ? 6.121 -32.812 -19.734 1 95.94 391 ALA B C 1
ATOM 6150 O O . ALA B 1 391 ? 7.172 -33.094 -20.328 1 95.94 391 ALA B O 1
ATOM 6151 N N . ALA B 1 392 ? 5.492 -31.703 -19.797 1 96.19 392 ALA B N 1
ATOM 6152 C CA . ALA B 1 392 ? 6.051 -30.609 -20.594 1 96.19 392 ALA B CA 1
ATOM 6153 C C . ALA B 1 392 ? 7.395 -30.156 -20.031 1 96.19 392 ALA B C 1
ATOM 6155 O O . ALA B 1 392 ? 8.32 -29.859 -20.797 1 96.19 392 ALA B O 1
ATOM 6156 N N . VAL B 1 393 ? 7.496 -30.078 -18.734 1 95.75 393 VAL B N 1
ATOM 6157 C CA . VAL B 1 393 ? 8.734 -29.672 -18.078 1 95.75 393 VAL B CA 1
ATOM 6158 C C . VAL B 1 393 ? 9.828 -30.703 -18.344 1 95.75 393 VAL B C 1
ATOM 6160 O O . VAL B 1 393 ? 10.969 -30.344 -18.641 1 95.75 393 VAL B O 1
ATOM 6163 N N . GLU B 1 394 ? 9.492 -31.922 -18.203 1 91.31 394 GLU B N 1
ATOM 6164 C CA . GLU B 1 394 ? 10.453 -33 -18.469 1 91.31 394 GLU B CA 1
ATOM 6165 C C . GLU B 1 394 ? 10.953 -32.938 -19.906 1 91.31 394 GLU B C 1
ATOM 6167 O O . GLU B 1 394 ? 12.148 -33.125 -20.156 1 91.31 394 GLU B O 1
ATOM 6172 N N . ALA B 1 395 ? 10.047 -32.719 -20.781 1 92.44 395 ALA B N 1
ATOM 6173 C CA . ALA B 1 395 ? 10.43 -32.625 -22.188 1 92.44 395 ALA B CA 1
ATOM 6174 C C . ALA B 1 395 ? 11.406 -31.453 -22.406 1 92.44 395 ALA B C 1
ATOM 6176 O O . ALA B 1 395 ? 12.398 -31.609 -23.125 1 92.44 395 ALA B O 1
ATOM 6177 N N . ALA B 1 396 ? 11.117 -30.391 -21.812 1 92.06 396 ALA B N 1
ATOM 6178 C CA . ALA B 1 396 ? 11.891 -29.172 -22.031 1 92.06 396 ALA B CA 1
ATOM 6179 C C . ALA B 1 396 ? 13.258 -29.266 -21.359 1 92.06 396 ALA B C 1
ATOM 6181 O O . ALA B 1 396 ? 14.227 -28.641 -21.812 1 92.06 396 ALA B O 1
ATOM 6182 N N . THR B 1 397 ? 13.414 -30.016 -20.312 1 91.5 397 THR B N 1
ATOM 6183 C CA . THR B 1 397 ? 14.656 -30.031 -19.547 1 91.5 397 THR B CA 1
ATOM 6184 C C . THR B 1 397 ? 15.516 -31.234 -19.938 1 91.5 397 THR B C 1
ATOM 6186 O O . THR B 1 397 ? 16.719 -31.266 -19.672 1 91.5 397 THR B O 1
ATOM 6189 N N . SER B 1 398 ? 14.961 -32.25 -20.516 1 87.62 398 SER B N 1
ATOM 6190 C CA . SER B 1 398 ? 15.703 -33.438 -20.906 1 87.62 398 SER B CA 1
ATOM 6191 C C . SER B 1 398 ? 16.266 -33.312 -22.312 1 87.62 398 SER B C 1
ATOM 619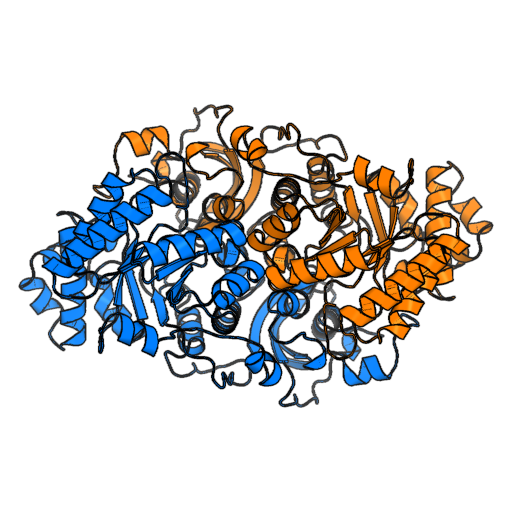3 O O . SER B 1 398 ? 16.984 -34.188 -22.797 1 87.62 398 SER B O 1
ATOM 6195 N N . GLY B 1 399 ? 16.047 -32.312 -23 1 81 399 GLY B N 1
ATOM 6196 C CA . GLY B 1 399 ? 16.562 -32.094 -24.344 1 81 399 GLY B CA 1
ATOM 6197 C C . GLY B 1 399 ? 15.766 -32.875 -25.391 1 81 399 GLY B C 1
ATOM 6198 O O . GLY B 1 399 ? 16.141 -32.875 -26.562 1 81 399 GLY B O 1
ATOM 6199 N N . GLN B 1 400 ? 14.727 -33.531 -24.969 1 85.44 400 GLN B N 1
ATOM 6200 C CA . GLN B 1 400 ? 13.867 -34.219 -25.938 1 85.44 400 GLN B CA 1
ATOM 6201 C C . GLN B 1 400 ? 13.016 -33.219 -26.719 1 85.44 400 GLN B C 1
ATOM 6203 O O . GLN B 1 400 ? 12.773 -32.094 -26.25 1 85.44 400 GLN B O 1
ATOM 6208 N N . SER B 1 401 ? 12.617 -33.719 -27.875 1 87 401 SER B N 1
ATOM 6209 C CA . SER B 1 401 ? 11.711 -32.875 -28.672 1 87 401 SER B CA 1
ATOM 6210 C C . SER B 1 401 ? 10.352 -32.75 -28 1 87 401 SER B C 1
ATOM 6212 O O . SER B 1 401 ? 9.742 -33.75 -27.625 1 87 401 SER B O 1
ATOM 6214 N N . PHE B 1 402 ? 9.906 -31.594 -27.781 1 87.88 402 PHE B N 1
ATOM 6215 C CA . PHE B 1 402 ? 8.617 -31.312 -27.172 1 87.88 402 PHE B CA 1
ATOM 6216 C C . PHE B 1 402 ? 7.492 -32 -27.922 1 87.88 402 PHE B C 1
ATOM 6218 O O . PHE B 1 402 ? 6.586 -32.562 -27.297 1 87.88 402 PHE B O 1
ATOM 6225 N N . GLN B 1 403 ? 7.633 -32.094 -29.172 1 86.38 403 GLN B N 1
ATOM 6226 C CA . GLN B 1 403 ? 6.617 -32.719 -30.016 1 86.38 403 GLN B CA 1
ATOM 6227 C C . GLN B 1 403 ? 6.602 -34.219 -29.828 1 86.38 403 GLN B C 1
ATOM 6229 O O . GLN B 1 403 ? 5.535 -34.844 -29.828 1 86.38 403 GLN B O 1
ATOM 6234 N N . GLU B 1 404 ? 7.742 -34.75 -29.688 1 89.06 404 GLU B N 1
ATOM 6235 C CA . GLU B 1 404 ? 7.832 -36.219 -29.5 1 89.06 404 GLU B CA 1
ATOM 6236 C C . GLU B 1 404 ? 7.246 -36.625 -28.156 1 89.06 404 GLU B C 1
ATOM 6238 O O . GLU B 1 404 ? 6.527 -37.625 -28.078 1 89.06 404 GLU B O 1
ATOM 6243 N N . VAL B 1 405 ? 7.559 -35.844 -27.203 1 90.62 405 VAL B N 1
ATOM 6244 C CA . VAL B 1 405 ? 7.035 -36.156 -25.875 1 90.62 405 VAL B CA 1
ATOM 6245 C C . VAL B 1 405 ? 5.52 -35.969 -25.875 1 90.62 405 VAL B C 1
ATOM 6247 O O . VAL B 1 405 ? 4.797 -36.75 -25.266 1 90.62 405 VAL B O 1
ATOM 6250 N N . ALA B 1 406 ? 5.043 -34.969 -26.5 1 89.31 406 ALA B N 1
ATOM 6251 C CA . ALA B 1 406 ? 3.609 -34.688 -26.578 1 89.31 406 ALA B CA 1
ATOM 6252 C C . ALA B 1 406 ? 2.857 -35.844 -27.234 1 89.31 406 ALA B C 1
ATOM 6254 O O . ALA B 1 406 ? 1.708 -36.125 -26.875 1 89.31 406 ALA B O 1
ATOM 6255 N N . ARG B 1 407 ? 3.551 -36.5 -28.094 1 88.62 407 ARG B N 1
ATOM 6256 C CA . ARG B 1 407 ? 2.916 -37.625 -28.781 1 88.62 407 ARG B CA 1
ATOM 6257 C C . ARG B 1 407 ? 2.85 -38.875 -27.891 1 88.62 407 ARG B C 1
ATOM 6259 O O . ARG B 1 407 ? 1.917 -39.656 -27.984 1 88.62 407 ARG B O 1
ATOM 6266 N N . ARG B 1 408 ? 3.744 -38.938 -27.016 1 91.75 408 ARG B N 1
ATOM 6267 C CA . ARG B 1 408 ? 3.828 -40.094 -26.156 1 91.75 408 ARG B CA 1
ATOM 6268 C C . ARG B 1 408 ? 3.023 -39.906 -24.875 1 91.75 408 ARG B C 1
ATOM 6270 O O . ARG B 1 408 ? 2.553 -40.875 -24.281 1 91.75 408 ARG B O 1
ATOM 6277 N N . GLU B 1 409 ? 2.922 -38.688 -24.438 1 94.38 409 GLU B N 1
ATOM 6278 C CA . GLU B 1 409 ? 2.197 -38.375 -23.219 1 94.38 409 GLU B CA 1
ATOM 6279 C C . GLU B 1 409 ? 0.789 -37.875 -23.516 1 94.38 409 GLU B C 1
ATOM 6281 O O . GLU B 1 409 ? 0.591 -36.688 -23.812 1 94.38 409 GLU B O 1
ATOM 6286 N N . LYS B 1 410 ? -0.19 -38.656 -23.266 1 94.81 410 LYS B N 1
ATOM 6287 C CA . LYS B 1 410 ? -1.562 -38.406 -23.688 1 94.81 410 LYS B CA 1
ATOM 6288 C C . LYS B 1 410 ? -2.102 -37.125 -23.094 1 94.81 410 LYS B C 1
ATOM 6290 O O . LYS B 1 410 ? -2.781 -36.344 -23.766 1 94.81 410 LYS B O 1
ATOM 6295 N N . THR B 1 411 ? -1.827 -36.906 -21.844 1 96.38 411 THR B N 1
ATOM 6296 C CA . THR B 1 411 ? -2.344 -35.719 -21.188 1 96.38 411 THR B CA 1
ATOM 6297 C C . THR B 1 411 ? -1.749 -34.469 -21.812 1 96.38 411 THR B C 1
ATOM 6299 O O . THR B 1 411 ? -2.443 -33.469 -21.969 1 96.38 411 THR B O 1
ATOM 6302 N N . LEU B 1 412 ? -0.52 -34.469 -22.156 1 96.81 412 LEU B N 1
ATOM 6303 C CA . LEU B 1 412 ? 0.129 -33.344 -22.797 1 96.81 412 LEU B CA 1
ATOM 6304 C C . LEU B 1 412 ? -0.403 -33.125 -24.219 1 96.81 412 LEU B C 1
ATOM 6306 O O . LEU B 1 412 ? -0.632 -32 -24.641 1 96.81 412 LEU B O 1
ATOM 6310 N N . GLU B 1 413 ? -0.591 -34.219 -24.922 1 95.88 413 GLU B N 1
ATOM 6311 C CA . GLU B 1 413 ? -1.177 -34.156 -26.25 1 95.88 413 GLU B CA 1
ATOM 6312 C C . GLU B 1 413 ? -2.531 -33.438 -26.219 1 95.88 413 GLU B C 1
ATOM 6314 O O . GLU B 1 413 ? -2.793 -32.562 -27.031 1 95.88 413 GLU B O 1
ATOM 6319 N N . GLU B 1 414 ? -3.309 -33.844 -25.312 1 96.06 414 GLU B N 1
ATOM 6320 C CA . GLU B 1 414 ? -4.645 -33.25 -25.188 1 96.06 414 GLU B CA 1
ATOM 6321 C C . GLU B 1 414 ? -4.582 -31.781 -24.812 1 96.06 414 GLU B C 1
ATOM 6323 O O . GLU B 1 414 ? -5.395 -30.984 -25.281 1 96.06 414 GLU B O 1
ATOM 6328 N N . ALA B 1 415 ? -3.66 -31.453 -23.906 1 95.44 415 ALA B N 1
ATOM 6329 C CA . ALA B 1 415 ? -3.48 -30.062 -23.516 1 95.44 415 ALA B CA 1
ATOM 6330 C C . ALA B 1 415 ? -3.08 -29.203 -24.719 1 95.44 415 ALA B C 1
ATOM 6332 O O . ALA B 1 415 ? -3.611 -28.109 -24.922 1 95.44 415 ALA B O 1
ATOM 6333 N N . ILE B 1 416 ? -2.205 -29.719 -25.547 1 94.44 416 ILE B N 1
ATOM 6334 C CA . ILE B 1 416 ? -1.712 -29 -26.719 1 94.44 416 ILE B CA 1
ATOM 6335 C C . ILE B 1 416 ? -2.834 -28.859 -27.75 1 94.44 416 ILE B C 1
ATOM 6337 O O . ILE B 1 416 ? -2.967 -27.812 -28.391 1 94.44 416 ILE B O 1
ATOM 6341 N N . MET B 1 417 ? -3.559 -29.875 -27.906 1 93.25 417 MET B N 1
ATOM 6342 C CA . MET B 1 417 ? -4.695 -29.797 -28.828 1 93.25 417 MET B CA 1
ATOM 6343 C C . MET B 1 417 ? -5.707 -28.75 -28.359 1 93.25 417 MET B C 1
ATOM 6345 O O . MET B 1 417 ? -6.316 -28.062 -29.188 1 93.25 417 MET B O 1
ATOM 6349 N N . HIS B 1 418 ? -5.855 -28.641 -27.062 1 92.44 418 HIS B N 1
ATOM 6350 C CA . HIS B 1 418 ? -6.879 -27.781 -26.469 1 92.44 418 HIS B CA 1
ATOM 6351 C C . HIS B 1 418 ? -6.434 -26.328 -26.453 1 92.44 418 HIS B C 1
ATOM 6353 O O . HIS B 1 418 ? -7.227 -25.422 -26.734 1 92.44 418 HIS B O 1
ATOM 6359 N N . TRP B 1 419 ? -5.121 -26 -26.047 1 90.94 419 TRP B N 1
ATOM 6360 C CA . TRP B 1 419 ? -4.688 -24.625 -25.812 1 90.94 419 TRP B CA 1
ATOM 6361 C C . TRP B 1 419 ? -3.627 -24.219 -26.828 1 90.94 419 TRP B C 1
ATOM 6363 O O . TRP B 1 419 ? -3.322 -23.031 -26.969 1 90.94 419 TRP B O 1
ATOM 6373 N N . GLY B 1 420 ? -3.02 -25.172 -27.469 1 86.44 420 GLY B N 1
ATOM 6374 C CA . GLY B 1 420 ? -1.903 -24.906 -28.359 1 86.44 420 GLY B CA 1
ATOM 6375 C C . GLY B 1 420 ? -0.551 -25.125 -27.719 1 86.44 420 GLY B C 1
ATOM 6376 O O . GLY B 1 420 ? -0.466 -25.312 -26.5 1 86.44 420 GLY B O 1
ATOM 6377 N N . GLY B 1 421 ? 0.488 -25.203 -28.516 1 81.81 421 GLY B N 1
ATOM 6378 C CA . GLY B 1 421 ? 1.856 -25.375 -28.047 1 81.81 421 GLY B CA 1
ATOM 6379 C C . GLY B 1 421 ? 2.859 -25.484 -29.172 1 81.81 421 GLY B C 1
ATOM 6380 O O . GLY B 1 421 ? 2.48 -25.688 -30.328 1 81.81 421 GLY B O 1
#

Secondary structure (DSSP, 8-state):
--GGGGB-TT----TT-EEEEEEEEEPTT--HHHHHHHHHHHTTT--SS--TT--HHHHHHH--EEEEEETTEEEEEE-GGGS-TT-HHHHHHHHTTGGGG-TTEEEEEEEEEE--HHHHHT----SSHHHHHHHHHT--SS-EEEEE-SSSS---HHHHHHHHHHHHHTT-SEEE--TT-SSBTTB-HHHHHHHHHHHHHHHHHHHTS--EEE-B--SSHHHHHHHHHHHHHTT--EEEEEHHHH-HHHHHHHHHH--S-EEEEE-TTTHHHHS-TTSEE-HHHHHHHHHHHT-SEEE---SSGGGGGGHHHHHHHHHHTTSSPPPS--SSPPP--TTPPP-EEEEESS--GGGHHHHHHHH-SSEEEE-SHHHHTSTT-HHHHHHHHHHHHHHHHTT--HHHHHHH-HHHHHHHHHH--/--GGGGB-TT----TT-EEEEEEEEEPTT--HHHHHHHHHHHTTT--SS--TT--HHHHHHH--EEEEEETTEEEEEE-GGGS-TT-HHHHHHHHTTGGGG-TTEEEEEEEEEE--HHHHHTS---SSHHHHHHHHHT--SS-EEEEE-SSSS---HHHHHHHHHHHHHTT-SEEE--TT-SSBTTB-HHHHHHHHHHHHHHHHHHHTS--EEE-B--SSHHHHHHHHHHHHHTT--EEEEEHHHH-HHHHHHHHHH--S-EEEEE-TTTHHHHS-TTSEE-HHHHHHHHHHHT-SEEE--BSSGGGB--HHHHHHHHHHTTSSPPPS--SSSPP--TTPPP-EEEEESS--GGGHHHHHHHH-SSEEEE-SHHHHTSTT-HHHHHHHHHHHHHHHHTT--HHHHHHH-HHHHHHHHHH--

Solvent-accessible surface area (backbone atoms only — not comparable to full-atom values): 40341 Å² total; per-residue (Å²): 126,58,41,48,74,26,51,36,64,83,53,74,80,55,80,55,27,32,36,37,34,29,41,51,37,42,18,93,95,44,50,65,58,44,26,49,8,42,45,31,27,62,37,41,37,42,68,96,45,60,45,82,64,59,45,68,65,38,57,72,64,47,44,24,33,30,34,44,75,59,88,45,39,36,32,36,35,30,43,50,69,72,43,39,61,53,27,60,26,39,50,35,30,23,78,49,4,62,59,54,62,38,66,50,40,67,34,38,18,45,55,40,68,26,60,16,60,70,46,49,71,40,32,77,18,19,89,50,10,47,65,40,49,31,63,74,48,70,54,77,92,47,54,46,37,29,31,40,52,65,45,38,49,71,55,36,31,68,57,43,14,50,53,46,23,36,29,40,52,24,52,27,39,36,38,28,52,27,80,50,38,46,52,22,82,66,29,43,44,71,60,26,50,51,42,28,43,52,25,31,51,52,22,21,65,73,65,72,44,64,52,48,49,25,51,38,37,54,32,38,32,65,56,25,46,52,46,49,51,50,35,44,74,65,68,43,53,37,33,22,35,40,45,59,36,19,9,48,7,21,47,36,40,52,46,69,64,62,77,78,52,47,36,35,34,38,54,36,31,49,35,35,24,35,60,53,89,56,31,16,44,32,66,47,38,53,46,49,51,42,37,42,49,18,35,22,27,38,55,60,45,38,56,53,59,72,49,44,91,37,47,68,57,38,51,44,32,38,16,69,28,60,57,44,72,78,58,89,80,62,89,58,71,80,70,62,58,80,86,47,46,35,30,27,35,25,30,45,56,70,35,41,46,44,48,44,57,61,47,39,72,72,55,45,41,61,30,34,44,34,24,39,55,34,16,36,39,28,93,79,26,39,35,38,15,18,34,14,38,42,51,36,50,49,20,57,68,68,73,47,57,58,67,60,45,29,68,71,34,64,47,30,34,52,44,29,74,72,76,39,102,125,57,41,48,73,26,50,36,65,85,53,74,80,54,81,55,28,30,37,39,34,29,40,51,38,43,19,91,95,44,49,65,57,44,26,51,7,42,44,30,27,62,37,40,35,44,68,96,47,60,46,82,63,58,44,69,66,38,55,74,64,47,44,24,32,30,33,43,74,60,89,44,37,36,33,35,34,30,42,50,69,72,45,40,62,51,29,62,27,40,51,35,29,21,77,49,4,62,59,53,64,38,70,50,40,67,33,38,18,44,54,41,68,28,59,16,61,69,45,48,71,42,32,78,16,19,89,49,9,45,67,39,50,31,63,74,48,70,55,76,91,47,53,46,38,29,32,40,52,64,44,38,51,69,55,37,31,69,56,44,14,50,53,45,23,36,29,38,52,23,52,27,39,36,37,27,52,28,80,51,39,44,53,22,82,67,28,43,43,71,60,26,50,51,41,29,43,52,25,31,51,51,21,20,66,74,65,73,46,63,51,48,51,25,51,37,36,53,31,37,32,68,57,24,46,52,46,48,51,50,34,44,74,66,67,42,55,37,33,23,33,40,45,58,34,20,9,47,7,22,47,35,40,52,48,68,63,62,78,76,53,47,38,36,35,37,53,36,31,49,33,34,22,34,63,53,88,55,32,16,43,31,65,45,38,52,47,49,51,43,37,42,48,18,34,23,28,38,56,61,45,28,64,54,57,63,43,56,43,62,53,66,58,39,50,45,32,36,18,69,29,60,56,44,71,78,59,87,80,62,88,57,73,81,71,62,58,81,87,46,46,34,28,27,36,25,30,46,48,66,34,41,46,42,47,43,57,59,48,39,69,72,55,44,42,61,30,34,44,34,25,40,54,36,15,36,39,28,94,78,26,40,33,37,16,19,34,13,37,44,51,36,50,50,19,56,67,68,74,47,56,59,67,60,44,28,69,71,35,64,47,32,33,52,45,28,73,73,76,38,103

Nearest PDB structures (foldseek):
  3a13-assembly1_C-2  TM=9.589E-01  e=1.570E-48  Thermococcus kodakarensis KOD1
  6hbc-assembly1_B  TM=9.396E-01  e=2.606E-47  Synechococcus elongatus PCC 7942 = FACHB-805
  3axm-assembly1_B  TM=9.454E-01  e=3.788E-43  Oryza sativa Japonica Group
  6lrr-assembly1_B  TM=8.980E-01  e=1.079E-42  Nostoc sp. PCC 7120 = FACHB-418
  3nwr-assembly1_A-2  TM=8.764E-01  e=8.938E-35  Paraburkholderia fungorum

InterPro domains:
  IPR000685 Ribulose bisphosphate carboxylase, large subunit, C-terminal [PF00016] (129-419)
  IPR017443 Ribulose bisphosphate carboxylase, large subunit, ferrodoxin-like N-terminal [PF02788] (5-118)
  IPR017712 Ribulose bisphosphate carboxylase, type III [MF_01133] (4-420)
  IPR017712 Ribulose bisphosphate carboxylase, type III [TIGR03326] (5-419)
  IPR017712 Ribulose bisphosphate carboxylase, type III [cd08213] (16-419)
  IPR033966 RuBisCO [PTHR42704] (10-401)
  IPR033966 RuBisCO [SFLDS00014] (22-420)
  IPR036376 Ribulose bisphosphate carboxylase, large subunit, C-terminal domain superfamily [G3DSA:3.20.20.110] (124-421)
  IPR036376 Ribulose bisphosphate carboxylase, large subunit, C-terminal domain superfamily [SSF51649] (125-420)
  IPR036422 RuBisCO large subunit, N-terminal domain superfamily [G3DSA:3.30.70.150] (2-121)
  IPR036422 RuBisCO large subunit, N-terminal domain superfamily [SSF54966] (5-119)

Sequence (842 aa):
MRYSDFVELNYTPSPSDCLACFYVEPAEGVDIYEAAGAVASESSIGTWTDVATMKPRIWEELRARVYAIEGNVVKIAYPAALFEPGNIPQYLSSIAGNIFGMKAVKNLRLLDISFPPELVSGSLGPAFGVQGVRETLGIYGRPLVGTIVKPKLGLSPREQAEVVYEALVGGLDLVKDDENLTSQPFSPFEERVKRSLEACARAEAEAGEKKVYLPNVTAETEEMIRRAELVKREGGRYVMVDIVTAGFSGLLSLRKANLGLIIHAHRAMYASFARNRRHGISMLVLAKLARLAGVDQLHIGTVVGKMEGDKEDVLRCHAALGNASPVSGDLLRPQDWGEIKPVLSVASGGLHPGHIPDLISIFGVDCVLQFGGGVHGHPRGTRAGASAVRAAVEAATSGQSFQEVARREKTLEEAIMHWGGMRYSDFVELNYTPSPSDCLACFYVEPAEGVDIYEAAGAVASESSIGTWTDVATMKPRIWEELRARVYAIEGNVVKIAYPAALFEPGNIPQYLSSIAGNIFGMKAVKNLRLLDISFPPELVSGSLGPAFGVQGVRETLGIYGRPLVGTIVKPKLGLSPREQAEVVYEALVGGLDLVKDDENLTSQPFSPFEERVKRSLEACARAEAEAGEKKVYLPNVTAETEEMIRRAELVKREGGRYVMVDIVTAGFSGLLSLRKANLGLIIHAHRAMYASFARNRRHGISMLVLAKLARLAGVDQLHIGTVVGKMEGDKEDVLRCHAALGNASPVSGDLLRPQDWGEIKPVLSVASGGLHPGHIPDLISIFGVDCVLQFGGGVHGHPRGTRAGASAVRAAVEAATSGQSFQEVARREKTLEEAIMHWGG

Foldseek 3Di:
DALLVQEDQQDDADLQWKKWKKQFAWDPPADLSRLLSVLQQQLWPHDPDDDPPDDPVCVVQFGKHFHDDDPRMTMIIGHNVRDDAAPLVSNCCRNVNCSQVDNGTPAMETEDIAHHPRNLVSFPFAPQALPNVCVVFVDDQFAAEEAEDPPLDDDALQRSLVLLLLLLLLPHAEYEHRQVDEADPRYGLLSSLLSNVVSQVVSCVNNVGHHAYEYEQEDPLVSSQVSVLSNVVSPHAEYEYADQVSDLVSLLSSVVVPNNHAYAYEPPPVCVADVDPRHHYHLLHVLLSVRRSHHQEYEQEACDAPGNPPLVSSVCSLVSLPQDPHDPDDPDDDHDNDPRHGHAYEYDDRDALQCRLVRCVSNPRRHYYYYYCNQQVQPVGNSLSSNLNNLSRCCNSVVHDSVVSLVVRVSVVSSCVVRND/DALLVQEDQQDDADLQWKKWKKQFAWDPPADLSRLLSVLQQQLWPHDPDDDPPDDPCCVVQFGKHFRDDDPRMTMIIGHNVRDDAACLVSNCCRNVNCSQVDNGTPAMETEDIAHHPRNLVSFPFAPQALPNVCVVFVDDQFAAEEAEDPPLDDDALQRSLVLLLLLLLLPHAEYEHRQVDEADPRYGLLSSLLSNVVSQVVSCVNNVGHHAYEYEQEDPLVSSLVSVLSNVVSPHQEYEYADQVSDLVSLLSSVVVPNNHAYAYEPPPVCVADVDPRHHYHLLHVLLSVRRSHHQEYEQEACDFDTNDDLVSSVCSLVSLPQDPHDPDDPDDDHDNDPRHGHAYEYDDGDALQCRLVRCVSNPRRHYYYYYCNQQVQPVGNSLSSNLNNLSRCCNSVVHDSVVSLVVRVSVVSSCVVRND

pLDDT: mean 95.07, std 7.01, range [47.56, 98.94]